Protein AF-D8UBV7-F1 (afdb_monomer_lite)

pLDDT: mean 71.1, std 18.13, range [22.48, 95.56]

Foldseek 3Di:
DVVVVLVVLLVVLVVCVVVVVDDPVVSVVVNVVVVVLVVVLVVLVVVLVVLVVVLVVLVVVLVVPVVPPPDDDDDDDDDDDDPVQPVLPVVLVVLVVVLVVLVVVLVVLVVVLVVLVVVLVVLVVVLVVLVVVVCVVVPPVCCVLCVVLVVLVVVLVVLVVVLVVLVVVLVVLVVVLVVLVVLLVVLVVLLVVLVVVLVVLVCVLVVLVVVLVVLVVVLVVLVVVVVPPPPDDDDDDDDDDDDDDDDDDDDYYDDDDDDDDDYYDYDDDDDDDDPDDDPPPPVVVVVVVVVVVVVVVVVVVVVVVVVVVVVVVVVVVVVVVVVVVVVVVVVVVVVVVVVVVVVVVVVVVVVVVVVSVVVSVVSVVVSVVSVVVSVVSVVVSVVSVVSSVVSVVSSVVSVVCNVVSVVVSVVSVVVSVVSVVVSVVSVVVSVVSVVVVVVVVVVVVVVCVPPVPVVVVVVVSVVVSVVSVVVSVVSVVVSVVSVVVSVVSVVVSVVSVPVSPPSPPPSPDRPDDPPDPPPPVPPVVVVSVVSVVVSVVSVCVSVVSVVSSVVSVVVVVVVVVVVVVVVVVVVVVVVVVVVVVVVVVVVVVVVVVVVVVLVVLVVVLVVLVVVLVVLVVVLVVLVVVLVVLVVVLVVLVVVLVVLVVVLVVLVVVLVVLVVVLVVLVVVLVVLVVVLVVLVVVLVVLVVVLVVVVVVVVVVVVVVVVVVVVVVVVVVVVVVVVVCVVCVVVVVVVVVVVVVVVVVVVVVVVVVVVVVPDDDDPPPDDDDDDDDDDPVVVPPPDDDDDDDDDDDDDDDDDDDDDDDDDDDDDDPPPVVVVVCVVVVVVVVVSVVSVVVSVVSVVVSVVSVVVSVVSVVVSVVSVVVSVVSVVVSVVSVVVSVVSVVVSVVSVVVSVVSVVVSVVSVVVSVVSVVVSVVSVVLSVQLVVCVVVVHHSDVVSVVVVVVVVVVVVVVVVVVVVVVVVVVVVVVPPDDDPDPDDDDDQFDDDPPDPDTDGDPPDDDDDDDDDDPDPDDDDDDDDDDDDD

Structure (mmCIF, N/CA/C/O backbone):
data_AF-D8UBV7-F1
#
_entry.id   AF-D8UBV7-F1
#
loop_
_atom_site.group_PDB
_atom_site.id
_atom_site.type_symbol
_atom_site.label_atom_id
_atom_site.label_alt_id
_atom_site.label_comp_id
_atom_site.label_asym_id
_atom_site.label_entity_id
_atom_site.label_seq_id
_atom_site.pdbx_PDB_ins_code
_atom_site.Cartn_x
_atom_site.Cartn_y
_atom_site.Cartn_z
_atom_site.occupancy
_atom_site.B_iso_or_equiv
_atom_site.auth_seq_id
_atom_site.auth_comp_id
_atom_site.auth_asym_id
_atom_site.auth_atom_id
_atom_site.pdbx_PDB_model_num
ATOM 1 N N . MET A 1 1 ? 50.799 -10.115 -99.811 1.00 42.50 1 MET A N 1
ATOM 2 C CA . MET A 1 1 ? 50.613 -10.549 -98.405 1.00 42.50 1 MET A CA 1
ATOM 3 C C . MET A 1 1 ? 49.718 -9.606 -97.598 1.00 42.50 1 MET A C 1
ATOM 5 O O . MET A 1 1 ? 48.843 -10.108 -96.912 1.00 42.50 1 MET A O 1
ATOM 9 N N . PHE A 1 2 ? 49.860 -8.280 -97.702 1.00 50.28 2 PHE A N 1
ATOM 10 C CA . PHE A 1 2 ? 49.161 -7.323 -96.822 1.00 50.28 2 PHE A CA 1
ATOM 11 C C . PHE A 1 2 ? 47.646 -7.123 -97.051 1.00 50.28 2 PHE A C 1
ATOM 13 O O . PHE A 1 2 ? 46.959 -6.645 -96.160 1.00 50.28 2 PHE A O 1
ATOM 20 N N . THR A 1 3 ? 47.079 -7.532 -98.188 1.00 53.09 3 THR A N 1
ATOM 21 C CA . THR A 1 3 ? 45.616 -7.505 -98.411 1.00 53.09 3 THR A CA 1
ATOM 22 C C . THR A 1 3 ? 44.874 -8.655 -97.717 1.00 53.09 3 THR A C 1
ATOM 24 O O . THR A 1 3 ? 43.683 -8.545 -97.444 1.00 53.09 3 THR A O 1
ATOM 27 N N . ARG A 1 4 ? 45.571 -9.747 -97.368 1.00 54.62 4 ARG A N 1
ATOM 28 C CA . ARG A 1 4 ? 44.987 -10.919 -96.686 1.00 54.62 4 ARG A CA 1
ATOM 29 C C . ARG A 1 4 ? 44.718 -10.667 -95.195 1.00 54.62 4 ARG A C 1
ATOM 31 O O . ARG A 1 4 ? 43.770 -11.220 -94.652 1.00 54.62 4 ARG A O 1
ATOM 38 N N . THR A 1 5 ? 45.510 -9.810 -94.548 1.00 59.91 5 THR A N 1
ATOM 39 C CA . THR A 1 5 ? 45.353 -9.446 -93.126 1.00 59.91 5 THR A CA 1
ATOM 40 C C . THR A 1 5 ? 44.158 -8.522 -92.880 1.00 59.91 5 THR A C 1
ATOM 42 O O . THR A 1 5 ? 43.546 -8.588 -91.820 1.00 59.91 5 THR A O 1
ATOM 45 N N . PHE A 1 6 ? 43.777 -7.711 -93.874 1.00 60.91 6 PHE A N 1
ATOM 46 C CA . PHE A 1 6 ? 42.603 -6.836 -93.795 1.00 60.91 6 PHE A CA 1
ATOM 47 C C . PHE A 1 6 ? 41.288 -7.626 -93.695 1.00 60.91 6 PHE A C 1
ATOM 49 O O . PHE A 1 6 ? 40.444 -7.326 -92.854 1.00 60.91 6 PHE A O 1
ATOM 56 N N . LEU A 1 7 ? 41.141 -8.677 -94.508 1.00 59.50 7 LEU A N 1
ATOM 57 C CA . LEU A 1 7 ? 39.956 -9.538 -94.489 1.00 59.50 7 LEU A CA 1
ATOM 58 C C . LEU A 1 7 ? 39.811 -10.270 -93.146 1.00 59.50 7 LEU A C 1
ATOM 60 O O . LEU A 1 7 ? 38.717 -10.304 -92.592 1.00 59.50 7 LEU A O 1
ATOM 64 N N . ALA A 1 8 ? 40.912 -10.769 -92.576 1.00 62.84 8 ALA A N 1
ATOM 65 C CA . ALA A 1 8 ? 40.895 -11.465 -91.288 1.00 62.84 8 ALA A CA 1
ATOM 66 C C . ALA A 1 8 ? 40.473 -10.556 -90.115 1.00 62.84 8 ALA A C 1
ATOM 68 O O . ALA A 1 8 ? 39.645 -10.953 -89.301 1.00 62.84 8 ALA A O 1
ATOM 69 N N . ALA A 1 9 ? 40.983 -9.321 -90.049 1.00 62.97 9 ALA A N 1
ATOM 70 C CA . ALA A 1 9 ? 40.607 -8.369 -88.998 1.00 62.97 9 ALA A CA 1
ATOM 71 C C . ALA A 1 9 ? 39.145 -7.894 -89.122 1.00 62.97 9 ALA A C 1
ATOM 73 O O . ALA A 1 9 ? 38.469 -7.693 -88.114 1.00 62.97 9 ALA A O 1
ATOM 74 N N . SER A 1 10 ? 38.640 -7.753 -90.353 1.00 64.19 10 SER A N 1
ATOM 75 C CA . SER A 1 10 ? 37.240 -7.390 -90.604 1.00 64.19 10 SER A CA 1
ATOM 76 C C . SER A 1 10 ? 36.269 -8.500 -90.178 1.00 64.19 10 SER A C 1
ATOM 78 O O . SER A 1 10 ? 35.221 -8.199 -89.611 1.00 64.19 10 SER A O 1
ATOM 80 N N . HIS A 1 11 ? 36.635 -9.774 -90.375 1.00 71.62 11 HIS A N 1
ATOM 81 C CA . HIS A 1 11 ? 35.844 -10.917 -89.905 1.00 71.62 11 HIS A CA 1
ATOM 82 C C . HIS A 1 11 ? 35.726 -10.960 -88.375 1.00 71.62 11 HIS A C 1
ATOM 84 O O . HIS A 1 11 ? 34.614 -11.041 -87.869 1.00 71.62 11 HIS A O 1
ATOM 90 N N . VAL A 1 12 ? 36.826 -10.778 -87.637 1.00 71.31 12 VAL A N 1
ATOM 91 C CA . VAL A 1 12 ? 36.803 -10.773 -86.158 1.00 71.31 12 VAL A CA 1
ATOM 92 C C . VAL A 1 12 ? 35.926 -9.647 -85.594 1.00 71.31 12 VAL A C 1
ATOM 94 O O . VAL A 1 12 ? 35.203 -9.847 -84.623 1.00 71.31 12 VAL A O 1
ATOM 97 N N . LEU A 1 13 ? 35.951 -8.461 -86.210 1.00 70.56 13 LEU A N 1
ATOM 98 C CA . LEU A 1 13 ? 35.089 -7.345 -85.800 1.00 70.56 13 LEU A CA 1
ATOM 99 C C . LEU A 1 13 ? 33.608 -7.585 -86.127 1.00 70.56 13 LEU A C 1
ATOM 101 O O . LEU A 1 13 ? 32.749 -7.061 -85.426 1.00 70.56 13 LEU A O 1
ATOM 105 N N . ASN A 1 14 ? 33.301 -8.362 -87.170 1.00 74.56 14 ASN A N 1
ATOM 106 C CA . ASN A 1 14 ? 31.928 -8.768 -87.477 1.00 74.56 14 ASN A CA 1
ATOM 107 C C . ASN A 1 14 ? 31.417 -9.826 -86.492 1.00 74.56 14 ASN A C 1
ATOM 109 O O . ASN A 1 14 ? 30.260 -9.754 -86.088 1.00 74.56 14 ASN A O 1
ATOM 113 N N . ASP A 1 15 ? 32.277 -10.749 -86.060 1.00 74.12 15 ASP A N 1
ATOM 114 C CA . ASP A 1 15 ? 31.917 -11.780 -85.081 1.00 74.12 15 ASP A CA 1
ATOM 115 C C . ASP A 1 15 ? 31.619 -11.167 -83.701 1.00 74.12 15 ASP A C 1
ATOM 117 O O . ASP A 1 15 ? 30.629 -11.523 -83.067 1.00 74.12 15 ASP A O 1
ATOM 121 N N . LEU A 1 16 ? 32.407 -10.173 -83.271 1.00 68.81 16 LEU A N 1
ATOM 122 C CA . LEU A 1 16 ? 32.178 -9.439 -82.015 1.00 68.81 16 LEU A CA 1
ATOM 123 C C . LEU A 1 16 ? 30.931 -8.530 -82.050 1.00 68.81 16 LEU A C 1
ATOM 125 O O . LEU A 1 16 ? 30.360 -8.194 -81.014 1.00 68.81 16 LEU A O 1
ATOM 129 N N . LEU A 1 17 ? 30.495 -8.123 -83.246 1.00 73.81 17 LEU A N 1
ATOM 130 C CA . LEU A 1 17 ? 29.244 -7.389 -83.448 1.00 73.81 17 LEU A CA 1
ATOM 131 C C . LEU A 1 17 ? 28.038 -8.340 -83.421 1.00 73.81 17 LEU A C 1
ATOM 133 O O . LEU A 1 17 ? 26.986 -7.981 -82.898 1.00 73.81 17 LEU A O 1
ATOM 137 N N . ALA A 1 18 ? 28.206 -9.567 -83.921 1.00 70.38 18 ALA A N 1
ATOM 138 C CA . ALA A 1 18 ? 27.195 -10.619 -83.845 1.00 70.38 18 ALA A CA 1
ATOM 139 C C . ALA A 1 18 ? 26.994 -11.153 -82.413 1.00 70.38 18 ALA A C 1
ATOM 141 O O . ALA A 1 18 ? 25.873 -11.523 -82.069 1.00 70.38 18 ALA A O 1
ATOM 142 N N . SER A 1 19 ? 28.035 -11.150 -81.568 1.00 71.50 19 SER A N 1
ATOM 143 C CA . SER A 1 19 ? 27.931 -11.515 -80.143 1.00 71.50 19 SER A CA 1
ATOM 144 C C . SER A 1 19 ? 27.382 -10.396 -79.244 1.00 71.50 19 SER A C 1
ATOM 146 O O . SER A 1 19 ? 27.141 -10.630 -78.062 1.00 71.50 19 SER A O 1
ATOM 148 N N . GLY A 1 20 ? 27.149 -9.192 -79.782 1.00 67.25 20 GLY A N 1
ATOM 149 C CA . GLY A 1 20 ? 26.586 -8.052 -79.046 1.00 67.25 20 GLY A CA 1
ATOM 150 C C . GLY A 1 20 ? 27.568 -7.334 -78.111 1.00 67.25 20 GLY A C 1
ATOM 151 O O . GLY A 1 20 ? 27.171 -6.403 -77.413 1.00 67.25 20 GLY A O 1
ATOM 152 N N . GLU A 1 21 ? 28.845 -7.718 -78.114 1.00 67.94 21 GLU A N 1
ATOM 153 C CA . GLU A 1 21 ? 29.879 -7.144 -77.242 1.00 67.94 21 GLU A CA 1
ATOM 154 C C . GLU A 1 21 ? 30.323 -5.736 -77.684 1.00 67.94 21 GLU A C 1
ATOM 156 O O . GLU A 1 21 ? 30.918 -4.997 -76.898 1.00 67.94 21 GLU A O 1
ATOM 161 N N . ILE A 1 22 ? 30.022 -5.332 -78.928 1.00 70.56 22 ILE A N 1
ATOM 162 C CA . ILE A 1 22 ? 30.390 -4.017 -79.475 1.00 70.56 22 ILE A CA 1
ATOM 163 C C . ILE A 1 22 ? 29.243 -3.412 -80.301 1.00 70.56 22 ILE A C 1
ATOM 165 O O . ILE A 1 22 ? 28.595 -4.099 -81.089 1.00 70.56 22 ILE A O 1
ATOM 169 N N . ARG A 1 23 ? 29.007 -2.097 -80.173 1.00 73.75 23 ARG A N 1
ATOM 170 C CA . ARG A 1 23 ? 27.995 -1.375 -80.973 1.00 73.75 23 ARG A CA 1
ATOM 171 C C . ARG A 1 23 ? 28.433 -1.239 -82.434 1.00 73.75 23 ARG A C 1
ATOM 173 O O . ARG A 1 23 ? 29.617 -1.039 -82.708 1.00 73.75 23 ARG A O 1
ATOM 180 N N . ALA A 1 24 ? 27.472 -1.244 -83.361 1.00 72.25 24 ALA A N 1
ATOM 181 C CA . ALA A 1 24 ? 27.743 -1.148 -84.801 1.00 72.25 24 ALA A CA 1
ATOM 182 C C . ALA A 1 24 ? 28.632 0.049 -85.178 1.00 72.25 24 ALA A C 1
ATOM 184 O O . ALA A 1 24 ? 29.627 -0.103 -85.883 1.00 72.25 24 ALA A O 1
ATOM 185 N N . GLU A 1 25 ? 28.368 1.208 -84.578 1.00 72.88 25 GLU A N 1
ATOM 186 C CA . GLU A 1 25 ? 29.151 2.431 -84.780 1.00 72.88 25 GLU A CA 1
ATOM 187 C C . GLU A 1 25 ? 30.622 2.294 -84.347 1.00 72.88 25 GLU A C 1
ATOM 189 O O . GLU A 1 25 ? 31.519 2.877 -84.957 1.00 72.88 25 GLU A O 1
ATOM 194 N N . GLN A 1 26 ? 30.898 1.509 -83.302 1.00 71.50 26 GLN A N 1
ATOM 195 C CA . GLN A 1 26 ? 32.254 1.297 -82.793 1.00 71.50 26 GLN A CA 1
ATOM 196 C C . GLN A 1 26 ? 33.040 0.328 -83.678 1.00 71.50 26 GLN A C 1
ATOM 198 O O . GLN A 1 26 ? 34.220 0.572 -83.940 1.00 71.50 26 GLN A O 1
ATOM 203 N N . ALA A 1 27 ? 32.393 -0.724 -84.186 1.00 73.38 27 ALA A N 1
ATOM 204 C CA . ALA A 1 27 ? 33.010 -1.639 -85.142 1.00 73.38 27 ALA A CA 1
ATOM 205 C C . ALA A 1 27 ? 33.331 -0.927 -86.465 1.00 73.38 27 ALA A C 1
ATOM 207 O O . ALA A 1 27 ? 34.433 -1.083 -86.997 1.00 73.38 27 ALA A O 1
ATOM 208 N N . ASP A 1 28 ? 32.421 -0.086 -86.956 1.00 74.50 28 ASP A N 1
ATOM 209 C CA . ASP A 1 28 ? 32.633 0.686 -88.181 1.00 74.50 28 ASP A CA 1
ATOM 210 C C . ASP A 1 28 ? 33.698 1.772 -87.995 1.00 74.50 28 ASP A C 1
ATOM 212 O O . ASP A 1 28 ? 34.569 1.940 -88.852 1.00 74.50 28 ASP A O 1
ATOM 216 N N . SER A 1 29 ? 33.732 2.434 -86.833 1.00 75.00 29 SER A N 1
ATOM 217 C CA . SER A 1 29 ? 34.812 3.362 -86.474 1.00 75.00 29 SER A CA 1
ATOM 218 C C . SER A 1 29 ? 36.176 2.666 -86.407 1.00 75.00 29 SER A C 1
ATOM 220 O O . SER A 1 29 ? 37.173 3.202 -86.896 1.00 75.00 29 SER A O 1
ATOM 222 N N . ALA A 1 30 ? 36.246 1.460 -85.836 1.00 70.19 30 ALA A N 1
ATOM 223 C CA . ALA A 1 30 ? 37.481 0.684 -85.749 1.00 70.19 30 ALA A CA 1
ATOM 224 C C . ALA A 1 30 ? 37.963 0.217 -87.133 1.00 70.19 30 ALA A C 1
ATOM 226 O O . ALA A 1 30 ? 39.146 0.369 -87.453 1.00 70.19 30 ALA A O 1
ATOM 227 N N . LYS A 1 31 ? 37.048 -0.264 -87.986 1.00 73.19 31 LYS A N 1
ATOM 228 C CA . LYS A 1 31 ? 37.344 -0.605 -89.387 1.00 73.19 31 LYS A CA 1
ATOM 229 C C . LYS A 1 31 ? 37.856 0.614 -90.154 1.00 73.19 31 LYS A C 1
ATOM 231 O O . LYS A 1 31 ? 38.902 0.516 -90.795 1.00 73.19 31 LYS A O 1
ATOM 236 N N . ALA A 1 32 ? 37.192 1.764 -90.015 1.00 75.19 32 ALA A N 1
ATOM 237 C CA . ALA A 1 32 ? 37.586 3.023 -90.645 1.00 75.19 32 ALA A CA 1
ATOM 238 C C . ALA A 1 32 ? 38.990 3.477 -90.204 1.00 75.19 32 ALA A C 1
ATOM 240 O O . ALA A 1 32 ? 39.837 3.802 -91.044 1.00 75.19 32 ALA A O 1
ATOM 241 N N . LYS A 1 33 ? 39.283 3.420 -88.899 1.00 72.50 33 LYS A N 1
ATOM 242 C CA . LYS A 1 33 ? 40.608 3.744 -88.344 1.00 72.50 33 LYS A CA 1
ATOM 243 C C . LYS A 1 33 ? 41.694 2.796 -88.852 1.00 72.50 33 LYS A C 1
ATOM 245 O O . LYS A 1 33 ? 42.780 3.257 -89.199 1.00 72.50 33 LYS A O 1
ATOM 250 N N . TYR A 1 34 ? 41.416 1.496 -88.959 1.00 72.06 34 TYR A N 1
ATOM 251 C CA . TYR A 1 34 ? 42.383 0.530 -89.488 1.00 72.06 34 TYR A CA 1
ATOM 252 C C . TYR A 1 34 ? 42.663 0.758 -90.980 1.00 72.06 34 TYR A C 1
ATOM 254 O O . TYR A 1 34 ? 43.825 0.779 -91.391 1.00 72.06 34 TYR A O 1
ATOM 262 N N . THR A 1 35 ? 41.631 1.025 -91.793 1.00 73.75 35 THR A N 1
ATOM 263 C CA . THR A 1 35 ? 41.825 1.424 -93.199 1.00 73.75 35 THR A CA 1
ATOM 264 C C . THR A 1 35 ? 42.627 2.716 -93.331 1.00 73.75 35 THR A C 1
ATOM 266 O O . THR A 1 35 ? 43.474 2.827 -94.218 1.00 73.75 35 THR A O 1
ATOM 269 N N . GLN A 1 36 ? 42.419 3.675 -92.428 1.00 74.06 36 GLN A N 1
ATOM 270 C CA . GLN A 1 36 ? 43.139 4.945 -92.418 1.00 74.06 36 GLN A CA 1
ATOM 271 C C . GLN A 1 36 ? 44.618 4.760 -92.045 1.00 74.06 36 GLN A C 1
ATOM 273 O O . GLN A 1 36 ? 45.487 5.310 -92.721 1.00 74.06 36 GLN A O 1
ATOM 278 N N . LEU A 1 37 ? 44.918 3.940 -91.032 1.00 70.75 37 LEU A N 1
ATOM 279 C CA . LEU A 1 37 ? 46.288 3.586 -90.641 1.00 70.75 37 LEU A CA 1
ATOM 280 C C . LEU A 1 37 ? 47.019 2.829 -91.754 1.00 70.75 37 LEU A C 1
ATOM 282 O O . LEU A 1 37 ? 48.172 3.136 -92.057 1.00 70.75 37 LEU A O 1
ATOM 286 N N . HIS A 1 38 ? 46.341 1.885 -92.409 1.00 73.00 38 HIS A N 1
ATOM 287 C CA . HIS A 1 38 ? 46.911 1.156 -93.538 1.00 73.00 38 HIS A CA 1
ATOM 288 C C . HIS A 1 38 ? 47.207 2.088 -94.724 1.00 73.00 38 HIS A C 1
ATOM 290 O O . HIS A 1 38 ? 48.309 2.063 -95.273 1.00 73.00 38 HIS A O 1
ATOM 296 N N . GLY A 1 39 ? 46.267 2.972 -95.072 1.00 75.12 39 GLY A N 1
ATOM 297 C CA . GLY A 1 39 ? 46.465 3.981 -96.114 1.00 75.12 39 GLY A CA 1
ATOM 298 C C . GLY A 1 39 ? 47.590 4.972 -95.791 1.00 75.12 39 GLY A C 1
ATOM 299 O O . GLY A 1 39 ? 48.346 5.359 -96.683 1.00 75.12 39 GLY A O 1
ATOM 300 N N . ALA A 1 40 ? 47.747 5.353 -94.521 1.00 72.12 40 ALA A N 1
ATOM 301 C CA . ALA A 1 40 ? 48.837 6.213 -94.064 1.00 72.12 40 ALA A CA 1
ATOM 302 C C . ALA A 1 40 ? 50.208 5.525 -94.173 1.00 72.12 40 ALA A C 1
ATOM 304 O O . ALA A 1 40 ? 51.166 6.151 -94.625 1.00 72.12 40 ALA A O 1
ATOM 305 N N . LEU A 1 41 ? 50.297 4.232 -93.837 1.00 73.94 41 LEU A N 1
ATOM 306 C CA . LEU A 1 41 ? 51.532 3.452 -93.963 1.00 73.94 41 LEU A CA 1
ATOM 307 C C . LEU A 1 41 ? 51.998 3.354 -95.423 1.00 73.94 41 LEU A C 1
ATOM 309 O O . LEU A 1 41 ? 53.184 3.516 -95.706 1.00 73.94 41 LEU A O 1
ATOM 313 N N . VAL A 1 42 ? 51.066 3.134 -96.355 1.00 74.81 42 VAL A N 1
ATOM 314 C CA . VAL A 1 42 ? 51.375 3.070 -97.793 1.00 74.81 42 VAL A CA 1
ATOM 315 C C . VAL A 1 42 ? 51.885 4.418 -98.314 1.00 74.81 42 VAL A C 1
ATOM 317 O O . VAL A 1 42 ? 52.893 4.455 -99.017 1.00 74.81 42 VAL A O 1
ATOM 320 N N . LYS A 1 43 ? 51.254 5.533 -97.920 1.00 73.00 43 LYS A N 1
ATOM 321 C CA . LYS A 1 43 ? 51.706 6.885 -98.295 1.00 73.00 43 LYS A CA 1
ATOM 322 C C . LYS A 1 43 ? 53.080 7.226 -97.710 1.00 73.00 43 LYS A C 1
ATOM 324 O O . LYS A 1 43 ? 53.903 7.807 -98.411 1.00 73.00 43 LYS A O 1
ATOM 329 N N . ALA A 1 44 ? 53.349 6.831 -96.465 1.00 70.50 44 ALA A N 1
ATOM 330 C CA . ALA A 1 44 ? 54.643 7.045 -95.815 1.00 70.50 44 ALA A CA 1
ATOM 331 C C . ALA A 1 44 ? 55.796 6.321 -96.539 1.00 70.50 44 ALA A C 1
ATOM 333 O O . ALA A 1 44 ? 56.887 6.867 -96.671 1.00 70.50 44 ALA A O 1
ATOM 334 N N . LEU A 1 45 ? 55.548 5.120 -97.072 1.00 72.56 45 LEU A N 1
ATOM 335 C CA . LEU A 1 45 ? 56.544 4.390 -97.868 1.00 72.56 45 LEU A CA 1
ATOM 336 C C . LEU A 1 45 ? 56.896 5.106 -99.184 1.00 72.56 45 LEU A C 1
ATOM 338 O O . LEU A 1 45 ? 58.031 5.018 -99.649 1.00 72.56 45 LEU A O 1
ATOM 342 N N . GLN A 1 46 ? 55.941 5.813 -99.793 1.00 73.88 46 GLN A N 1
ATOM 343 C CA . GLN A 1 46 ? 56.184 6.594 -101.010 1.00 73.88 46 GLN A CA 1
ATOM 344 C C . GLN A 1 46 ? 56.943 7.895 -100.715 1.00 73.88 46 GLN A C 1
ATOM 346 O O . GLN A 1 46 ? 57.896 8.204 -101.425 1.00 73.88 46 GLN A O 1
ATOM 351 N N . THR A 1 47 ? 56.611 8.610 -99.634 1.00 71.69 47 THR A N 1
ATOM 352 C CA . THR A 1 47 ? 57.303 9.857 -99.256 1.00 71.69 47 THR A CA 1
ATOM 353 C C . THR A 1 47 ? 58.744 9.639 -98.787 1.00 71.69 47 THR A C 1
ATOM 355 O O . THR A 1 47 ? 59.602 10.486 -99.041 1.00 71.69 47 THR A O 1
ATOM 358 N N . GLU A 1 48 ? 59.047 8.498 -98.156 1.00 71.25 48 GLU A N 1
ATOM 359 C CA . GLU A 1 48 ? 60.419 8.112 -97.783 1.00 71.25 48 GLU A CA 1
ATOM 360 C C . GLU A 1 48 ? 61.345 8.073 -99.010 1.00 71.25 48 GLU A C 1
ATOM 362 O O . GLU A 1 48 ? 62.489 8.536 -98.961 1.00 71.25 48 GLU A O 1
ATOM 367 N N . LYS A 1 49 ? 60.828 7.576 -100.139 1.00 72.50 49 LYS A N 1
ATOM 368 C CA . LYS A 1 49 ? 61.578 7.449 -101.390 1.00 72.50 49 LYS A CA 1
ATOM 369 C C . LYS A 1 49 ? 61.924 8.811 -102.005 1.00 72.50 49 LYS A C 1
ATOM 371 O O . LYS A 1 49 ? 63.045 8.987 -102.484 1.00 72.50 49 LYS A O 1
ATOM 376 N N . ASP A 1 50 ? 61.002 9.770 -101.957 1.00 72.25 50 ASP A N 1
ATOM 377 C CA . ASP A 1 50 ? 61.173 11.093 -102.574 1.00 72.25 50 ASP A CA 1
ATOM 378 C C . ASP A 1 50 ? 62.104 12.013 -101.759 1.00 72.25 50 ASP A C 1
ATOM 380 O O . ASP A 1 50 ? 62.943 12.722 -102.322 1.00 72.25 50 ASP A O 1
ATOM 384 N N . LEU A 1 51 ? 62.029 11.962 -100.423 1.00 70.19 51 LEU A N 1
ATOM 385 C CA . LEU A 1 51 ? 62.872 12.768 -99.523 1.00 70.19 51 LEU A CA 1
ATOM 386 C C . LEU A 1 51 ? 64.365 12.414 -99.618 1.00 70.19 51 LEU A C 1
ATOM 388 O O . LEU A 1 51 ? 65.225 13.296 -99.529 1.00 70.19 51 LEU A O 1
ATOM 392 N N . LEU A 1 52 ? 64.685 11.138 -99.854 1.00 73.75 52 LEU A N 1
ATOM 393 C CA . LEU A 1 52 ? 66.065 10.672 -100.016 1.00 73.75 52 LEU A CA 1
ATOM 394 C C . LEU A 1 52 ? 66.764 11.343 -101.214 1.00 73.75 52 LEU A C 1
ATOM 396 O O . LEU A 1 52 ? 67.972 11.598 -101.175 1.00 73.75 52 LEU A O 1
ATOM 400 N N . LEU A 1 53 ? 66.015 11.643 -102.279 1.00 70.56 53 LEU A N 1
ATOM 401 C CA . LEU A 1 53 ? 66.552 12.290 -103.476 1.00 70.56 53 LEU A CA 1
ATOM 402 C C . LEU A 1 53 ? 66.894 13.770 -103.225 1.00 70.56 53 LEU A C 1
ATOM 404 O O . LEU A 1 53 ? 67.922 14.240 -103.709 1.00 70.56 53 LEU A O 1
ATOM 408 N N . GLN A 1 54 ? 66.102 14.488 -102.421 1.00 67.06 54 GLN A N 1
ATOM 409 C CA . GLN A 1 54 ? 66.305 15.917 -102.130 1.00 67.06 54 GLN A CA 1
ATOM 410 C C . GLN A 1 54 ? 67.434 16.186 -101.120 1.00 67.06 54 GLN A C 1
ATOM 412 O O . GLN A 1 54 ? 68.209 17.130 -101.291 1.00 67.06 54 GLN A O 1
ATOM 417 N N . ALA A 1 55 ? 67.595 15.337 -100.098 1.00 63.91 55 ALA A N 1
ATOM 418 C CA . ALA A 1 55 ? 68.633 15.505 -99.073 1.00 63.91 55 ALA A CA 1
ATOM 419 C C . ALA A 1 55 ? 70.065 15.484 -99.650 1.00 63.91 55 ALA A C 1
ATOM 421 O O . ALA A 1 55 ? 70.953 16.189 -99.163 1.00 63.91 55 ALA A O 1
ATOM 422 N N . LYS A 1 56 ? 70.290 14.730 -100.736 1.00 70.62 56 LYS A N 1
ATOM 423 C CA . LYS A 1 56 ? 71.589 14.674 -101.429 1.00 70.62 56 LYS A CA 1
ATOM 424 C C . LYS A 1 56 ? 71.988 16.004 -102.081 1.00 70.62 56 LYS A C 1
ATOM 426 O O . LYS A 1 56 ? 73.180 16.272 -102.194 1.00 70.62 56 LYS A O 1
ATOM 431 N N . ALA A 1 57 ? 71.029 16.843 -102.479 1.00 66.06 57 ALA A N 1
ATOM 432 C CA . ALA A 1 57 ? 71.307 18.126 -103.127 1.00 66.06 57 ALA A CA 1
ATOM 433 C C . ALA A 1 57 ? 71.767 19.210 -102.131 1.00 66.06 57 ALA A C 1
ATOM 435 O O . ALA A 1 57 ? 72.707 19.944 -102.418 1.00 66.06 57 ALA A O 1
ATOM 436 N N . LEU A 1 58 ? 71.159 19.279 -100.939 1.00 64.38 58 LEU A N 1
ATOM 437 C CA . LEU A 1 58 ? 71.455 20.304 -99.924 1.00 64.38 58 LEU A CA 1
ATOM 438 C C . LEU A 1 58 ? 72.792 20.097 -99.208 1.00 64.38 58 LEU A C 1
ATOM 440 O O . LEU A 1 58 ? 73.418 21.066 -98.786 1.00 64.38 58 LEU A O 1
ATOM 444 N N . LYS A 1 59 ? 73.256 18.850 -99.075 1.00 67.44 59 LYS A N 1
ATOM 445 C CA . LYS A 1 59 ? 74.513 18.538 -98.376 1.00 67.44 59 LYS A CA 1
ATOM 446 C C . LYS A 1 59 ? 75.728 19.195 -99.045 1.00 67.44 59 LYS A C 1
ATOM 448 O O . LYS A 1 59 ? 76.598 19.691 -98.340 1.00 67.44 59 LYS A O 1
ATOM 453 N N . ARG A 1 60 ? 75.695 19.327 -100.378 1.00 67.00 60 ARG A N 1
ATOM 454 C CA . ARG A 1 60 ? 76.688 20.077 -101.165 1.00 67.00 60 ARG A CA 1
ATOM 455 C C . ARG A 1 60 ? 76.750 21.574 -100.829 1.00 67.00 60 ARG A C 1
ATOM 457 O O . ARG A 1 60 ? 77.788 22.170 -101.030 1.00 67.00 60 ARG A O 1
ATOM 464 N N . GLN A 1 61 ? 75.681 22.179 -100.305 1.00 62.47 61 GLN A N 1
ATOM 465 C CA . GLN A 1 61 ? 75.581 23.635 -100.105 1.00 62.47 61 GLN A CA 1
ATOM 466 C C . GLN A 1 61 ? 76.102 24.121 -98.734 1.00 62.47 61 GLN A C 1
ATOM 468 O O . GLN A 1 61 ? 76.374 25.304 -98.555 1.00 62.47 61 GLN A O 1
ATOM 473 N N . LYS A 1 62 ? 76.205 23.234 -97.732 1.00 63.50 62 LYS A N 1
ATOM 474 C CA . LYS A 1 62 ? 76.679 23.570 -96.371 1.00 63.50 62 LYS A CA 1
ATOM 475 C C . LYS A 1 62 ? 78.198 23.526 -96.240 1.00 63.50 62 LYS A C 1
ATOM 477 O O . LYS A 1 62 ? 78.746 24.291 -95.451 1.00 63.50 62 LYS A O 1
ATOM 482 N N . GLU A 1 63 ? 78.859 22.652 -96.993 1.00 66.25 63 GLU A N 1
ATOM 483 C CA . GLU A 1 63 ? 80.326 22.578 -97.016 1.00 66.25 63 GLU A CA 1
ATOM 484 C C . GLU A 1 63 ? 80.942 23.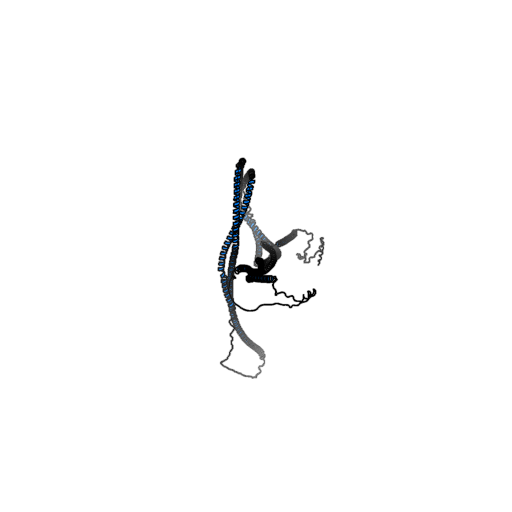933 -97.408 1.00 66.25 63 GLU A C 1
ATOM 486 O O . GLU A 1 63 ? 81.950 24.334 -96.833 1.00 66.25 63 GLU A O 1
ATOM 491 N N . ASP A 1 64 ? 80.247 24.707 -98.246 1.00 57.69 64 ASP A N 1
ATOM 492 C CA . ASP A 1 64 ? 80.661 26.047 -98.666 1.00 57.69 64 ASP A CA 1
ATOM 493 C C . ASP A 1 64 ? 80.582 27.131 -97.555 1.00 57.69 64 ASP A C 1
ATOM 495 O O . ASP A 1 64 ? 81.207 28.179 -97.697 1.00 57.69 64 ASP A O 1
ATOM 499 N N . GLN A 1 65 ? 79.840 26.930 -96.447 1.00 60.03 65 GLN A N 1
ATOM 500 C CA . GLN A 1 65 ? 79.602 27.958 -95.401 1.00 60.03 65 GLN A CA 1
ATOM 501 C C . GLN A 1 65 ? 80.412 27.790 -94.101 1.00 60.03 65 GLN A C 1
ATOM 503 O O . GLN A 1 65 ? 80.655 28.774 -93.396 1.00 60.03 65 GLN A O 1
ATOM 508 N N . ASP A 1 66 ? 80.817 26.570 -93.736 1.00 61.84 66 ASP A N 1
ATOM 509 C CA . ASP A 1 66 ? 81.502 26.300 -92.457 1.00 61.84 66 ASP A CA 1
ATOM 510 C C . ASP A 1 66 ? 82.936 26.877 -92.404 1.00 61.84 66 ASP A C 1
ATOM 512 O O . ASP A 1 66 ? 83.499 27.064 -91.324 1.00 61.84 66 ASP A O 1
ATOM 516 N N . THR A 1 67 ? 83.496 27.276 -93.545 1.00 59.34 67 THR A N 1
ATOM 517 C CA . THR A 1 67 ? 84.795 27.957 -93.659 1.00 59.34 67 THR A CA 1
ATOM 518 C C . THR A 1 67 ? 84.810 29.390 -93.091 1.00 59.34 67 THR A C 1
ATOM 520 O O . THR A 1 67 ? 85.888 29.919 -92.840 1.00 59.34 67 THR A O 1
ATOM 523 N N . ALA A 1 68 ? 83.658 30.018 -92.805 1.00 50.91 68 ALA A N 1
ATOM 524 C CA . ALA A 1 68 ? 83.577 31.443 -92.439 1.00 50.91 68 ALA A CA 1
ATOM 525 C C . ALA A 1 68 ? 83.515 31.790 -90.922 1.00 50.91 68 ALA A C 1
ATOM 527 O O . ALA A 1 68 ? 83.603 32.965 -90.575 1.00 50.91 68 ALA A O 1
ATOM 528 N N . LEU A 1 69 ? 83.344 30.835 -89.987 1.00 55.19 69 LEU A N 1
ATOM 529 C CA . LEU A 1 69 ? 82.854 31.115 -88.607 1.00 55.19 69 LEU A CA 1
ATOM 530 C C . LEU A 1 69 ? 83.799 30.807 -87.422 1.00 55.19 69 LEU A C 1
ATOM 532 O O . LEU A 1 69 ? 83.349 30.735 -86.276 1.00 55.19 69 LEU A O 1
ATOM 536 N N . ALA A 1 70 ? 85.098 30.637 -87.652 1.00 53.09 70 ALA A N 1
ATOM 537 C CA . ALA A 1 70 ? 86.066 30.245 -86.616 1.00 53.09 70 ALA A CA 1
ATOM 538 C C . ALA A 1 70 ? 86.704 31.412 -85.808 1.00 53.09 70 ALA A C 1
ATOM 540 O O . ALA A 1 70 ? 87.671 31.182 -85.092 1.00 53.09 70 ALA A O 1
ATOM 541 N N . GLY A 1 71 ? 86.198 32.653 -85.888 1.00 46.03 71 GLY A N 1
ATOM 542 C CA . GLY A 1 71 ? 86.981 33.849 -85.509 1.00 46.03 71 GLY A CA 1
ATOM 543 C C . GLY A 1 71 ? 86.796 34.575 -84.151 1.00 46.03 71 GLY A C 1
ATOM 544 O O . GLY A 1 71 ? 87.636 35.423 -83.882 1.00 46.03 71 GLY A O 1
ATOM 545 N N . VAL A 1 72 ? 85.766 34.375 -83.296 1.00 42.88 72 VAL A N 1
ATOM 546 C CA . VAL A 1 72 ? 85.468 35.361 -82.198 1.00 42.88 72 VAL A CA 1
ATOM 547 C C . VAL A 1 72 ? 84.892 34.776 -80.881 1.00 42.88 72 VAL A C 1
ATOM 549 O O . VAL A 1 72 ? 83.717 34.417 -80.836 1.00 42.88 72 VAL A O 1
ATOM 552 N N . GLY A 1 73 ? 85.642 34.783 -79.763 1.00 39.44 73 GLY A N 1
ATOM 553 C CA . GLY A 1 73 ? 85.090 34.583 -78.402 1.00 39.44 73 GLY A CA 1
ATOM 554 C C . GLY A 1 73 ? 86.098 34.684 -77.234 1.00 39.44 73 GLY A C 1
ATOM 555 O O . GLY A 1 73 ? 87.095 33.972 -77.243 1.00 39.44 73 GLY A O 1
ATOM 556 N N . GLY A 1 74 ? 85.796 35.499 -76.202 1.00 35.09 74 GLY A N 1
ATOM 557 C CA . GLY A 1 74 ? 86.393 35.418 -74.847 1.00 35.09 74 GLY A CA 1
ATOM 558 C C . GLY A 1 74 ? 86.355 36.711 -73.992 1.00 35.09 74 GLY A C 1
ATOM 559 O O . GLY A 1 74 ? 86.926 37.700 -74.434 1.00 35.09 74 GLY A O 1
ATOM 560 N N . LEU A 1 75 ? 85.714 36.693 -72.791 1.00 31.02 75 LEU A N 1
ATOM 561 C CA . LEU A 1 75 ? 86.188 37.214 -71.461 1.00 31.02 75 LEU A CA 1
ATOM 562 C C . LEU A 1 75 ? 85.077 37.274 -70.331 1.00 31.02 75 LEU A C 1
ATOM 564 O O . LEU A 1 75 ? 83.911 37.439 -70.687 1.00 31.02 75 LEU A O 1
ATOM 568 N N . PRO A 1 76 ? 85.397 37.149 -68.999 1.00 42.56 76 PRO A N 1
ATOM 569 C CA . PRO A 1 76 ? 84.467 36.826 -67.866 1.00 42.56 76 PRO A CA 1
ATOM 570 C C . PRO A 1 76 ? 84.465 37.762 -66.597 1.00 42.56 76 PRO A C 1
ATOM 572 O O . PRO A 1 76 ? 85.404 38.528 -66.407 1.00 42.56 76 PRO A O 1
ATOM 575 N N . GLY A 1 77 ? 83.472 37.645 -65.668 1.00 36.00 77 GLY A N 1
ATOM 576 C CA . GLY A 1 77 ? 83.547 38.145 -64.255 1.00 36.00 77 GLY A CA 1
ATOM 577 C C . GLY A 1 77 ? 82.229 38.311 -63.425 1.00 36.00 77 GLY A C 1
ATOM 578 O O . GLY A 1 77 ? 81.414 39.180 -63.745 1.00 36.00 77 GLY A O 1
ATOM 579 N N . LEU A 1 78 ? 82.054 37.532 -62.330 1.00 35.38 78 LEU A N 1
ATOM 580 C CA . LEU A 1 78 ? 81.003 37.599 -61.270 1.00 35.38 78 LEU A CA 1
ATOM 581 C C . LEU A 1 78 ? 81.529 36.968 -59.946 1.00 35.38 78 LEU A C 1
ATOM 583 O O . LEU A 1 78 ? 81.931 35.808 -59.976 1.00 35.38 78 LEU A O 1
ATOM 587 N N . GLY A 1 79 ? 81.481 37.676 -58.800 1.00 40.84 79 GLY A N 1
ATOM 588 C CA . GLY A 1 79 ? 81.682 37.082 -57.457 1.00 40.84 79 GLY A CA 1
ATOM 589 C C . GLY A 1 79 ? 82.004 38.060 -56.305 1.00 40.84 79 GLY A C 1
ATOM 590 O O . GLY A 1 79 ? 83.166 38.400 -56.138 1.00 40.84 79 GLY A O 1
ATOM 591 N N . VAL A 1 80 ? 81.001 38.457 -55.498 1.00 43.06 80 VAL A N 1
ATOM 592 C CA . VAL A 1 80 ? 81.107 38.999 -54.112 1.00 43.06 80 VAL A CA 1
ATOM 593 C C . VAL A 1 80 ? 79.771 38.711 -53.393 1.00 43.06 80 VAL A C 1
ATOM 595 O O . VAL A 1 80 ? 78.727 39.051 -53.948 1.00 43.06 80 VAL A O 1
ATOM 598 N N . GLY A 1 81 ? 79.769 38.076 -52.208 1.00 52.28 81 GLY A N 1
ATOM 599 C CA . GLY A 1 81 ? 78.537 37.843 -51.422 1.00 52.28 81 GLY A CA 1
ATOM 600 C C . GLY A 1 81 ? 78.584 36.799 -50.289 1.00 52.28 81 GLY A C 1
ATOM 601 O O . GLY A 1 81 ? 77.525 36.308 -49.912 1.00 52.28 81 GLY A O 1
ATOM 602 N N . ALA A 1 82 ? 79.759 36.409 -49.779 1.00 54.22 82 ALA A N 1
ATOM 603 C CA . ALA A 1 82 ? 79.872 35.369 -48.743 1.00 54.22 82 ALA A CA 1
ATOM 604 C C . ALA A 1 82 ? 80.091 35.911 -47.311 1.00 54.22 82 ALA A C 1
ATOM 606 O O . ALA A 1 82 ? 79.634 35.276 -46.367 1.00 54.22 82 ALA A O 1
ATOM 607 N N . ASP A 1 83 ? 80.707 37.087 -47.143 1.00 54.53 83 ASP A N 1
ATOM 608 C CA . ASP A 1 83 ? 81.239 37.519 -45.835 1.00 54.53 83 ASP A CA 1
ATOM 609 C C . ASP A 1 83 ? 80.206 38.177 -44.887 1.00 54.53 83 ASP A C 1
ATOM 611 O O . ASP A 1 83 ? 80.400 38.184 -43.674 1.00 54.53 83 ASP A O 1
ATOM 615 N N . ASP A 1 84 ? 79.058 38.657 -45.382 1.00 57.66 84 ASP A N 1
ATOM 616 C CA . ASP A 1 84 ? 78.036 39.340 -44.558 1.00 57.66 84 ASP A CA 1
ATOM 617 C C . ASP A 1 84 ? 77.149 38.382 -43.722 1.00 57.66 84 ASP A C 1
ATOM 619 O O . ASP A 1 84 ? 76.304 38.817 -42.937 1.00 57.66 84 ASP A O 1
ATOM 623 N N . ILE A 1 85 ? 77.302 37.063 -43.888 1.00 59.94 85 ILE A N 1
ATOM 624 C CA . ILE A 1 85 ? 76.438 36.046 -43.259 1.00 59.94 85 ILE A CA 1
ATOM 625 C C . ILE A 1 85 ? 76.953 35.602 -41.876 1.00 59.94 85 ILE A C 1
ATOM 627 O O . ILE A 1 85 ? 76.145 35.222 -41.023 1.00 59.94 85 ILE A O 1
ATOM 631 N N . ASP A 1 86 ? 78.259 35.689 -41.617 1.00 60.91 86 ASP A N 1
ATOM 632 C CA . ASP A 1 86 ? 78.874 35.101 -40.417 1.00 60.91 86 ASP A CA 1
ATOM 633 C C . ASP A 1 86 ? 78.819 36.016 -39.177 1.00 60.91 86 ASP A C 1
ATOM 635 O O . ASP A 1 86 ? 78.625 35.528 -38.064 1.00 60.91 86 ASP A O 1
ATOM 639 N N . GLN A 1 87 ? 78.839 37.343 -39.346 1.00 61.12 87 GLN A N 1
ATOM 640 C CA . GLN A 1 87 ? 78.781 38.310 -38.232 1.00 61.12 87 GLN A CA 1
ATOM 641 C C . GLN A 1 87 ? 77.445 38.312 -37.461 1.00 61.12 87 GLN A C 1
ATOM 643 O O . GLN A 1 87 ? 77.393 38.701 -36.300 1.00 61.12 87 GLN A O 1
ATOM 648 N N . LEU A 1 88 ? 76.345 37.843 -38.060 1.00 62.81 88 LEU A N 1
ATOM 649 C CA . LEU A 1 88 ? 75.025 37.810 -37.408 1.00 62.81 88 LEU A CA 1
ATOM 650 C C . LEU A 1 88 ? 74.834 36.623 -36.441 1.00 62.81 88 LEU A C 1
ATOM 652 O O . LEU A 1 88 ? 73.800 36.549 -35.774 1.00 62.81 88 LEU A O 1
ATOM 656 N N . ARG A 1 89 ? 75.790 35.686 -36.370 1.00 68.06 89 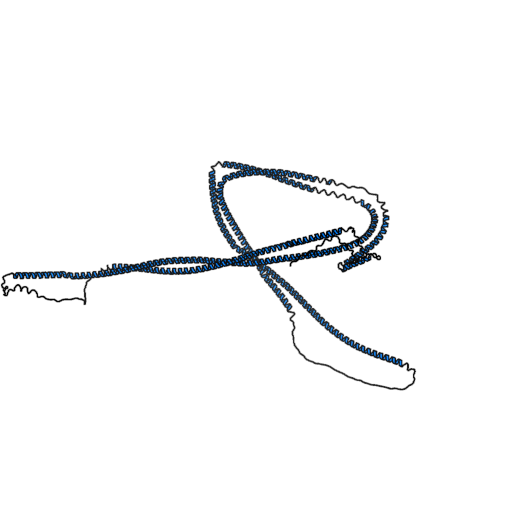ARG A N 1
ATOM 657 C CA . ARG A 1 89 ? 75.703 34.479 -35.527 1.00 68.06 89 ARG A CA 1
ATOM 658 C C . ARG A 1 89 ? 76.340 34.648 -34.142 1.00 68.06 89 ARG A C 1
ATOM 660 O O . ARG A 1 89 ? 75.787 34.125 -33.181 1.00 68.06 89 ARG A O 1
ATOM 667 N N . GLU A 1 90 ? 77.423 35.415 -34.025 1.00 70.12 90 GLU A N 1
ATOM 668 C CA . GLU A 1 90 ? 78.150 35.664 -32.761 1.00 70.12 90 GLU A CA 1
ATOM 669 C C . GLU A 1 90 ? 77.298 36.398 -31.705 1.00 70.12 90 GLU A C 1
ATOM 671 O O . GLU A 1 90 ? 77.329 36.081 -30.518 1.00 70.12 90 GLU A O 1
ATOM 676 N N . ASP A 1 91 ? 76.443 37.320 -32.144 1.00 63.09 91 ASP A N 1
ATOM 677 C CA . ASP A 1 91 ? 75.575 38.136 -31.286 1.00 63.09 91 ASP A CA 1
ATOM 678 C C . ASP A 1 91 ? 74.503 37.352 -30.495 1.00 63.09 91 ASP A C 1
ATOM 680 O O . ASP A 1 91 ? 73.886 37.896 -29.575 1.00 63.09 91 ASP A O 1
ATOM 684 N N . VAL A 1 92 ? 74.222 36.098 -30.862 1.00 70.62 92 VAL A N 1
ATOM 685 C CA . VAL A 1 92 ? 73.198 35.262 -30.210 1.00 70.62 92 VAL A CA 1
ATOM 686 C C . VAL A 1 92 ? 73.748 34.538 -28.976 1.00 70.62 92 VAL A C 1
ATOM 688 O O . VAL A 1 92 ? 73.008 34.322 -28.016 1.00 70.62 92 VAL A O 1
ATOM 691 N N . GLU A 1 93 ? 75.038 34.202 -28.955 1.00 70.88 93 GLU A N 1
ATOM 692 C CA . GLU A 1 93 ? 75.646 33.425 -27.865 1.00 70.88 93 GLU A CA 1
ATOM 693 C C . GLU A 1 93 ? 75.872 34.260 -26.593 1.00 70.88 93 GLU A C 1
ATOM 695 O O . GLU A 1 93 ? 75.707 33.754 -25.482 1.00 70.88 93 GLU A O 1
ATOM 700 N N . ALA A 1 94 ? 76.146 35.562 -26.725 1.00 69.88 94 ALA A N 1
ATOM 701 C CA . ALA A 1 94 ? 76.395 36.458 -25.592 1.00 69.88 94 ALA A CA 1
ATOM 702 C C . ALA A 1 94 ? 75.173 36.676 -24.670 1.00 69.88 94 ALA A C 1
ATOM 704 O O . ALA A 1 94 ? 75.340 36.915 -23.479 1.00 69.88 94 ALA A O 1
ATOM 705 N N . ALA A 1 95 ? 73.943 36.562 -25.182 1.00 68.44 95 ALA A N 1
ATOM 706 C CA . ALA A 1 95 ? 72.720 36.769 -24.394 1.00 68.44 95 ALA A CA 1
ATOM 707 C C . ALA A 1 95 ? 72.349 35.571 -23.491 1.00 68.44 95 ALA A C 1
ATOM 709 O O . ALA A 1 95 ? 71.515 35.703 -22.596 1.00 68.44 95 ALA A O 1
ATOM 710 N N . LEU A 1 96 ? 72.947 34.394 -23.714 1.00 69.62 96 LEU A N 1
ATOM 711 C CA . LEU A 1 96 ? 72.638 33.172 -22.962 1.00 69.62 96 LEU A CA 1
ATOM 712 C C . LEU A 1 96 ? 73.402 33.065 -21.630 1.00 69.62 96 LEU A C 1
ATOM 714 O O . LEU A 1 96 ? 72.908 32.437 -20.696 1.00 69.62 96 LEU A O 1
ATOM 718 N N . SER A 1 97 ? 74.575 33.689 -21.509 1.00 71.00 97 SER A N 1
ATOM 719 C CA . SER A 1 97 ? 75.413 33.629 -20.300 1.00 71.00 97 SER A CA 1
ATOM 720 C C . SER A 1 97 ? 74.895 34.513 -19.155 1.00 71.00 97 SER A C 1
ATOM 722 O O . SER A 1 97 ? 75.017 34.150 -17.986 1.00 71.00 97 SER A O 1
ATOM 724 N N . GLU A 1 98 ? 74.250 35.637 -19.470 1.00 71.38 98 GLU A N 1
ATOM 725 C CA . GLU A 1 98 ? 73.720 36.598 -18.491 1.00 71.38 98 GLU A CA 1
ATOM 726 C C . GLU A 1 98 ? 72.537 36.032 -17.673 1.00 71.38 98 GLU A C 1
ATOM 728 O O . GLU A 1 98 ? 72.364 36.361 -16.500 1.00 71.38 98 GLU A O 1
ATOM 733 N N . ALA A 1 99 ? 71.764 35.102 -18.245 1.00 70.75 99 ALA A N 1
ATOM 734 C CA . ALA A 1 99 ? 70.633 34.460 -17.571 1.00 70.75 99 ALA A CA 1
ATOM 735 C C . ALA A 1 99 ? 71.048 33.465 -16.464 1.00 70.75 99 ALA A C 1
ATOM 737 O O . ALA A 1 99 ? 70.283 33.246 -15.523 1.00 70.75 99 ALA A O 1
ATOM 738 N N . ALA A 1 100 ? 72.249 32.881 -16.540 1.00 73.06 100 ALA A N 1
ATOM 739 C CA . ALA A 1 100 ? 72.713 31.870 -15.586 1.00 73.06 100 ALA A CA 1
ATOM 740 C C . ALA A 1 100 ? 73.099 32.469 -14.217 1.00 73.06 100 ALA A C 1
ATOM 742 O O . ALA A 1 100 ? 72.779 31.902 -13.174 1.00 73.06 100 ALA A O 1
ATOM 743 N N . LEU A 1 101 ? 73.709 33.659 -14.203 1.00 74.88 101 LEU A N 1
ATOM 744 C CA . LEU A 1 101 ? 74.165 34.334 -12.977 1.00 74.88 101 LEU A CA 1
ATOM 745 C C . LEU A 1 101 ? 73.013 34.798 -12.066 1.00 74.88 101 LEU A C 1
ATOM 747 O O . LEU A 1 101 ? 73.170 34.886 -10.848 1.00 74.88 101 LEU A O 1
ATOM 751 N N . ALA A 1 102 ? 71.838 35.082 -12.634 1.00 70.31 102 ALA A N 1
ATOM 752 C CA . ALA A 1 102 ? 70.656 35.466 -11.861 1.00 70.31 102 ALA A CA 1
ATOM 753 C C . ALA A 1 102 ? 70.103 34.306 -11.006 1.00 70.31 102 ALA A C 1
ATOM 755 O O . ALA A 1 102 ? 69.499 34.542 -9.959 1.00 70.31 102 ALA A O 1
ATOM 756 N N . GLN A 1 103 ? 70.337 33.056 -11.419 1.00 74.38 103 GLN A N 1
ATOM 757 C CA . GLN A 1 103 ? 69.780 31.865 -10.777 1.00 74.38 103 GLN A CA 1
ATOM 758 C C . GLN A 1 103 ? 70.518 31.472 -9.486 1.00 74.38 103 GLN A C 1
ATOM 760 O O . GLN A 1 103 ? 69.882 31.062 -8.517 1.00 74.38 103 GLN A O 1
ATOM 765 N N . GLU A 1 104 ? 71.839 31.652 -9.423 1.00 73.94 104 GLU A N 1
ATOM 766 C CA . GLU A 1 104 ? 72.645 31.305 -8.239 1.00 73.94 104 GLU A CA 1
ATOM 767 C C . GLU A 1 104 ? 72.352 32.226 -7.040 1.00 73.94 104 GLU A C 1
ATOM 769 O O . GLU A 1 104 ? 72.284 31.781 -5.894 1.00 73.94 104 GLU A O 1
ATOM 774 N N . ARG A 1 105 ? 72.086 33.513 -7.296 1.00 71.56 105 ARG A N 1
ATOM 775 C CA . ARG A 1 105 ? 71.738 34.496 -6.253 1.00 71.56 105 ARG A CA 1
ATOM 776 C C . ARG A 1 105 ? 70.424 34.187 -5.538 1.00 71.56 105 ARG A C 1
ATOM 778 O O . ARG A 1 105 ? 70.291 34.483 -4.354 1.00 71.56 105 ARG A O 1
ATOM 785 N N . GLN A 1 106 ? 69.467 33.588 -6.241 1.00 75.62 106 GLN A N 1
ATOM 786 C CA . GLN A 1 106 ? 68.166 33.225 -5.683 1.00 75.62 106 GLN A CA 1
ATOM 787 C C . GLN A 1 106 ? 68.276 32.092 -4.646 1.00 75.62 106 GLN A C 1
ATOM 789 O O . GLN A 1 106 ? 67.523 32.069 -3.678 1.00 75.62 106 GLN A O 1
ATOM 794 N N . GLN A 1 107 ? 69.227 31.170 -4.810 1.00 75.31 107 GLN A N 1
ATOM 795 C CA . GLN A 1 107 ? 69.347 29.986 -3.951 1.00 75.31 107 GLN A CA 1
ATOM 796 C C . GLN A 1 107 ? 69.946 30.299 -2.569 1.00 75.31 107 GLN A C 1
ATOM 798 O O . GLN A 1 107 ? 69.540 29.699 -1.577 1.00 75.31 107 GLN A O 1
ATOM 803 N N . LEU A 1 108 ? 70.861 31.270 -2.471 1.00 77.94 108 LEU A N 1
ATOM 804 C CA . LEU A 1 108 ? 71.479 31.663 -1.195 1.00 77.94 108 LEU A CA 1
ATOM 805 C C . LEU A 1 108 ? 70.486 32.345 -0.239 1.00 77.94 108 LEU A C 1
ATOM 807 O O . LEU A 1 108 ? 70.450 32.027 0.946 1.00 77.94 108 LEU A O 1
ATOM 811 N N . LEU A 1 109 ? 69.631 33.229 -0.761 1.00 75.25 109 LEU A N 1
ATOM 812 C CA . LEU A 1 109 ? 68.618 33.941 0.031 1.00 75.25 109 LEU A CA 1
ATOM 813 C C . LEU A 1 109 ? 67.523 33.016 0.593 1.00 75.25 109 LEU A C 1
ATOM 815 O O . LEU A 1 109 ? 66.910 33.347 1.604 1.00 75.25 109 LEU A O 1
ATOM 819 N N . GLN A 1 110 ? 67.286 31.851 -0.019 1.00 76.62 110 GLN A N 1
ATOM 820 C CA . GLN A 1 110 ? 66.316 30.870 0.486 1.00 76.62 110 GLN A CA 1
ATOM 821 C C . GLN A 1 110 ? 66.772 30.175 1.776 1.00 76.62 110 GLN A C 1
ATOM 823 O O . GLN A 1 110 ? 65.931 29.865 2.614 1.00 76.62 110 GLN A O 1
ATOM 828 N N . LEU A 1 111 ? 68.077 29.958 1.968 1.00 78.50 111 LEU A N 1
ATOM 829 C CA . LEU A 1 111 ? 68.601 29.312 3.178 1.00 78.50 111 LEU A CA 1
ATOM 830 C C . LEU A 1 111 ? 68.462 30.218 4.415 1.00 78.50 111 LEU A C 1
ATOM 832 O O . LEU A 1 111 ? 68.042 29.753 5.472 1.00 78.50 111 LEU A O 1
ATOM 836 N N . GLU A 1 112 ? 68.697 31.525 4.271 1.00 77.75 112 GLU A N 1
ATOM 837 C CA . GLU A 1 112 ? 68.568 32.485 5.382 1.00 77.75 112 GLU A CA 1
ATOM 838 C C . GLU A 1 112 ? 67.133 32.580 5.937 1.00 77.75 112 GLU A C 1
ATOM 840 O O . GLU A 1 112 ? 66.944 32.758 7.140 1.00 77.75 112 GLU A O 1
ATOM 845 N N . VAL A 1 113 ? 66.108 32.425 5.087 1.00 77.50 113 VAL A N 1
ATOM 846 C CA . VAL A 1 113 ? 64.695 32.415 5.518 1.00 77.50 113 VAL A CA 1
ATOM 847 C C . VAL A 1 113 ? 64.394 31.193 6.395 1.00 77.50 113 VAL A C 1
ATOM 849 O O . VAL A 1 113 ? 63.673 31.303 7.388 1.00 77.50 113 VAL A O 1
ATOM 852 N N . THR A 1 114 ? 64.985 30.036 6.083 1.00 79.69 114 THR A N 1
ATOM 853 C CA . THR A 1 114 ? 64.730 28.797 6.837 1.00 79.69 114 THR A CA 1
ATOM 854 C C . THR A 1 114 ? 65.321 28.808 8.249 1.00 79.69 114 THR A C 1
ATOM 856 O O . THR A 1 114 ? 64.706 28.273 9.175 1.00 79.69 114 THR A O 1
ATOM 859 N N . ASP A 1 115 ? 66.459 29.474 8.459 1.00 78.81 115 ASP A N 1
ATOM 860 C CA . ASP A 1 115 ? 67.089 29.574 9.781 1.00 78.81 115 ASP A CA 1
ATOM 861 C C . ASP A 1 115 ? 66.301 30.490 10.738 1.00 78.81 115 ASP A C 1
ATOM 863 O O . ASP A 1 115 ? 66.117 30.156 11.914 1.00 78.81 115 ASP A O 1
ATOM 867 N N . LEU A 1 116 ? 65.749 31.601 10.232 1.00 75.50 116 LEU A N 1
ATOM 868 C CA . LEU A 1 116 ? 64.898 32.518 11.009 1.00 75.50 116 LEU A CA 1
ATOM 869 C C . LEU A 1 116 ? 63.587 31.855 11.463 1.00 75.50 116 LEU A C 1
ATOM 871 O O . LEU A 1 116 ? 63.131 32.058 12.593 1.00 75.50 116 LEU A O 1
ATOM 875 N N . GLN A 1 117 ? 63.011 30.994 10.620 1.00 76.56 117 GLN A N 1
ATOM 876 C CA . GLN A 1 117 ? 61.808 30.226 10.952 1.00 76.56 117 GLN A CA 1
ATOM 877 C C . GLN A 1 117 ? 62.028 29.261 12.125 1.00 76.56 117 GLN A C 1
ATOM 879 O O . GLN A 1 117 ? 61.116 29.055 12.930 1.00 76.56 117 GLN A O 1
ATOM 884 N N . ARG A 1 118 ? 63.231 28.689 12.262 1.00 79.31 118 ARG A N 1
ATOM 885 C CA . ARG A 1 118 ? 63.552 27.755 13.350 1.00 79.31 118 ARG A CA 1
ATOM 886 C C . ARG A 1 118 ? 63.602 28.454 14.711 1.00 79.31 118 ARG A C 1
ATOM 888 O O . ARG A 1 118 ? 62.985 27.977 15.661 1.00 79.31 118 ARG A O 1
ATOM 895 N N . GLN A 1 119 ? 64.261 29.610 14.786 1.00 75.75 119 GLN A N 1
ATOM 896 C CA . GLN A 1 119 ? 64.403 30.396 16.021 1.00 75.75 119 GLN A CA 1
ATOM 897 C C . GLN A 1 119 ? 63.054 30.913 16.545 1.00 75.75 119 GLN A C 1
ATOM 899 O O . GLN A 1 119 ? 62.786 30.866 17.745 1.00 75.75 119 GLN A O 1
ATOM 904 N N . ARG A 1 120 ? 62.159 31.327 15.639 1.00 78.06 120 ARG A N 1
ATOM 905 C CA . ARG A 1 120 ? 60.775 31.700 15.970 1.00 78.06 120 ARG A CA 1
ATOM 906 C C . ARG A 1 120 ? 60.019 30.553 16.650 1.00 78.06 120 ARG A C 1
ATOM 908 O O . ARG A 1 120 ? 59.283 30.774 17.606 1.00 78.06 120 ARG A O 1
ATOM 915 N N . ASN A 1 121 ? 60.183 29.329 16.158 1.00 75.12 121 ASN A N 1
ATOM 916 C CA . ASN A 1 121 ? 59.447 28.181 16.681 1.00 75.12 121 ASN A CA 1
ATOM 917 C C . ASN A 1 121 ? 59.971 27.740 18.067 1.00 75.12 121 ASN A C 1
ATOM 919 O O . ASN A 1 121 ? 59.171 27.362 18.918 1.00 75.12 121 ASN A O 1
ATOM 923 N N . GLU A 1 122 ? 61.280 27.851 18.328 1.00 77.69 122 GLU A N 1
ATOM 924 C CA . GLU A 1 122 ? 61.885 27.541 19.639 1.00 77.69 122 GLU A CA 1
ATOM 925 C C . GLU A 1 122 ? 61.427 28.518 20.748 1.00 77.69 122 GLU A C 1
ATOM 927 O O . GLU A 1 122 ? 61.121 28.088 21.861 1.00 77.69 122 GLU A O 1
ATOM 932 N N . LEU A 1 123 ? 61.308 29.822 20.451 1.00 69.94 123 LEU A N 1
ATOM 933 C CA . LEU A 1 123 ? 60.800 30.822 21.408 1.00 69.94 123 LEU A CA 1
ATOM 934 C C . LEU A 1 123 ? 59.287 30.703 21.653 1.00 69.94 123 LEU A C 1
ATOM 936 O O . LEU A 1 123 ? 58.828 30.929 22.773 1.00 69.94 123 LEU A O 1
ATOM 940 N N . GLY A 1 124 ? 58.520 30.298 20.635 1.00 67.69 124 GLY A N 1
ATOM 941 C CA . GLY A 1 124 ? 57.087 30.015 20.770 1.00 67.69 124 GLY A CA 1
ATOM 942 C C . GLY A 1 124 ? 56.788 28.876 21.749 1.00 67.69 124 GLY A C 1
ATOM 943 O O . GLY A 1 124 ? 55.899 29.009 22.583 1.00 67.69 124 GLY A O 1
ATOM 944 N N . ALA A 1 125 ? 57.578 27.799 21.724 1.00 71.81 125 ALA A N 1
ATOM 945 C CA . ALA A 1 125 ? 57.377 26.651 22.613 1.00 71.81 125 ALA A CA 1
ATOM 946 C C . ALA A 1 125 ? 57.607 26.985 24.105 1.00 71.81 125 ALA A C 1
ATOM 948 O O . ALA A 1 125 ? 56.908 26.476 24.977 1.00 71.81 125 ALA A O 1
ATOM 949 N N . ARG A 1 126 ? 58.550 27.886 24.411 1.00 70.56 126 ARG A N 1
ATOM 950 C CA . ARG A 1 126 ? 58.897 28.284 25.791 1.00 70.56 126 ARG A CA 1
ATOM 951 C C . ARG A 1 126 ? 57.835 29.176 26.451 1.00 70.56 126 ARG A C 1
ATOM 953 O O . ARG A 1 126 ? 57.631 29.112 27.660 1.00 70.56 126 ARG A O 1
ATOM 960 N N . MET A 1 127 ? 57.149 29.988 25.646 1.00 63.88 127 MET A N 1
ATOM 961 C CA . MET A 1 127 ? 55.981 30.784 26.050 1.00 63.88 127 MET A CA 1
ATOM 962 C C . MET A 1 127 ? 54.795 29.899 26.465 1.00 63.88 127 MET A C 1
ATOM 964 O O . MET A 1 127 ? 54.112 30.189 27.447 1.00 63.88 127 MET A O 1
ATOM 968 N N . GLU A 1 128 ? 54.556 28.814 25.728 1.00 64.75 128 GLU A N 1
ATOM 969 C CA . GLU A 1 128 ? 53.456 27.879 25.996 1.00 64.75 128 GLU A CA 1
ATOM 970 C C . GLU A 1 128 ? 53.681 27.065 27.280 1.00 64.75 128 GLU A C 1
ATOM 972 O O . GLU A 1 128 ? 52.736 26.820 28.031 1.00 64.75 128 GLU A O 1
ATOM 977 N N . GLU A 1 129 ? 54.933 26.712 27.582 1.00 68.06 129 GLU A N 1
ATOM 978 C CA . GLU A 1 129 ? 55.313 25.957 28.783 1.00 68.06 129 GLU A CA 1
ATOM 979 C C . GLU A 1 129 ? 55.050 26.758 30.078 1.00 68.06 129 GLU A C 1
ATOM 981 O O . GLU A 1 129 ? 54.415 26.254 31.007 1.00 68.06 129 GLU A O 1
ATOM 986 N N . LEU A 1 130 ? 55.406 28.050 30.103 1.00 59.59 130 LEU A N 1
ATOM 987 C CA . LEU A 1 130 ? 55.139 28.957 31.234 1.00 59.59 130 LEU A CA 1
ATOM 988 C C . LEU A 1 130 ? 53.637 29.230 31.443 1.00 59.59 130 LEU A C 1
ATOM 990 O O . LEU A 1 130 ? 53.172 29.368 32.577 1.00 59.59 130 LEU A O 1
ATOM 994 N N . ALA A 1 131 ? 52.847 29.277 30.367 1.00 57.69 131 ALA A N 1
ATOM 995 C CA . ALA A 1 131 ? 51.394 29.425 30.457 1.00 57.69 131 ALA A CA 1
ATOM 996 C C . ALA A 1 131 ? 50.707 28.164 31.029 1.00 57.69 131 ALA A C 1
ATOM 998 O O . ALA A 1 131 ? 49.708 28.274 31.748 1.00 57.69 131 ALA A O 1
ATOM 999 N N . ALA A 1 132 ? 51.254 26.973 30.757 1.00 59.09 132 ALA A N 1
ATOM 1000 C CA . ALA A 1 132 ? 50.719 25.696 31.231 1.00 59.09 132 ALA A CA 1
ATOM 1001 C C . ALA A 1 132 ? 50.903 25.489 32.749 1.00 59.09 132 ALA A C 1
ATOM 1003 O O . ALA A 1 132 ? 49.991 24.996 33.421 1.00 59.09 132 ALA A O 1
ATOM 1004 N N . GLU A 1 133 ? 52.032 25.920 33.318 1.00 60.69 133 GLU A N 1
ATOM 1005 C CA . GLU A 1 133 ? 52.308 25.817 34.761 1.00 60.69 133 GLU A CA 1
ATOM 1006 C C . GLU A 1 133 ? 51.370 26.699 35.607 1.00 60.69 133 GLU A C 1
ATOM 1008 O O . GLU A 1 133 ? 50.910 26.293 36.679 1.00 60.69 133 GLU A O 1
ATOM 1013 N N . HIS A 1 134 ? 51.011 27.883 35.104 1.00 56.47 134 HIS A N 1
ATOM 1014 C CA . HIS A 1 134 ? 50.069 28.790 35.765 1.00 56.47 134 HIS A CA 1
ATOM 1015 C C . HIS A 1 134 ? 48.615 28.298 35.716 1.00 56.47 134 HIS A C 1
ATOM 1017 O O . HIS A 1 134 ? 47.862 28.514 36.669 1.00 56.47 134 HIS A O 1
ATOM 1023 N N . ALA A 1 135 ? 48.227 27.595 34.649 1.00 55.88 135 ALA A N 1
ATOM 1024 C CA . ALA A 1 135 ? 46.910 26.974 34.539 1.00 55.88 135 ALA A CA 1
ATOM 1025 C C . ALA A 1 135 ? 46.743 25.792 35.517 1.00 55.88 135 ALA A C 1
ATOM 1027 O O . ALA A 1 135 ? 45.694 25.653 36.144 1.00 55.88 135 ALA A O 1
ATOM 1028 N N . ALA A 1 136 ? 47.790 24.983 35.725 1.00 57.72 136 ALA A N 1
ATOM 1029 C CA . ALA A 1 136 ? 47.735 23.781 36.563 1.00 57.72 136 ALA A CA 1
ATOM 1030 C C . ALA A 1 136 ? 47.452 24.052 38.060 1.00 57.72 136 ALA A C 1
ATOM 1032 O O . ALA A 1 136 ? 46.817 23.232 38.724 1.00 57.72 136 ALA A O 1
ATOM 1033 N N . ALA A 1 137 ? 47.873 25.203 38.598 1.00 57.97 137 ALA A N 1
ATOM 1034 C CA . ALA A 1 137 ? 47.750 25.528 40.026 1.00 57.97 137 ALA A CA 1
ATOM 1035 C C . ALA A 1 137 ? 46.330 25.945 40.473 1.00 57.97 137 ALA A C 1
ATOM 1037 O O . ALA A 1 137 ? 45.966 25.740 41.629 1.00 57.97 137 ALA A O 1
ATOM 1038 N N . LEU A 1 138 ? 45.517 26.507 39.571 1.00 56.28 138 LEU A N 1
ATOM 1039 C CA . LEU A 1 138 ? 44.132 26.939 39.841 1.00 56.28 138 LEU A CA 1
ATOM 1040 C C . LEU A 1 138 ? 43.091 25.871 39.466 1.00 56.28 138 LEU A C 1
ATOM 1042 O O . LEU A 1 138 ? 41.898 26.009 39.738 1.00 56.28 138 LEU A O 1
ATOM 1046 N N . GLN A 1 139 ? 43.550 24.792 38.841 1.00 59.22 139 GLN A N 1
ATOM 1047 C CA . GLN A 1 139 ? 42.723 23.834 38.132 1.00 59.22 139 GLN A CA 1
ATOM 1048 C C . GLN A 1 139 ? 41.750 23.015 39.011 1.00 59.22 139 GLN A C 1
ATOM 1050 O O . GLN A 1 139 ? 40.613 22.850 38.584 1.00 59.22 139 GLN A O 1
ATOM 1055 N N . PRO A 1 140 ? 42.077 22.512 40.222 1.00 60.66 140 PRO A N 1
ATOM 1056 C CA . PRO A 1 140 ? 41.209 21.534 40.894 1.00 60.66 140 PRO A CA 1
ATOM 1057 C C . PRO A 1 140 ? 39.920 22.121 41.502 1.00 60.66 140 PRO A C 1
ATOM 1059 O O . PRO A 1 140 ? 38.863 21.508 41.375 1.00 60.66 140 PRO A O 1
ATOM 1062 N N . LEU A 1 141 ? 39.966 23.317 42.100 1.00 56.47 141 LEU A N 1
ATOM 1063 C CA . LEU A 1 141 ? 38.779 23.975 42.679 1.00 56.47 141 LEU A CA 1
ATOM 1064 C C . LEU A 1 141 ? 37.874 24.574 41.596 1.00 56.47 141 LEU A C 1
ATOM 1066 O O . LEU A 1 141 ? 36.650 24.478 41.662 1.00 56.47 141 LEU A O 1
ATOM 1070 N N . ILE A 1 142 ? 38.493 25.110 40.543 1.00 60.03 142 ILE A N 1
ATOM 1071 C CA . ILE A 1 142 ? 37.798 25.533 39.334 1.00 60.03 142 ILE A CA 1
ATOM 1072 C C . ILE A 1 142 ? 37.139 24.331 38.646 1.00 60.03 142 ILE A C 1
ATOM 1074 O O . ILE A 1 142 ? 36.009 24.456 38.196 1.00 60.03 142 ILE A O 1
ATOM 1078 N N . ASN A 1 143 ? 37.789 23.166 38.581 1.00 66.88 143 ASN A N 1
ATOM 1079 C CA . ASN A 1 143 ? 37.237 21.977 37.928 1.00 66.88 143 ASN A CA 1
ATOM 1080 C C . ASN A 1 143 ? 36.010 21.407 38.644 1.00 66.88 143 ASN A C 1
ATOM 1082 O O . ASN A 1 143 ? 35.114 20.923 37.964 1.00 66.88 143 ASN A O 1
ATOM 1086 N N . GLN A 1 144 ? 35.945 21.453 39.978 1.00 65.75 144 GLN A N 1
ATOM 1087 C CA . GLN A 1 144 ? 34.783 20.941 40.712 1.00 65.75 144 GLN A CA 1
ATOM 1088 C C . GLN A 1 144 ? 33.552 21.834 40.498 1.00 65.75 144 GLN A C 1
ATOM 1090 O O . GLN A 1 144 ? 32.508 21.354 40.062 1.00 65.75 144 GLN A O 1
ATOM 1095 N N . ALA A 1 145 ? 33.702 23.147 40.693 1.00 60.78 145 ALA A N 1
ATOM 1096 C CA . ALA A 1 145 ? 32.628 24.111 40.462 1.00 60.78 145 ALA A CA 1
ATOM 1097 C C . ALA A 1 145 ? 32.246 24.239 38.976 1.00 60.78 145 ALA A C 1
ATOM 1099 O O . ALA A 1 145 ? 31.068 24.345 38.634 1.00 60.78 145 ALA A O 1
ATOM 1100 N N . ARG A 1 146 ? 33.230 24.179 38.064 1.00 68.75 146 ARG A N 1
ATOM 1101 C CA . ARG A 1 146 ? 32.963 24.069 36.624 1.00 68.75 146 ARG A CA 1
ATOM 1102 C C . ARG A 1 146 ? 32.340 22.731 36.272 1.00 68.75 146 ARG A C 1
ATOM 1104 O O . ARG A 1 146 ? 31.611 22.714 35.304 1.00 68.75 146 ARG A O 1
ATOM 1111 N N . GLY A 1 147 ? 32.592 21.651 37.006 1.00 74.12 147 GLY A N 1
ATOM 1112 C CA . GLY A 1 147 ? 32.001 20.338 36.753 1.00 74.12 147 GLY A CA 1
ATOM 1113 C C . GLY A 1 147 ? 30.495 20.332 36.997 1.00 74.12 147 GLY A C 1
ATOM 1114 O O . GLY A 1 147 ? 29.742 19.913 36.127 1.00 74.12 147 GLY A O 1
ATOM 1115 N N . GLU A 1 148 ? 30.046 20.874 38.130 1.00 69.00 148 GLU A N 1
ATOM 1116 C CA . GLU A 1 148 ? 28.614 20.993 38.450 1.00 69.00 148 GLU A CA 1
ATOM 1117 C C . GLU A 1 148 ? 27.917 22.035 37.560 1.00 69.00 148 GLU A C 1
ATOM 1119 O O . GLU A 1 148 ? 26.839 21.780 37.019 1.00 69.00 148 GLU A O 1
ATOM 1124 N N . ALA A 1 149 ? 28.566 23.181 37.314 1.00 68.38 149 ALA A N 1
ATOM 1125 C CA . ALA A 1 149 ? 28.054 24.178 36.380 1.00 68.38 149 ALA A CA 1
ATOM 1126 C C . ALA A 1 149 ? 28.045 23.670 34.928 1.00 68.38 149 ALA A C 1
ATOM 1128 O O . ALA A 1 149 ? 27.125 24.011 34.191 1.00 68.38 149 ALA A O 1
ATOM 1129 N N . ALA A 1 150 ? 29.031 22.872 34.508 1.00 76.88 150 ALA A N 1
ATOM 1130 C CA . ALA A 1 150 ? 29.091 22.269 33.178 1.00 76.88 150 ALA A CA 1
ATOM 1131 C C . ALA A 1 150 ? 28.038 21.180 33.032 1.00 76.88 150 ALA A C 1
ATOM 1133 O O . ALA A 1 150 ? 27.314 21.240 32.058 1.00 76.88 150 ALA A O 1
ATOM 1134 N N . ALA A 1 151 ? 27.857 20.284 34.008 1.00 78.44 151 ALA A N 1
ATOM 1135 C CA . ALA A 1 151 ? 26.815 19.258 33.951 1.00 78.44 151 ALA A CA 1
ATOM 1136 C C . ALA A 1 151 ? 25.415 19.875 33.784 1.00 78.44 151 ALA A C 1
ATOM 1138 O O . ALA A 1 151 ? 24.667 19.487 32.892 1.00 78.44 151 ALA A O 1
ATOM 1139 N N . LEU A 1 152 ? 25.087 20.912 34.562 1.00 75.00 152 LEU A N 1
ATOM 1140 C CA . LEU A 1 152 ? 23.809 21.619 34.425 1.00 75.00 152 LEU A CA 1
ATOM 1141 C C . LEU A 1 152 ? 23.730 22.489 33.162 1.00 75.00 152 LEU A C 1
ATOM 1143 O O . LEU A 1 152 ? 22.641 22.708 32.634 1.00 75.00 152 LEU A O 1
ATOM 1147 N N . THR A 1 153 ? 24.861 23.001 32.664 1.00 78.38 153 THR A N 1
ATOM 1148 C CA . THR A 1 153 ? 24.910 23.719 31.377 1.00 78.38 153 THR A CA 1
ATOM 1149 C C . THR A 1 153 ? 24.727 22.753 30.211 1.00 78.38 153 THR A C 1
ATOM 1151 O O . THR A 1 153 ? 23.994 23.087 29.290 1.00 78.38 153 THR A O 1
ATOM 1154 N N . ASP A 1 154 ? 25.304 21.557 30.281 1.00 81.81 154 ASP A N 1
ATOM 1155 C CA . ASP A 1 154 ? 25.175 20.488 29.297 1.00 81.81 154 ASP A CA 1
ATOM 1156 C C . ASP A 1 154 ? 23.736 19.964 29.273 1.00 81.81 154 ASP A C 1
ATOM 1158 O O . ASP A 1 154 ? 23.157 19.846 28.198 1.00 81.81 154 ASP A O 1
ATOM 1162 N N . GLU A 1 155 ? 23.109 19.755 30.437 1.00 78.38 155 GLU A N 1
ATOM 1163 C CA . GLU A 1 155 ? 21.682 19.423 30.534 1.00 78.38 155 GLU A CA 1
ATOM 1164 C C . GLU A 1 155 ? 20.792 20.547 29.973 1.00 78.38 155 GLU A C 1
ATOM 1166 O O . GLU A 1 155 ? 19.845 20.281 29.230 1.00 78.38 155 GLU A O 1
ATOM 1171 N N . LEU A 1 156 ? 21.104 21.819 30.263 1.00 80.94 156 LEU A N 1
ATOM 1172 C CA . LEU A 1 156 ? 20.372 22.962 29.710 1.00 80.94 156 LEU A CA 1
ATOM 1173 C C . LEU A 1 156 ? 20.568 23.088 28.193 1.00 80.94 156 LEU A C 1
ATOM 1175 O O . LEU A 1 156 ? 19.627 23.448 27.486 1.00 80.94 156 LEU A O 1
ATOM 1179 N N . ASP A 1 157 ? 21.770 22.832 27.688 1.00 81.94 157 ASP A N 1
ATOM 1180 C CA . ASP A 1 157 ? 22.094 22.884 26.266 1.00 81.94 157 ASP A CA 1
ATOM 1181 C C . ASP A 1 157 ? 21.503 21.685 25.519 1.00 81.94 157 ASP A C 1
ATOM 1183 O O . ASP A 1 157 ? 21.042 21.843 24.389 1.00 81.94 157 ASP A O 1
ATOM 1187 N N . GLU A 1 158 ? 21.403 20.516 26.148 1.00 83.25 158 GLU A N 1
ATOM 1188 C CA . GLU A 1 158 ? 20.669 19.374 25.611 1.00 83.25 158 GLU A CA 1
ATOM 1189 C C . GLU A 1 158 ? 19.164 19.663 25.547 1.00 83.25 158 GLU A C 1
ATOM 1191 O O . GLU A 1 158 ? 18.538 19.440 24.512 1.00 83.25 158 GLU A O 1
ATOM 1196 N N . GLU A 1 159 ? 18.579 20.261 26.585 1.00 80.00 159 GLU A N 1
ATOM 1197 C CA . GLU A 1 159 ? 17.173 20.685 26.579 1.00 80.00 159 GLU A CA 1
ATOM 1198 C C . GLU A 1 159 ? 16.918 21.858 25.620 1.00 80.00 159 GLU A C 1
ATOM 1200 O O . GLU A 1 159 ? 15.875 21.916 24.966 1.00 80.00 159 GLU A O 1
ATOM 1205 N N . ARG A 1 160 ? 17.883 22.767 25.433 1.00 85.19 160 ARG A N 1
ATOM 1206 C CA . ARG A 1 160 ? 17.839 23.790 24.373 1.00 85.19 160 ARG A CA 1
ATOM 1207 C C . ARG A 1 160 ? 17.870 23.156 22.995 1.00 85.19 160 ARG A C 1
ATOM 1209 O O . ARG A 1 160 ? 17.027 23.520 22.184 1.00 85.19 160 ARG A O 1
ATOM 1216 N N . ARG A 1 161 ? 18.763 22.196 22.747 1.00 86.25 161 ARG A N 1
ATOM 1217 C CA . ARG A 1 161 ? 18.817 21.446 21.484 1.00 86.25 161 ARG A CA 1
ATOM 1218 C C . ARG A 1 161 ? 17.521 20.680 21.242 1.00 86.25 161 ARG A C 1
ATOM 1220 O O . ARG A 1 161 ? 17.032 20.699 20.122 1.00 86.25 161 ARG A O 1
ATOM 1227 N N . ARG A 1 162 ? 16.915 20.077 22.272 1.00 83.94 162 ARG A N 1
ATOM 1228 C CA . ARG A 1 162 ? 15.597 19.419 22.181 1.00 83.94 162 ARG A CA 1
ATOM 1229 C C . ARG A 1 162 ? 14.486 20.413 21.838 1.00 83.94 162 ARG A C 1
ATOM 1231 O O . ARG A 1 162 ? 13.674 20.133 20.964 1.00 83.94 162 ARG A O 1
ATOM 1238 N N . VAL A 1 163 ? 14.466 21.588 22.472 1.00 85.56 163 VAL A N 1
ATOM 1239 C CA . VAL A 1 163 ? 13.513 22.668 22.153 1.00 85.56 163 VAL A CA 1
ATOM 1240 C C . VAL A 1 163 ? 13.737 23.215 20.742 1.00 85.56 163 VAL A C 1
ATOM 1242 O O . VAL A 1 163 ? 12.770 23.456 20.030 1.00 85.56 163 VAL A O 1
ATOM 1245 N N . GLU A 1 164 ? 14.984 23.435 20.330 1.00 86.00 164 GLU A N 1
ATOM 1246 C CA . GLU A 1 164 ? 15.335 23.929 18.996 1.00 86.00 164 GLU A CA 1
ATOM 1247 C C . GLU A 1 164 ? 14.996 22.909 17.913 1.00 86.00 164 GLU A C 1
ATOM 1249 O O . GLU A 1 164 ? 14.386 23.291 16.922 1.00 86.00 164 GLU A O 1
ATOM 1254 N N . ALA A 1 165 ? 15.283 21.626 18.136 1.00 86.94 165 ALA A N 1
ATOM 1255 C CA . ALA A 1 165 ? 14.880 20.539 17.250 1.00 86.94 165 ALA A CA 1
ATOM 1256 C C . ALA A 1 165 ? 13.350 20.453 17.139 1.00 86.94 165 ALA A C 1
ATOM 1258 O O . ALA A 1 165 ? 12.819 20.493 16.036 1.00 86.94 165 ALA A O 1
ATOM 1259 N N . ALA A 1 166 ? 12.622 20.455 18.261 1.00 84.56 166 ALA A N 1
ATOM 1260 C CA . ALA A 1 166 ? 11.157 20.433 18.249 1.00 84.56 166 ALA A CA 1
ATOM 1261 C C . ALA A 1 166 ? 10.547 21.691 17.595 1.00 84.56 166 ALA A C 1
ATOM 1263 O O . ALA A 1 166 ? 9.506 21.619 16.941 1.00 84.56 166 ALA A O 1
ATOM 1264 N N . ARG A 1 167 ? 11.187 22.861 17.742 1.00 89.19 167 ARG A N 1
ATOM 1265 C CA . ARG A 1 167 ? 10.792 24.103 17.054 1.00 89.19 167 ARG A CA 1
ATOM 1266 C C . ARG A 1 167 ? 11.056 24.029 15.555 1.00 89.19 167 ARG A C 1
ATOM 1268 O O . ARG A 1 167 ? 10.188 24.431 14.792 1.00 89.19 167 ARG A O 1
ATOM 1275 N N . GLN A 1 168 ? 12.209 23.505 15.144 1.00 89.75 168 GLN A N 1
ATOM 1276 C CA . GLN A 1 168 ? 12.527 23.270 13.736 1.00 89.75 168 GLN A CA 1
ATOM 1277 C C . GLN A 1 168 ? 11.534 22.284 13.118 1.00 89.75 168 GLN A C 1
ATOM 1279 O O . GLN A 1 168 ? 10.969 22.584 12.076 1.00 89.75 168 GLN A O 1
ATOM 1284 N N . GLU A 1 169 ? 11.214 21.182 13.797 1.00 88.25 169 GLU A N 1
ATOM 1285 C CA . GLU A 1 169 ? 10.186 20.232 13.355 1.00 88.25 169 GLU A CA 1
ATOM 1286 C C . GLU A 1 169 ? 8.797 20.881 13.246 1.00 88.25 169 GLU A C 1
ATOM 1288 O O . GLU A 1 169 ? 8.063 20.630 12.288 1.00 88.25 169 GLU A O 1
ATOM 1293 N N . LEU A 1 170 ? 8.431 21.749 14.196 1.00 89.25 170 LEU A N 1
ATOM 1294 C CA . LEU A 1 170 ? 7.184 22.514 14.146 1.00 89.25 170 LEU A CA 1
ATOM 1295 C C . LEU A 1 170 ? 7.162 23.507 12.975 1.00 89.25 170 LEU A C 1
ATOM 1297 O O . LEU A 1 170 ? 6.136 23.631 12.303 1.00 89.25 170 LEU A O 1
ATOM 1301 N N . ASP A 1 171 ? 8.255 24.226 12.730 1.00 89.44 171 ASP A N 1
ATOM 1302 C CA . ASP A 1 171 ? 8.359 25.192 11.637 1.00 89.44 171 ASP A CA 1
ATOM 1303 C C . ASP A 1 171 ? 8.417 24.487 10.270 1.00 89.44 171 ASP A C 1
ATOM 1305 O O . ASP A 1 171 ? 7.750 24.918 9.328 1.00 89.44 171 ASP A O 1
ATOM 1309 N N . ASP A 1 172 ? 9.075 23.334 10.171 1.00 90.94 172 ASP A N 1
ATOM 1310 C CA . ASP A 1 172 ? 9.036 22.447 9.006 1.00 90.94 172 ASP A CA 1
ATOM 1311 C C . ASP A 1 172 ? 7.617 21.919 8.754 1.00 90.94 172 ASP A C 1
ATOM 1313 O O . ASP A 1 172 ? 7.122 21.925 7.626 1.00 90.94 172 ASP A O 1
ATOM 1317 N N . ALA A 1 173 ? 6.903 21.499 9.801 1.00 87.94 173 ALA A N 1
ATOM 1318 C CA . ALA A 1 173 ? 5.512 21.074 9.678 1.00 87.94 173 ALA A CA 1
ATOM 1319 C C . ALA A 1 173 ? 4.592 22.238 9.260 1.00 87.94 173 ALA A C 1
ATOM 1321 O O . ALA A 1 173 ? 3.684 22.049 8.448 1.00 87.94 173 ALA A O 1
ATOM 1322 N N . ARG A 1 174 ? 4.840 23.458 9.755 1.00 90.94 174 ARG A N 1
ATOM 1323 C CA . ARG A 1 174 ? 4.107 24.676 9.365 1.00 90.94 174 ARG A CA 1
ATOM 1324 C C . ARG A 1 174 ? 4.386 25.092 7.927 1.00 90.94 174 ARG A C 1
ATOM 1326 O O . ARG A 1 174 ? 3.446 25.453 7.225 1.00 90.94 174 ARG A O 1
ATOM 1333 N N . THR A 1 175 ? 5.637 25.034 7.478 1.00 91.00 175 THR A N 1
ATOM 1334 C CA . THR A 1 175 ? 6.005 25.349 6.090 1.00 91.00 175 THR A CA 1
ATOM 1335 C C . THR A 1 175 ? 5.414 24.326 5.125 1.00 91.00 175 THR A C 1
ATOM 1337 O O . THR A 1 175 ? 4.830 24.730 4.122 1.00 91.00 175 THR A O 1
ATOM 1340 N N . ARG A 1 176 ? 5.432 23.028 5.465 1.00 90.00 176 ARG A N 1
ATOM 1341 C CA . ARG A 1 176 ? 4.723 21.975 4.710 1.00 90.00 176 ARG A CA 1
ATOM 1342 C C . ARG A 1 176 ? 3.210 22.192 4.690 1.00 90.00 176 ARG A C 1
ATOM 1344 O O . ARG A 1 176 ? 2.571 22.030 3.656 1.00 90.00 176 ARG A O 1
ATOM 1351 N N . LEU A 1 177 ? 2.610 22.585 5.815 1.00 90.31 177 LEU A N 1
ATOM 1352 C CA . LEU A 1 177 ? 1.183 22.907 5.865 1.00 90.31 177 LEU A CA 1
ATOM 1353 C C . LEU A 1 177 ? 0.852 24.116 4.974 1.00 90.31 177 LEU A C 1
ATOM 1355 O O . LEU A 1 177 ? -0.154 24.090 4.266 1.00 90.31 177 LEU A O 1
ATOM 1359 N N . ALA A 1 178 ? 1.689 25.155 4.992 1.00 89.50 178 ALA A N 1
ATOM 1360 C CA . ALA A 1 178 ? 1.527 26.340 4.157 1.00 89.50 178 ALA A CA 1
ATOM 1361 C C . ALA A 1 178 ? 1.715 26.026 2.664 1.00 89.50 178 ALA A C 1
ATOM 1363 O O . ALA A 1 178 ? 0.936 26.513 1.846 1.00 89.50 178 ALA A O 1
ATOM 1364 N N . SER A 1 179 ? 2.686 25.177 2.305 1.00 91.56 179 SER A N 1
ATOM 1365 C CA . SER A 1 179 ? 2.897 24.754 0.917 1.00 91.56 179 SER A CA 1
ATOM 1366 C C . SER A 1 179 ? 1.704 23.955 0.400 1.00 91.56 179 SER A C 1
ATOM 1368 O O . SER A 1 179 ? 1.145 24.311 -0.628 1.00 91.56 179 SER A O 1
ATOM 1370 N N . VAL A 1 180 ? 1.215 22.967 1.162 1.00 89.50 180 VAL A N 1
ATOM 1371 C CA . VAL A 1 180 ? 0.032 22.176 0.782 1.00 89.50 180 VAL A CA 1
ATOM 1372 C C . VAL A 1 180 ? -1.219 23.057 0.675 1.00 89.50 180 VAL A C 1
ATOM 1374 O O . VAL A 1 180 ? -2.051 22.849 -0.203 1.00 89.50 180 VAL A O 1
ATOM 1377 N N . GLN A 1 181 ? -1.365 24.080 1.522 1.00 89.81 181 GLN A N 1
ATOM 1378 C CA . GLN A 1 181 ? -2.455 25.055 1.395 1.00 89.81 181 GLN A CA 1
ATOM 1379 C C . GLN A 1 181 ? -2.349 25.901 0.118 1.00 89.81 181 GLN A C 1
ATOM 1381 O O . GLN A 1 181 ? -3.369 26.129 -0.538 1.00 89.81 181 GLN A O 1
ATOM 1386 N N . ALA A 1 182 ? -1.142 26.335 -0.253 1.00 89.88 182 ALA A N 1
ATOM 1387 C CA . ALA A 1 182 ? -0.896 27.043 -1.507 1.00 89.88 182 ALA A CA 1
ATOM 1388 C C . ALA A 1 182 ? -1.135 26.139 -2.731 1.00 89.88 182 ALA A C 1
ATOM 1390 O O . ALA A 1 182 ? -1.762 26.576 -3.697 1.00 89.88 182 ALA A O 1
ATOM 1391 N N . ASP A 1 183 ? -0.733 24.869 -2.659 1.00 90.12 183 ASP A N 1
ATOM 1392 C CA . ASP A 1 183 ? -0.967 23.866 -3.702 1.00 90.12 183 ASP A CA 1
ATOM 1393 C C . ASP A 1 183 ? -2.461 23.578 -3.879 1.00 90.12 183 ASP A C 1
ATOM 1395 O O . ASP A 1 183 ? -2.956 23.496 -4.998 1.00 90.12 183 ASP A O 1
ATOM 1399 N N . ILE A 1 184 ? -3.233 23.493 -2.790 1.00 89.81 184 ILE A N 1
ATOM 1400 C CA . ILE A 1 184 ? -4.695 23.361 -2.870 1.00 89.81 184 ILE A CA 1
ATOM 1401 C C . ILE A 1 184 ? -5.313 24.576 -3.571 1.00 89.81 184 ILE A C 1
ATOM 1403 O O . ILE A 1 184 ? -6.241 24.407 -4.365 1.00 89.81 184 ILE A O 1
ATOM 1407 N N . ALA A 1 185 ? -4.831 25.789 -3.286 1.00 89.62 185 ALA A N 1
ATOM 1408 C CA . ALA A 1 185 ? -5.323 26.999 -3.936 1.00 89.62 185 ALA A CA 1
ATOM 1409 C C . ALA A 1 185 ? -5.012 26.981 -5.442 1.00 89.62 185 ALA A C 1
ATOM 1411 O O . ALA A 1 185 ? -5.937 27.090 -6.252 1.00 89.62 185 ALA A O 1
ATOM 1412 N N . SER A 1 186 ? -3.759 26.725 -5.823 1.00 90.69 186 SER A N 1
ATOM 1413 C CA . SER A 1 186 ? -3.333 26.681 -7.227 1.00 90.69 186 SER A CA 1
ATOM 1414 C C . SER A 1 186 ? -4.005 25.546 -8.012 1.00 90.69 186 SER A C 1
ATOM 1416 O O . SER A 1 186 ? -4.508 25.771 -9.113 1.00 90.69 186 SER A O 1
ATOM 1418 N N . LEU A 1 187 ? -4.125 24.346 -7.433 1.00 90.81 187 LEU A N 1
ATOM 1419 C CA . LEU A 1 187 ? -4.834 23.214 -8.039 1.00 90.81 187 LEU A CA 1
ATOM 1420 C C . LEU A 1 187 ? -6.339 23.474 -8.152 1.00 90.81 187 LEU A C 1
ATOM 1422 O O . LEU A 1 187 ? -6.979 22.993 -9.087 1.00 90.81 187 LEU A O 1
ATOM 1426 N N . SER A 1 188 ? -6.930 24.243 -7.232 1.00 89.31 188 SER A N 1
ATOM 1427 C CA . SER A 1 188 ? -8.340 24.629 -7.331 1.00 89.31 188 SER A CA 1
ATOM 1428 C C . SER A 1 188 ? -8.597 25.611 -8.476 1.00 89.31 188 SER A C 1
ATOM 1430 O O . SER A 1 188 ? -9.598 25.465 -9.184 1.00 89.31 188 SER A O 1
ATOM 1432 N N . GLU A 1 189 ? -7.671 26.543 -8.714 1.00 89.94 189 GLU A N 1
ATOM 1433 C CA . GLU A 1 189 ? -7.699 27.451 -9.863 1.00 89.94 189 GLU A CA 1
ATOM 1434 C C . GLU A 1 189 ? -7.453 26.694 -11.171 1.00 89.94 189 GLU A C 1
ATOM 1436 O O . GLU A 1 189 ? -8.238 26.823 -12.111 1.00 89.94 189 GLU A O 1
ATOM 1441 N N . ALA A 1 190 ? -6.442 25.821 -11.212 1.00 89.69 190 ALA A N 1
ATOM 1442 C CA . ALA A 1 190 ? -6.160 24.966 -12.364 1.00 89.69 190 ALA A CA 1
ATOM 1443 C C . ALA A 1 190 ? -7.365 24.077 -12.714 1.00 89.69 190 ALA A C 1
ATOM 1445 O O . ALA A 1 190 ? -7.793 24.033 -13.866 1.00 89.69 190 ALA A O 1
ATOM 1446 N N . LYS A 1 191 ? -8.006 23.453 -11.714 1.00 89.94 191 LYS A N 1
ATOM 1447 C CA . LYS A 1 191 ? -9.243 22.681 -11.906 1.00 89.94 191 LYS A CA 1
ATOM 1448 C C . LYS A 1 191 ? -10.370 23.540 -12.488 1.00 89.94 191 LYS A C 1
ATOM 1450 O O . LYS A 1 191 ? -11.152 23.048 -13.304 1.00 89.94 191 LYS A O 1
ATOM 1455 N N . ALA A 1 192 ? -10.496 24.803 -12.075 1.00 87.38 192 ALA A N 1
ATOM 1456 C CA . ALA A 1 192 ? -11.502 25.715 -12.617 1.00 87.38 192 ALA A CA 1
ATOM 1457 C C . ALA A 1 192 ? -11.221 26.074 -14.087 1.00 87.38 192 ALA A C 1
ATOM 1459 O O . ALA A 1 192 ? -12.152 26.077 -14.898 1.00 87.38 192 ALA A O 1
ATOM 1460 N N . VAL A 1 193 ? -9.953 26.302 -14.441 1.00 89.25 193 VAL A N 1
ATOM 1461 C CA . VAL A 1 193 ? -9.509 26.545 -15.823 1.00 89.25 193 VAL A CA 1
ATOM 1462 C C . VAL A 1 193 ? -9.767 25.320 -16.702 1.00 89.25 193 VAL A C 1
ATOM 1464 O O . VAL A 1 193 ? -10.413 25.447 -17.744 1.00 89.25 193 VAL A O 1
ATOM 1467 N N . GLU A 1 194 ? -9.375 24.124 -16.257 1.00 88.56 194 GLU A N 1
ATOM 1468 C CA . GLU A 1 194 ? -9.602 22.891 -17.020 1.00 88.56 194 GLU A CA 1
ATOM 1469 C C . GLU A 1 194 ? -11.088 22.557 -17.163 1.00 88.56 194 GLU A C 1
ATOM 1471 O O . GLU A 1 194 ? -11.540 22.137 -18.229 1.00 88.56 194 GLU A O 1
ATOM 1476 N N . ARG A 1 195 ? -11.901 22.838 -16.136 1.00 88.19 195 ARG A N 1
ATOM 1477 C CA . ARG A 1 195 ? -13.362 22.732 -16.241 1.00 88.19 195 ARG A CA 1
ATOM 1478 C C . ARG A 1 195 ? -13.916 23.674 -17.308 1.00 88.19 195 ARG A C 1
ATOM 1480 O O . ARG A 1 195 ? -14.783 23.272 -18.081 1.00 88.19 195 ARG A O 1
ATOM 1487 N N . ALA A 1 196 ? -13.441 24.918 -17.356 1.00 87.19 196 ALA A N 1
ATOM 1488 C CA . ALA A 1 196 ? -13.879 25.893 -18.349 1.00 87.19 196 ALA A CA 1
ATOM 1489 C C . ALA A 1 196 ? -13.459 25.491 -19.775 1.00 87.19 196 ALA A C 1
ATOM 1491 O O . ALA A 1 196 ? -14.240 25.662 -20.713 1.00 87.19 196 ALA A O 1
ATOM 1492 N N . ASN A 1 197 ? -12.264 24.918 -19.943 1.00 87.62 197 ASN A N 1
ATOM 1493 C CA . ASN A 1 197 ? -11.793 24.373 -21.219 1.00 87.62 197 ASN A CA 1
ATOM 1494 C C . ASN A 1 197 ? -12.630 23.167 -21.663 1.00 87.62 197 ASN A C 1
ATOM 1496 O O . ASN A 1 197 ? -13.065 23.109 -22.816 1.00 87.62 197 ASN A O 1
ATOM 1500 N N . LEU A 1 198 ? -12.937 22.255 -20.737 1.00 86.25 198 LEU A N 1
ATOM 1501 C CA . LEU A 1 198 ? -13.785 21.098 -21.001 1.00 86.25 198 LEU A CA 1
ATOM 1502 C C . LEU A 1 198 ? -15.190 21.524 -21.445 1.00 86.25 198 LEU A C 1
ATOM 1504 O O . LEU A 1 198 ? -15.668 21.034 -22.461 1.00 86.25 198 LEU A O 1
ATOM 1508 N N . VAL A 1 199 ? -15.815 22.493 -20.766 1.00 86.44 199 VAL A N 1
ATOM 1509 C CA . VAL A 1 199 ? -17.146 23.022 -21.136 1.00 86.44 199 VAL A CA 1
ATOM 1510 C C . VAL A 1 199 ? -17.167 23.612 -22.553 1.00 86.44 199 VAL A C 1
ATOM 1512 O O . VAL A 1 199 ? -18.165 23.476 -23.260 1.00 86.44 199 VAL A O 1
ATOM 1515 N N . LYS A 1 200 ? -16.073 24.239 -23.007 1.00 85.88 200 LYS A N 1
ATOM 1516 C CA . LYS A 1 200 ? -15.970 24.776 -24.377 1.00 85.88 200 LYS A CA 1
ATOM 1517 C C . LYS A 1 200 ? -15.882 23.675 -25.440 1.00 85.88 200 LYS A C 1
ATOM 1519 O O . LYS A 1 200 ? -16.394 23.862 -26.543 1.00 85.88 200 LYS A O 1
ATOM 1524 N N . ILE A 1 201 ? -15.234 22.553 -25.126 1.00 84.81 201 ILE A N 1
ATOM 1525 C CA . ILE A 1 201 ? -14.961 21.461 -26.075 1.00 84.81 201 ILE A CA 1
ATOM 1526 C C . ILE A 1 201 ? -16.065 20.394 -26.066 1.00 84.81 201 ILE A C 1
ATOM 1528 O O . ILE A 1 201 ? -16.337 19.793 -27.104 1.00 84.81 201 ILE A O 1
ATOM 1532 N N . ASP A 1 202 ? -16.757 20.209 -24.940 1.00 79.38 202 ASP A N 1
ATOM 1533 C CA . ASP A 1 202 ? -17.790 19.188 -24.730 1.00 79.38 202 ASP A CA 1
ATOM 1534 C C . ASP A 1 202 ? -18.867 19.098 -25.839 1.00 79.38 202 ASP A C 1
ATOM 1536 O O . ASP A 1 202 ? -19.149 17.973 -26.267 1.00 79.38 202 ASP A O 1
ATOM 1540 N N . PRO A 1 203 ? -19.412 20.210 -26.391 1.00 84.31 203 PRO A N 1
ATOM 1541 C CA . PRO A 1 203 ? -20.439 20.149 -27.436 1.00 84.31 203 PRO A CA 1
ATOM 1542 C C . PRO A 1 203 ? -19.892 19.991 -28.869 1.00 84.31 203 PRO A C 1
ATOM 1544 O O . PRO A 1 203 ? -20.679 19.858 -29.809 1.00 84.31 203 PRO A O 1
ATOM 1547 N N . LEU A 1 204 ? -18.573 20.067 -29.091 1.00 83.88 204 LEU A N 1
ATOM 1548 C CA . LEU A 1 204 ? -17.978 20.060 -30.438 1.00 83.88 204 LEU A CA 1
ATOM 1549 C C . LEU A 1 204 ? -18.044 18.691 -31.146 1.00 83.88 204 LEU A C 1
ATOM 1551 O O . LEU A 1 204 ? -18.365 18.679 -32.337 1.00 83.88 204 LEU A O 1
ATOM 1555 N N . PRO A 1 205 ? -17.812 17.542 -30.475 1.00 83.75 205 PRO A N 1
ATOM 1556 C CA . PRO A 1 205 ? -17.953 16.227 -31.101 1.00 83.75 205 PRO A CA 1
ATOM 1557 C C . PRO A 1 205 ? -19.379 15.936 -31.571 1.00 83.75 205 PRO A C 1
ATOM 1559 O O . PRO A 1 205 ? -19.563 15.387 -32.650 1.00 83.75 205 PRO A O 1
ATOM 1562 N N . ASP A 1 206 ? -20.398 16.356 -30.819 1.00 79.75 206 ASP A N 1
ATOM 1563 C CA . ASP A 1 206 ? -21.794 16.131 -31.212 1.00 79.75 206 ASP A CA 1
ATOM 1564 C C . ASP A 1 206 ? -22.188 16.959 -32.441 1.00 79.75 206 ASP A C 1
ATOM 1566 O O . ASP A 1 206 ? -22.958 16.497 -33.285 1.00 79.75 206 ASP A O 1
ATOM 1570 N N . LYS A 1 207 ? -21.628 18.167 -32.589 1.00 81.81 207 LYS A N 1
ATOM 1571 C CA . LYS A 1 207 ? -21.798 18.983 -33.801 1.00 81.81 207 LYS A CA 1
ATOM 1572 C C . LYS A 1 207 ? -21.119 18.340 -35.014 1.00 81.81 207 LYS A C 1
ATOM 1574 O O . LYS A 1 207 ? -21.763 18.220 -36.053 1.00 81.81 207 LYS A O 1
ATOM 1579 N N . ALA A 1 208 ? -19.878 17.876 -34.861 1.00 78.62 208 ALA A N 1
ATOM 1580 C CA . ALA A 1 208 ? -19.141 17.184 -35.922 1.00 78.62 208 ALA A CA 1
ATOM 1581 C C . ALA A 1 208 ? -19.815 15.858 -36.322 1.00 78.62 208 ALA A C 1
ATOM 1583 O O . ALA A 1 208 ? -19.896 15.527 -37.500 1.00 78.62 208 ALA A O 1
ATOM 1584 N N . ARG A 1 209 ? -20.392 15.129 -35.358 1.00 81.69 209 ARG A N 1
ATOM 1585 C CA . ARG A 1 209 ? -21.137 13.891 -35.617 1.00 81.69 209 ARG A CA 1
ATOM 1586 C C . ARG A 1 209 ? -22.376 14.145 -36.468 1.00 81.69 209 ARG A C 1
ATOM 1588 O O . ARG A 1 209 ? -22.585 13.449 -37.451 1.00 81.69 209 ARG A O 1
ATOM 1595 N N . ARG A 1 210 ? -23.154 15.183 -36.146 1.00 83.06 210 ARG A N 1
ATOM 1596 C CA . ARG A 1 210 ? -24.327 15.574 -36.949 1.00 83.06 210 ARG A CA 1
ATOM 1597 C C . ARG A 1 210 ? -23.952 15.974 -38.380 1.00 83.06 210 ARG A C 1
ATOM 1599 O O . ARG A 1 210 ? -24.733 15.723 -39.290 1.00 83.06 210 ARG A O 1
ATOM 1606 N N . GLN A 1 211 ? -22.781 16.581 -38.580 1.00 81.31 211 GLN A N 1
ATOM 1607 C CA . GLN A 1 211 ? -22.265 16.922 -39.911 1.00 81.31 211 GLN A CA 1
ATOM 1608 C C . GLN A 1 211 ? -21.838 15.670 -40.691 1.00 81.31 211 GLN A C 1
ATOM 1610 O O . GLN A 1 211 ? -22.264 15.501 -41.832 1.00 81.31 211 GLN A O 1
ATOM 1615 N N . ALA A 1 212 ? -21.107 14.747 -40.060 1.00 80.31 212 ALA A N 1
ATOM 1616 C CA . ALA A 1 212 ? -20.740 13.465 -40.663 1.00 80.31 212 ALA A CA 1
ATOM 1617 C C . ALA A 1 212 ? -21.975 12.611 -41.021 1.00 80.31 212 ALA A C 1
ATOM 1619 O O . ALA A 1 212 ? -22.057 12.071 -42.123 1.00 80.31 212 ALA A O 1
ATOM 1620 N N . ASP A 1 213 ? -22.975 12.551 -40.136 1.00 80.75 213 ASP A N 1
ATOM 1621 C CA . ASP A 1 213 ? -24.228 11.821 -40.370 1.00 80.75 213 ASP A CA 1
ATOM 1622 C C . ASP A 1 213 ? -25.046 12.439 -41.524 1.00 80.75 213 ASP A C 1
ATOM 1624 O O . ASP A 1 213 ? -25.667 11.714 -42.306 1.00 80.75 213 ASP A O 1
ATOM 1628 N N . ALA A 1 214 ? -25.018 13.768 -41.685 1.00 81.31 214 ALA A N 1
ATOM 1629 C CA . ALA A 1 214 ? -25.670 14.454 -42.801 1.00 81.31 214 ALA A CA 1
ATOM 1630 C C . ALA A 1 214 ? -25.010 14.117 -44.151 1.00 81.31 214 ALA A C 1
ATOM 1632 O O . ALA A 1 214 ? -25.717 13.777 -45.101 1.00 81.31 214 ALA A O 1
ATOM 1633 N N . VAL A 1 215 ? -23.672 14.131 -44.228 1.00 82.00 215 VAL A N 1
ATOM 1634 C CA . VAL A 1 215 ? -22.929 13.720 -45.437 1.00 82.00 215 VAL A CA 1
ATOM 1635 C C . VAL A 1 215 ? -23.140 12.231 -45.727 1.00 82.00 215 VAL A C 1
ATOM 1637 O O . VAL A 1 215 ? -23.379 11.851 -46.873 1.00 82.00 215 VAL A O 1
ATOM 1640 N N . GLY A 1 216 ? -23.155 11.385 -44.693 1.00 78.94 216 GLY A N 1
ATOM 1641 C CA . GLY A 1 216 ? -23.436 9.954 -44.824 1.00 78.94 216 GLY A CA 1
ATOM 1642 C C . GLY A 1 216 ? -24.847 9.664 -45.347 1.00 78.94 216 GLY A C 1
ATOM 1643 O O . GLY A 1 216 ? -25.031 8.774 -46.178 1.00 78.94 216 GLY A O 1
ATOM 1644 N N . SER A 1 217 ? -25.842 10.445 -44.922 1.00 80.00 217 SER A N 1
ATOM 1645 C CA . SER A 1 217 ? -27.216 10.362 -45.433 1.00 80.00 217 SER A CA 1
ATOM 1646 C C . SER A 1 217 ? -27.308 10.743 -46.917 1.00 80.00 217 SER A C 1
ATOM 1648 O O . SER A 1 217 ? -27.961 10.044 -47.695 1.00 80.00 217 SER A O 1
ATOM 1650 N N . ILE A 1 218 ? -26.592 11.794 -47.335 1.00 78.88 218 ILE A N 1
ATOM 1651 C CA . ILE A 1 218 ? -26.507 12.227 -48.741 1.00 78.88 218 ILE A CA 1
ATOM 1652 C C . ILE A 1 218 ? -25.792 11.173 -49.602 1.00 78.88 218 ILE A C 1
ATOM 1654 O O . ILE A 1 218 ? -26.251 10.851 -50.696 1.00 78.88 218 ILE A O 1
ATOM 1658 N N . LEU A 1 219 ? -24.704 10.576 -49.110 1.00 80.00 219 LEU A N 1
ATOM 1659 C CA . LEU A 1 219 ? -24.016 9.487 -49.809 1.00 80.00 219 LEU A CA 1
ATOM 1660 C C . LEU A 1 219 ? -24.947 8.282 -50.014 1.00 80.00 219 LEU A C 1
ATOM 1662 O O . LEU A 1 219 ? -24.992 7.702 -51.100 1.00 80.00 219 LEU A O 1
ATOM 1666 N N . LYS A 1 220 ? -25.727 7.930 -48.988 1.00 76.25 220 LYS A N 1
ATOM 1667 C CA . LYS A 1 220 ? -26.652 6.795 -49.034 1.00 76.25 220 LYS A CA 1
ATOM 1668 C C . LYS A 1 220 ? -27.811 7.029 -50.005 1.00 76.25 220 LYS A C 1
ATOM 1670 O O . LYS A 1 220 ? -28.206 6.095 -50.694 1.00 76.25 220 LYS A O 1
ATOM 1675 N N . SER A 1 221 ? -28.336 8.251 -50.108 1.00 73.19 221 SER A N 1
ATOM 1676 C CA . SER A 1 221 ? -29.391 8.562 -51.082 1.00 73.19 221 SER A CA 1
ATOM 1677 C C . SER A 1 221 ? -28.885 8.506 -52.530 1.00 73.19 221 SER A C 1
ATOM 1679 O O . SER A 1 221 ? -29.586 7.972 -53.388 1.00 73.19 221 SER A O 1
ATOM 1681 N N . VAL A 1 222 ? -27.650 8.950 -52.794 1.00 71.25 222 VAL A N 1
ATOM 1682 C CA . VAL A 1 222 ? -27.008 8.846 -54.120 1.00 71.25 222 VAL A CA 1
ATOM 1683 C C . VAL A 1 222 ? -26.698 7.387 -54.486 1.00 71.25 222 VAL A C 1
ATOM 1685 O O . VAL A 1 222 ? -26.960 6.973 -55.614 1.00 71.25 222 VAL A O 1
ATOM 1688 N N . GLN A 1 223 ? -26.226 6.574 -53.534 1.00 60.47 223 GLN A N 1
ATOM 1689 C CA . GLN A 1 223 ? -25.985 5.139 -53.752 1.00 60.47 223 GLN A CA 1
ATOM 1690 C C . GLN A 1 223 ? -27.274 4.347 -54.016 1.00 60.47 223 GLN A C 1
ATOM 1692 O O . GLN A 1 223 ? -27.293 3.468 -54.874 1.00 60.47 223 GLN A O 1
ATOM 1697 N N . VAL A 1 224 ? -28.368 4.654 -53.312 1.00 55.53 224 VAL A N 1
ATOM 1698 C CA . VAL A 1 224 ? -29.657 3.963 -53.504 1.00 55.53 224 VAL A CA 1
ATOM 1699 C C . VAL A 1 224 ? -30.348 4.407 -54.803 1.00 55.53 224 VAL A C 1
ATOM 1701 O O . VAL A 1 224 ? -30.950 3.576 -55.480 1.00 55.53 224 VAL A O 1
ATOM 1704 N N . GLY A 1 225 ? -30.205 5.674 -55.212 1.00 52.59 225 GLY A N 1
ATOM 1705 C CA . GLY A 1 225 ? -30.713 6.171 -56.499 1.00 52.59 225 GLY A CA 1
ATOM 1706 C C . GLY A 1 225 ? -29.999 5.584 -57.727 1.00 52.59 225 GLY A C 1
ATOM 1707 O O . GLY A 1 225 ? -30.635 5.368 -58.758 1.00 52.59 225 GLY A O 1
ATOM 1708 N N . GLY A 1 226 ? -28.706 5.249 -57.611 1.00 48.81 226 GLY A N 1
ATOM 1709 C CA . GLY A 1 226 ? -27.922 4.638 -58.696 1.00 48.81 226 GLY A CA 1
ATOM 1710 C C . GLY A 1 226 ? -28.316 3.194 -59.036 1.00 48.81 226 GLY A C 1
ATOM 1711 O O . GLY A 1 226 ? -28.188 2.775 -60.181 1.00 48.81 226 GLY A O 1
ATOM 1712 N N . HIS A 1 227 ? -28.861 2.439 -58.076 1.00 42.62 227 HIS A N 1
ATOM 1713 C CA . HIS A 1 227 ? -29.315 1.059 -58.303 1.00 42.62 227 HIS A CA 1
ATOM 1714 C C . HIS A 1 227 ? -30.802 0.948 -58.689 1.00 42.62 227 HIS A C 1
ATOM 1716 O O . HIS A 1 227 ? -31.222 -0.081 -59.213 1.00 42.62 227 HIS A O 1
ATOM 1722 N N . GLY A 1 228 ? -31.602 1.992 -58.449 1.00 39.06 228 GLY A N 1
ATOM 1723 C CA . GLY A 1 228 ? -33.061 1.962 -58.602 1.00 39.06 228 GLY A CA 1
ATOM 1724 C C . GLY A 1 228 ? -33.618 2.393 -59.963 1.00 39.06 228 GLY A C 1
ATOM 1725 O O . GLY A 1 228 ? -34.822 2.275 -60.160 1.00 39.06 228 GLY A O 1
ATOM 1726 N N . THR A 1 229 ? -32.789 2.864 -60.902 1.00 40.25 229 THR A N 1
ATOM 1727 C CA . THR A 1 229 ? -33.282 3.561 -62.116 1.00 40.25 229 THR A CA 1
ATOM 1728 C C . THR A 1 229 ? -32.885 2.900 -63.444 1.00 40.25 229 THR A C 1
ATOM 1730 O O . THR A 1 229 ? -32.915 3.542 -64.485 1.00 40.25 229 THR A O 1
ATOM 1733 N N . ILE A 1 230 ? -32.529 1.608 -63.433 1.00 39.38 230 ILE A N 1
ATOM 1734 C CA . ILE A 1 230 ? -32.294 0.814 -64.664 1.00 39.38 230 ILE A CA 1
ATOM 1735 C C . ILE A 1 230 ? -33.250 -0.399 -64.754 1.00 39.38 230 ILE A C 1
ATOM 1737 O O . ILE A 1 230 ? -33.245 -1.133 -65.735 1.00 39.38 230 ILE A O 1
ATOM 1741 N N . ALA A 1 231 ? -34.137 -0.611 -63.771 1.00 33.91 231 ALA A N 1
ATOM 1742 C CA . ALA A 1 231 ? -34.918 -1.853 -63.679 1.00 33.91 231 ALA A CA 1
ATOM 1743 C C . ALA A 1 231 ? -36.453 -1.706 -63.610 1.00 33.91 231 ALA A C 1
ATOM 1745 O O . ALA A 1 231 ? -37.121 -2.710 -63.366 1.00 33.91 231 ALA A O 1
ATOM 1746 N N . SER A 1 232 ? -37.056 -0.525 -63.822 1.00 35.53 232 SER A N 1
ATOM 1747 C CA . SER A 1 232 ? -38.514 -0.384 -63.623 1.00 35.53 232 SER A CA 1
ATOM 1748 C C . SER A 1 232 ? -39.287 0.545 -64.571 1.00 35.53 232 SER A C 1
ATOM 1750 O O . SER A 1 232 ? -40.204 1.213 -64.111 1.00 35.53 232 SER A O 1
ATOM 1752 N N . GLU A 1 233 ? -39.005 0.534 -65.876 1.00 30.02 233 GLU A N 1
ATOM 1753 C CA . GLU A 1 233 ? -39.943 0.946 -66.945 1.00 30.02 233 GLU A CA 1
ATOM 1754 C C . GLU A 1 233 ? -39.554 0.176 -68.229 1.00 30.02 233 GLU A C 1
ATOM 1756 O O . GLU A 1 233 ? -38.416 0.266 -68.660 1.00 30.02 233 GLU A O 1
ATOM 1761 N N . ALA A 1 234 ? -40.348 -0.634 -68.928 1.00 29.77 234 ALA A N 1
ATOM 1762 C CA . ALA A 1 234 ? -41.689 -1.153 -68.742 1.00 29.77 234 ALA A CA 1
ATOM 1763 C C . ALA A 1 234 ? -41.833 -2.395 -69.657 1.00 29.77 234 ALA A C 1
ATOM 1765 O O . ALA A 1 234 ? -41.725 -2.297 -70.878 1.00 29.77 234 ALA A O 1
ATOM 1766 N N . LEU A 1 235 ? -42.119 -3.563 -69.078 1.00 30.22 235 LEU A N 1
ATOM 1767 C CA . LEU A 1 235 ? -42.813 -4.654 -69.763 1.00 30.22 235 LEU A CA 1
ATOM 1768 C C . LEU A 1 235 ? -44.238 -4.674 -69.213 1.00 30.22 235 LEU A C 1
ATOM 1770 O O . LEU A 1 235 ? -44.437 -4.974 -68.038 1.00 30.22 235 LEU A O 1
ATOM 1774 N N . GLY A 1 236 ? -45.218 -4.385 -70.072 1.00 28.12 236 GLY A N 1
ATOM 1775 C CA . GLY A 1 236 ? -46.607 -4.774 -69.841 1.00 28.12 236 GLY A CA 1
ATOM 1776 C C . GLY A 1 236 ? -47.653 -3.772 -70.312 1.00 28.12 236 GLY A C 1
ATOM 1777 O O . GLY A 1 236 ? -48.030 -2.913 -69.532 1.00 28.12 236 GLY A O 1
ATOM 1778 N N . ILE A 1 237 ? -48.199 -3.985 -71.520 1.00 28.12 237 ILE A N 1
ATOM 1779 C CA . ILE A 1 237 ? -49.654 -4.085 -71.758 1.00 28.12 237 ILE A CA 1
ATOM 1780 C C . ILE A 1 237 ? -49.897 -5.139 -72.861 1.00 28.12 237 ILE A C 1
ATOM 1782 O O . ILE A 1 237 ? -49.533 -4.952 -74.019 1.00 28.12 237 ILE A O 1
ATOM 1786 N N . GLN A 1 238 ? -50.523 -6.258 -72.481 1.00 30.91 238 GLN A N 1
ATOM 1787 C CA . GLN A 1 238 ? -51.290 -7.155 -73.358 1.00 30.91 238 GLN A CA 1
ATOM 1788 C C . GLN A 1 238 ? -52.597 -6.465 -73.791 1.00 30.91 238 GLN A C 1
ATOM 1790 O O . GLN A 1 238 ? -53.186 -5.782 -72.960 1.00 30.91 238 GLN A O 1
ATOM 1795 N N . ASN A 1 239 ? -53.114 -6.718 -75.006 1.00 30.12 239 ASN A N 1
ATOM 1796 C CA . ASN A 1 239 ? -54.546 -7.004 -75.229 1.00 30.12 239 ASN A CA 1
ATOM 1797 C C . ASN A 1 239 ? -54.854 -7.512 -76.653 1.00 30.12 239 ASN A C 1
ATOM 1799 O O . ASN A 1 239 ? -54.190 -7.166 -77.625 1.00 30.12 239 ASN A O 1
ATOM 1803 N N . GLY A 1 240 ? -55.853 -8.397 -76.725 1.00 26.22 240 GLY A N 1
ATOM 1804 C CA . GLY A 1 240 ? -56.216 -9.257 -77.851 1.00 26.22 240 GLY A CA 1
ATOM 1805 C C . GLY A 1 240 ? -56.945 -8.619 -79.048 1.00 26.22 240 GLY A C 1
ATOM 1806 O O . GLY A 1 240 ? -57.696 -7.665 -78.905 1.00 26.22 240 GLY A O 1
ATOM 1807 N N . ILE A 1 241 ? -56.737 -9.259 -80.209 1.00 34.53 241 ILE A N 1
ATOM 1808 C CA . ILE A 1 241 ? -57.722 -9.805 -81.178 1.00 34.53 241 ILE A CA 1
ATOM 1809 C C . ILE A 1 241 ? -58.852 -8.883 -81.693 1.00 34.53 241 ILE A C 1
ATOM 1811 O O . ILE A 1 241 ? -59.735 -8.509 -80.933 1.00 34.53 241 ILE A O 1
ATOM 1815 N N . THR A 1 242 ? -58.940 -8.696 -83.028 1.00 25.55 242 THR A N 1
ATOM 1816 C CA . THR A 1 242 ? -60.139 -8.984 -83.876 1.00 25.55 242 THR A CA 1
ATOM 1817 C C . THR A 1 242 ? -59.928 -8.670 -85.382 1.00 25.55 242 THR A C 1
ATOM 1819 O O . THR A 1 242 ? -59.451 -7.608 -85.761 1.00 25.55 242 THR A O 1
ATOM 1822 N N . LEU A 1 243 ? -60.307 -9.626 -86.248 1.00 34.97 243 LEU A N 1
ATOM 1823 C CA . LEU A 1 243 ? -60.689 -9.483 -87.682 1.00 34.97 243 LEU A CA 1
ATOM 1824 C C . LEU A 1 243 ? -62.000 -8.641 -87.797 1.00 34.97 243 LEU A C 1
ATOM 1826 O O . LEU A 1 243 ? -62.666 -8.585 -86.762 1.00 34.97 243 LEU A O 1
ATOM 1830 N N . PRO A 1 244 ? -62.491 -8.088 -88.956 1.00 37.81 244 PRO A N 1
ATOM 1831 C CA . PRO A 1 244 ? -62.577 -8.758 -90.275 1.00 37.81 244 PRO A CA 1
ATOM 1832 C C . PRO A 1 244 ? -62.672 -7.903 -91.593 1.00 37.81 244 PRO A C 1
ATOM 1834 O O . PRO A 1 244 ? -62.905 -6.705 -91.615 1.00 37.81 244 PRO A O 1
ATOM 1837 N N . HIS A 1 245 ? -62.542 -8.615 -92.726 1.00 25.50 245 HIS A N 1
ATOM 1838 C CA . HIS A 1 245 ? -63.209 -8.492 -94.050 1.00 25.50 245 HIS A CA 1
ATOM 1839 C C . HIS A 1 245 ? -63.513 -7.155 -94.807 1.00 25.50 245 HIS A C 1
ATOM 1841 O O . HIS A 1 245 ? -64.486 -6.472 -94.522 1.00 25.50 245 HIS A O 1
ATOM 1847 N N . ARG A 1 246 ? -62.897 -7.062 -96.012 1.00 27.97 246 ARG A N 1
ATOM 1848 C CA . ARG A 1 246 ? -63.473 -7.251 -97.390 1.00 27.97 246 ARG A CA 1
ATOM 1849 C C . ARG A 1 246 ? -64.094 -6.066 -98.185 1.00 27.97 246 ARG A C 1
ATOM 1851 O O . ARG A 1 246 ? -64.991 -5.385 -97.712 1.00 27.97 246 ARG A O 1
ATOM 1858 N N . LYS A 1 247 ? -63.773 -6.108 -99.505 1.00 31.11 247 LYS A N 1
ATOM 1859 C CA . LYS A 1 247 ? -64.402 -5.540 -100.746 1.00 31.11 247 LYS A CA 1
ATOM 1860 C C . LYS A 1 247 ? -63.800 -4.205 -101.238 1.00 31.11 247 LYS A C 1
ATOM 1862 O O . LYS A 1 247 ? -63.529 -3.351 -100.419 1.00 31.11 247 LYS A O 1
ATOM 1867 N N . ASN A 1 248 ? -63.601 -3.901 -102.532 1.00 26.36 248 ASN A N 1
ATOM 1868 C CA . ASN A 1 248 ? -63.883 -4.528 -103.845 1.00 26.36 248 ASN A CA 1
ATOM 1869 C C . ASN A 1 248 ? -63.132 -3.705 -104.945 1.00 26.36 248 ASN A C 1
ATOM 1871 O O . ASN A 1 248 ? -63.041 -2.496 -104.796 1.00 26.36 248 ASN A O 1
ATOM 1875 N N . SER A 1 249 ? -62.515 -4.317 -105.976 1.00 28.92 249 SER A N 1
ATOM 1876 C CA . SER A 1 249 ? -63.023 -4.516 -107.371 1.00 28.92 249 SER A CA 1
ATOM 1877 C C . SER A 1 249 ? -62.786 -3.317 -108.328 1.00 28.92 249 SER A C 1
ATOM 1879 O O . SER A 1 249 ? -63.214 -2.217 -108.009 1.00 28.92 249 SER A O 1
ATOM 1881 N N . LYS A 1 250 ? -62.086 -3.446 -109.479 1.00 31.95 250 LYS A N 1
ATOM 1882 C CA . LYS A 1 250 ? -62.574 -3.731 -110.873 1.00 31.95 250 LYS A CA 1
ATOM 1883 C C . LYS A 1 250 ? -61.418 -3.386 -111.873 1.00 31.95 250 LYS A C 1
ATOM 1885 O O . LYS A 1 250 ? -60.610 -2.554 -111.492 1.00 31.95 250 LYS A O 1
ATOM 1890 N N . MET A 1 251 ? -61.226 -3.879 -113.116 1.00 24.17 251 MET A N 1
ATOM 1891 C CA . MET A 1 251 ? -62.095 -4.478 -114.158 1.00 24.17 251 MET A CA 1
ATOM 1892 C C . MET A 1 251 ? -61.276 -5.030 -115.388 1.00 24.17 251 MET A C 1
ATOM 1894 O O . MET A 1 251 ? -60.315 -4.385 -115.785 1.00 24.17 251 MET A O 1
ATOM 1898 N N . TYR A 1 252 ? -61.771 -6.134 -116.003 1.00 27.20 252 TYR A N 1
ATOM 1899 C CA . TYR A 1 252 ? -61.836 -6.591 -117.439 1.00 27.20 252 TYR A CA 1
ATOM 1900 C C . TYR A 1 252 ? -60.601 -7.005 -118.307 1.00 27.20 252 TYR A C 1
ATOM 1902 O O . TYR A 1 252 ? -59.636 -6.263 -118.387 1.00 27.20 252 TYR A O 1
ATOM 1910 N N . HIS A 1 253 ? -60.520 -8.266 -118.827 1.00 27.12 253 HIS A N 1
ATOM 1911 C CA . HIS A 1 253 ? -61.044 -8.914 -120.097 1.00 27.12 253 HIS A CA 1
ATOM 1912 C C . HIS A 1 253 ? -60.240 -8.543 -121.374 1.00 27.12 253 HIS A C 1
ATOM 1914 O O . HIS A 1 253 ? -59.815 -7.406 -121.460 1.00 27.12 253 HIS A O 1
ATOM 1920 N N . ASN A 1 254 ? -60.029 -9.309 -122.465 1.00 30.41 254 ASN A N 1
ATOM 1921 C CA . ASN A 1 254 ? -60.276 -10.671 -123.010 1.00 30.41 254 ASN A CA 1
ATOM 1922 C C . ASN A 1 254 ? -59.484 -10.741 -124.362 1.00 30.41 254 ASN A C 1
ATOM 1924 O O . ASN A 1 254 ? -59.267 -9.690 -124.952 1.00 30.41 254 ASN A O 1
ATOM 1928 N N . LEU A 1 255 ? -58.965 -11.881 -124.858 1.00 22.48 255 LEU A N 1
ATOM 1929 C CA . LEU A 1 255 ? -59.376 -12.696 -126.049 1.00 22.48 255 LEU A CA 1
ATOM 1930 C C . LEU A 1 255 ? -58.054 -13.269 -126.644 1.00 22.48 255 LEU A C 1
ATOM 1932 O O . LEU A 1 255 ? -57.092 -12.517 -126.711 1.00 22.48 255 LEU A O 1
ATOM 1936 N N . ARG A 1 256 ? -57.787 -14.549 -126.956 1.00 24.62 256 ARG A N 1
ATOM 1937 C CA . ARG A 1 256 ? -58.457 -15.698 -127.614 1.00 24.62 256 ARG A CA 1
ATOM 1938 C C . ARG A 1 256 ? -58.272 -15.760 -129.156 1.00 24.62 256 ARG A C 1
ATOM 1940 O O . ARG A 1 256 ? -58.820 -14.919 -129.853 1.00 24.62 256 ARG A O 1
ATOM 1947 N N . ASN A 1 257 ? -57.670 -16.882 -129.610 1.00 28.95 257 ASN A N 1
ATOM 1948 C CA . ASN A 1 257 ? -57.795 -17.601 -130.909 1.00 28.95 257 ASN A CA 1
ATOM 1949 C C . ASN A 1 257 ? -57.092 -17.040 -132.170 1.00 28.95 257 ASN A C 1
ATOM 1951 O O . ASN A 1 257 ? -56.949 -15.837 -132.289 1.00 28.95 257 ASN A O 1
ATOM 1955 N N . ALA A 1 258 ? -56.750 -17.802 -133.225 1.00 28.12 258 ALA A N 1
ATOM 1956 C CA . ALA A 1 258 ? -56.540 -19.237 -133.528 1.00 28.12 258 ALA A CA 1
ATOM 1957 C C . ALA A 1 258 ? -56.281 -19.380 -135.061 1.00 28.12 258 ALA A C 1
ATOM 1959 O O . ALA A 1 258 ? -56.758 -18.531 -135.805 1.00 28.12 258 ALA A O 1
ATOM 1960 N N . CYS A 1 259 ? -55.688 -20.515 -135.494 1.00 23.50 259 CYS A N 1
ATOM 1961 C CA . CYS A 1 259 ? -55.737 -21.155 -136.843 1.00 23.50 259 CYS A CA 1
ATOM 1962 C C . CYS A 1 259 ? -55.139 -20.400 -138.058 1.00 23.50 259 CYS A C 1
ATOM 1964 O O . CYS A 1 259 ? -55.289 -19.198 -138.174 1.00 23.50 259 CYS A O 1
ATOM 1966 N N . GLY A 1 260 ? -54.506 -21.018 -139.066 1.00 26.91 260 GLY A N 1
ATOM 1967 C CA . GLY A 1 260 ? -54.243 -22.421 -139.419 1.00 26.91 260 GLY A CA 1
ATOM 1968 C C . GLY A 1 260 ? -54.021 -22.566 -140.948 1.00 26.91 260 GLY A C 1
ATOM 1969 O O . GLY A 1 260 ? -54.534 -21.738 -141.689 1.00 26.91 260 GLY A O 1
ATOM 1970 N N . GLN A 1 261 ? -53.356 -23.663 -141.377 1.00 30.14 261 GLN A N 1
ATOM 1971 C CA . GLN A 1 261 ? -53.593 -24.427 -142.640 1.00 30.14 261 GLN A CA 1
ATOM 1972 C C . GLN A 1 261 ? -53.173 -23.797 -144.016 1.00 30.14 261 GLN A C 1
ATOM 1974 O O . GLN A 1 261 ? -53.245 -22.591 -144.161 1.00 30.14 261 GLN A O 1
ATOM 1979 N N . VAL A 1 262 ? -52.759 -24.473 -145.121 1.00 26.64 262 VAL A N 1
ATOM 1980 C CA . VAL A 1 262 ? -52.501 -25.889 -145.538 1.00 26.64 262 VAL A CA 1
ATOM 1981 C C . VAL A 1 262 ? -52.085 -25.954 -147.050 1.00 26.64 262 VAL A C 1
ATOM 1983 O O . VAL A 1 262 ? -52.572 -25.140 -147.821 1.00 26.64 262 VAL A O 1
ATOM 1986 N N . CYS A 1 263 ? -51.264 -26.963 -147.439 1.00 24.17 263 CYS A N 1
ATOM 1987 C CA . CYS A 1 263 ? -51.183 -27.769 -148.712 1.00 24.17 263 CYS A CA 1
ATOM 1988 C C . CYS A 1 263 ? -50.760 -27.163 -150.095 1.00 24.17 263 CYS A C 1
ATOM 1990 O O . CYS A 1 263 ? -51.344 -26.183 -150.526 1.00 24.17 263 CYS A O 1
ATOM 1992 N N . GLN A 1 264 ? -49.696 -27.649 -150.793 1.00 26.50 264 GLN A N 1
ATOM 1993 C CA . GLN A 1 264 ? -49.486 -28.850 -151.695 1.00 26.50 264 GLN A CA 1
ATOM 1994 C C . GLN A 1 264 ? -49.656 -28.509 -153.221 1.00 26.50 264 GLN A C 1
ATOM 1996 O O . GLN A 1 264 ? -50.203 -27.451 -153.499 1.00 26.50 264 GLN A O 1
ATOM 2001 N N . PRO A 1 265 ? -49.365 -29.373 -154.237 1.00 52.34 265 PRO A N 1
ATOM 2002 C CA . PRO A 1 265 ? -48.137 -30.128 -154.601 1.00 52.34 265 PRO A CA 1
ATOM 2003 C C . PRO A 1 265 ? -47.845 -30.227 -156.148 1.00 52.34 265 PRO A C 1
ATOM 2005 O O . PRO A 1 265 ? -48.708 -29.954 -156.971 1.00 52.34 265 PRO A O 1
ATOM 2008 N N . GLY A 1 266 ? -46.674 -30.770 -156.537 1.00 28.70 266 GLY A N 1
ATOM 2009 C CA . GLY A 1 266 ? -46.534 -31.823 -157.579 1.00 28.70 266 GLY A CA 1
ATOM 2010 C C . GLY A 1 266 ? -46.308 -31.513 -159.085 1.00 28.70 266 GLY A C 1
ATOM 2011 O O . GLY A 1 266 ? -47.117 -30.851 -159.718 1.00 28.70 266 GLY A O 1
ATOM 2012 N N . ASN A 1 267 ? -45.322 -32.246 -159.657 1.00 31.50 267 ASN A N 1
ATOM 2013 C CA . ASN A 1 267 ? -45.303 -32.914 -160.988 1.00 31.50 267 ASN A CA 1
ATOM 2014 C C . ASN A 1 267 ? -45.118 -32.049 -162.272 1.00 31.50 267 ASN A C 1
ATOM 2016 O O . ASN A 1 267 ? -45.490 -30.893 -162.299 1.00 31.50 267 ASN A O 1
ATOM 2020 N N . PHE A 1 268 ? -44.543 -32.493 -163.404 1.00 23.48 268 PHE A N 1
ATOM 2021 C CA . PHE A 1 268 ? -44.345 -33.830 -163.976 1.00 23.48 268 PHE A CA 1
ATOM 2022 C C . PHE A 1 268 ? -43.235 -33.828 -165.058 1.00 23.48 268 PHE A C 1
ATOM 2024 O O . PHE A 1 268 ? -42.813 -32.795 -165.568 1.00 23.48 268 PHE A O 1
ATOM 2031 N N . TRP A 1 269 ? -42.811 -35.040 -165.399 1.00 23.72 269 TRP A N 1
ATOM 2032 C CA . TRP A 1 269 ? -41.785 -35.471 -166.343 1.00 23.72 269 TRP A CA 1
ATOM 2033 C C . TRP A 1 269 ? -42.041 -35.191 -167.841 1.00 23.72 269 TRP A C 1
ATOM 2035 O O . TRP A 1 269 ? -43.175 -35.228 -168.310 1.00 23.72 269 TRP A O 1
ATOM 2045 N N . SER A 1 270 ? -40.935 -35.207 -168.597 1.00 25.55 270 SER A N 1
ATOM 2046 C CA . SER A 1 270 ? -40.642 -36.135 -169.719 1.00 25.55 270 SER A CA 1
ATOM 2047 C C . SER A 1 270 ? -40.297 -35.487 -171.061 1.00 25.55 270 SER A C 1
ATOM 2049 O O . SER A 1 270 ? -40.904 -34.507 -171.470 1.00 25.55 270 SER A O 1
ATOM 2051 N N . LEU A 1 271 ? -39.379 -36.176 -171.763 1.00 26.86 271 LEU A N 1
ATOM 2052 C CA . LEU A 1 271 ? -38.925 -35.978 -173.148 1.00 26.86 271 LEU A CA 1
ATOM 2053 C C . LEU A 1 271 ? -37.926 -34.811 -173.269 1.00 26.86 271 LEU A C 1
ATOM 2055 O O . LEU A 1 271 ? -38.171 -33.714 -172.813 1.00 26.86 271 LEU A O 1
ATOM 2059 N N . PHE A 1 272 ? -36.747 -34.929 -173.862 1.00 25.89 272 PHE A N 1
ATOM 2060 C CA . PHE A 1 272 ? -36.267 -35.861 -174.864 1.00 25.89 272 PHE A CA 1
ATOM 2061 C C . PHE A 1 272 ? -34.743 -35.662 -174.887 1.00 25.89 272 PHE A C 1
ATOM 2063 O O . PHE A 1 272 ? -34.246 -34.561 -175.077 1.00 25.89 272 PHE A O 1
ATOM 2070 N N . ARG A 1 273 ? -33.977 -36.651 -174.437 1.00 35.56 273 ARG A N 1
ATOM 2071 C CA . ARG A 1 273 ? -33.156 -37.470 -175.333 1.00 35.56 273 ARG A CA 1
ATOM 2072 C C . ARG A 1 273 ? -32.268 -36.663 -176.301 1.00 35.56 273 ARG A C 1
ATOM 2074 O O . ARG A 1 273 ? -32.730 -36.100 -177.282 1.00 35.56 273 ARG A O 1
ATOM 2081 N N . MET A 1 274 ? -30.968 -36.905 -176.126 1.00 33.31 274 MET A N 1
ATOM 2082 C CA . MET A 1 274 ? -30.058 -37.273 -177.222 1.00 33.31 274 MET A CA 1
ATOM 2083 C C . MET A 1 274 ? -29.131 -36.196 -177.820 1.00 33.31 274 MET A C 1
ATOM 2085 O O . MET A 1 274 ? -28.886 -36.190 -179.018 1.00 33.31 274 MET A O 1
ATOM 2089 N N . ALA A 1 275 ? -28.477 -35.408 -176.966 1.00 35.69 275 ALA A N 1
ATOM 2090 C CA . ALA A 1 275 ? -27.121 -34.895 -177.224 1.00 35.69 275 ALA A CA 1
ATOM 2091 C C . ALA A 1 275 ? -26.231 -35.161 -175.988 1.00 35.69 275 ALA A C 1
ATOM 2093 O O . ALA A 1 275 ? -25.857 -34.268 -175.242 1.00 35.69 275 ALA A O 1
ATOM 2094 N N . LEU A 1 276 ? -26.144 -36.409 -175.520 1.00 39.47 276 LEU A N 1
ATOM 2095 C CA . LEU A 1 276 ? -25.047 -37.329 -175.852 1.00 39.47 276 LEU A CA 1
ATOM 2096 C C . LEU A 1 276 ? -23.638 -36.735 -175.635 1.00 39.47 276 LEU A C 1
ATOM 2098 O O . LEU A 1 276 ? -22.943 -36.308 -176.547 1.00 39.47 276 LEU A O 1
ATOM 2102 N N . ARG A 1 277 ? -23.199 -36.929 -174.387 1.00 47.31 277 ARG A N 1
ATOM 2103 C CA . ARG A 1 277 ? -22.105 -37.857 -174.030 1.00 47.31 277 ARG A CA 1
ATOM 2104 C C . ARG A 1 277 ? -20.671 -37.359 -173.892 1.00 47.31 277 ARG A C 1
ATOM 2106 O O . ARG A 1 277 ? -19.827 -38.197 -173.601 1.00 47.31 277 ARG A O 1
ATOM 2113 N N . VAL A 1 278 ? -20.388 -36.060 -173.941 1.00 48.78 278 VAL A N 1
ATOM 2114 C CA . VAL A 1 278 ? -19.040 -35.572 -173.557 1.00 48.78 278 VAL A CA 1
ATOM 2115 C C . VAL A 1 278 ? -19.050 -34.474 -172.479 1.00 48.78 278 VAL A C 1
ATOM 2117 O O . VAL A 1 278 ? -18.066 -34.322 -171.768 1.00 48.78 278 VAL A O 1
ATOM 2120 N N . ALA A 1 279 ? -20.178 -33.805 -172.212 1.00 51.38 279 ALA A N 1
ATOM 2121 C CA . ALA A 1 279 ? -20.254 -32.753 -171.181 1.00 51.38 279 ALA A CA 1
ATOM 2122 C C . ALA A 1 279 ? -20.691 -33.226 -169.769 1.00 51.38 279 ALA A C 1
ATOM 2124 O O . ALA A 1 279 ? -20.658 -32.443 -168.825 1.00 51.38 279 ALA A O 1
ATOM 2125 N N . ALA A 1 280 ? -21.079 -34.497 -169.591 1.00 48.62 280 ALA A N 1
ATOM 2126 C CA . ALA A 1 280 ? -21.631 -35.005 -168.322 1.00 48.62 280 ALA A CA 1
ATOM 2127 C C . ALA A 1 280 ? -20.573 -35.293 -167.233 1.00 48.62 280 ALA A C 1
ATOM 2129 O O . ALA A 1 280 ? -20.897 -35.320 -166.055 1.00 48.62 280 ALA A O 1
ATOM 2130 N N . GLY A 1 281 ? -19.297 -35.467 -167.593 1.00 58.62 281 GLY A N 1
ATOM 2131 C CA . GLY A 1 281 ? -18.258 -35.867 -166.633 1.00 58.62 281 GLY A CA 1
ATOM 2132 C C . GLY A 1 281 ? -17.705 -34.745 -165.743 1.00 58.62 281 GLY A C 1
ATOM 2133 O O . GLY A 1 281 ? -17.125 -35.036 -164.702 1.00 58.62 281 GLY A O 1
ATOM 2134 N N . GLN A 1 282 ? -17.862 -33.469 -166.118 1.00 56.12 282 GLN A N 1
ATOM 2135 C CA . GLN A 1 282 ? -17.295 -32.344 -165.354 1.00 56.12 282 GLN A CA 1
ATOM 2136 C C . GLN A 1 282 ? -18.293 -31.691 -164.379 1.00 56.12 282 GLN A C 1
ATOM 2138 O O . GLN A 1 282 ? -17.865 -31.148 -163.361 1.00 56.12 282 GLN A O 1
ATOM 2143 N N . LEU A 1 283 ? -19.606 -31.800 -164.621 1.00 55.78 283 LEU A N 1
ATOM 2144 C CA . LEU A 1 283 ? -20.637 -31.145 -163.800 1.00 55.78 283 LEU A CA 1
ATOM 2145 C C . LEU A 1 283 ? -20.904 -31.871 -162.464 1.00 55.78 283 LEU A C 1
ATOM 2147 O O . LEU A 1 283 ? -21.066 -31.224 -161.429 1.00 55.78 283 LEU A O 1
ATOM 2151 N N . ASP A 1 284 ? -20.875 -33.206 -162.452 1.00 59.94 284 ASP A N 1
ATOM 2152 C CA . ASP A 1 284 ? -21.208 -33.995 -161.253 1.00 59.94 284 ASP A CA 1
ATOM 2153 C C . ASP A 1 284 ? -20.167 -33.850 -160.130 1.00 59.94 284 ASP A C 1
ATOM 2155 O O . ASP A 1 284 ? -20.510 -33.870 -158.947 1.00 59.94 284 ASP A O 1
ATOM 2159 N N . SER A 1 285 ? -18.897 -33.601 -160.475 1.00 60.53 285 SER A N 1
ATOM 2160 C CA . SER A 1 285 ? -17.840 -33.392 -159.473 1.00 60.53 285 SER A CA 1
ATOM 2161 C C . SER A 1 285 ? -17.955 -32.054 -158.729 1.00 60.53 285 SER A C 1
ATOM 2163 O O . SER A 1 285 ? -17.532 -31.955 -157.576 1.00 60.53 285 SER A O 1
ATOM 2165 N N . MET A 1 286 ? -18.537 -31.024 -159.359 1.00 60.81 286 MET A N 1
ATOM 2166 C CA . MET A 1 286 ? -18.725 -29.714 -158.726 1.00 60.81 286 MET A CA 1
ATOM 2167 C C . MET A 1 286 ? -19.969 -29.691 -157.833 1.00 60.81 286 MET A C 1
ATOM 2169 O O . MET A 1 286 ? -19.928 -29.104 -156.753 1.00 60.81 286 MET A O 1
ATOM 2173 N N . ASN A 1 287 ? -21.036 -30.393 -158.222 1.00 64.88 287 ASN A N 1
ATOM 2174 C CA . ASN A 1 287 ? -22.269 -30.461 -157.432 1.00 64.88 287 ASN A CA 1
ATOM 2175 C C . ASN A 1 287 ? -22.083 -31.207 -156.100 1.00 64.88 287 ASN A C 1
ATOM 2177 O O . ASN A 1 287 ? -22.663 -30.807 -155.091 1.00 64.88 287 ASN A O 1
ATOM 2181 N N . ALA A 1 288 ? -21.224 -32.231 -156.054 1.00 63.78 288 ALA A N 1
ATOM 2182 C CA . ALA A 1 288 ? -20.906 -32.929 -154.806 1.00 63.78 288 ALA A CA 1
ATOM 2183 C C . ALA A 1 288 ? -20.218 -32.012 -153.772 1.00 63.78 288 ALA A C 1
ATOM 2185 O O . ALA A 1 288 ? -20.550 -32.064 -152.589 1.00 63.78 288 ALA A O 1
ATOM 2186 N N . ARG A 1 289 ? -19.318 -31.119 -154.216 1.00 64.06 289 ARG A N 1
ATOM 2187 C CA . ARG A 1 289 ? -18.618 -30.169 -153.327 1.00 64.06 289 ARG A CA 1
ATOM 2188 C C . ARG A 1 289 ? -19.548 -29.085 -152.772 1.00 64.06 289 ARG A C 1
ATOM 2190 O O . ARG A 1 289 ? -19.367 -28.641 -151.643 1.00 64.06 289 ARG A O 1
ATOM 2197 N N . LEU A 1 290 ? -20.554 -28.666 -153.540 1.00 67.06 290 LEU A N 1
ATOM 2198 C CA . LEU A 1 290 ? -21.535 -27.661 -153.110 1.00 67.06 290 LEU A CA 1
ATOM 2199 C C . LEU A 1 290 ? -22.442 -28.189 -151.985 1.00 67.06 290 LEU A C 1
ATOM 2201 O O . LEU A 1 290 ? -22.653 -27.497 -150.990 1.00 67.06 290 LEU A O 1
ATOM 2205 N N . ALA A 1 291 ? -22.897 -29.441 -152.091 1.00 67.62 291 ALA A N 1
ATOM 2206 C CA . ALA A 1 291 ? -23.735 -30.071 -151.069 1.00 67.62 291 ALA A CA 1
ATOM 2207 C C . ALA A 1 291 ? -23.009 -30.245 -149.718 1.00 67.62 291 ALA A C 1
ATOM 2209 O O . ALA A 1 291 ? -23.617 -30.085 -148.657 1.00 67.62 291 ALA A O 1
ATOM 2210 N N . GLU A 1 292 ? -21.703 -30.529 -149.744 1.00 66.50 292 GLU A N 1
ATOM 2211 C CA . GLU A 1 292 ? -20.880 -30.642 -148.533 1.00 66.50 292 GLU A CA 1
ATOM 2212 C C . GLU A 1 292 ? -20.767 -29.303 -147.785 1.00 66.50 292 GLU A C 1
ATOM 2214 O O . GLU A 1 292 ? -20.946 -29.250 -146.565 1.00 66.50 292 GLU A O 1
ATOM 2219 N N . HIS A 1 293 ? -20.547 -28.201 -148.510 1.00 70.69 293 HIS A N 1
ATOM 2220 C CA . HIS A 1 293 ? -20.474 -26.868 -147.909 1.00 70.69 293 HIS A CA 1
ATOM 2221 C C . HIS A 1 293 ? -21.827 -26.382 -147.360 1.00 70.69 293 HIS A C 1
ATOM 2223 O O . HIS A 1 293 ? -21.869 -25.758 -146.297 1.00 70.69 293 HIS A O 1
ATOM 2229 N N . GLU A 1 294 ? -22.947 -26.709 -148.012 1.00 70.31 294 GLU A N 1
ATOM 2230 C CA . GLU A 1 294 ? -24.283 -26.361 -147.503 1.00 70.31 294 GLU A CA 1
ATOM 2231 C C . GLU A 1 294 ? -24.623 -27.076 -146.182 1.00 70.31 294 GLU A C 1
ATOM 2233 O O . GLU A 1 294 ? -25.229 -26.479 -145.284 1.00 70.31 294 GLU A O 1
ATOM 2238 N N . ALA A 1 295 ? -24.202 -28.334 -146.015 1.00 67.50 295 ALA A N 1
ATOM 2239 C CA . ALA A 1 295 ? -24.392 -29.076 -144.768 1.00 67.50 295 ALA A CA 1
ATOM 2240 C C . ALA A 1 295 ? -23.566 -28.482 -143.610 1.00 67.50 295 ALA A C 1
ATOM 2242 O O . ALA A 1 295 ? -24.060 -28.350 -142.483 1.00 67.50 295 ALA A O 1
ATOM 2243 N N . GLN A 1 296 ? -22.333 -28.049 -143.894 1.00 69.75 296 GLN A N 1
ATOM 2244 C CA . GLN A 1 296 ? -21.479 -27.370 -142.915 1.00 69.75 296 GLN A CA 1
ATOM 2245 C C . GLN A 1 296 ? -22.091 -26.036 -142.455 1.00 69.75 296 GLN A C 1
ATOM 2247 O O . GLN A 1 296 ? -22.117 -25.758 -141.257 1.00 69.75 296 GLN A O 1
ATOM 2252 N N . TYR A 1 297 ? -22.681 -25.249 -143.360 1.00 72.50 297 TYR A N 1
ATOM 2253 C CA . TYR A 1 297 ? -23.304 -23.973 -142.989 1.00 72.50 297 TYR A CA 1
ATOM 2254 C C . TYR A 1 297 ? -24.527 -24.145 -142.069 1.00 72.50 297 TYR A C 1
ATOM 2256 O O . TYR A 1 297 ? -24.697 -23.404 -141.100 1.00 72.50 297 TYR A O 1
ATOM 2264 N N . ARG A 1 298 ? -25.365 -25.166 -142.307 1.00 69.12 298 ARG A N 1
ATOM 2265 C CA . ARG A 1 298 ? -26.548 -25.431 -141.462 1.00 69.12 298 ARG A CA 1
ATOM 2266 C C . ARG A 1 298 ? -26.186 -25.832 -140.033 1.00 69.12 298 ARG A C 1
ATOM 2268 O O . ARG A 1 298 ? -26.860 -25.413 -139.096 1.00 69.12 298 ARG A O 1
ATOM 2275 N N . THR A 1 299 ? -25.126 -26.621 -139.861 1.00 73.69 299 THR A N 1
ATOM 2276 C CA . THR A 1 299 ? -24.655 -27.022 -138.524 1.00 73.69 299 THR A CA 1
ATOM 2277 C C . THR A 1 299 ? -24.033 -25.853 -137.757 1.00 73.69 299 THR A C 1
ATOM 2279 O O . THR A 1 299 ? -24.255 -25.733 -136.552 1.00 73.69 299 THR A O 1
ATOM 2282 N N . ALA A 1 300 ? -23.335 -24.945 -138.447 1.00 71.19 300 ALA A N 1
ATOM 2283 C CA . ALA A 1 300 ? -22.824 -23.712 -137.850 1.00 71.19 300 ALA A CA 1
ATOM 2284 C C . ALA A 1 300 ? -23.959 -22.782 -137.378 1.00 71.19 300 ALA A C 1
ATOM 2286 O O . ALA A 1 300 ? -23.940 -22.328 -136.235 1.00 71.19 300 ALA A O 1
ATOM 2287 N N . ALA A 1 301 ? -24.993 -22.578 -138.203 1.00 73.56 301 ALA A N 1
ATOM 2288 C CA . ALA A 1 301 ? -26.129 -21.718 -137.858 1.00 73.56 301 ALA A CA 1
ATOM 2289 C C . ALA A 1 301 ? -26.957 -22.239 -136.663 1.00 73.56 301 ALA A C 1
ATOM 2291 O O . ALA A 1 301 ? -27.531 -21.451 -135.913 1.00 73.56 301 ALA A O 1
ATOM 2292 N N . ALA A 1 302 ? -27.028 -23.560 -136.463 1.00 72.31 302 ALA A N 1
ATOM 2293 C CA . ALA A 1 302 ? -27.700 -24.146 -135.302 1.00 72.31 302 ALA A CA 1
ATOM 2294 C C . ALA A 1 302 ? -26.932 -23.878 -133.994 1.00 72.31 302 ALA A C 1
ATOM 2296 O O . ALA A 1 302 ? -27.541 -23.470 -133.005 1.00 72.31 302 ALA A O 1
ATOM 2297 N N . ARG A 1 303 ? -25.597 -24.017 -134.011 1.00 75.25 303 ARG A N 1
ATOM 2298 C CA . ARG A 1 303 ? -24.737 -23.716 -132.850 1.00 75.25 303 ARG A CA 1
ATOM 2299 C C . ARG A 1 303 ? -24.810 -22.252 -132.426 1.00 75.25 303 ARG A C 1
ATOM 2301 O O . ARG A 1 303 ? -24.775 -21.957 -131.237 1.00 75.25 303 ARG A O 1
ATOM 2308 N N . GLU A 1 304 ? -24.924 -21.336 -133.384 1.00 73.44 304 GLU A N 1
ATOM 2309 C CA . GLU A 1 304 ? -25.024 -19.905 -133.086 1.00 73.44 304 GLU A CA 1
ATOM 2310 C C . GLU A 1 304 ? -26.319 -19.558 -132.329 1.00 73.44 304 GLU A C 1
ATOM 2312 O O . GLU A 1 304 ? -26.295 -18.739 -131.411 1.00 73.44 304 GLU A O 1
ATOM 2317 N N . ARG A 1 305 ? -27.436 -20.234 -132.636 1.00 72.94 305 ARG A N 1
ATOM 2318 C CA . ARG A 1 305 ? -28.708 -20.035 -131.918 1.00 72.94 305 ARG A CA 1
ATOM 2319 C C . ARG A 1 305 ? -28.681 -20.583 -130.494 1.00 72.94 305 ARG A C 1
ATOM 2321 O O . ARG A 1 305 ? -29.161 -19.901 -129.593 1.00 72.94 305 ARG A O 1
ATOM 2328 N N . GLU A 1 306 ? -28.102 -21.764 -130.276 1.00 75.62 306 GLU A N 1
ATOM 2329 C CA . GLU A 1 306 ? -27.957 -22.323 -128.920 1.00 75.62 306 GLU A CA 1
ATOM 2330 C C . GLU A 1 306 ? -27.119 -21.399 -128.023 1.00 75.62 306 GLU A C 1
ATOM 2332 O O . GLU A 1 306 ? -27.524 -21.080 -126.905 1.00 75.62 306 GLU A O 1
ATOM 2337 N N . LEU A 1 307 ? -26.009 -20.865 -128.546 1.00 76.25 307 LEU A N 1
ATOM 2338 C CA . LEU A 1 307 ? -25.171 -19.905 -127.819 1.00 76.25 307 LEU A CA 1
ATOM 2339 C C . LEU A 1 307 ? -25.920 -18.611 -127.461 1.00 76.25 307 LEU A C 1
ATOM 2341 O O . LEU A 1 307 ? -25.719 -18.063 -126.375 1.00 76.25 307 LEU A O 1
ATOM 2345 N N . GLN A 1 308 ? -26.797 -18.120 -128.342 1.00 75.56 308 GLN A N 1
ATOM 2346 C CA . GLN A 1 308 ? -27.615 -16.936 -128.059 1.00 75.56 308 GLN A CA 1
ATOM 2347 C C . GLN A 1 308 ? -28.652 -17.192 -126.956 1.00 75.56 308 GLN A C 1
ATOM 2349 O O . GLN A 1 308 ? -28.846 -16.337 -126.085 1.00 75.56 308 GLN A O 1
ATOM 2354 N N . GLU A 1 309 ? -29.290 -18.364 -126.943 1.00 77.88 309 GLU A N 1
ATOM 2355 C CA . GLU A 1 309 ? -30.228 -18.727 -125.878 1.00 77.88 309 GLU A CA 1
ATOM 2356 C C . GLU A 1 309 ? -29.529 -18.856 -124.522 1.00 77.88 309 GLU A C 1
ATOM 2358 O O . GLU A 1 309 ? -30.026 -18.327 -123.522 1.00 77.88 309 GLU A O 1
ATOM 2363 N N . ASP A 1 310 ? -28.356 -19.484 -124.476 1.00 78.75 310 ASP A N 1
ATOM 2364 C CA . ASP A 1 310 ? -27.602 -19.644 -123.232 1.00 78.75 310 ASP A CA 1
ATOM 2365 C C . ASP A 1 310 ? -27.087 -18.305 -122.688 1.00 78.75 310 ASP A C 1
ATOM 2367 O O . ASP A 1 310 ? -27.172 -18.049 -121.481 1.00 78.75 310 ASP A O 1
ATOM 2371 N N . HIS A 1 311 ? -26.668 -17.390 -123.568 1.00 75.75 311 HIS A N 1
ATOM 2372 C CA . HIS A 1 311 ? -26.301 -16.030 -123.172 1.00 75.75 311 HIS A CA 1
ATOM 2373 C C . HIS A 1 311 ? -27.486 -15.272 -122.544 1.00 75.75 311 HIS A C 1
ATOM 2375 O O . HIS A 1 311 ? -27.330 -14.597 -121.523 1.00 75.75 311 HIS A O 1
ATOM 2381 N N . SER A 1 312 ? -28.698 -15.423 -123.093 1.00 79.50 312 SER A N 1
ATOM 2382 C CA . SER A 1 312 ? -29.899 -14.777 -122.541 1.00 79.50 312 SER A CA 1
ATOM 2383 C C . SER A 1 312 ? -30.276 -15.306 -121.147 1.00 79.50 312 SER A C 1
ATOM 2385 O O . SER A 1 312 ? -30.618 -14.525 -120.256 1.00 79.50 312 SER A O 1
ATOM 2387 N N . LYS A 1 313 ? -30.138 -16.620 -120.913 1.00 80.88 313 LYS A N 1
ATOM 2388 C CA . LYS A 1 313 ? -30.387 -17.242 -119.600 1.00 80.88 313 LYS A CA 1
ATOM 2389 C C . LYS A 1 313 ? -29.375 -16.766 -118.556 1.00 80.88 313 LYS A C 1
ATOM 2391 O O . LYS A 1 313 ? -29.762 -16.472 -117.422 1.00 80.88 313 LYS A O 1
ATOM 2396 N N . MET A 1 314 ? -28.105 -16.636 -118.944 1.00 78.69 314 MET A N 1
ATOM 2397 C CA . MET A 1 314 ? -27.050 -16.112 -118.073 1.00 78.69 314 MET A CA 1
ATOM 2398 C C . MET A 1 314 ? -27.328 -14.666 -117.644 1.00 78.69 314 MET A C 1
ATOM 2400 O O . MET A 1 314 ? -27.234 -14.373 -116.452 1.00 78.69 314 MET A O 1
ATOM 2404 N N . LEU A 1 315 ? -27.766 -13.787 -118.552 1.00 80.31 315 LEU A N 1
ATOM 2405 C CA . LEU A 1 315 ? -28.105 -12.397 -118.207 1.00 80.31 315 LEU A CA 1
ATOM 2406 C C . LEU A 1 315 ? -29.228 -12.300 -117.163 1.00 80.31 315 LEU A C 1
ATOM 2408 O O . LEU A 1 315 ? -29.083 -11.596 -116.166 1.00 80.31 315 LEU A O 1
ATOM 2412 N N . VAL A 1 316 ? -30.305 -13.075 -117.320 1.00 83.00 316 VAL A N 1
ATOM 2413 C CA . VAL A 1 316 ? -31.412 -13.089 -116.344 1.00 83.00 316 VAL A CA 1
ATOM 2414 C C . VAL A 1 316 ? -30.955 -13.612 -114.977 1.00 83.00 316 VAL A C 1
ATOM 2416 O O . VAL A 1 316 ? -31.414 -13.134 -113.936 1.00 83.00 316 VAL A O 1
ATOM 2419 N N . SER A 1 317 ? -30.045 -14.591 -114.953 1.00 77.44 317 SER A N 1
ATOM 2420 C CA . SER A 1 317 ? -29.469 -15.089 -113.699 1.00 77.44 317 SER A CA 1
ATOM 2421 C C . SER A 1 317 ? -28.582 -14.044 -113.009 1.00 77.44 317 SER A C 1
ATOM 2423 O O . SER A 1 317 ? -28.640 -13.910 -111.785 1.00 77.44 317 SER A O 1
ATOM 2425 N N . LEU A 1 318 ? -27.845 -13.244 -113.789 1.00 78.88 318 LEU A N 1
ATOM 2426 C CA . LEU A 1 318 ? -26.994 -12.167 -113.290 1.00 78.88 318 LEU A CA 1
ATOM 2427 C C . LEU A 1 318 ? -27.829 -11.037 -112.666 1.00 78.88 318 LEU A C 1
ATOM 2429 O O . LEU A 1 318 ? -27.533 -10.600 -111.554 1.00 78.88 318 LEU A O 1
ATOM 2433 N N . ASP A 1 319 ? -28.915 -10.623 -113.326 1.00 79.38 319 ASP A N 1
ATOM 2434 C CA . ASP A 1 319 ? -29.813 -9.577 -112.817 1.00 79.38 319 ASP A CA 1
ATOM 2435 C C . ASP A 1 319 ? -30.527 -10.004 -111.527 1.00 79.38 319 ASP A C 1
ATOM 2437 O O . ASP A 1 319 ? -30.635 -9.224 -110.578 1.00 79.38 319 ASP A O 1
ATOM 2441 N N . ARG A 1 320 ? -30.949 -11.274 -111.428 1.00 81.38 320 ARG A N 1
ATOM 2442 C CA . ARG A 1 320 ? -31.500 -11.820 -110.174 1.00 81.38 320 ARG A CA 1
ATOM 2443 C C . ARG A 1 320 ? -30.472 -11.821 -109.046 1.00 81.38 320 ARG A C 1
ATOM 2445 O O . ARG A 1 320 ? -30.819 -11.472 -107.917 1.00 81.38 320 ARG A O 1
ATOM 2452 N N . GLY A 1 321 ? -29.223 -12.185 -109.341 1.00 78.00 321 GLY A N 1
ATOM 2453 C CA . GLY A 1 321 ? -28.125 -12.116 -108.377 1.00 78.00 321 GLY A CA 1
ATOM 2454 C C . GLY A 1 321 ? -27.878 -10.685 -107.897 1.00 78.00 321 GLY A C 1
ATOM 2455 O O . GLY A 1 321 ? -27.766 -10.445 -106.696 1.00 78.00 321 GLY A O 1
ATOM 2456 N N . ARG A 1 322 ? -27.888 -9.716 -108.816 1.00 84.75 322 ARG A N 1
ATOM 2457 C CA . ARG A 1 322 ? -27.668 -8.300 -108.507 1.00 84.75 322 ARG A CA 1
ATOM 2458 C C . ARG A 1 322 ? -28.732 -7.726 -107.568 1.00 84.75 322 ARG A C 1
ATOM 2460 O O . ARG A 1 322 ? -28.379 -7.112 -106.565 1.00 84.75 322 ARG A O 1
ATOM 2467 N N . VAL A 1 323 ? -30.014 -7.990 -107.824 1.00 83.56 323 VAL A N 1
ATOM 2468 C CA . VAL A 1 323 ? -31.111 -7.526 -106.951 1.00 83.56 323 VAL A CA 1
ATOM 2469 C C . VAL A 1 323 ? -31.012 -8.136 -105.546 1.00 83.56 323 VAL A C 1
ATOM 2471 O O . VAL A 1 323 ? -31.265 -7.453 -104.554 1.00 83.56 323 VAL A O 1
ATOM 2474 N N . GLN A 1 324 ? -30.596 -9.402 -105.429 1.00 78.62 324 GLN A N 1
ATOM 2475 C CA . GLN A 1 324 ? -30.384 -10.029 -104.119 1.00 78.62 324 GLN A CA 1
ATOM 2476 C C . GLN A 1 324 ? -29.201 -9.423 -103.356 1.00 78.62 324 GLN A C 1
ATOM 2478 O O . GLN A 1 324 ? -29.278 -9.280 -102.135 1.00 78.62 324 GLN A O 1
ATOM 2483 N N . VAL A 1 325 ? -28.125 -9.050 -104.053 1.00 81.00 325 VAL A N 1
ATOM 2484 C CA . VAL A 1 325 ? -26.981 -8.362 -103.440 1.00 81.00 325 VAL A CA 1
ATOM 2485 C C . VAL A 1 325 ? -27.385 -6.968 -102.961 1.00 81.00 325 VAL A C 1
ATOM 2487 O O . VAL A 1 325 ? -27.082 -6.619 -101.824 1.00 81.00 325 VAL A O 1
ATOM 2490 N N . GLU A 1 326 ? -28.134 -6.204 -103.760 1.00 80.69 326 GLU A N 1
ATOM 2491 C CA . GLU A 1 326 ? -28.618 -4.872 -103.367 1.00 80.69 326 GLU A CA 1
ATOM 2492 C C . GLU A 1 326 ? -29.577 -4.930 -102.163 1.00 80.69 326 GLU A C 1
ATOM 2494 O O . GLU A 1 326 ? -29.478 -4.107 -101.253 1.00 80.69 326 GLU A O 1
ATOM 2499 N N . ALA A 1 327 ? -30.463 -5.930 -102.098 1.00 81.81 327 ALA A N 1
ATOM 2500 C CA . ALA A 1 327 ? -31.348 -6.127 -100.948 1.00 81.81 327 ALA A CA 1
ATOM 2501 C C . ALA A 1 327 ? -30.575 -6.492 -99.667 1.00 81.81 327 ALA A C 1
ATOM 2503 O O . ALA A 1 327 ? -30.860 -5.955 -98.596 1.00 81.81 327 ALA A O 1
ATOM 2504 N N . LYS A 1 328 ? -29.566 -7.369 -99.770 1.00 81.44 328 LYS A N 1
ATOM 2505 C CA . LYS A 1 328 ? -28.708 -7.731 -98.631 1.00 81.44 328 LYS A CA 1
ATOM 2506 C C . LYS A 1 328 ? -27.804 -6.580 -98.188 1.00 81.44 328 LYS A C 1
ATOM 2508 O O . LYS A 1 328 ? -27.566 -6.448 -96.993 1.00 81.44 328 LYS A O 1
ATOM 2513 N N . ALA A 1 329 ? -27.343 -5.740 -99.116 1.00 79.00 329 ALA A N 1
ATOM 2514 C CA . ALA A 1 329 ? -26.550 -4.555 -98.799 1.00 79.00 329 ALA A CA 1
ATOM 2515 C C . ALA A 1 329 ? -27.350 -3.551 -97.955 1.00 79.00 329 ALA A C 1
ATOM 2517 O O . ALA A 1 329 ? -26.869 -3.124 -96.913 1.00 79.00 329 ALA A O 1
ATOM 2518 N N . ARG A 1 330 ? -28.608 -3.269 -98.326 1.00 81.25 330 ARG A N 1
ATOM 2519 C CA . ARG A 1 330 ? -29.485 -2.385 -97.533 1.00 81.25 330 ARG A CA 1
ATOM 2520 C C . ARG A 1 330 ? -29.742 -2.923 -96.128 1.00 81.25 330 ARG A C 1
ATOM 2522 O O . ARG A 1 330 ? -29.644 -2.179 -95.165 1.00 81.25 330 ARG A O 1
ATOM 2529 N N . HIS A 1 331 ? -30.002 -4.224 -96.003 1.00 79.12 331 HIS A N 1
ATOM 2530 C CA . HIS A 1 331 ? -30.212 -4.832 -94.689 1.00 79.12 331 HIS A CA 1
ATOM 2531 C C . HIS A 1 331 ? -28.947 -4.791 -93.815 1.00 79.12 331 HIS A C 1
ATOM 2533 O O . HIS A 1 331 ? -29.039 -4.582 -92.610 1.00 79.12 331 HIS A O 1
ATOM 2539 N N . ALA A 1 332 ? -27.763 -4.944 -94.415 1.00 77.19 332 ALA A N 1
ATOM 2540 C CA . ALA A 1 332 ? -26.501 -4.779 -93.702 1.00 77.19 332 ALA A CA 1
ATOM 2541 C C . ALA A 1 332 ? -26.274 -3.327 -93.245 1.00 77.19 332 ALA A C 1
ATOM 2543 O O . ALA A 1 332 ? -25.737 -3.125 -92.160 1.00 77.19 332 ALA A O 1
ATOM 2544 N N . ASP A 1 333 ? -26.688 -2.333 -94.035 1.00 80.44 333 ASP A N 1
ATOM 2545 C CA . ASP A 1 333 ? -26.584 -0.917 -93.665 1.00 80.44 333 ASP A CA 1
ATOM 2546 C C . ASP A 1 333 ? -27.554 -0.529 -92.540 1.00 80.44 333 ASP A C 1
ATOM 2548 O O . ASP A 1 333 ? -27.181 0.240 -91.656 1.00 80.44 333 ASP A O 1
ATOM 2552 N N . ASP A 1 334 ? -28.768 -1.082 -92.524 1.00 83.25 334 ASP A N 1
ATOM 2553 C CA . ASP A 1 334 ? -29.723 -0.847 -91.434 1.00 83.25 334 ASP A CA 1
ATOM 2554 C C . ASP A 1 334 ? -29.221 -1.463 -90.118 1.00 83.25 334 ASP A C 1
ATOM 2556 O O . ASP A 1 334 ? -29.179 -0.781 -89.097 1.00 83.25 334 ASP A O 1
ATOM 2560 N N . ILE A 1 335 ? -28.699 -2.696 -90.159 1.00 79.31 335 ILE A N 1
ATOM 2561 C CA . ILE A 1 335 ? -28.074 -3.326 -88.983 1.00 79.31 335 ILE A CA 1
ATOM 2562 C C . ILE A 1 335 ? -26.866 -2.512 -88.495 1.00 79.31 335 ILE A C 1
ATOM 2564 O O . ILE A 1 335 ? -26.658 -2.389 -87.291 1.00 79.31 335 ILE A O 1
ATOM 2568 N N . ARG A 1 336 ? -26.065 -1.929 -89.399 1.00 77.38 336 ARG A N 1
ATOM 2569 C CA . ARG A 1 336 ? -24.942 -1.059 -89.001 1.00 77.38 336 ARG A CA 1
ATOM 2570 C C . ARG A 1 336 ? -25.418 0.177 -88.249 1.00 77.38 336 ARG A C 1
ATOM 2572 O O . ARG A 1 336 ? -24.832 0.493 -87.222 1.00 77.38 336 ARG A O 1
ATOM 2579 N N . LYS A 1 337 ? -26.482 0.836 -88.716 1.00 85.12 337 LYS A N 1
ATOM 2580 C CA . LYS A 1 337 ? -27.049 2.004 -88.025 1.00 85.12 337 LYS A CA 1
ATOM 2581 C C . LYS A 1 337 ? -27.586 1.643 -86.645 1.00 85.12 337 LYS A C 1
ATOM 2583 O O . LYS A 1 337 ? -27.336 2.382 -85.700 1.00 85.12 337 LYS A O 1
ATOM 2588 N N . ASP A 1 338 ? -28.261 0.505 -86.513 1.00 80.31 338 ASP A N 1
ATOM 2589 C CA . ASP A 1 338 ? -28.769 0.046 -85.216 1.00 80.31 338 ASP A CA 1
ATOM 2590 C C . ASP A 1 338 ? -27.620 -0.265 -84.239 1.00 80.31 338 ASP A C 1
ATOM 2592 O O . ASP A 1 338 ? -27.699 0.072 -83.059 1.00 80.31 338 ASP A O 1
ATOM 2596 N N . VAL A 1 339 ? -26.512 -0.835 -84.730 1.00 75.06 339 VAL A N 1
ATOM 2597 C CA . VAL A 1 339 ? -25.297 -1.064 -83.928 1.00 75.06 339 VAL A CA 1
ATOM 2598 C C . VAL A 1 339 ? -24.616 0.253 -83.540 1.00 75.06 339 VAL A C 1
ATOM 2600 O O . VAL A 1 339 ? -24.172 0.391 -82.403 1.00 75.06 339 VAL A O 1
ATOM 2603 N N . GLU A 1 340 ? -24.549 1.234 -84.442 1.00 78.38 340 GLU A N 1
ATOM 2604 C CA . GLU A 1 340 ? -23.996 2.563 -84.144 1.00 78.38 340 GLU A CA 1
ATOM 2605 C C . GLU A 1 340 ? -24.840 3.308 -83.100 1.00 78.38 340 GLU A C 1
ATOM 2607 O O . GLU A 1 340 ? -24.289 3.884 -82.162 1.00 78.38 340 GLU A O 1
ATOM 2612 N N . LEU A 1 341 ? -26.170 3.251 -83.204 1.00 79.50 341 LEU A N 1
ATOM 2613 C CA . LEU A 1 341 ? -27.076 3.846 -82.219 1.00 79.50 341 LEU A CA 1
ATOM 2614 C C . LEU A 1 341 ? -26.952 3.168 -80.850 1.00 79.50 341 LEU A C 1
ATOM 2616 O O . LEU A 1 341 ? -26.809 3.862 -79.844 1.00 79.50 341 LEU A O 1
ATOM 2620 N N . ALA A 1 342 ? -26.910 1.833 -80.814 1.00 75.06 342 ALA A N 1
ATOM 2621 C CA . ALA A 1 342 ? -26.682 1.085 -79.580 1.00 75.06 342 ALA A CA 1
ATOM 2622 C C . ALA A 1 342 ? -25.301 1.382 -78.963 1.00 75.06 342 ALA A C 1
ATOM 2624 O O . ALA A 1 342 ? -25.175 1.445 -77.741 1.00 75.06 342 ALA A O 1
ATOM 2625 N N . SER A 1 343 ? -24.270 1.617 -79.786 1.00 76.81 343 SER A N 1
ATOM 2626 C CA . SER A 1 343 ? -22.943 2.037 -79.315 1.00 76.81 343 SER A CA 1
ATOM 2627 C C . SER A 1 343 ? -22.985 3.424 -78.671 1.00 76.81 343 SER A C 1
ATOM 2629 O O . SER A 1 343 ? -22.429 3.607 -77.594 1.00 76.81 343 SER A O 1
ATOM 2631 N N . ILE A 1 344 ? -23.682 4.389 -79.281 1.00 78.56 344 ILE A N 1
ATOM 2632 C CA . ILE A 1 344 ? -23.820 5.748 -78.732 1.00 78.56 344 ILE A CA 1
ATOM 2633 C C . ILE A 1 344 ? -24.609 5.736 -77.413 1.00 78.56 344 ILE A C 1
ATOM 2635 O O . ILE A 1 344 ? -24.300 6.498 -76.497 1.00 78.56 344 ILE A O 1
ATOM 2639 N N . GLU A 1 345 ? -25.638 4.897 -77.297 1.00 76.69 345 GLU A N 1
ATOM 2640 C CA . GLU A 1 345 ? -26.390 4.731 -76.048 1.00 76.69 345 GLU A CA 1
ATOM 2641 C C . GLU A 1 345 ? -25.548 4.065 -74.953 1.00 76.69 345 GLU A C 1
ATOM 2643 O O . GLU A 1 345 ? -25.574 4.522 -73.810 1.00 76.69 345 GLU A O 1
ATOM 2648 N N . ALA A 1 346 ? -24.739 3.060 -75.297 1.00 71.06 346 ALA A N 1
ATOM 2649 C CA . ALA A 1 346 ? -23.790 2.456 -74.364 1.00 71.06 346 ALA A CA 1
ATOM 2650 C C . ALA A 1 346 ? -22.739 3.469 -73.877 1.00 71.06 346 ALA A C 1
ATOM 2652 O O . ALA A 1 346 ? -22.457 3.524 -72.680 1.00 71.06 346 ALA A O 1
ATOM 2653 N N . ASP A 1 347 ? -22.222 4.315 -74.773 1.00 75.44 347 ASP A N 1
ATOM 2654 C CA . ASP A 1 347 ? -21.257 5.364 -74.428 1.00 75.44 347 ASP A CA 1
ATOM 2655 C C . ASP A 1 347 ? -21.862 6.413 -73.481 1.00 75.44 347 ASP A C 1
ATOM 2657 O O . ASP A 1 347 ? -21.205 6.823 -72.526 1.00 75.44 347 ASP A O 1
ATOM 2661 N N . LYS A 1 348 ? -23.131 6.800 -73.678 1.00 75.69 348 LYS A N 1
ATOM 2662 C CA . LYS A 1 348 ? -23.845 7.715 -72.766 1.00 75.69 348 LYS A CA 1
ATOM 2663 C C . LYS A 1 348 ? -24.053 7.114 -71.376 1.00 75.69 348 LYS A C 1
ATOM 2665 O O . LYS A 1 348 ? -23.824 7.781 -70.371 1.00 75.69 348 LYS A O 1
ATOM 2670 N N . ILE A 1 349 ? -24.443 5.842 -71.308 1.00 75.00 349 ILE A N 1
ATOM 2671 C CA . ILE A 1 349 ? -24.598 5.138 -70.027 1.00 75.00 349 ILE A CA 1
ATOM 2672 C C . ILE A 1 349 ? -23.246 5.044 -69.309 1.00 75.00 349 ILE A C 1
ATOM 2674 O O . ILE A 1 349 ? -23.185 5.226 -68.095 1.00 75.00 349 ILE A O 1
ATOM 2678 N N . LEU A 1 350 ? -22.155 4.812 -70.044 1.00 75.69 350 LEU A N 1
ATOM 2679 C CA . LEU A 1 350 ? -20.804 4.800 -69.484 1.00 75.69 350 LEU A CA 1
ATOM 2680 C C . LEU A 1 350 ? -20.381 6.180 -68.968 1.00 75.69 350 LEU A C 1
ATOM 2682 O O . LEU A 1 350 ? -19.804 6.258 -67.884 1.00 75.69 350 LEU A O 1
ATOM 2686 N N . THR A 1 351 ? -20.679 7.269 -69.683 1.00 75.88 351 THR A N 1
ATOM 2687 C CA . THR A 1 351 ? -20.381 8.622 -69.185 1.00 75.88 351 THR A CA 1
ATOM 2688 C C . THR A 1 351 ? -21.165 8.946 -67.917 1.00 75.88 351 THR A C 1
ATOM 2690 O O . THR A 1 351 ? -20.571 9.423 -66.951 1.00 75.88 351 THR A O 1
ATOM 2693 N N . ASP A 1 352 ? -22.451 8.596 -67.864 1.00 78.50 352 ASP A N 1
ATOM 2694 C CA . ASP A 1 352 ? -23.295 8.830 -66.688 1.00 78.50 352 ASP A CA 1
ATOM 2695 C C . ASP A 1 352 ? -22.844 7.970 -65.491 1.00 78.50 352 ASP A C 1
ATOM 2697 O O . ASP A 1 352 ? -22.822 8.439 -64.349 1.00 78.50 352 ASP A O 1
ATOM 2701 N N . GLN A 1 353 ? -22.405 6.729 -65.738 1.00 74.25 353 GLN A N 1
ATOM 2702 C CA . GLN A 1 353 ? -21.790 5.873 -64.717 1.00 74.25 353 GLN A CA 1
ATOM 2703 C C . GLN A 1 353 ? -20.498 6.483 -64.170 1.00 74.25 353 GLN A C 1
ATOM 2705 O O . GLN A 1 353 ? -20.315 6.530 -62.954 1.00 74.25 353 GLN A O 1
ATOM 2710 N N . VAL A 1 354 ? -19.626 7.005 -65.037 1.00 77.88 354 VAL A N 1
ATOM 2711 C CA . VAL A 1 354 ? -18.381 7.661 -64.613 1.00 77.88 354 VAL A CA 1
ATOM 2712 C C . VAL A 1 354 ? -18.671 8.928 -63.800 1.00 77.88 354 VAL A C 1
ATOM 2714 O O . VAL A 1 354 ? -18.010 9.158 -62.785 1.00 77.88 354 VAL A O 1
ATOM 2717 N N . GLU A 1 355 ? -19.665 9.734 -64.182 1.00 78.44 355 GLU A N 1
ATOM 2718 C CA . GLU A 1 355 ? -20.066 10.925 -63.421 1.00 78.44 355 GLU A CA 1
ATOM 2719 C C . GLU A 1 355 ? -20.623 10.576 -62.032 1.00 78.44 355 GLU A C 1
ATOM 2721 O O . GLU A 1 355 ? -20.240 11.198 -61.032 1.00 78.44 355 GLU A O 1
ATOM 2726 N N . LEU A 1 356 ? -21.483 9.557 -61.939 1.00 80.31 356 LEU A N 1
ATOM 2727 C CA . LEU A 1 356 ? -22.014 9.073 -60.663 1.00 80.31 356 LEU A CA 1
ATOM 2728 C C . LEU A 1 356 ? -20.914 8.464 -59.786 1.00 80.31 356 LEU A C 1
ATOM 2730 O O . LEU A 1 356 ? -20.863 8.760 -58.590 1.00 80.31 356 LEU A O 1
ATOM 2734 N N . ASP A 1 357 ? -19.987 7.702 -60.365 1.00 77.19 357 ASP A N 1
ATOM 2735 C CA . ASP A 1 357 ? -18.840 7.135 -59.653 1.00 77.19 357 ASP A CA 1
ATOM 2736 C C . ASP A 1 357 ? -17.900 8.220 -59.122 1.00 77.19 357 ASP A C 1
ATOM 2738 O O . ASP A 1 357 ? -17.417 8.127 -57.990 1.00 77.19 357 ASP A O 1
ATOM 2742 N N . LEU A 1 358 ? -17.643 9.274 -59.903 1.00 81.38 358 LEU A N 1
ATOM 2743 C CA . LEU A 1 358 ? -16.867 10.431 -59.451 1.00 81.38 358 LEU A CA 1
ATOM 2744 C C . LEU A 1 358 ? -17.577 11.161 -58.308 1.00 81.38 358 LEU A C 1
ATOM 2746 O O . LEU A 1 358 ? -16.937 11.547 -57.328 1.00 81.38 358 LEU A O 1
ATOM 2750 N N . ARG A 1 359 ? -18.903 11.298 -58.379 1.00 82.38 359 ARG A N 1
ATOM 2751 C CA . ARG A 1 359 ? -19.696 11.942 -57.326 1.00 82.38 359 ARG A CA 1
ATOM 2752 C C . ARG A 1 359 ? -19.741 11.119 -56.040 1.00 82.38 359 ARG A C 1
ATOM 2754 O O . ARG A 1 359 ? -19.595 11.687 -54.959 1.00 82.38 359 ARG A O 1
ATOM 2761 N N . ILE A 1 360 ? -19.866 9.795 -56.143 1.00 80.75 360 ILE A N 1
ATOM 2762 C CA . ILE A 1 360 ? -19.762 8.870 -55.006 1.00 80.75 360 ILE A CA 1
ATOM 2763 C C . ILE A 1 360 ? -18.359 8.944 -54.400 1.00 80.75 360 ILE A C 1
ATOM 2765 O O . ILE A 1 360 ? -18.237 9.078 -53.186 1.00 80.75 360 ILE A O 1
ATOM 2769 N N . LYS A 1 361 ? -17.298 8.927 -55.216 1.00 82.75 361 LYS A N 1
ATOM 2770 C CA . LYS A 1 361 ? -15.914 9.065 -54.730 1.00 82.75 361 LYS A CA 1
ATOM 2771 C C . LYS A 1 361 ? -15.703 10.379 -53.978 1.00 82.75 361 LYS A C 1
ATOM 2773 O O . LYS A 1 361 ? -15.134 10.351 -52.890 1.00 82.75 361 LYS A O 1
ATOM 2778 N N . ASN A 1 362 ? -16.205 11.499 -54.497 1.00 83.00 362 ASN A N 1
ATOM 2779 C CA . ASN A 1 362 ? -16.097 12.798 -53.829 1.00 83.00 362 ASN A CA 1
ATOM 2780 C C . ASN A 1 362 ? -16.850 12.819 -52.490 1.00 83.00 362 ASN A C 1
ATOM 2782 O O . ASN A 1 362 ? -16.267 13.189 -51.475 1.00 83.00 362 ASN A O 1
ATOM 2786 N N . LEU A 1 363 ? -18.092 12.324 -52.448 1.00 84.38 363 LEU A N 1
ATOM 2787 C CA . LEU A 1 363 ? -18.871 12.230 -51.206 1.00 84.38 363 LEU A CA 1
ATOM 2788 C C . LEU A 1 363 ? -18.250 11.261 -50.184 1.00 84.38 363 LEU A C 1
ATOM 2790 O O . LEU A 1 363 ? -18.335 11.497 -48.982 1.00 84.38 363 LEU A O 1
ATOM 2794 N N . VAL A 1 364 ? -17.590 10.187 -50.633 1.00 80.44 364 VAL A N 1
ATOM 2795 C CA . VAL A 1 364 ? -16.829 9.276 -49.758 1.00 80.44 364 VAL A CA 1
ATOM 2796 C C . VAL A 1 364 ? -15.606 9.977 -49.164 1.00 80.44 364 VAL A C 1
ATOM 2798 O O . VAL A 1 364 ? -15.310 9.790 -47.984 1.00 80.44 364 VAL A O 1
ATOM 2801 N N . VAL A 1 365 ? -14.902 10.796 -49.950 1.00 85.38 365 VAL A N 1
ATOM 2802 C CA . VAL A 1 365 ? -13.771 11.600 -49.463 1.00 85.38 365 VAL A CA 1
ATOM 2803 C C . VAL A 1 365 ? -14.243 12.656 -48.460 1.00 85.38 365 VAL A C 1
ATOM 2805 O O . VAL A 1 365 ? -13.628 12.792 -47.403 1.00 85.38 365 VAL A O 1
ATOM 2808 N N . GLU A 1 366 ? -15.353 13.343 -48.732 1.00 81.88 366 GLU A N 1
ATOM 2809 C CA . GLU A 1 366 ? -15.967 14.308 -47.809 1.00 81.88 366 GLU A CA 1
ATOM 2810 C C . GLU A 1 366 ? -16.435 13.640 -46.508 1.00 81.88 366 GLU A C 1
ATOM 2812 O O . GLU A 1 366 ? -16.127 14.124 -45.420 1.00 81.88 366 GLU A O 1
ATOM 2817 N N . LEU A 1 367 ? -17.091 12.477 -46.591 1.00 84.50 367 LEU A N 1
ATOM 2818 C CA . LEU A 1 367 ? -17.500 11.704 -45.415 1.00 84.50 367 LEU A CA 1
ATOM 2819 C C . LEU A 1 367 ? -16.292 11.271 -44.578 1.00 84.50 367 LEU A C 1
ATOM 2821 O O . LEU A 1 367 ? -16.337 11.313 -43.349 1.00 84.50 367 LEU A O 1
ATOM 2825 N N . LYS A 1 368 ? -15.200 10.869 -45.235 1.00 84.31 368 LYS A N 1
ATOM 2826 C CA . LYS A 1 368 ? -13.954 10.509 -44.556 1.00 84.31 368 LYS A CA 1
ATOM 2827 C C . LYS A 1 368 ? -13.325 11.720 -43.865 1.00 84.31 368 LYS A C 1
ATOM 2829 O O . LYS A 1 368 ? -12.919 11.597 -42.714 1.00 84.31 368 LYS A O 1
ATOM 2834 N N . ALA A 1 369 ? -13.309 12.885 -44.512 1.00 83.38 369 ALA A N 1
ATOM 2835 C CA . ALA A 1 369 ? -12.813 14.124 -43.919 1.00 83.38 369 ALA A CA 1
ATOM 2836 C C . ALA A 1 369 ? -13.632 14.546 -42.683 1.00 83.38 369 ALA A C 1
ATOM 2838 O O . ALA A 1 369 ? -13.053 14.857 -41.642 1.00 83.38 369 ALA A O 1
ATOM 2839 N N . GLU A 1 370 ? -14.966 14.478 -42.753 1.00 81.44 370 GLU A N 1
ATOM 2840 C CA . GLU A 1 370 ? -15.846 14.784 -41.616 1.00 81.44 370 GLU A CA 1
ATOM 2841 C C . GLU A 1 370 ? -15.748 13.739 -40.492 1.00 81.44 370 GLU A C 1
ATOM 2843 O O . GLU A 1 370 ? -15.734 14.084 -39.308 1.00 81.44 370 GLU A O 1
ATOM 2848 N N . SER A 1 371 ? -15.584 12.457 -40.833 1.00 82.12 371 SER A N 1
ATOM 2849 C CA . SER A 1 371 ? -15.300 11.405 -39.851 1.00 82.12 371 SER A CA 1
ATOM 2850 C C . SER A 1 371 ? -13.952 11.625 -39.154 1.00 82.12 371 SER A C 1
ATOM 2852 O O . SER A 1 371 ? -13.841 11.422 -37.944 1.00 82.12 371 SER A O 1
ATOM 2854 N N . ASP A 1 372 ? -12.922 12.056 -39.882 1.00 82.31 372 ASP A N 1
ATOM 2855 C CA . ASP A 1 372 ? -11.616 12.382 -39.309 1.00 82.31 372 ASP A CA 1
ATOM 2856 C C . ASP A 1 372 ? -11.690 13.633 -38.418 1.00 82.31 372 ASP A C 1
ATOM 2858 O O . ASP A 1 372 ? -11.060 13.673 -37.357 1.00 82.31 372 ASP A O 1
ATOM 2862 N N . HIS A 1 373 ? -12.500 14.632 -38.783 1.00 84.06 373 HIS A N 1
ATOM 2863 C CA . HIS A 1 373 ? -12.793 15.791 -37.936 1.00 84.06 373 HIS A CA 1
ATOM 2864 C C . HIS A 1 373 ? -13.498 15.394 -36.636 1.00 84.06 373 HIS A C 1
ATOM 2866 O O . HIS A 1 373 ? -13.082 15.836 -35.561 1.00 84.06 373 HIS A O 1
ATOM 2872 N N . LEU A 1 374 ? -14.503 14.517 -36.705 1.00 84.06 374 LEU A N 1
ATOM 2873 C CA . LEU A 1 374 ? -15.163 13.961 -35.525 1.00 84.06 374 LEU A CA 1
ATOM 2874 C C . LEU A 1 374 ? -14.159 13.247 -34.610 1.00 84.06 374 LEU A C 1
ATOM 2876 O O . LEU A 1 374 ? -14.111 13.534 -33.413 1.00 84.06 374 LEU A O 1
ATOM 2880 N N . ASN A 1 375 ? -13.312 12.382 -35.172 1.00 83.00 375 ASN A N 1
ATOM 2881 C CA . ASN A 1 375 ? -12.295 11.647 -34.420 1.00 83.00 375 ASN A CA 1
ATOM 2882 C C . ASN A 1 375 ? -11.279 12.586 -33.747 1.00 83.00 375 ASN A C 1
ATOM 2884 O O . ASN A 1 375 ? -10.900 12.367 -32.596 1.00 83.00 375 ASN A O 1
ATOM 2888 N N . ARG A 1 376 ? -10.855 13.664 -34.424 1.00 86.31 376 ARG A N 1
ATOM 2889 C CA . ARG A 1 376 ? -9.982 14.694 -33.828 1.00 86.31 376 ARG A CA 1
ATOM 2890 C C . ARG A 1 376 ? -10.665 15.397 -32.654 1.00 86.31 376 ARG A C 1
ATOM 2892 O O . ARG A 1 376 ? -10.072 15.482 -31.583 1.00 86.31 376 ARG A O 1
ATOM 2899 N N . ARG A 1 377 ? -11.926 15.820 -32.806 1.00 86.25 377 ARG A N 1
ATOM 2900 C CA . ARG A 1 377 ? -12.694 16.471 -31.726 1.00 86.25 377 ARG A CA 1
ATOM 2901 C C . ARG A 1 377 ? -12.963 15.540 -30.543 1.00 86.25 377 ARG A C 1
ATOM 2903 O O . ARG A 1 377 ? -12.929 15.991 -29.401 1.00 86.25 377 ARG A O 1
ATOM 2910 N N . GLN A 1 378 ? -13.190 14.250 -30.791 1.00 84.31 378 GLN A N 1
ATOM 2911 C CA . GLN A 1 378 ? -13.311 13.245 -29.731 1.00 84.31 378 GLN A CA 1
ATOM 2912 C C . GLN A 1 378 ? -11.998 13.083 -28.955 1.00 84.31 378 GLN A C 1
ATOM 2914 O O . GLN A 1 378 ? -12.015 13.124 -27.727 1.00 84.31 378 GLN A O 1
ATOM 2919 N N . ARG A 1 379 ? -10.854 13.001 -29.647 1.00 86.81 379 ARG A N 1
ATOM 2920 C CA . ARG A 1 379 ? -9.530 12.931 -29.003 1.00 86.81 379 ARG A CA 1
ATOM 2921 C C . ARG A 1 379 ? -9.210 14.184 -28.183 1.00 86.81 379 ARG A C 1
ATOM 2923 O O . ARG A 1 379 ? -8.715 14.059 -27.068 1.00 86.81 379 ARG A O 1
ATOM 2930 N N . GLU A 1 380 ? -9.524 15.375 -28.695 1.00 85.31 380 GLU A N 1
ATOM 2931 C CA . GLU A 1 380 ? -9.370 16.644 -27.961 1.00 85.31 380 GLU A CA 1
ATOM 2932 C C . GLU A 1 380 ? -10.216 16.665 -26.677 1.00 85.31 380 GLU A C 1
ATOM 2934 O O . GLU A 1 380 ? -9.716 17.021 -25.609 1.00 85.31 380 GLU A O 1
ATOM 2939 N N . LYS A 1 381 ? -11.479 16.221 -26.753 1.00 86.94 381 LYS A N 1
ATOM 2940 C CA . LYS A 1 381 ? -12.368 16.098 -25.588 1.00 86.94 381 LYS A CA 1
ATOM 2941 C C . LYS A 1 381 ? -11.826 15.107 -24.558 1.00 86.94 381 LYS A C 1
ATOM 2943 O O . LYS A 1 381 ? -11.820 15.410 -23.367 1.00 86.94 381 LYS A O 1
ATOM 2948 N N . GLU A 1 382 ? -11.377 13.934 -24.995 1.00 86.69 382 GLU A N 1
ATOM 2949 C CA . GLU A 1 382 ? -10.810 12.920 -24.103 1.00 86.69 382 GLU A CA 1
ATOM 2950 C C . GLU A 1 382 ? -9.527 13.400 -23.417 1.00 86.69 382 GLU A C 1
ATOM 2952 O O . GLU A 1 382 ? -9.341 13.136 -22.230 1.00 86.69 382 GLU A O 1
ATOM 2957 N N . LEU A 1 383 ? -8.664 14.125 -24.133 1.00 88.81 383 LEU A N 1
ATOM 2958 C CA . LEU A 1 383 ? -7.429 14.683 -23.586 1.00 88.81 383 LEU A CA 1
ATOM 2959 C C . LEU A 1 383 ? -7.718 15.723 -22.494 1.00 88.81 383 LEU A C 1
ATOM 2961 O O . LEU A 1 383 ? -7.183 15.608 -21.391 1.00 88.81 383 LEU A O 1
ATOM 2965 N N . MET A 1 384 ? -8.638 16.656 -22.753 1.00 85.75 384 MET A N 1
ATOM 2966 C CA . MET A 1 384 ? -9.064 17.654 -21.763 1.00 85.75 384 MET A CA 1
ATOM 2967 C C . MET A 1 384 ? -9.779 17.021 -20.565 1.00 85.75 384 MET A C 1
ATOM 2969 O O . MET A 1 384 ? -9.572 17.424 -19.423 1.00 85.75 384 MET A O 1
ATOM 2973 N N . LEU A 1 385 ? -10.585 15.978 -20.788 1.00 88.19 385 LEU A N 1
ATOM 2974 C CA . LEU A 1 385 ? -11.239 15.244 -19.704 1.00 88.19 385 LEU A CA 1
ATOM 2975 C C . LEU A 1 385 ? -10.222 14.514 -18.813 1.00 88.19 385 LEU A C 1
ATOM 2977 O O . LEU A 1 385 ? -10.394 14.473 -17.595 1.00 88.19 385 LEU A O 1
ATOM 2981 N N . ARG A 1 386 ? -9.159 13.946 -19.398 1.00 88.94 386 ARG A N 1
ATOM 2982 C CA . ARG A 1 386 ? -8.058 13.328 -18.641 1.00 88.94 386 ARG A CA 1
ATOM 2983 C C . ARG A 1 386 ? -7.294 14.367 -17.820 1.00 88.94 386 ARG A C 1
ATOM 2985 O O . ARG A 1 386 ? -7.050 14.116 -16.645 1.00 88.94 386 ARG A O 1
ATOM 2992 N N . GLN A 1 387 ? -6.978 15.527 -18.397 1.00 87.56 387 GLN A N 1
ATOM 2993 C CA . GLN A 1 387 ? -6.315 16.634 -17.689 1.00 87.56 387 GLN A CA 1
ATOM 2994 C C . GLN A 1 387 ? -7.171 17.176 -16.533 1.00 87.56 387 GLN A C 1
ATOM 2996 O O . GLN A 1 387 ? -6.678 17.344 -15.416 1.00 87.56 387 GLN A O 1
ATOM 3001 N N . TYR A 1 388 ? -8.476 17.349 -16.753 1.00 89.94 388 TYR A N 1
ATOM 3002 C CA . TYR A 1 388 ? -9.419 17.730 -15.702 1.00 89.94 388 TYR A CA 1
ATOM 3003 C C . TYR A 1 388 ? -9.479 16.702 -14.561 1.00 89.94 388 TYR A C 1
ATOM 3005 O O . TYR A 1 388 ? -9.407 17.067 -13.390 1.00 89.94 388 TYR A O 1
ATOM 3013 N N . ARG A 1 389 ? -9.571 15.404 -14.881 1.00 90.50 389 ARG A N 1
ATOM 3014 C CA . ARG A 1 389 ? -9.598 14.339 -13.862 1.00 90.50 389 ARG A CA 1
ATOM 3015 C C . ARG A 1 389 ? -8.288 14.245 -13.083 1.00 90.50 389 ARG A C 1
ATOM 3017 O O . ARG A 1 389 ? -8.330 14.027 -11.878 1.00 90.50 389 ARG A O 1
ATOM 3024 N N . LEU A 1 390 ? -7.149 14.432 -13.751 1.00 91.94 390 LEU A N 1
ATOM 3025 C CA . LEU A 1 390 ? -5.835 14.429 -13.109 1.00 91.94 390 LEU A CA 1
ATOM 3026 C C . LEU A 1 390 ? -5.710 15.575 -12.096 1.00 91.94 390 LEU A C 1
ATOM 3028 O O . LEU A 1 390 ? -5.361 15.331 -10.946 1.00 91.94 390 LEU A O 1
ATOM 3032 N N . THR A 1 391 ? -6.058 16.802 -12.494 1.00 88.75 391 THR A N 1
ATOM 3033 C CA . THR A 1 391 ? -6.028 17.972 -11.595 1.00 88.75 391 THR A CA 1
ATOM 3034 C C . THR A 1 391 ? -7.049 17.858 -10.460 1.00 88.75 391 THR A C 1
ATOM 3036 O O . THR A 1 391 ? -6.776 18.253 -9.328 1.00 88.75 391 THR A O 1
ATOM 3039 N N . GLU A 1 392 ? -8.217 17.263 -10.718 1.00 89.69 392 GLU A N 1
ATOM 3040 C CA . GLU A 1 392 ? -9.212 16.958 -9.688 1.00 89.69 392 GLU A CA 1
ATOM 3041 C C . GLU A 1 392 ? -8.715 15.927 -8.668 1.00 89.69 392 GLU A C 1
ATOM 3043 O O . GLU A 1 392 ? -8.939 16.114 -7.470 1.00 89.69 392 GLU A O 1
ATOM 3048 N N . GLN A 1 393 ? -8.039 14.874 -9.127 1.00 90.25 393 GLN A N 1
ATOM 3049 C CA . GLN A 1 393 ? -7.445 13.863 -8.259 1.00 90.25 393 GLN A CA 1
ATOM 3050 C C . GLN A 1 393 ? -6.308 14.460 -7.420 1.00 90.25 393 GLN A C 1
ATOM 3052 O O . GLN A 1 393 ? -6.346 14.344 -6.202 1.00 90.25 393 GLN A O 1
ATOM 3057 N N . GLN A 1 394 ? -5.388 15.207 -8.038 1.00 89.88 394 GLN A N 1
ATOM 3058 C CA . GLN A 1 394 ? -4.308 15.911 -7.334 1.00 89.88 394 GLN A CA 1
ATOM 3059 C C . GLN A 1 394 ? -4.843 16.870 -6.259 1.00 89.88 394 GLN A C 1
ATOM 3061 O O . GLN A 1 394 ? -4.322 16.916 -5.146 1.00 89.88 394 GLN A O 1
ATOM 3066 N N . LEU A 1 395 ? -5.920 17.607 -6.554 1.00 90.88 395 LEU A N 1
ATOM 3067 C CA . LEU A 1 395 ? -6.572 18.486 -5.581 1.00 90.88 395 LEU A CA 1
ATOM 3068 C C . LEU A 1 395 ? -7.194 17.703 -4.416 1.00 90.88 395 LEU A C 1
ATOM 3070 O O . LEU A 1 395 ? -7.192 18.186 -3.283 1.00 90.88 395 LEU A O 1
ATOM 3074 N N . LYS A 1 396 ? -7.773 16.530 -4.689 1.00 89.75 396 LYS A N 1
ATOM 3075 C CA . LYS A 1 396 ? -8.343 15.663 -3.655 1.00 89.75 396 LYS A CA 1
ATOM 3076 C C . LYS A 1 396 ? -7.242 15.118 -2.746 1.00 89.75 396 LYS A C 1
ATOM 3078 O O . LYS A 1 396 ? -7.347 15.289 -1.537 1.00 89.75 396 LYS A O 1
ATOM 3083 N N . ASP A 1 397 ? -6.171 14.587 -3.326 1.00 89.94 397 ASP A N 1
ATOM 3084 C CA . ASP A 1 397 ? -5.028 14.051 -2.583 1.00 89.94 397 ASP A CA 1
ATOM 3085 C C . ASP A 1 397 ? -4.398 15.142 -1.694 1.00 89.94 397 ASP A C 1
ATOM 3087 O O . ASP A 1 397 ? -4.167 14.928 -0.503 1.00 89.94 397 ASP A O 1
ATOM 3091 N N . ALA A 1 398 ? -4.224 16.362 -2.223 1.00 88.38 398 ALA A N 1
ATOM 3092 C CA . ALA A 1 398 ? -3.742 17.510 -1.453 1.00 88.38 398 ALA A CA 1
ATOM 3093 C C . ALA A 1 398 ? -4.672 17.889 -0.283 1.00 88.38 398 ALA A C 1
ATOM 3095 O O . ALA A 1 398 ? -4.205 18.192 0.817 1.00 88.38 398 ALA A O 1
ATOM 3096 N N . ARG A 1 399 ? -5.997 17.837 -0.485 1.00 89.62 399 ARG A N 1
ATOM 3097 C CA . ARG A 1 399 ? -6.992 18.106 0.569 1.00 89.62 399 ARG A CA 1
ATOM 3098 C C . ARG A 1 399 ? -7.017 17.031 1.646 1.00 89.62 399 ARG A C 1
ATOM 3100 O O . ARG A 1 399 ? -7.154 17.385 2.815 1.00 89.62 399 ARG A O 1
ATOM 3107 N N . ASP A 1 400 ? -6.867 15.765 1.274 1.00 88.94 400 ASP A N 1
ATOM 3108 C CA . ASP A 1 400 ? -6.888 14.637 2.209 1.00 88.94 400 ASP A CA 1
ATOM 3109 C C . ASP A 1 400 ? -5.649 14.642 3.133 1.00 88.94 400 ASP A C 1
ATOM 3111 O O . ASP A 1 400 ? -5.731 14.205 4.280 1.00 88.94 400 ASP A O 1
ATOM 3115 N N . MET A 1 401 ? -4.523 15.228 2.700 1.00 86.75 401 MET A N 1
ATOM 3116 C CA . MET A 1 401 ? -3.320 15.416 3.534 1.00 86.75 401 MET A CA 1
ATOM 3117 C C . MET A 1 401 ? -3.452 16.535 4.589 1.00 86.75 401 MET A C 1
ATOM 3119 O O . MET A 1 401 ? -2.767 16.515 5.617 1.00 86.75 401 MET A O 1
ATOM 3123 N N . LEU A 1 402 ? -4.341 17.511 4.375 1.00 88.94 402 LEU A N 1
ATOM 3124 C CA . LEU A 1 402 ? -4.449 18.723 5.196 1.00 88.94 402 LEU A CA 1
ATOM 3125 C C . LEU A 1 402 ? -4.838 18.468 6.674 1.00 88.94 402 LEU A C 1
ATOM 3127 O O . LEU A 1 402 ? -4.223 19.086 7.547 1.00 88.94 402 LEU A O 1
ATOM 3131 N N . PRO A 1 403 ? -5.820 17.604 7.012 1.00 89.00 403 PRO A N 1
ATOM 3132 C CA . PRO A 1 403 ? -6.201 17.353 8.404 1.00 89.00 403 PRO A CA 1
ATOM 3133 C C . PRO A 1 403 ? -5.061 16.744 9.224 1.00 89.00 403 PRO A C 1
ATOM 3135 O O . PRO A 1 403 ? -4.838 17.157 10.361 1.00 89.00 403 PRO A O 1
ATOM 3138 N N . ASN A 1 404 ? -4.302 15.822 8.625 1.00 86.06 404 ASN A N 1
ATOM 3139 C CA . ASN A 1 404 ? -3.181 15.156 9.287 1.00 86.06 404 ASN A CA 1
ATOM 3140 C C . ASN A 1 404 ? -2.047 16.142 9.590 1.00 86.06 404 ASN A C 1
ATOM 3142 O O . ASN A 1 404 ? -1.554 16.173 10.715 1.00 86.06 404 ASN A O 1
ATOM 3146 N N . LEU A 1 405 ? -1.681 16.998 8.629 1.00 87.12 405 LEU A N 1
ATOM 3147 C CA . LEU A 1 405 ? -0.660 18.032 8.839 1.00 87.12 405 LEU A CA 1
ATOM 3148 C C . LEU A 1 405 ? -1.094 19.072 9.882 1.00 87.12 405 LEU A C 1
ATOM 3150 O O . LEU A 1 405 ? -0.285 19.481 10.711 1.00 87.12 405 LEU A O 1
ATOM 3154 N N . LYS A 1 406 ? -2.373 19.473 9.899 1.00 89.06 406 LYS A N 1
ATOM 3155 C CA . LYS A 1 406 ? -2.908 20.372 10.938 1.00 89.06 406 LYS A CA 1
ATOM 3156 C C . LYS A 1 406 ? -2.814 19.754 12.330 1.00 89.06 406 LYS A C 1
ATOM 3158 O O . LYS A 1 406 ? -2.361 20.419 13.257 1.00 89.06 406 LYS A O 1
ATOM 3163 N N . PHE A 1 407 ? -3.200 18.486 12.461 1.00 89.12 407 PHE A N 1
ATOM 3164 C CA . PHE A 1 407 ? -3.095 17.759 13.722 1.00 89.12 407 PHE A CA 1
ATOM 3165 C C . PHE A 1 407 ? -1.636 17.641 14.191 1.00 89.12 407 PHE A C 1
ATOM 3167 O O . PHE A 1 407 ? -1.350 17.911 15.355 1.00 89.12 407 PHE A O 1
ATOM 3174 N N . GLN A 1 408 ? -0.706 17.326 13.281 1.00 88.69 408 GLN A N 1
ATOM 3175 C CA . GLN A 1 408 ? 0.730 17.274 13.580 1.00 88.69 408 GLN A CA 1
ATOM 3176 C C . GLN A 1 408 ? 1.274 18.628 14.053 1.00 88.69 408 GLN A C 1
ATOM 3178 O O . GLN A 1 408 ? 1.964 18.680 15.066 1.00 88.69 408 GLN A O 1
ATOM 3183 N N . VAL A 1 409 ? 0.924 19.733 13.384 1.00 90.88 409 VAL A N 1
ATOM 3184 C CA . VAL A 1 409 ? 1.330 21.087 13.805 1.00 90.88 409 VAL A CA 1
ATOM 3185 C C . VAL A 1 409 ? 0.781 21.427 15.192 1.00 90.88 409 VAL A C 1
ATOM 3187 O O . VAL A 1 409 ? 1.502 21.990 16.011 1.00 90.88 409 VAL A O 1
ATOM 3190 N N . GLU A 1 410 ? -0.474 21.084 15.492 1.00 90.19 410 GLU A N 1
ATOM 3191 C CA . GLU A 1 410 ? -1.041 21.305 16.827 1.00 90.19 410 GLU A CA 1
ATOM 3192 C C . GLU A 1 410 ? -0.354 20.468 17.909 1.00 90.19 410 GLU A C 1
ATOM 3194 O O . GLU A 1 410 ? -0.127 20.968 19.012 1.00 90.19 410 GLU A O 1
ATOM 3199 N N . GLN A 1 411 ? -0.034 19.208 17.616 1.00 90.62 411 GLN A N 1
ATOM 3200 C CA . GLN A 1 411 ? 0.671 18.325 18.539 1.00 90.62 411 GLN A CA 1
ATOM 3201 C C . GLN A 1 411 ? 2.087 18.843 18.818 1.00 90.62 411 GLN A C 1
ATOM 3203 O O . GLN A 1 411 ? 2.403 19.126 19.972 1.00 90.62 411 GLN A O 1
ATOM 3208 N N . LEU A 1 412 ? 2.877 19.096 17.771 1.00 89.19 412 LEU A N 1
ATOM 3209 C CA . LEU A 1 412 ? 4.229 19.650 17.887 1.00 89.19 412 LEU A CA 1
ATOM 3210 C C . LEU A 1 412 ? 4.229 21.015 18.590 1.00 89.19 412 LEU A C 1
ATOM 3212 O O . LEU A 1 412 ? 5.134 21.323 19.360 1.00 89.19 412 LEU A O 1
ATOM 3216 N N . HIS A 1 413 ? 3.190 21.834 18.397 1.00 91.38 413 HIS A N 1
ATOM 3217 C CA . HIS A 1 413 ? 3.060 23.102 19.112 1.00 91.38 413 HIS A CA 1
ATOM 3218 C C . HIS A 1 413 ? 2.859 22.910 20.622 1.00 91.38 413 HIS A C 1
ATOM 3220 O O . HIS A 1 413 ? 3.444 23.648 21.418 1.00 91.38 413 HIS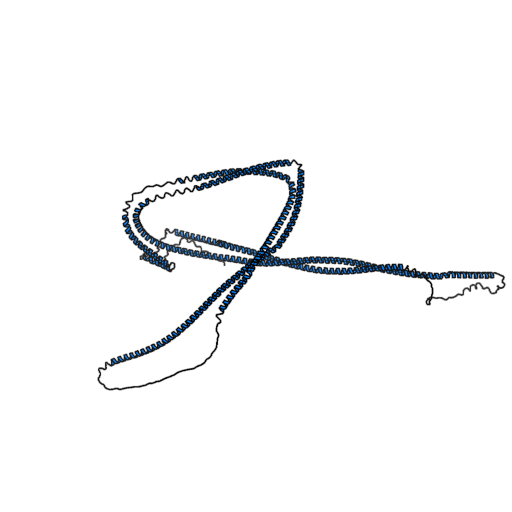 A O 1
ATOM 3226 N N . ARG A 1 414 ? 2.057 21.917 21.035 1.00 89.94 414 ARG A N 1
ATOM 3227 C CA . ARG A 1 414 ? 1.911 21.555 22.455 1.00 89.94 414 ARG A CA 1
ATOM 3228 C C . ARG A 1 414 ? 3.236 21.031 23.012 1.00 89.94 414 ARG A C 1
ATOM 3230 O O . ARG A 1 414 ? 3.645 21.489 24.076 1.00 89.94 414 ARG A O 1
ATOM 3237 N N . ASP A 1 415 ? 3.928 20.170 22.272 1.00 87.00 415 ASP A N 1
ATOM 3238 C CA . ASP A 1 415 ? 5.203 19.581 22.691 1.00 87.00 415 ASP A CA 1
ATOM 3239 C C . ASP A 1 415 ? 6.284 20.659 22.885 1.00 87.00 415 ASP A C 1
ATOM 3241 O O . ASP A 1 415 ? 6.878 20.741 23.964 1.00 87.00 415 ASP A O 1
ATOM 3245 N N . VAL A 1 416 ? 6.443 21.585 21.930 1.00 90.38 416 VAL A N 1
ATOM 3246 C CA . VAL A 1 416 ? 7.346 22.747 22.053 1.00 90.38 416 VAL A CA 1
ATOM 3247 C C . VAL A 1 416 ? 7.028 23.574 23.300 1.00 90.38 416 VAL A C 1
ATOM 3249 O O . VAL A 1 416 ? 7.935 23.902 24.063 1.00 90.38 416 VAL A O 1
ATOM 3252 N N . ASN A 1 417 ? 5.752 23.869 23.567 1.00 89.31 417 ASN A N 1
ATOM 3253 C CA . ASN A 1 417 ? 5.362 24.638 24.752 1.00 89.31 417 ASN A CA 1
ATOM 3254 C C . ASN A 1 417 ? 5.731 23.916 26.064 1.00 89.31 417 ASN A C 1
ATOM 3256 O O . ASN A 1 417 ? 6.145 24.564 27.029 1.00 89.31 417 ASN A O 1
ATOM 3260 N N . THR A 1 418 ? 5.613 22.583 26.114 1.00 88.31 418 THR A N 1
ATOM 3261 C CA . THR A 1 418 ? 6.004 21.802 27.301 1.00 88.31 418 THR A CA 1
ATOM 3262 C C . THR A 1 418 ? 7.517 21.771 27.513 1.00 88.31 418 THR A C 1
ATOM 3264 O O . THR A 1 418 ? 7.977 21.970 28.640 1.00 88.31 418 THR A O 1
ATOM 3267 N N . LEU A 1 419 ? 8.299 21.592 26.444 1.00 86.56 419 LEU A N 1
ATOM 3268 C CA . LEU A 1 419 ? 9.761 21.608 26.505 1.00 86.56 419 LEU A CA 1
ATOM 3269 C C . LEU A 1 419 ? 10.287 23.007 26.861 1.00 86.56 419 LEU A C 1
ATOM 3271 O O . LEU A 1 419 ? 11.185 23.150 27.687 1.00 86.56 419 LEU A O 1
ATOM 3275 N N . GLU A 1 420 ? 9.672 24.068 26.334 1.00 85.31 420 GLU A N 1
ATOM 3276 C CA . GLU A 1 420 ? 10.010 25.447 26.698 1.00 85.31 420 GLU A CA 1
ATOM 3277 C C . GLU A 1 420 ? 9.762 25.758 28.178 1.00 85.31 420 GLU A C 1
ATOM 3279 O O . GLU A 1 420 ? 10.519 26.529 28.778 1.00 85.31 420 GLU A O 1
ATOM 3284 N N . ALA A 1 421 ? 8.713 25.181 28.771 1.00 85.56 421 ALA A N 1
ATOM 3285 C CA . ALA A 1 421 ? 8.439 25.318 30.196 1.00 85.56 421 ALA A CA 1
ATOM 3286 C C . ALA A 1 421 ? 9.524 24.634 31.049 1.00 85.56 421 ALA A C 1
ATOM 3288 O O . ALA A 1 421 ? 10.009 25.254 31.997 1.00 85.56 421 ALA A O 1
ATOM 3289 N N . ARG A 1 422 ? 9.966 23.423 30.669 1.00 83.19 422 ARG A N 1
ATOM 3290 C CA . ARG A 1 422 ? 11.070 22.695 31.332 1.00 83.19 422 ARG A CA 1
ATOM 3291 C C . ARG A 1 422 ? 12.410 23.422 31.208 1.00 83.19 422 ARG A C 1
ATOM 3293 O O . ARG A 1 422 ? 13.079 23.667 32.206 1.00 83.19 422 ARG A O 1
ATOM 3300 N N . ARG A 1 423 ? 12.748 23.906 30.010 1.00 88.12 423 ARG A N 1
ATOM 3301 C CA . ARG A 1 423 ? 13.951 24.725 29.790 1.00 88.12 423 ARG A CA 1
ATOM 3302 C C . ARG A 1 423 ? 13.958 25.978 30.674 1.00 88.12 423 ARG A C 1
ATOM 3304 O O . ARG A 1 423 ? 15.003 26.404 31.161 1.00 88.12 423 ARG A O 1
ATOM 3311 N N . LYS A 1 424 ? 12.795 26.617 30.866 1.00 84.31 424 LYS A N 1
ATOM 3312 C CA . LYS A 1 424 ? 12.668 27.802 31.733 1.00 84.31 424 LYS A CA 1
ATOM 3313 C C . LYS A 1 424 ? 12.853 27.472 33.217 1.00 84.31 424 LYS A C 1
ATOM 3315 O O . LYS A 1 424 ? 13.374 28.336 33.915 1.00 84.31 424 LYS A O 1
ATOM 3320 N N . SER A 1 425 ? 12.446 26.295 33.703 1.00 81.94 425 SER A N 1
ATOM 3321 C CA . SER A 1 425 ? 12.688 25.898 35.099 1.00 81.94 425 SER A CA 1
ATOM 3322 C C . SER A 1 425 ? 14.166 25.592 35.346 1.00 81.94 425 SER A C 1
ATOM 3324 O O . SER A 1 425 ? 14.761 26.225 36.212 1.00 81.94 425 SER A O 1
ATOM 3326 N N . GLN A 1 426 ? 14.798 24.772 34.502 1.00 80.75 426 GLN A N 1
ATOM 3327 C CA . GLN A 1 426 ? 16.231 24.449 34.618 1.00 80.75 426 GLN A CA 1
ATOM 3328 C C . GLN A 1 426 ? 17.128 25.686 34.462 1.00 80.75 426 GLN A C 1
ATOM 3330 O O . GLN A 1 426 ? 18.124 25.850 35.160 1.00 80.75 426 GLN A O 1
ATOM 3335 N N . SER A 1 427 ? 16.755 26.630 33.589 1.00 83.38 427 SER A N 1
ATOM 3336 C CA . SER A 1 427 ? 17.494 27.892 33.460 1.00 83.38 427 SER A CA 1
ATOM 3337 C C . SER A 1 427 ? 17.426 28.762 34.721 1.00 83.38 427 SER A C 1
ATOM 3339 O O . SER A 1 427 ? 18.317 29.593 34.900 1.00 83.38 427 SER A O 1
ATOM 3341 N N . ARG A 1 428 ? 16.374 28.644 35.545 1.00 83.31 428 ARG A N 1
ATOM 3342 C CA . ARG A 1 428 ? 16.271 29.361 36.827 1.00 83.31 428 ARG A CA 1
ATOM 3343 C C . ARG A 1 428 ? 17.156 28.701 37.881 1.00 83.31 428 ARG A C 1
ATOM 3345 O O . ARG A 1 428 ? 17.924 29.412 38.515 1.00 83.31 428 ARG A O 1
ATOM 3352 N N . GLU A 1 429 ? 17.132 27.374 37.966 1.00 77.69 429 GLU A N 1
ATOM 3353 C CA . GLU A 1 429 ? 18.006 26.583 38.850 1.00 77.69 429 GLU A CA 1
ATOM 3354 C C . GLU A 1 429 ? 19.493 26.869 38.565 1.00 77.69 429 GLU A C 1
ATOM 3356 O O . GLU A 1 429 ? 20.274 27.150 39.471 1.00 77.69 429 GLU A O 1
ATOM 3361 N N . LEU A 1 430 ? 19.880 26.945 37.286 1.00 77.31 430 LEU A N 1
ATOM 3362 C CA . LEU A 1 430 ? 21.250 27.289 36.889 1.00 77.31 430 LEU A CA 1
ATOM 3363 C C . LEU A 1 430 ? 21.637 28.729 37.278 1.00 77.31 430 LEU A C 1
ATOM 3365 O O . LEU A 1 430 ? 22.785 28.994 37.634 1.00 77.31 430 LEU A O 1
ATOM 3369 N N . GLN A 1 431 ? 20.698 29.681 37.226 1.00 79.31 431 GLN A N 1
ATOM 3370 C CA . GLN A 1 431 ? 20.945 31.051 37.693 1.00 79.31 431 GLN A CA 1
ATOM 3371 C C . GLN A 1 431 ? 21.106 31.130 39.213 1.00 79.31 431 GLN A C 1
ATOM 3373 O O . GLN A 1 431 ? 21.876 31.963 39.685 1.00 79.31 431 GLN A O 1
ATOM 3378 N N . GLU A 1 432 ? 20.403 30.292 39.969 1.00 77.62 432 GLU A N 1
ATOM 3379 C CA . GLU A 1 432 ? 20.541 30.200 41.424 1.00 77.62 432 GLU A CA 1
ATOM 3380 C C . GLU A 1 432 ? 21.917 29.639 41.803 1.00 77.62 432 GLU A C 1
ATOM 3382 O O . GLU A 1 432 ? 22.638 30.287 42.558 1.00 77.62 432 GLU A O 1
ATOM 3387 N N . ILE A 1 433 ? 22.363 28.563 41.150 1.00 73.75 433 ILE A N 1
ATOM 3388 C CA . ILE A 1 433 ? 23.693 27.968 41.376 1.00 73.75 433 ILE A CA 1
ATOM 3389 C C . ILE A 1 433 ? 24.825 28.913 40.949 1.00 73.75 433 ILE A C 1
ATOM 3391 O O . ILE A 1 433 ? 25.837 29.027 41.635 1.00 73.75 433 ILE A O 1
ATOM 3395 N N . LYS A 1 434 ? 24.662 29.668 39.851 1.00 74.94 434 LYS A N 1
ATOM 3396 C CA . LYS A 1 434 ? 25.634 30.713 39.470 1.00 74.94 434 LYS A CA 1
ATOM 3397 C C . LYS A 1 434 ? 25.724 31.832 40.506 1.00 74.94 434 LYS A C 1
ATOM 3399 O O . LYS A 1 434 ? 26.822 32.290 40.793 1.00 74.94 434 LYS A O 1
ATOM 3404 N N . ARG A 1 435 ? 24.596 32.254 41.088 1.00 74.94 435 ARG A N 1
ATOM 3405 C CA . ARG A 1 435 ? 24.595 33.243 42.178 1.00 74.94 435 ARG A CA 1
ATOM 3406 C C . ARG A 1 435 ? 25.270 32.690 43.429 1.00 74.94 435 ARG A C 1
ATOM 3408 O O . ARG A 1 435 ? 26.008 33.423 44.074 1.00 74.94 435 ARG A O 1
ATOM 3415 N N . GLU A 1 436 ? 25.058 31.418 43.751 1.00 68.06 436 GLU A N 1
ATOM 3416 C CA . GLU A 1 436 ? 25.765 30.743 44.845 1.00 68.06 436 GLU A CA 1
ATOM 3417 C C . GLU A 1 436 ? 27.277 30.672 44.586 1.00 68.06 436 GLU A C 1
ATOM 3419 O O . GLU A 1 436 ? 28.057 30.979 45.486 1.00 68.06 436 GLU A O 1
ATOM 3424 N N . LEU A 1 437 ? 27.699 30.380 43.350 1.00 61.22 437 LEU A N 1
ATOM 3425 C CA . LEU A 1 437 ? 29.106 30.393 42.944 1.00 61.22 437 LEU A CA 1
ATOM 3426 C C . LEU A 1 437 ? 29.724 31.794 43.035 1.00 61.22 437 LEU A C 1
ATOM 3428 O O . LEU A 1 437 ? 30.831 31.931 43.542 1.00 61.22 437 LEU A O 1
ATOM 3432 N N . ASP A 1 438 ? 29.022 32.837 42.584 1.00 66.88 438 ASP A N 1
ATOM 3433 C CA . ASP A 1 438 ? 29.496 34.223 42.675 1.00 66.88 438 ASP A CA 1
ATOM 3434 C C . ASP A 1 438 ? 29.640 34.671 44.140 1.00 66.88 438 ASP A C 1
ATOM 3436 O O . ASP A 1 438 ? 30.602 35.356 44.489 1.00 66.88 438 ASP A O 1
ATOM 3440 N N . ILE A 1 439 ? 28.729 34.234 45.019 1.00 66.44 439 ILE A N 1
ATOM 3441 C CA . ILE A 1 439 ? 28.807 34.466 46.469 1.00 66.44 439 ILE A CA 1
ATOM 3442 C C . ILE A 1 439 ? 30.011 33.723 47.076 1.00 66.44 439 ILE A C 1
ATOM 3444 O O . ILE A 1 439 ? 30.738 34.304 47.882 1.00 66.44 439 ILE A O 1
ATOM 3448 N N . GLN A 1 440 ? 30.271 32.477 46.668 1.00 57.34 440 GLN A N 1
ATOM 3449 C CA . GLN A 1 440 ? 31.426 31.694 47.130 1.00 57.34 440 GLN A CA 1
ATOM 3450 C C . GLN A 1 440 ? 32.764 32.223 46.583 1.00 57.34 440 GLN A C 1
ATOM 3452 O O . GLN A 1 440 ? 33.752 32.287 47.311 1.00 57.34 440 GLN A O 1
ATOM 3457 N N . MET A 1 441 ? 32.802 32.669 45.326 1.00 57.84 441 MET A N 1
ATOM 3458 C CA . MET A 1 441 ? 33.978 33.268 44.689 1.00 57.84 441 MET A CA 1
ATOM 3459 C C . MET A 1 441 ? 34.311 34.630 45.310 1.00 57.84 441 MET A C 1
ATOM 3461 O O . MET A 1 441 ? 35.480 34.925 45.560 1.00 57.84 441 MET A O 1
ATOM 3465 N N . ALA A 1 442 ? 33.296 35.440 45.626 1.00 57.53 442 ALA A N 1
ATOM 3466 C CA . ALA A 1 442 ? 33.477 36.680 46.375 1.00 57.53 442 ALA A CA 1
ATOM 3467 C C . ALA A 1 442 ? 33.966 36.423 47.812 1.00 57.53 442 ALA A C 1
ATOM 3469 O O . ALA A 1 442 ? 34.805 37.178 48.300 1.00 57.53 442 ALA A O 1
ATOM 3470 N N . ALA A 1 443 ? 33.501 35.351 48.468 1.00 54.94 443 ALA A N 1
ATOM 3471 C CA . ALA A 1 443 ? 33.978 34.948 49.793 1.00 54.94 443 ALA A CA 1
ATOM 3472 C C . ALA A 1 443 ? 35.456 34.504 49.776 1.00 54.94 443 ALA A C 1
ATOM 3474 O O . ALA A 1 443 ? 36.233 34.954 50.616 1.00 54.94 443 ALA A O 1
ATOM 3475 N N . PHE A 1 444 ? 35.878 33.723 48.774 1.00 52.59 444 PHE A N 1
ATOM 3476 C CA . PHE A 1 444 ? 37.271 33.277 48.620 1.00 52.59 444 PHE A CA 1
ATOM 3477 C C . PHE A 1 444 ? 38.238 34.428 48.287 1.00 52.59 444 PHE A C 1
ATOM 3479 O O . PHE A 1 444 ? 39.321 34.525 48.862 1.00 52.59 444 PHE A O 1
ATOM 3486 N N . LEU A 1 445 ? 37.831 35.364 47.419 1.00 54.69 445 LEU A N 1
ATOM 3487 C CA . LEU A 1 445 ? 38.612 36.576 47.126 1.00 54.69 445 LEU A CA 1
ATOM 3488 C C . LEU A 1 445 ? 38.760 37.496 48.350 1.00 54.69 445 LEU A C 1
ATOM 3490 O O . LEU A 1 445 ? 39.716 38.269 48.423 1.00 54.69 445 LEU A O 1
ATOM 3494 N N . HIS A 1 446 ? 37.831 37.420 49.308 1.00 52.31 446 HIS A N 1
ATOM 3495 C CA . HIS A 1 446 ? 37.932 38.139 50.576 1.00 52.31 446 HIS A CA 1
ATOM 3496 C C . HIS A 1 446 ? 38.873 37.435 51.569 1.00 52.31 446 HIS A C 1
ATOM 3498 O O . HIS A 1 446 ? 39.609 38.122 52.271 1.00 52.31 446 HIS A O 1
ATOM 3504 N N . GLU A 1 447 ? 38.923 36.096 51.580 1.00 54.50 447 GLU A N 1
ATOM 3505 C CA . GLU A 1 447 ? 39.853 35.306 52.412 1.00 54.50 447 GLU A CA 1
ATOM 3506 C C . GLU A 1 447 ? 41.311 35.298 51.896 1.00 54.50 447 GLU A C 1
ATOM 3508 O O . GLU A 1 447 ? 42.238 35.182 52.697 1.00 54.50 447 GLU A O 1
ATOM 3513 N N . GLU A 1 448 ? 41.564 35.489 50.594 1.00 51.81 448 GLU A N 1
ATOM 3514 C CA . GLU A 1 448 ? 42.932 35.567 50.035 1.00 51.81 448 GLU A CA 1
ATOM 3515 C C . GLU A 1 448 ? 43.544 36.985 49.992 1.00 51.81 448 GLU A C 1
ATOM 3517 O O . GLU A 1 448 ? 44.745 37.131 49.733 1.00 51.81 448 GLU A O 1
ATOM 3522 N N . ALA A 1 449 ? 42.781 38.041 50.304 1.00 49.16 449 ALA A N 1
ATOM 3523 C CA . ALA A 1 449 ? 43.297 39.417 50.365 1.00 49.16 449 ALA A CA 1
ATOM 3524 C C . ALA A 1 449 ? 44.371 39.629 51.462 1.00 49.16 449 ALA A C 1
ATOM 3526 O O . ALA A 1 449 ? 45.165 40.573 51.380 1.00 49.16 449 ALA A O 1
ATOM 3527 N N . ASP A 1 450 ? 44.470 38.711 52.430 1.00 51.94 450 ASP A N 1
ATOM 3528 C CA . ASP A 1 450 ? 45.470 38.735 53.506 1.00 51.94 450 ASP A CA 1
ATOM 3529 C C . ASP A 1 450 ? 46.782 37.981 53.165 1.00 51.94 450 ASP A C 1
ATOM 3531 O O . ASP A 1 450 ? 47.763 38.040 53.912 1.00 51.94 450 ASP A O 1
ATOM 3535 N N . GLY A 1 451 ? 46.881 37.341 51.991 1.00 51.03 451 GLY A N 1
ATOM 3536 C CA . GLY A 1 451 ? 48.022 36.513 51.568 1.00 51.03 451 GLY A CA 1
ATOM 3537 C C . GLY A 1 451 ? 49.023 37.185 50.613 1.00 51.03 451 GLY A C 1
ATOM 3538 O O . GLY A 1 451 ? 49.278 36.676 49.522 1.00 51.03 451 GLY A O 1
ATOM 3539 N N . LYS A 1 452 ? 49.658 38.302 51.002 1.00 56.16 452 LYS A N 1
ATOM 3540 C CA . LYS A 1 452 ? 50.581 39.120 50.160 1.00 56.16 452 LYS A CA 1
ATOM 3541 C C . LYS A 1 452 ? 51.852 38.427 49.605 1.00 56.16 452 LYS A C 1
ATOM 3543 O O . LYS A 1 452 ? 52.659 39.082 48.951 1.00 56.16 452 LYS A O 1
ATOM 3548 N N . GLY A 1 453 ? 52.052 37.124 49.814 1.00 57.59 453 GLY A N 1
ATOM 3549 C CA . GLY A 1 453 ? 53.235 36.382 49.346 1.00 57.59 453 GLY A CA 1
ATOM 3550 C C . GLY A 1 453 ? 53.154 35.835 47.912 1.00 57.59 453 GLY A C 1
ATOM 3551 O O . GLY A 1 453 ? 54.184 35.708 47.257 1.00 57.59 453 GLY A O 1
ATOM 3552 N N . LYS A 1 454 ? 51.955 35.536 47.390 1.00 52.44 454 LYS A N 1
ATOM 3553 C CA . LYS A 1 454 ? 51.792 34.885 46.069 1.00 52.44 454 LYS A CA 1
ATOM 3554 C C . LYS A 1 454 ? 51.528 35.861 44.910 1.00 52.44 454 LYS A C 1
ATOM 3556 O O . LYS A 1 454 ? 51.828 35.542 43.764 1.00 52.44 454 LYS A O 1
ATOM 3561 N N . VAL A 1 455 ? 51.072 37.082 45.203 1.00 55.59 455 VAL A N 1
ATOM 3562 C CA . VAL A 1 455 ? 50.836 38.152 44.207 1.00 55.59 455 VAL A CA 1
ATOM 3563 C C . VAL A 1 455 ? 52.144 38.671 43.589 1.00 55.59 455 VAL A C 1
ATOM 3565 O O . VAL A 1 455 ? 52.184 39.014 42.410 1.00 55.59 455 VAL A O 1
ATOM 3568 N N . ALA A 1 456 ? 53.239 38.683 44.354 1.00 57.56 456 ALA A N 1
ATOM 3569 C CA . ALA A 1 456 ? 54.541 39.155 43.877 1.00 57.56 456 ALA A CA 1
ATOM 3570 C C . ALA A 1 456 ? 55.189 38.208 42.847 1.00 57.56 456 ALA A C 1
ATOM 3572 O O . ALA A 1 456 ? 55.874 38.672 41.938 1.00 57.56 456 ALA A O 1
ATOM 3573 N N . LEU A 1 457 ? 54.939 36.897 42.952 1.00 57.16 457 LEU A N 1
ATOM 3574 C CA . LEU A 1 457 ? 55.472 35.899 42.020 1.00 57.16 457 LEU A CA 1
ATOM 3575 C C . LEU A 1 457 ? 54.777 35.985 40.648 1.00 57.16 457 LEU A C 1
ATOM 3577 O O . LEU A 1 457 ? 55.440 35.925 39.619 1.00 57.16 457 LEU A O 1
ATOM 3581 N N . PHE A 1 458 ? 53.464 36.239 40.634 1.00 54.75 458 PHE A N 1
ATOM 3582 C CA . PHE A 1 458 ? 52.661 36.380 39.410 1.00 54.75 458 PHE A CA 1
ATOM 3583 C C . PHE A 1 458 ? 52.999 37.654 38.608 1.00 54.75 458 PHE A C 1
ATOM 3585 O O . PHE A 1 458 ? 52.926 37.679 37.384 1.00 54.75 458 PHE A O 1
ATOM 3592 N N . GLN A 1 459 ? 53.411 38.730 39.287 1.00 59.44 459 GLN A N 1
ATOM 3593 C CA . GLN A 1 459 ? 53.849 39.968 38.626 1.00 59.44 459 GLN A CA 1
ATOM 3594 C C . GLN A 1 459 ? 55.241 39.859 37.984 1.00 59.44 459 GLN A C 1
ATOM 3596 O O . GLN A 1 459 ? 55.556 40.633 37.079 1.00 59.44 459 GLN A O 1
ATOM 3601 N N . LEU A 1 460 ? 56.080 38.934 38.459 1.00 59.28 460 LEU A N 1
ATOM 3602 C CA . LEU A 1 460 ? 57.397 38.654 37.887 1.00 59.28 460 LEU A CA 1
ATOM 3603 C C . LEU A 1 460 ? 57.276 37.807 36.616 1.00 59.28 460 LEU A C 1
ATOM 3605 O O . LEU A 1 460 ? 57.849 38.183 35.597 1.00 59.28 460 LEU A O 1
ATOM 3609 N N . THR A 1 461 ? 56.449 36.759 36.632 1.00 60.03 461 THR A N 1
ATOM 3610 C CA . THR A 1 461 ? 56.243 35.895 35.457 1.00 60.03 461 THR A CA 1
ATOM 3611 C C . THR A 1 461 ? 55.504 36.610 34.321 1.00 60.03 461 THR A C 1
ATOM 3613 O O . THR A 1 461 ? 55.853 36.446 33.155 1.00 60.03 461 THR A O 1
ATOM 3616 N N . PHE A 1 462 ? 54.570 37.519 34.632 1.00 61.84 462 PHE A N 1
ATOM 3617 C CA . PHE A 1 462 ? 53.897 38.343 33.616 1.00 61.84 462 PHE A CA 1
ATOM 3618 C C . PHE A 1 462 ? 54.861 39.274 32.851 1.00 61.84 462 PHE A C 1
ATOM 3620 O O . PHE A 1 462 ? 54.639 39.587 31.681 1.00 61.84 462 PHE A O 1
ATOM 3627 N N . LYS A 1 463 ? 55.954 39.717 33.488 1.00 64.81 463 LYS A N 1
ATOM 3628 C CA . LYS A 1 463 ? 56.974 40.557 32.838 1.00 64.81 463 LYS A CA 1
ATOM 3629 C C . LYS A 1 463 ? 57.904 39.758 31.923 1.00 64.81 463 LYS A C 1
ATOM 3631 O O . LYS A 1 463 ? 58.343 40.304 30.916 1.00 64.81 463 LYS A O 1
ATOM 3636 N N . GLU A 1 464 ? 58.183 38.496 32.243 1.00 65.75 464 GLU A N 1
ATOM 3637 C CA . GLU A 1 464 ? 58.978 37.606 31.382 1.00 65.75 464 GLU A CA 1
ATOM 3638 C C . GLU A 1 464 ? 58.223 37.227 30.101 1.00 65.75 464 GLU A C 1
ATOM 3640 O O . GLU A 1 464 ? 58.796 37.285 29.015 1.00 65.75 464 GLU A O 1
ATOM 3645 N N . VAL A 1 465 ? 56.918 36.952 30.199 1.00 61.84 465 VAL A N 1
ATOM 3646 C CA . VAL A 1 465 ? 56.054 36.652 29.040 1.00 61.84 465 VAL A CA 1
ATOM 3647 C C . VAL A 1 465 ? 55.976 37.844 28.072 1.00 61.84 465 VAL A C 1
ATOM 3649 O O . VAL A 1 465 ? 56.149 37.679 26.867 1.00 61.84 465 VAL A O 1
ATOM 3652 N N . ALA A 1 466 ? 55.830 39.072 28.582 1.00 68.56 466 ALA A N 1
ATOM 3653 C CA . ALA A 1 466 ? 55.765 40.275 27.743 1.00 68.56 466 ALA A CA 1
ATOM 3654 C C . ALA A 1 466 ? 57.079 40.584 26.988 1.00 68.56 466 ALA A C 1
ATOM 3656 O O . ALA A 1 466 ? 57.054 41.155 25.895 1.00 68.56 466 ALA A O 1
ATOM 3657 N N . LEU A 1 467 ? 58.235 40.218 27.554 1.00 71.12 467 LEU A N 1
ATOM 3658 C CA . LEU A 1 467 ? 59.533 40.368 26.887 1.00 71.12 467 LEU A CA 1
ATOM 3659 C C . LEU A 1 467 ? 59.674 39.377 25.722 1.00 71.12 467 LEU A C 1
ATOM 3661 O O . LEU A 1 467 ? 60.028 39.790 24.615 1.00 71.12 467 LEU A O 1
ATOM 3665 N N . LEU A 1 468 ? 59.302 38.112 25.937 1.00 67.94 468 LEU A N 1
ATOM 3666 C CA . LEU A 1 468 ? 59.354 37.052 24.922 1.00 67.94 468 LEU A CA 1
ATOM 3667 C C . LEU A 1 468 ? 58.408 37.314 23.733 1.00 67.94 468 LEU A C 1
ATOM 3669 O O . LEU A 1 468 ? 58.751 37.020 22.585 1.00 67.94 468 LEU A O 1
ATOM 3673 N N . GLU A 1 469 ? 57.252 37.942 23.965 1.00 66.19 469 GLU A N 1
ATOM 3674 C CA . GLU A 1 469 ? 56.332 38.364 22.896 1.00 66.19 469 GLU A CA 1
ATOM 3675 C C . GLU A 1 469 ? 56.932 39.440 21.973 1.00 66.19 469 GLU A C 1
ATOM 3677 O O . GLU A 1 469 ? 56.694 39.438 20.759 1.00 66.19 469 GLU A O 1
ATOM 3682 N N . SER A 1 470 ? 57.739 40.351 22.526 1.00 73.06 470 SER A N 1
ATOM 3683 C CA . SER A 1 470 ? 58.370 41.428 21.755 1.00 73.06 470 SER A CA 1
ATOM 3684 C C . SER A 1 470 ? 59.476 40.917 20.818 1.00 73.06 470 SER A C 1
ATOM 3686 O O . SER A 1 470 ? 59.591 41.385 19.681 1.00 73.06 470 SER A O 1
ATOM 3688 N N . GLU A 1 471 ? 60.227 39.901 21.252 1.00 73.69 471 GLU A N 1
ATOM 3689 C CA . GLU A 1 471 ? 61.306 39.266 20.483 1.00 73.69 471 GLU A CA 1
ATOM 3690 C C . GLU A 1 471 ? 60.751 38.416 19.326 1.00 73.69 471 GLU A C 1
ATOM 3692 O O . GLU A 1 471 ? 61.230 38.502 18.191 1.00 73.69 471 GLU A O 1
ATOM 3697 N N . LEU A 1 472 ? 59.652 37.687 19.556 1.00 68.69 472 LEU A N 1
ATOM 3698 C CA . LEU A 1 472 ? 58.936 36.928 18.520 1.00 68.69 472 LEU A CA 1
ATOM 3699 C C . LEU A 1 472 ? 58.383 37.814 17.392 1.00 68.69 472 LEU A C 1
ATOM 3701 O O . LEU A 1 472 ? 58.357 37.410 16.224 1.00 68.69 472 LEU A O 1
ATOM 3705 N N . ALA A 1 473 ? 57.938 39.027 17.721 1.00 72.00 473 ALA A N 1
ATOM 3706 C CA . ALA A 1 473 ? 57.437 39.980 16.736 1.00 72.00 473 ALA A CA 1
ATOM 3707 C C . ALA A 1 473 ? 58.554 40.582 15.865 1.00 72.00 473 ALA A C 1
ATOM 3709 O O . ALA A 1 473 ? 58.295 40.946 14.718 1.00 72.00 473 ALA A O 1
ATOM 3710 N N . ALA A 1 474 ? 59.782 40.693 16.382 1.00 76.31 474 ALA A N 1
ATOM 3711 C CA . ALA A 1 474 ? 60.936 41.165 15.617 1.00 76.31 474 ALA A CA 1
ATOM 3712 C C . ALA A 1 474 ? 61.374 40.137 14.562 1.00 76.31 474 ALA A C 1
ATOM 3714 O O . ALA A 1 474 ? 61.465 40.484 13.384 1.00 76.31 474 ALA A O 1
ATOM 3715 N N . LEU A 1 475 ? 61.506 38.863 14.953 1.00 75.44 475 LEU A N 1
ATOM 3716 C CA . LEU A 1 475 ? 61.913 37.772 14.055 1.00 75.44 475 LEU A CA 1
ATOM 3717 C C . LEU A 1 475 ? 60.949 37.576 12.870 1.00 75.44 475 LEU A C 1
ATOM 3719 O O . LEU A 1 475 ? 61.380 37.314 11.750 1.00 75.44 475 LEU A O 1
ATOM 3723 N N . LYS A 1 476 ? 59.640 37.779 13.077 1.00 71.12 476 LYS A N 1
ATOM 3724 C CA . LYS A 1 476 ? 58.631 37.694 12.002 1.00 71.12 476 LYS A CA 1
ATOM 3725 C C . LYS A 1 476 ? 58.735 38.809 10.952 1.00 71.12 476 LYS A C 1
ATOM 3727 O O . LYS A 1 476 ? 58.303 38.604 9.821 1.00 71.12 476 LYS A O 1
ATOM 3732 N N . ARG A 1 477 ? 59.258 39.993 11.299 1.00 77.38 477 ARG A N 1
ATOM 3733 C CA . ARG A 1 477 ? 59.424 41.093 10.326 1.00 77.38 477 ARG A CA 1
ATOM 3734 C C . ARG A 1 477 ? 60.616 40.843 9.407 1.00 77.38 477 ARG A C 1
ATOM 3736 O O . ARG A 1 477 ? 60.489 41.031 8.202 1.00 77.38 477 ARG A O 1
ATOM 3743 N N . GLU A 1 478 ? 61.723 40.357 9.962 1.00 76.00 478 GLU A N 1
ATOM 3744 C CA . GLU A 1 478 ? 62.931 40.041 9.187 1.00 76.00 478 GLU A CA 1
ATOM 3745 C C . GLU A 1 478 ? 62.718 38.879 8.198 1.00 76.00 478 GLU A C 1
ATOM 3747 O O . GLU A 1 478 ? 63.281 38.893 7.102 1.00 76.00 478 GLU A O 1
ATOM 3752 N N . GLU A 1 479 ? 61.871 37.900 8.546 1.00 73.81 479 GLU A N 1
ATOM 3753 C CA . GLU A 1 479 ? 61.445 36.811 7.649 1.00 73.81 479 GLU A CA 1
ATOM 3754 C C . GLU A 1 479 ? 60.747 37.364 6.385 1.00 73.81 479 GLU A C 1
ATOM 3756 O O . GLU A 1 479 ? 61.121 37.031 5.258 1.00 73.81 479 GLU A O 1
ATOM 3761 N N . ALA A 1 480 ? 59.787 38.279 6.554 1.00 73.81 480 ALA A N 1
ATOM 3762 C CA . ALA A 1 480 ? 58.971 38.813 5.460 1.00 73.81 480 ALA A CA 1
ATOM 3763 C C . ALA A 1 480 ? 59.752 39.707 4.474 1.00 73.81 480 ALA A C 1
ATOM 3765 O O . ALA A 1 480 ? 59.460 39.725 3.274 1.00 73.81 480 ALA A O 1
ATOM 3766 N N . GLU A 1 481 ? 60.753 40.447 4.956 1.00 77.62 481 GLU A N 1
ATOM 3767 C CA . GLU A 1 481 ? 61.596 41.303 4.112 1.00 77.62 481 GLU A CA 1
ATOM 3768 C C . GLU A 1 481 ? 62.456 40.479 3.138 1.00 77.62 481 GLU A C 1
ATOM 3770 O O . GLU A 1 481 ? 62.561 40.823 1.954 1.00 77.62 481 GLU A O 1
ATOM 3775 N N . ARG A 1 482 ? 63.009 39.343 3.589 1.00 77.69 482 ARG A N 1
ATOM 3776 C CA . ARG A 1 482 ? 63.828 38.454 2.745 1.00 77.69 482 ARG A CA 1
ATOM 3777 C C . ARG A 1 482 ? 63.016 37.725 1.668 1.00 77.69 482 ARG A C 1
ATOM 3779 O O . ARG A 1 482 ? 63.505 37.536 0.553 1.00 77.69 482 ARG A O 1
ATOM 3786 N N . GLU A 1 483 ? 61.755 37.391 1.938 1.00 73.50 483 GLU A N 1
ATOM 3787 C CA . GLU A 1 483 ? 60.852 36.763 0.958 1.00 73.50 483 GLU A CA 1
ATOM 3788 C C . GLU A 1 483 ? 60.412 37.702 -0.181 1.00 73.50 483 GLU A C 1
ATOM 3790 O O . GLU A 1 483 ? 60.072 37.252 -1.281 1.00 73.50 483 GLU A O 1
ATOM 3795 N N . MET A 1 484 ? 60.405 39.019 0.044 1.00 75.75 484 MET A N 1
ATOM 3796 C CA . MET A 1 484 ? 60.071 39.995 -0.999 1.00 75.75 484 MET A CA 1
ATOM 3797 C C . MET A 1 484 ? 61.173 40.075 -2.066 1.00 75.75 484 MET A C 1
ATOM 3799 O O . MET A 1 484 ? 60.880 40.039 -3.260 1.00 75.75 484 MET A O 1
ATOM 3803 N N . ILE A 1 485 ? 62.438 40.085 -1.643 1.00 75.81 485 ILE A N 1
ATOM 3804 C CA . ILE A 1 485 ? 63.608 40.182 -2.533 1.00 75.81 485 ILE A CA 1
ATOM 3805 C C . ILE A 1 485 ? 63.719 38.952 -3.454 1.00 75.81 485 ILE A C 1
ATOM 3807 O O . ILE A 1 485 ? 64.090 39.074 -4.624 1.00 75.81 485 ILE A O 1
ATOM 3811 N N . LEU A 1 486 ? 63.326 37.768 -2.969 1.00 74.31 486 LEU A N 1
ATOM 3812 C CA . LEU A 1 486 ? 63.280 36.540 -3.773 1.00 74.31 486 LEU A CA 1
ATOM 3813 C C . LEU A 1 486 ? 62.315 36.623 -4.966 1.00 74.31 486 LEU A C 1
ATOM 3815 O O . LEU A 1 486 ? 62.573 36.007 -6.002 1.00 74.31 486 LEU A O 1
ATOM 3819 N N . ARG A 1 487 ? 61.219 37.384 -4.852 1.00 72.88 487 ARG A N 1
ATOM 3820 C CA . ARG A 1 487 ? 60.227 37.520 -5.931 1.00 72.88 487 ARG A CA 1
ATOM 3821 C C . ARG A 1 487 ? 60.721 38.403 -7.078 1.00 72.88 487 ARG A C 1
ATOM 3823 O O . ARG A 1 487 ? 60.487 38.068 -8.239 1.00 72.88 487 ARG A O 1
ATOM 3830 N N . ASP A 1 488 ? 61.452 39.473 -6.782 1.00 73.88 488 ASP A N 1
ATOM 3831 C CA . ASP A 1 488 ? 61.923 40.418 -7.802 1.00 73.88 488 ASP A CA 1
ATOM 3832 C C . ASP A 1 488 ? 63.007 39.824 -8.713 1.00 73.88 488 ASP A C 1
ATOM 3834 O O . ASP A 1 488 ? 62.963 40.022 -9.933 1.00 73.88 488 ASP A O 1
ATOM 3838 N N . LEU A 1 489 ? 63.928 39.027 -8.152 1.00 70.94 489 LEU A N 1
ATOM 3839 C CA . LEU A 1 489 ? 64.978 38.330 -8.909 1.00 70.94 489 LEU A CA 1
ATOM 3840 C C . LEU A 1 489 ? 64.403 37.343 -9.943 1.00 70.94 489 LEU A C 1
ATOM 3842 O O . LEU A 1 489 ? 64.955 37.206 -11.036 1.00 70.94 489 LEU A O 1
ATOM 3846 N N . GLY A 1 490 ? 63.246 36.731 -9.662 1.00 66.62 490 GLY A N 1
ATOM 3847 C CA . GLY A 1 490 ? 62.549 35.857 -10.612 1.00 66.62 490 GLY A CA 1
ATOM 3848 C C . GLY A 1 490 ? 62.049 36.583 -11.871 1.00 66.62 490 GLY A C 1
ATOM 3849 O O . GLY A 1 490 ? 62.081 36.020 -12.962 1.00 66.62 490 GLY A O 1
ATOM 3850 N N . SER A 1 491 ? 61.654 37.856 -11.757 1.00 72.69 491 SER A N 1
ATOM 3851 C CA . SER A 1 491 ? 61.067 38.636 -12.863 1.00 72.69 491 SER A CA 1
ATOM 3852 C C . SER A 1 491 ? 62.081 39.156 -13.896 1.00 72.69 491 SER A C 1
ATOM 3854 O O . SER A 1 491 ? 61.715 39.505 -15.023 1.00 72.69 491 SER A O 1
ATOM 3856 N N . GLN A 1 492 ? 63.361 39.242 -13.523 1.00 70.56 492 GLN A N 1
ATOM 3857 C CA . GLN A 1 492 ? 64.434 39.714 -14.405 1.00 70.56 492 GLN A CA 1
ATOM 3858 C C . GLN A 1 492 ? 64.850 38.639 -15.417 1.00 70.56 492 GLN A C 1
ATOM 3860 O O . GLN A 1 492 ? 65.111 38.956 -16.578 1.00 70.56 492 GLN A O 1
ATOM 3865 N N . ARG A 1 493 ? 64.818 37.366 -15.009 1.00 72.69 493 ARG A N 1
ATOM 3866 C CA . ARG A 1 493 ? 65.178 36.210 -15.842 1.00 72.69 493 ARG A CA 1
ATOM 3867 C C . ARG A 1 493 ? 64.328 36.103 -17.115 1.00 72.69 493 ARG A C 1
ATOM 3869 O O . ARG A 1 493 ? 64.850 35.823 -18.190 1.00 72.69 493 ARG A O 1
ATOM 3876 N N . ASP A 1 494 ? 63.030 36.376 -17.020 1.00 68.12 494 ASP A N 1
ATOM 3877 C CA . ASP A 1 494 ? 62.089 36.098 -18.112 1.00 68.12 494 ASP A CA 1
ATOM 3878 C C . ASP A 1 494 ? 62.152 37.130 -19.265 1.00 68.12 494 ASP A C 1
ATOM 3880 O O . ASP A 1 494 ? 61.747 36.834 -20.390 1.00 68.12 494 ASP A O 1
ATOM 3884 N N . ARG A 1 495 ? 62.720 38.327 -19.047 1.00 74.69 495 ARG A N 1
ATOM 3885 C CA . ARG A 1 495 ? 62.852 39.365 -20.096 1.00 74.69 495 ARG A CA 1
ATOM 3886 C C . ARG A 1 495 ? 63.986 39.081 -21.085 1.00 74.69 495 ARG A C 1
ATOM 3888 O O . ARG A 1 495 ? 63.884 39.458 -22.251 1.00 74.69 495 ARG A O 1
ATOM 3895 N N . ILE A 1 496 ? 65.047 38.411 -20.637 1.00 72.94 496 ILE A N 1
ATOM 3896 C CA . ILE A 1 496 ? 66.253 38.146 -21.440 1.00 72.94 496 ILE A CA 1
ATOM 3897 C C . ILE A 1 496 ? 65.965 37.119 -22.558 1.00 72.94 496 ILE A C 1
ATOM 3899 O O . ILE A 1 496 ? 66.506 37.226 -23.658 1.00 72.94 496 ILE A O 1
ATOM 3903 N N . ALA A 1 497 ? 65.016 36.199 -22.356 1.00 66.69 497 ALA A N 1
ATOM 3904 C CA . ALA A 1 497 ? 64.687 35.136 -23.313 1.00 66.69 497 ALA A CA 1
ATOM 3905 C C . ALA A 1 497 ? 64.055 35.617 -24.645 1.00 66.69 497 ALA A C 1
ATOM 3907 O O . ALA A 1 497 ? 64.188 34.953 -25.672 1.00 66.69 497 ALA A O 1
ATOM 3908 N N . LEU A 1 498 ? 63.381 36.773 -24.670 1.00 69.56 498 LEU A N 1
ATOM 3909 C CA . LEU A 1 498 ? 62.627 37.251 -25.846 1.00 69.56 498 LEU A CA 1
ATOM 3910 C C . LEU A 1 498 ? 63.494 37.942 -26.919 1.00 69.56 498 LEU A C 1
ATOM 3912 O O . LEU A 1 498 ? 63.140 37.930 -28.098 1.00 69.56 498 LEU A O 1
ATOM 3916 N N . SER A 1 499 ? 64.640 38.515 -26.542 1.00 69.69 499 SER A N 1
ATOM 3917 C CA . SER A 1 499 ? 65.541 39.260 -27.445 1.00 69.69 499 SER A CA 1
ATOM 3918 C C . SER A 1 499 ? 66.229 38.364 -28.493 1.00 69.69 499 SER A C 1
ATOM 3920 O O . SER A 1 499 ? 66.481 38.778 -29.628 1.00 69.69 499 SER A O 1
ATOM 3922 N N . ILE A 1 500 ? 66.465 37.096 -28.150 1.00 69.88 500 ILE A N 1
ATOM 3923 C CA . ILE A 1 500 ? 67.221 36.131 -28.963 1.00 69.88 500 ILE A CA 1
ATOM 3924 C C . ILE A 1 500 ? 66.501 35.772 -30.285 1.00 69.88 500 ILE A C 1
ATOM 3926 O O . ILE A 1 500 ? 67.142 35.524 -31.306 1.00 69.88 500 ILE A O 1
ATOM 3930 N N . ALA A 1 501 ? 65.166 35.812 -30.335 1.00 69.38 501 ALA A N 1
ATOM 3931 C CA . ALA A 1 501 ? 64.396 35.287 -31.470 1.00 69.38 501 ALA A CA 1
ATOM 3932 C C . ALA A 1 501 ? 64.386 36.178 -32.738 1.00 69.38 501 ALA A C 1
ATOM 3934 O O . ALA A 1 501 ? 64.144 35.687 -33.842 1.00 69.38 501 ALA A O 1
ATOM 3935 N N . GLN A 1 502 ? 64.629 37.489 -32.623 1.00 69.00 502 GLN A N 1
ATOM 3936 C CA . GLN A 1 502 ? 64.493 38.428 -33.752 1.00 69.00 502 GLN A CA 1
ATOM 3937 C C . GLN A 1 502 ? 65.684 38.430 -34.726 1.00 69.00 502 GLN A C 1
ATOM 3939 O O . GLN A 1 502 ? 65.504 38.741 -35.907 1.00 69.00 502 GLN A O 1
ATOM 3944 N N . ARG A 1 503 ? 66.894 38.079 -34.275 1.00 69.69 503 ARG A N 1
ATOM 3945 C CA . ARG A 1 503 ? 68.125 38.254 -35.072 1.00 69.69 503 ARG A CA 1
ATOM 3946 C C . ARG A 1 503 ? 68.283 37.239 -36.221 1.00 69.69 503 ARG A C 1
ATOM 3948 O O . ARG A 1 503 ? 68.913 37.551 -37.224 1.00 69.69 503 ARG A O 1
ATOM 3955 N N . LEU A 1 504 ? 67.604 36.090 -36.181 1.00 67.06 504 LEU A N 1
ATOM 3956 C CA . LEU A 1 504 ? 67.752 34.993 -37.159 1.00 67.06 504 LEU A CA 1
ATOM 3957 C C . LEU A 1 504 ? 67.113 35.210 -38.556 1.00 67.06 504 LEU A C 1
ATOM 3959 O O . LEU A 1 504 ? 67.346 34.408 -39.459 1.00 67.06 504 LEU A O 1
ATOM 3963 N N . ARG A 1 505 ? 66.305 36.258 -38.793 1.00 66.25 505 ARG A N 1
ATOM 3964 C CA . ARG A 1 505 ? 65.537 36.411 -40.059 1.00 66.25 505 ARG A CA 1
ATOM 3965 C C . ARG A 1 505 ? 66.259 37.118 -41.217 1.00 66.25 505 ARG A C 1
ATOM 3967 O O . ARG A 1 505 ? 65.871 36.904 -42.359 1.00 66.25 505 ARG A O 1
ATOM 3974 N N . LYS A 1 506 ? 67.283 37.939 -40.972 1.00 62.31 506 LYS A N 1
ATOM 3975 C CA . LYS A 1 506 ? 67.867 38.838 -41.998 1.00 62.31 506 LYS A CA 1
ATOM 3976 C C . LYS A 1 506 ? 68.828 38.176 -43.004 1.00 62.31 506 LYS A C 1
ATOM 3978 O O . LYS A 1 506 ? 69.183 38.794 -43.995 1.00 62.31 506 LYS A O 1
ATOM 3983 N N . VAL A 1 507 ? 69.210 36.916 -42.809 1.00 68.50 507 VAL A N 1
ATOM 3984 C CA . VAL A 1 507 ? 70.257 36.231 -43.601 1.00 68.50 507 VAL A CA 1
ATOM 3985 C C . VAL A 1 507 ? 69.807 35.776 -45.016 1.00 68.50 507 VAL A C 1
ATOM 3987 O O . VAL A 1 507 ? 70.640 35.393 -45.829 1.00 68.50 507 VAL A O 1
ATOM 3990 N N . LYS A 1 508 ? 68.513 35.815 -45.376 1.00 67.25 508 LYS A N 1
ATOM 3991 C CA . LYS A 1 508 ? 67.988 35.139 -46.592 1.00 67.25 508 LYS A CA 1
ATOM 3992 C C . LYS A 1 508 ? 67.953 35.937 -47.913 1.00 67.25 508 LYS A C 1
ATOM 3994 O O . LYS A 1 508 ? 67.862 35.306 -48.962 1.00 67.25 508 LYS A O 1
ATOM 3999 N N . ASP A 1 509 ? 68.038 37.266 -47.921 1.00 61.12 509 ASP A N 1
ATOM 4000 C CA . ASP A 1 509 ? 67.646 38.062 -49.106 1.00 61.12 509 ASP A CA 1
ATOM 4001 C C . ASP A 1 509 ? 68.755 38.313 -50.164 1.00 61.12 509 ASP A C 1
ATOM 4003 O O . ASP A 1 509 ? 68.462 38.721 -51.286 1.00 61.12 509 ASP A O 1
ATOM 4007 N N . VAL A 1 510 ? 70.031 38.028 -49.881 1.00 63.00 510 VAL A N 1
ATOM 4008 C CA . VAL A 1 510 ? 71.181 38.470 -50.714 1.00 63.00 510 VAL A CA 1
ATOM 4009 C C . VAL A 1 510 ? 71.470 37.595 -51.967 1.00 63.00 510 VAL A C 1
ATOM 4011 O O . VAL A 1 510 ? 72.233 37.987 -52.844 1.00 63.00 510 VAL A O 1
ATOM 4014 N N . GLN A 1 511 ? 70.826 36.439 -52.163 1.00 60.41 511 GLN A N 1
ATOM 4015 C CA . GLN A 1 511 ? 71.236 35.433 -53.175 1.00 60.41 511 GLN A CA 1
ATOM 4016 C C . GLN A 1 511 ? 70.783 35.629 -54.654 1.00 60.41 511 GLN A C 1
ATOM 4018 O O . GLN A 1 511 ? 71.196 34.851 -55.514 1.00 60.41 511 GLN A O 1
ATOM 4023 N N . MET A 1 512 ? 69.952 36.614 -55.024 1.00 59.12 512 MET A N 1
ATOM 4024 C CA . MET A 1 512 ? 69.169 36.552 -56.288 1.00 59.12 512 MET A CA 1
ATOM 4025 C C . MET A 1 512 ? 69.743 37.245 -57.555 1.00 59.12 512 MET A C 1
ATOM 4027 O O . MET A 1 512 ? 69.221 37.029 -58.648 1.00 59.12 512 MET A O 1
ATOM 4031 N N . THR A 1 513 ? 70.812 38.043 -57.494 1.00 54.84 513 THR A N 1
ATOM 4032 C CA . THR A 1 513 ? 71.194 38.987 -58.581 1.00 54.84 513 THR A CA 1
ATOM 4033 C C . THR A 1 513 ? 72.179 38.476 -59.661 1.00 54.84 513 THR A C 1
ATOM 4035 O O . THR A 1 513 ? 72.385 39.151 -60.666 1.00 54.84 513 THR A O 1
ATOM 4038 N N . SER A 1 514 ? 72.750 37.272 -59.553 1.00 55.09 514 SER A N 1
ATOM 4039 C CA . SER A 1 514 ? 73.834 36.760 -60.434 1.00 55.09 514 SER A CA 1
ATOM 4040 C C . SER A 1 514 ? 73.416 36.312 -61.866 1.00 55.09 514 SER A C 1
ATOM 4042 O O . SER A 1 514 ? 74.253 36.016 -62.712 1.00 55.09 514 SER A O 1
ATOM 4044 N N . ARG A 1 515 ? 72.119 36.276 -62.202 1.00 53.12 515 ARG A N 1
ATOM 4045 C CA . ARG A 1 515 ? 71.584 35.496 -63.349 1.00 53.12 515 ARG A CA 1
ATOM 4046 C C . ARG A 1 515 ? 71.531 36.151 -64.754 1.00 53.12 515 ARG A C 1
ATOM 4048 O O . ARG A 1 515 ? 71.193 35.458 -65.702 1.00 53.12 515 ARG A O 1
ATOM 4055 N N . ILE A 1 516 ? 71.810 37.444 -64.955 1.00 61.19 516 ILE A N 1
ATOM 4056 C CA . ILE A 1 516 ? 71.384 38.167 -66.190 1.00 61.19 516 ILE A CA 1
ATOM 4057 C C . ILE A 1 516 ? 72.395 38.152 -67.371 1.00 61.19 516 ILE A C 1
ATOM 4059 O O . ILE A 1 516 ? 71.986 38.261 -68.525 1.00 61.19 516 ILE A O 1
ATOM 4063 N N . LYS A 1 517 ? 73.708 37.983 -67.152 1.00 54.69 517 LYS A N 1
ATOM 4064 C CA . LYS A 1 517 ? 74.756 38.179 -68.192 1.00 54.69 517 LYS A CA 1
ATOM 4065 C C . LYS A 1 517 ? 74.927 37.037 -69.224 1.00 54.69 517 LYS A C 1
ATOM 4067 O O . LYS A 1 517 ? 75.829 37.087 -70.053 1.00 54.69 517 LYS A O 1
ATOM 4072 N N . GLU A 1 518 ? 74.067 36.024 -69.229 1.00 57.66 518 GLU A N 1
ATOM 4073 C CA . GLU A 1 518 ? 74.193 34.817 -70.071 1.00 57.66 518 GLU A CA 1
ATOM 4074 C C . GLU A 1 518 ? 73.564 34.929 -71.488 1.00 57.66 518 GLU A C 1
ATOM 4076 O O . GLU A 1 518 ? 73.639 33.983 -72.273 1.00 57.66 518 GLU A O 1
ATOM 4081 N N . VAL A 1 519 ? 72.957 36.064 -71.866 1.00 66.62 519 VAL A N 1
ATOM 4082 C CA . VAL A 1 519 ? 71.996 36.128 -72.997 1.00 66.62 519 VAL A CA 1
ATOM 4083 C C . VAL A 1 519 ? 72.599 36.451 -74.388 1.00 66.62 519 VAL A C 1
ATOM 4085 O O . VAL A 1 519 ? 72.146 35.891 -75.386 1.00 66.62 519 VAL A O 1
ATOM 4088 N N . GLU A 1 520 ? 73.631 37.292 -74.516 1.00 51.12 520 GLU A N 1
ATOM 4089 C CA . GLU A 1 520 ? 74.067 37.854 -75.822 1.00 51.12 520 GLU A CA 1
ATOM 4090 C C . GLU A 1 520 ? 74.920 36.916 -76.708 1.00 51.12 520 GLU A C 1
ATOM 4092 O O . GLU A 1 520 ? 74.847 36.966 -77.937 1.00 51.12 520 GLU A O 1
ATOM 4097 N N . LEU A 1 521 ? 75.661 35.960 -76.134 1.00 56.03 521 LEU A N 1
ATOM 4098 C CA . LEU A 1 521 ? 76.428 34.937 -76.882 1.00 56.03 521 LEU A CA 1
ATOM 4099 C C . LEU A 1 521 ? 75.546 33.961 -77.699 1.00 56.03 521 LEU A C 1
ATOM 4101 O O . LEU A 1 521 ? 76.045 33.040 -78.362 1.00 56.03 521 LEU A O 1
ATOM 4105 N N . ALA A 1 522 ? 74.227 34.139 -77.652 1.00 61.97 522 ALA A N 1
ATOM 4106 C CA . ALA A 1 522 ? 73.242 33.288 -78.292 1.00 61.97 522 ALA A CA 1
ATOM 4107 C C . ALA A 1 522 ? 73.015 33.587 -79.791 1.00 61.97 522 ALA A C 1
ATOM 4109 O O . ALA A 1 522 ? 72.707 32.657 -80.543 1.00 61.97 522 ALA A O 1
ATOM 4110 N N . GLU A 1 523 ? 73.177 34.828 -80.267 1.00 62.91 523 GLU A N 1
ATOM 4111 C CA . GLU A 1 523 ? 72.661 35.231 -81.591 1.00 62.91 523 GLU A CA 1
ATOM 4112 C C . GLU A 1 523 ? 73.542 34.838 -82.788 1.00 62.91 523 GLU A C 1
ATOM 4114 O O . GLU A 1 523 ? 73.038 34.292 -83.766 1.00 62.91 523 GLU A O 1
ATOM 4119 N N . LEU A 1 524 ? 74.866 34.988 -82.734 1.00 53.88 524 LEU A N 1
ATOM 4120 C CA . LEU A 1 524 ? 75.745 34.604 -83.859 1.00 53.88 524 LEU A CA 1
ATOM 4121 C C . LEU A 1 524 ? 75.900 33.075 -84.012 1.00 53.88 524 LEU A C 1
ATOM 4123 O O . LEU A 1 524 ? 76.188 32.556 -85.093 1.00 53.88 524 LEU A O 1
ATOM 4127 N N . LYS A 1 525 ? 75.589 32.302 -82.962 1.00 62.72 525 LYS A N 1
ATOM 4128 C CA . LYS A 1 525 ? 75.377 30.845 -83.060 1.00 62.72 525 LYS A CA 1
ATOM 4129 C C . LYS A 1 525 ? 74.110 30.483 -83.856 1.00 62.72 525 LYS A C 1
ATOM 4131 O O . LYS A 1 525 ? 73.971 29.320 -84.236 1.00 62.72 525 LYS A O 1
ATOM 4136 N N . LYS A 1 526 ? 73.194 31.424 -84.112 1.00 65.94 526 LYS A N 1
ATOM 4137 C CA . LYS A 1 526 ? 71.845 31.175 -84.653 1.00 65.94 526 LYS A CA 1
ATOM 4138 C C . LYS A 1 526 ? 71.827 30.943 -86.171 1.00 65.94 526 LYS A C 1
ATOM 4140 O O . LYS A 1 526 ? 71.204 29.980 -86.602 1.00 65.94 526 LYS A O 1
ATOM 4145 N N . ILE A 1 527 ? 72.583 31.709 -86.964 1.00 59.59 527 ILE A N 1
ATOM 4146 C CA . ILE A 1 527 ? 72.536 31.645 -88.445 1.00 59.59 527 ILE A CA 1
ATOM 4147 C C . ILE A 1 527 ? 73.250 30.399 -89.009 1.00 59.59 527 ILE A C 1
ATOM 4149 O O . ILE A 1 527 ? 72.698 29.682 -89.838 1.00 59.59 527 ILE A O 1
ATOM 4153 N N . ARG A 1 528 ? 74.422 30.017 -88.482 1.00 60.53 528 ARG A N 1
ATOM 4154 C CA . ARG A 1 528 ? 75.062 28.715 -88.802 1.00 60.53 528 ARG A CA 1
ATOM 4155 C C . ARG A 1 528 ? 74.247 27.527 -88.315 1.00 60.53 528 ARG A C 1
ATOM 4157 O O . ARG A 1 528 ? 74.208 26.468 -88.946 1.00 60.53 528 ARG A O 1
ATOM 4164 N N . LYS A 1 529 ? 73.550 27.696 -87.188 1.00 63.53 529 LYS A N 1
ATOM 4165 C CA . LYS A 1 529 ? 72.550 26.715 -86.777 1.00 63.53 529 LYS A CA 1
ATOM 4166 C C . LYS A 1 529 ? 71.447 26.572 -87.821 1.00 63.53 529 LYS A C 1
ATOM 4168 O O . LYS A 1 529 ? 70.900 25.483 -87.854 1.00 63.53 529 LYS A O 1
ATOM 4173 N N . GLU A 1 530 ? 71.145 27.568 -88.653 1.00 73.12 530 GLU A N 1
ATOM 4174 C CA . GLU A 1 530 ? 69.992 27.591 -89.563 1.00 73.12 530 GLU A CA 1
ATOM 4175 C C . GLU A 1 530 ? 70.199 26.801 -90.870 1.00 73.12 530 GLU A C 1
ATOM 4177 O O . GLU A 1 530 ? 69.364 25.968 -91.217 1.00 73.12 530 GLU A O 1
ATOM 4182 N N . VAL A 1 531 ? 71.344 26.933 -91.546 1.00 62.12 531 VAL A N 1
ATOM 4183 C CA . VAL A 1 531 ? 71.660 26.099 -92.732 1.00 62.12 531 VAL A CA 1
ATOM 4184 C C . VAL A 1 531 ? 72.044 24.673 -92.324 1.00 62.12 531 VAL A C 1
ATOM 4186 O O . VAL A 1 531 ? 71.572 23.697 -92.911 1.00 62.12 531 VAL A O 1
ATOM 4189 N N . GLY A 1 532 ? 72.775 24.523 -91.213 1.00 65.69 532 GLY A N 1
ATOM 4190 C CA . GLY A 1 532 ? 72.935 23.227 -90.558 1.00 65.69 532 GLY A CA 1
ATOM 4191 C C . GLY A 1 532 ? 71.612 22.653 -90.036 1.00 65.69 532 GLY A C 1
ATOM 4192 O O . GLY A 1 532 ? 71.482 21.437 -89.927 1.00 65.69 532 GLY A O 1
ATOM 4193 N N . ARG A 1 533 ? 70.621 23.490 -89.693 1.00 64.88 533 ARG A N 1
ATOM 4194 C CA . ARG A 1 533 ? 69.259 23.041 -89.362 1.00 64.88 533 ARG A CA 1
ATOM 4195 C C . ARG A 1 533 ? 68.622 22.466 -90.604 1.00 64.88 533 ARG A C 1
ATOM 4197 O O . ARG A 1 533 ? 68.310 21.300 -90.538 1.00 64.88 533 ARG A O 1
ATOM 4204 N N . ARG A 1 534 ? 68.561 23.169 -91.737 1.00 71.00 534 ARG A N 1
ATOM 4205 C CA . ARG A 1 534 ? 67.874 22.661 -92.941 1.00 71.00 534 ARG A CA 1
ATOM 4206 C C . ARG A 1 534 ? 68.336 21.269 -93.383 1.00 71.00 534 ARG A C 1
ATOM 4208 O O . ARG A 1 534 ? 67.498 20.417 -93.640 1.00 71.00 534 ARG A O 1
ATOM 4215 N N . ILE A 1 535 ? 69.639 20.989 -93.395 1.00 63.78 535 ILE A N 1
ATOM 4216 C CA . ILE A 1 535 ? 70.137 19.637 -93.729 1.00 63.78 535 ILE A CA 1
ATOM 4217 C C . ILE A 1 535 ? 69.769 18.617 -92.652 1.00 63.78 535 ILE A C 1
ATOM 4219 O O . ILE A 1 535 ? 69.277 17.538 -92.978 1.00 63.78 535 ILE A O 1
ATOM 4223 N N . ARG A 1 536 ? 69.934 18.975 -91.371 1.00 68.12 536 ARG A N 1
ATOM 4224 C CA . ARG A 1 536 ? 69.435 18.144 -90.270 1.00 68.12 536 ARG A CA 1
ATOM 4225 C C . ARG A 1 536 ? 67.924 17.978 -90.332 1.00 68.12 536 ARG A C 1
ATOM 4227 O O . ARG A 1 536 ? 67.441 16.961 -89.882 1.00 68.12 536 ARG A O 1
ATOM 4234 N N . ASP A 1 537 ? 67.173 18.937 -90.848 1.00 71.44 537 ASP A N 1
ATOM 4235 C CA . ASP A 1 537 ? 65.721 18.899 -90.903 1.00 71.44 537 ASP A CA 1
ATOM 4236 C C . ASP A 1 537 ? 65.264 17.960 -92.025 1.00 71.44 537 ASP A C 1
ATOM 4238 O O . ASP A 1 537 ? 64.320 17.214 -91.809 1.00 71.44 537 ASP A O 1
ATOM 4242 N N . PHE A 1 538 ? 65.987 17.860 -93.148 1.00 66.50 538 PHE A N 1
ATOM 4243 C CA . PHE A 1 538 ? 65.743 16.823 -94.163 1.00 66.50 538 PHE A CA 1
ATOM 4244 C C . PHE A 1 538 ? 66.210 15.420 -93.739 1.00 66.50 538 PHE A C 1
ATOM 4246 O O . PHE A 1 538 ? 65.479 14.458 -93.970 1.00 66.50 538 PHE A O 1
ATOM 4253 N N . GLU A 1 539 ? 67.364 15.281 -93.072 1.00 66.69 539 GLU A N 1
ATOM 4254 C CA . GLU A 1 539 ? 67.780 14.001 -92.463 1.00 66.69 539 GLU A CA 1
ATOM 4255 C C . GLU A 1 539 ? 66.785 13.571 -91.374 1.00 66.69 539 GLU A C 1
ATOM 4257 O O . GLU A 1 539 ? 66.326 12.432 -91.371 1.00 66.69 539 GLU A O 1
ATOM 4262 N N . LYS A 1 540 ? 66.339 14.506 -90.525 1.00 69.19 540 LYS A N 1
ATOM 4263 C CA . LYS A 1 540 ? 65.271 14.263 -89.551 1.00 69.19 540 LYS A CA 1
ATOM 4264 C C . LYS A 1 540 ? 63.949 13.938 -90.215 1.00 69.19 540 LYS A C 1
ATOM 4266 O O . LYS A 1 540 ? 63.234 13.132 -89.654 1.00 69.19 540 LYS A O 1
ATOM 4271 N N . LEU A 1 541 ? 63.574 14.552 -91.337 1.00 72.62 541 LEU A N 1
ATOM 4272 C CA . LEU A 1 541 ? 62.321 14.230 -92.030 1.00 72.62 541 LEU A CA 1
ATOM 4273 C C . LEU A 1 541 ? 62.369 12.814 -92.610 1.00 72.62 541 LEU A C 1
ATOM 4275 O O . LEU A 1 541 ? 61.408 12.068 -92.458 1.00 72.62 541 LEU A O 1
ATOM 4279 N N . TYR A 1 542 ? 63.495 12.414 -93.199 1.00 68.31 542 TYR A N 1
ATOM 4280 C CA . TYR A 1 542 ? 63.707 11.046 -93.666 1.00 68.31 542 TYR A CA 1
ATOM 4281 C C . TYR A 1 542 ? 63.691 10.036 -92.505 1.00 68.31 542 TYR A C 1
ATOM 4283 O O . TYR A 1 542 ? 62.926 9.071 -92.534 1.00 68.31 542 TYR A O 1
ATOM 4291 N N . ASP A 1 543 ? 64.445 10.299 -91.433 1.00 72.88 543 ASP A N 1
ATOM 4292 C CA . ASP A 1 543 ? 64.419 9.475 -90.222 1.00 72.88 543 ASP A CA 1
ATOM 4293 C C . ASP A 1 543 ? 63.047 9.502 -89.543 1.00 72.88 543 ASP A C 1
ATOM 4295 O O . ASP A 1 543 ? 62.624 8.496 -88.986 1.00 72.88 543 ASP A O 1
ATOM 4299 N N . LEU A 1 544 ? 62.308 10.611 -89.602 1.00 73.06 544 LEU A N 1
ATOM 4300 C CA . LEU A 1 544 ? 60.960 10.731 -89.057 1.00 73.06 544 LEU A CA 1
ATOM 4301 C C . LEU A 1 544 ? 59.997 9.843 -89.828 1.00 73.06 544 LEU A C 1
ATOM 4303 O O . LEU A 1 544 ? 59.241 9.129 -89.186 1.00 73.06 544 LEU A O 1
ATOM 4307 N N . VAL A 1 545 ? 60.027 9.845 -91.159 1.00 71.44 545 VAL A N 1
ATOM 4308 C CA . VAL A 1 545 ? 59.146 8.995 -91.973 1.00 71.44 545 VAL A CA 1
ATOM 4309 C C . VAL A 1 545 ? 59.512 7.516 -91.802 1.00 71.44 545 VAL A C 1
ATOM 4311 O O . VAL A 1 545 ? 58.632 6.681 -91.579 1.00 71.44 545 VAL A O 1
ATOM 4314 N N . LYS A 1 546 ? 60.807 7.186 -91.761 1.00 71.56 546 LYS A N 1
ATOM 4315 C CA . LYS A 1 546 ? 61.297 5.833 -91.455 1.00 71.56 546 LYS A CA 1
ATOM 4316 C C . LYS A 1 546 ? 60.892 5.376 -90.049 1.00 71.56 546 LYS A C 1
ATOM 4318 O O . LYS A 1 546 ? 60.425 4.251 -89.848 1.00 71.56 546 LYS A O 1
ATOM 4323 N N . ASN A 1 547 ? 61.006 6.264 -89.066 1.00 74.25 547 ASN A N 1
ATOM 4324 C CA . ASN A 1 547 ? 60.552 6.019 -87.703 1.00 74.25 547 ASN A CA 1
ATOM 4325 C C . ASN A 1 547 ? 59.027 5.966 -87.617 1.00 74.25 547 ASN A C 1
ATOM 4327 O O . ASN A 1 547 ? 58.520 5.187 -86.826 1.00 74.25 547 ASN A O 1
ATOM 4331 N N . GLN A 1 548 ? 58.279 6.730 -88.413 1.00 73.00 548 GLN A N 1
ATOM 4332 C CA . GLN A 1 548 ? 56.819 6.649 -88.489 1.00 73.00 548 GLN A CA 1
ATOM 4333 C C . GLN A 1 548 ? 56.394 5.282 -89.025 1.00 73.00 548 GLN A C 1
ATOM 4335 O O . GLN A 1 548 ? 55.557 4.635 -88.404 1.00 73.00 548 GLN A O 1
ATOM 4340 N N . ARG A 1 549 ? 57.032 4.775 -90.088 1.00 71.50 549 ARG A N 1
ATOM 4341 C CA . ARG A 1 549 ? 56.811 3.410 -90.592 1.00 71.50 549 ARG A CA 1
ATOM 4342 C C . ARG A 1 549 ? 57.059 2.358 -89.508 1.00 71.50 549 ARG A C 1
ATOM 4344 O O . ARG A 1 549 ? 56.207 1.507 -89.269 1.00 71.50 549 ARG A O 1
ATOM 4351 N N . ASN A 1 550 ? 58.207 2.427 -88.831 1.00 77.31 550 ASN A N 1
ATOM 4352 C CA . ASN A 1 550 ? 58.549 1.490 -87.757 1.00 77.31 550 ASN A CA 1
ATOM 4353 C C . ASN A 1 550 ? 57.635 1.644 -86.530 1.00 77.31 550 ASN A C 1
ATOM 4355 O O . ASN A 1 550 ? 57.258 0.645 -85.928 1.00 77.31 550 ASN A O 1
ATOM 4359 N N . LYS A 1 551 ? 57.205 2.866 -86.199 1.00 74.81 551 LYS A N 1
ATOM 4360 C CA . LYS A 1 551 ? 56.214 3.132 -85.148 1.00 74.81 551 LYS A CA 1
ATOM 4361 C C . LYS A 1 551 ? 54.867 2.520 -85.492 1.00 74.81 551 LYS A C 1
ATOM 4363 O O . LYS A 1 551 ? 54.288 1.884 -84.627 1.00 74.81 551 LYS A O 1
ATOM 4368 N N . PHE A 1 552 ? 54.374 2.660 -86.721 1.00 73.81 552 PHE A N 1
ATOM 4369 C CA . PHE A 1 552 ? 53.104 2.044 -87.107 1.00 73.81 552 PHE A CA 1
ATOM 4370 C C . PHE A 1 552 ? 53.169 0.516 -87.034 1.00 73.81 552 PHE A C 1
ATOM 4372 O O . PHE A 1 552 ? 52.237 -0.099 -86.529 1.00 73.81 552 PHE A O 1
ATOM 4379 N N . VAL A 1 553 ? 54.283 -0.099 -87.441 1.00 75.88 553 VAL A N 1
ATOM 4380 C CA . VAL A 1 553 ? 54.485 -1.552 -87.305 1.00 75.88 553 VAL A CA 1
ATOM 4381 C C . VAL A 1 553 ? 54.539 -1.980 -85.832 1.00 75.88 553 VAL A C 1
ATOM 4383 O O . VAL A 1 553 ? 53.824 -2.900 -85.440 1.00 75.88 553 VAL A O 1
ATOM 4386 N N . ASN A 1 554 ? 55.305 -1.274 -84.997 1.00 76.56 554 ASN A N 1
ATOM 4387 C CA . ASN A 1 554 ? 55.415 -1.582 -83.569 1.00 76.56 554 ASN A CA 1
ATOM 4388 C C . ASN A 1 554 ? 54.100 -1.343 -82.817 1.00 76.56 554 ASN A C 1
ATOM 4390 O O . ASN A 1 554 ? 53.755 -2.126 -81.942 1.00 76.56 554 ASN A O 1
ATOM 4394 N N . LEU A 1 555 ? 53.342 -0.299 -83.164 1.00 74.62 555 LEU A N 1
ATOM 4395 C CA . LEU A 1 555 ? 52.027 -0.025 -82.578 1.00 74.62 555 LEU A CA 1
ATOM 4396 C C . LEU A 1 555 ? 51.022 -1.127 -82.919 1.00 74.62 555 LEU A C 1
ATOM 4398 O O . LEU A 1 555 ? 50.243 -1.519 -82.058 1.00 74.62 555 LEU A O 1
ATOM 4402 N N . ILE A 1 556 ? 51.059 -1.659 -84.142 1.00 69.81 556 ILE A N 1
ATOM 4403 C CA . ILE A 1 556 ? 50.200 -2.783 -84.538 1.00 69.81 556 ILE A CA 1
ATOM 4404 C C . ILE A 1 556 ? 50.572 -4.046 -83.749 1.00 69.81 556 ILE A C 1
ATOM 4406 O O . ILE A 1 556 ? 49.686 -4.737 -83.246 1.00 69.81 556 ILE A O 1
ATOM 4410 N N . GLN A 1 557 ? 51.867 -4.330 -83.591 1.00 75.88 557 GLN A N 1
ATOM 4411 C CA . GLN A 1 557 ? 52.332 -5.489 -82.828 1.00 75.88 557 GLN A CA 1
ATOM 4412 C C . GLN A 1 557 ? 52.015 -5.359 -81.328 1.00 75.88 557 GLN A C 1
ATOM 4414 O O . GLN A 1 557 ? 51.481 -6.294 -80.735 1.00 75.88 557 GLN A O 1
ATOM 4419 N N . ALA A 1 558 ? 52.249 -4.186 -80.736 1.00 70.38 558 ALA A N 1
ATOM 4420 C CA . ALA A 1 558 ? 51.933 -3.899 -79.338 1.00 70.38 558 ALA A CA 1
ATOM 4421 C C . ALA A 1 558 ? 50.421 -3.951 -79.058 1.00 70.38 558 ALA A C 1
ATOM 4423 O O . ALA A 1 558 ? 50.004 -4.513 -78.049 1.00 70.38 558 ALA A O 1
ATOM 4424 N N . ALA A 1 559 ? 49.583 -3.435 -79.964 1.00 69.25 559 ALA A N 1
ATOM 4425 C CA . ALA A 1 559 ? 48.128 -3.533 -79.835 1.00 69.25 559 ALA A CA 1
ATOM 4426 C C . ALA A 1 559 ? 47.642 -4.993 -79.896 1.00 69.25 559 ALA A C 1
ATOM 4428 O O . ALA A 1 559 ? 46.762 -5.389 -79.129 1.00 69.25 559 ALA A O 1
ATOM 4429 N N . SER A 1 560 ? 48.244 -5.815 -80.763 1.00 72.94 560 SER A N 1
ATOM 4430 C CA . SER A 1 560 ? 47.931 -7.246 -80.847 1.00 72.94 560 SER A CA 1
ATOM 4431 C C . SER A 1 560 ? 48.304 -7.991 -79.562 1.00 72.94 560 SER A C 1
ATOM 4433 O O . SER A 1 560 ? 47.512 -8.799 -79.085 1.00 72.94 560 SER A O 1
ATOM 4435 N N . GLN A 1 561 ? 49.473 -7.699 -78.988 1.00 73.81 561 GLN A N 1
ATOM 4436 C CA . GLN A 1 561 ? 49.941 -8.320 -77.747 1.00 73.81 561 GLN A CA 1
ATOM 4437 C C . GLN A 1 561 ? 49.127 -7.863 -76.521 1.00 73.81 561 GLN A C 1
ATOM 4439 O O . GLN A 1 561 ? 48.723 -8.682 -75.697 1.00 73.81 561 GLN A O 1
ATOM 4444 N N . SER A 1 562 ? 48.781 -6.575 -76.445 1.00 67.06 562 SER A N 1
ATOM 4445 C CA . SER A 1 562 ? 47.922 -6.041 -75.382 1.00 67.06 562 SER A CA 1
ATOM 4446 C C . SER A 1 562 ? 46.527 -6.678 -75.395 1.00 67.06 562 SER A C 1
ATOM 4448 O O . SER A 1 562 ? 45.956 -6.950 -74.343 1.00 67.06 562 SER A O 1
ATOM 4450 N N . THR A 1 563 ? 45.994 -7.003 -76.576 1.00 69.88 563 THR A N 1
ATOM 4451 C CA . THR A 1 563 ? 44.687 -7.668 -76.693 1.00 69.88 563 THR A CA 1
ATOM 4452 C C . THR A 1 563 ? 44.703 -9.081 -76.097 1.00 69.88 563 THR A C 1
ATOM 4454 O O . THR A 1 563 ? 43.733 -9.486 -75.461 1.00 69.88 563 THR A O 1
ATOM 4457 N N . THR A 1 564 ? 45.788 -9.842 -76.274 1.00 75.06 564 THR A N 1
ATOM 4458 C CA . THR A 1 564 ? 45.928 -11.180 -75.673 1.00 75.06 564 THR A CA 1
ATOM 4459 C C . THR A 1 564 ? 46.107 -11.116 -74.159 1.00 75.06 564 THR A C 1
ATOM 4461 O O . THR A 1 564 ? 45.405 -11.821 -73.442 1.00 75.06 564 THR A O 1
ATOM 4464 N N . GLU A 1 565 ? 46.935 -10.196 -73.661 1.00 74.31 565 GLU A N 1
ATOM 4465 C CA . GLU A 1 565 ? 47.125 -9.999 -72.217 1.00 74.31 565 GLU A CA 1
ATOM 4466 C C . GLU A 1 565 ? 45.822 -9.579 -71.514 1.00 74.31 565 GLU A C 1
ATOM 4468 O O . GLU A 1 565 ? 45.536 -10.030 -70.406 1.00 74.31 565 GLU A O 1
ATOM 4473 N N . MET A 1 566 ? 44.989 -8.753 -72.158 1.00 75.88 566 MET A N 1
ATOM 4474 C CA . MET A 1 566 ? 43.681 -8.370 -71.610 1.00 75.88 566 MET A CA 1
ATOM 4475 C C . MET A 1 566 ? 42.685 -9.537 -71.572 1.00 75.88 566 MET A C 1
ATOM 4477 O O . MET A 1 566 ? 41.875 -9.612 -70.650 1.00 75.88 566 MET A O 1
ATOM 4481 N N . LYS A 1 567 ? 42.752 -10.477 -72.524 1.00 74.00 567 LYS A N 1
ATOM 4482 C CA . LYS A 1 567 ? 41.906 -11.683 -72.510 1.00 74.00 567 LYS A CA 1
ATOM 4483 C C . LYS A 1 567 ? 42.267 -12.634 -71.371 1.00 74.00 567 LYS A C 1
ATOM 4485 O O . LYS A 1 567 ? 41.366 -13.209 -70.766 1.00 74.00 567 LYS A O 1
ATOM 4490 N N . ASP A 1 568 ? 43.551 -12.783 -71.060 1.00 78.44 568 ASP A N 1
ATOM 4491 C CA . ASP A 1 568 ? 43.979 -13.622 -69.936 1.00 78.44 568 ASP A CA 1
ATOM 4492 C C . ASP A 1 568 ? 43.648 -12.966 -68.588 1.00 78.44 568 ASP A C 1
ATOM 4494 O O . ASP A 1 568 ? 43.159 -13.642 -67.684 1.00 78.44 568 ASP A O 1
ATOM 4498 N N . LYS A 1 569 ? 43.766 -11.634 -68.485 1.00 83.69 569 LYS A N 1
ATOM 4499 C CA . LYS A 1 569 ? 43.285 -10.874 -67.316 1.00 83.69 569 LYS A CA 1
ATOM 4500 C C . LYS A 1 569 ? 41.783 -11.034 -67.088 1.00 83.69 569 LYS A C 1
ATOM 4502 O O . LYS A 1 569 ? 41.371 -11.239 -65.953 1.00 83.69 569 LYS A O 1
ATOM 4507 N N . LEU A 1 570 ? 40.969 -11.000 -68.146 1.00 77.25 570 LEU A N 1
ATOM 4508 C CA . LEU A 1 570 ? 39.522 -11.216 -68.030 1.00 77.25 570 LEU A CA 1
ATOM 4509 C C . LEU A 1 570 ? 39.174 -12.594 -67.452 1.00 77.25 570 LEU A C 1
ATOM 4511 O O . LEU A 1 570 ? 38.237 -12.693 -66.670 1.00 77.25 570 LEU A O 1
ATOM 4515 N N . LYS A 1 571 ? 39.935 -13.647 -67.773 1.00 84.94 571 LYS A N 1
ATOM 4516 C CA . LYS A 1 571 ? 39.712 -14.985 -67.195 1.00 84.94 571 LYS A CA 1
ATOM 4517 C C . LYS A 1 571 ? 40.056 -15.051 -65.709 1.00 84.94 571 LYS A C 1
ATOM 4519 O O . LYS A 1 571 ? 39.344 -15.707 -64.958 1.00 84.94 571 LYS A O 1
ATOM 4524 N N . VAL A 1 572 ? 41.130 -14.383 -65.285 1.00 83.94 572 VAL A N 1
ATOM 4525 C CA . VAL A 1 572 ? 41.490 -14.298 -63.860 1.00 83.94 572 VAL A CA 1
ATOM 4526 C C . VAL A 1 572 ? 40.410 -13.540 -63.092 1.00 83.94 572 VAL A C 1
ATOM 4528 O O . VAL A 1 572 ? 39.910 -14.055 -62.099 1.00 83.94 572 VAL A O 1
ATOM 4531 N N . LEU A 1 573 ? 39.973 -12.390 -63.615 1.00 81.12 573 LEU A N 1
ATOM 4532 C CA . LEU A 1 573 ? 38.889 -11.603 -63.022 1.00 81.12 573 LEU A CA 1
ATOM 4533 C C . LEU A 1 573 ? 37.564 -12.378 -62.967 1.00 81.12 573 LEU A C 1
ATOM 4535 O O . LEU A 1 573 ? 36.817 -12.235 -62.006 1.00 81.12 573 LEU A O 1
ATOM 4539 N N . GLN A 1 574 ? 37.275 -13.222 -63.962 1.00 81.38 574 GLN A N 1
ATOM 4540 C CA . GLN A 1 574 ? 36.094 -14.088 -63.942 1.00 81.38 574 GLN A CA 1
ATOM 4541 C C . GLN A 1 574 ? 36.161 -15.114 -62.800 1.00 81.38 574 GLN A C 1
ATOM 4543 O O . GLN A 1 574 ? 35.188 -15.277 -62.072 1.00 81.38 574 GLN A O 1
ATOM 4548 N N . ASN A 1 575 ? 37.313 -15.761 -62.603 1.00 84.38 575 ASN A N 1
ATOM 4549 C CA . ASN A 1 575 ? 37.500 -16.707 -61.501 1.00 84.38 575 ASN A CA 1
ATOM 4550 C C . ASN A 1 575 ? 37.440 -16.011 -60.131 1.00 84.38 575 ASN A C 1
ATOM 4552 O O . ASN A 1 575 ? 36.870 -16.556 -59.191 1.00 84.38 575 ASN A O 1
ATOM 4556 N N . GLU A 1 576 ? 38.010 -14.808 -60.011 1.00 82.62 576 GLU A N 1
ATOM 4557 C CA . GLU A 1 576 ? 37.897 -13.991 -58.797 1.00 82.62 576 GLU A CA 1
ATOM 4558 C C . GLU A 1 576 ? 36.437 -13.632 -58.505 1.00 82.62 576 GLU A C 1
ATOM 4560 O O . GLU A 1 576 ? 35.998 -13.735 -57.363 1.00 82.62 576 GLU A O 1
ATOM 4565 N N . LEU A 1 577 ? 35.657 -13.282 -59.530 1.00 76.81 577 LEU A N 1
ATOM 4566 C CA . LEU A 1 577 ? 34.235 -12.981 -59.388 1.00 76.81 577 LEU A CA 1
ATOM 4567 C C . LEU A 1 577 ? 33.438 -14.198 -58.890 1.00 76.81 577 LEU A C 1
ATOM 4569 O O . LEU A 1 577 ? 32.610 -14.045 -57.994 1.00 76.81 577 LEU A O 1
ATOM 4573 N N . ASP A 1 578 ? 33.730 -15.400 -59.388 1.00 81.38 578 ASP A N 1
ATOM 4574 C CA . ASP A 1 578 ? 33.083 -16.639 -58.934 1.00 81.38 578 ASP A CA 1
ATOM 4575 C C . ASP A 1 578 ? 33.458 -16.994 -57.476 1.00 81.38 578 ASP A C 1
ATOM 4577 O O . ASP A 1 578 ? 32.614 -17.449 -56.699 1.00 81.38 578 ASP A O 1
ATOM 4581 N N . ILE A 1 579 ? 34.712 -16.761 -57.062 1.00 84.06 579 ILE A N 1
ATOM 4582 C CA . ILE A 1 579 ? 35.151 -16.943 -55.664 1.00 84.06 579 ILE A CA 1
ATOM 4583 C C . ILE A 1 579 ? 34.430 -15.946 -54.753 1.00 84.06 579 ILE A C 1
ATOM 4585 O O . ILE A 1 579 ? 33.833 -16.347 -53.753 1.00 84.06 579 ILE A O 1
ATOM 4589 N N . LEU A 1 580 ? 34.415 -14.667 -55.134 1.00 77.88 580 LEU A N 1
ATOM 4590 C CA . LEU A 1 580 ? 33.749 -13.613 -54.373 1.00 77.88 580 LEU A CA 1
ATOM 4591 C C . LEU A 1 580 ? 32.241 -13.866 -54.252 1.00 77.88 580 LEU A C 1
ATOM 4593 O O . LEU A 1 580 ? 31.673 -13.654 -53.184 1.00 77.88 580 LEU A O 1
ATOM 4597 N N . GLN A 1 581 ? 31.585 -14.381 -55.295 1.00 84.38 581 GLN A N 1
ATOM 4598 C CA . GLN A 1 581 ? 30.174 -14.774 -55.226 1.00 84.38 581 GLN A CA 1
ATOM 4599 C C . GLN A 1 581 ? 29.925 -15.904 -54.219 1.00 84.38 581 GLN A C 1
ATOM 4601 O O . GLN A 1 581 ? 28.956 -15.846 -53.459 1.00 84.38 581 GLN A O 1
ATOM 4606 N N . ASN A 1 582 ? 30.799 -16.912 -54.169 1.00 84.44 582 ASN A N 1
ATOM 4607 C CA . ASN A 1 582 ? 30.687 -17.994 -53.189 1.00 84.44 582 ASN A CA 1
ATOM 4608 C C . ASN A 1 582 ? 30.929 -17.500 -51.754 1.00 84.44 582 ASN A C 1
ATOM 4610 O O . ASN A 1 582 ? 30.205 -17.898 -50.840 1.00 84.44 582 ASN A O 1
ATOM 4614 N N . GLU A 1 583 ? 31.898 -16.604 -51.550 1.00 79.38 583 GLU A N 1
ATOM 4615 C CA . GLU A 1 583 ? 32.142 -15.976 -50.248 1.00 79.38 583 GLU A CA 1
ATOM 4616 C C . GLU A 1 583 ? 30.952 -15.137 -49.775 1.00 79.38 583 GLU A C 1
ATOM 4618 O O . GLU A 1 583 ? 30.550 -15.248 -48.615 1.00 79.38 583 GLU A O 1
ATOM 4623 N N . VAL A 1 584 ? 30.364 -14.330 -50.665 1.00 78.44 584 VAL A N 1
ATOM 4624 C CA . VAL A 1 584 ? 29.141 -13.564 -50.375 1.00 78.44 584 VAL A CA 1
ATOM 4625 C C . VAL A 1 584 ? 28.005 -14.518 -50.000 1.00 78.44 584 VAL A C 1
ATOM 4627 O O . VAL A 1 584 ? 27.374 -14.330 -48.965 1.00 78.44 584 VAL A O 1
ATOM 4630 N N . GLY A 1 585 ? 27.823 -15.615 -50.742 1.00 81.06 585 GLY A N 1
ATOM 4631 C CA . GLY A 1 585 ? 26.789 -16.610 -50.445 1.00 81.06 585 GLY A CA 1
ATOM 4632 C C . GLY A 1 585 ? 26.961 -17.342 -49.105 1.00 81.06 585 GLY A C 1
ATOM 4633 O O . GLY A 1 585 ? 25.968 -17.733 -48.488 1.00 81.06 585 GLY A O 1
ATOM 4634 N N . ILE A 1 586 ? 28.193 -17.543 -48.625 1.00 81.06 586 ILE A N 1
ATOM 4635 C CA . ILE A 1 586 ? 28.453 -18.100 -47.284 1.00 81.06 586 ILE A CA 1
ATOM 4636 C C . ILE A 1 586 ? 28.164 -17.050 -46.203 1.00 81.06 586 ILE A C 1
ATOM 4638 O O . ILE A 1 586 ? 27.500 -17.367 -45.213 1.00 81.06 586 ILE A O 1
ATOM 4642 N N . LYS A 1 587 ? 28.611 -15.804 -46.407 1.00 78.06 587 LYS A N 1
ATOM 4643 C CA . LYS A 1 587 ? 28.370 -14.687 -45.478 1.00 78.06 587 LYS A CA 1
ATOM 4644 C C . LYS A 1 587 ? 26.874 -14.398 -45.315 1.00 78.06 587 LYS A C 1
ATOM 4646 O O . LYS A 1 587 ? 26.423 -14.246 -44.184 1.00 78.06 587 LYS A O 1
ATOM 4651 N N . ASP A 1 588 ? 26.099 -14.437 -46.399 1.00 76.69 588 ASP A N 1
ATOM 4652 C CA . ASP A 1 588 ? 24.641 -14.256 -46.369 1.00 76.69 588 ASP A CA 1
ATOM 4653 C C . ASP A 1 588 ? 23.933 -15.342 -45.544 1.00 76.69 588 ASP A C 1
ATOM 4655 O O . ASP A 1 588 ? 23.037 -15.044 -44.754 1.00 76.69 588 ASP A O 1
ATOM 4659 N N . LYS A 1 589 ? 24.360 -16.609 -45.660 1.00 80.56 589 LYS A N 1
ATOM 4660 C CA . LYS A 1 589 ? 23.802 -17.713 -44.854 1.00 80.56 589 LYS A CA 1
ATOM 4661 C C . LYS A 1 589 ? 24.090 -17.542 -43.365 1.00 80.56 589 LYS A C 1
ATOM 4663 O O . LYS A 1 589 ? 23.207 -17.804 -42.549 1.00 80.56 589 LYS A O 1
ATOM 4668 N N . LEU A 1 590 ? 25.302 -17.112 -43.013 1.00 78.44 590 LEU A N 1
ATOM 4669 C CA . LEU A 1 590 ? 25.687 -16.883 -41.620 1.00 78.44 590 LEU A CA 1
ATOM 4670 C C . LEU A 1 590 ? 24.917 -15.696 -41.022 1.00 78.44 590 LEU A C 1
ATOM 4672 O O . LEU A 1 590 ? 24.358 -15.807 -39.933 1.00 78.44 590 LEU A O 1
ATOM 4676 N N . LEU A 1 591 ? 24.794 -14.601 -41.778 1.00 77.44 591 LEU A N 1
ATOM 4677 C CA . LEU A 1 591 ? 23.949 -13.454 -41.429 1.00 77.44 591 LEU A CA 1
ATOM 4678 C C . LEU A 1 591 ? 22.495 -13.870 -41.196 1.00 77.44 591 LEU A C 1
ATOM 4680 O O . LEU A 1 591 ? 21.882 -13.463 -40.211 1.00 77.44 591 LEU A O 1
ATOM 4684 N N . GLN A 1 592 ? 21.942 -14.721 -42.061 1.00 80.69 592 GLN A N 1
ATOM 4685 C CA . GLN A 1 592 ? 20.571 -15.202 -41.920 1.00 80.69 592 GLN A CA 1
ATOM 4686 C C . GLN A 1 592 ? 20.380 -16.058 -40.657 1.00 80.69 592 GLN A C 1
ATOM 4688 O O . GLN A 1 592 ? 19.381 -15.889 -39.957 1.00 80.69 592 GLN A O 1
ATOM 4693 N N . GLN A 1 593 ? 21.341 -16.924 -40.318 1.00 82.19 593 GLN A N 1
ATOM 4694 C CA . GLN A 1 593 ? 21.319 -17.688 -39.063 1.00 82.19 593 GLN A CA 1
ATOM 4695 C C . GLN A 1 593 ? 21.349 -16.763 -37.838 1.00 82.19 593 GLN A C 1
ATOM 4697 O O . GLN A 1 593 ? 20.517 -16.909 -36.940 1.00 82.19 593 GLN A O 1
ATOM 4702 N N . GLN A 1 594 ? 22.225 -15.757 -37.836 1.00 77.19 594 GLN A N 1
ATOM 4703 C CA . GLN A 1 594 ? 22.311 -14.773 -36.754 1.00 77.19 594 GLN A CA 1
ATOM 4704 C C . GLN A 1 594 ? 21.030 -13.940 -36.615 1.00 77.19 594 GLN A C 1
ATOM 4706 O O . GLN A 1 594 ? 20.536 -13.744 -35.505 1.00 77.19 594 GLN A O 1
ATOM 4711 N N . HIS A 1 595 ? 20.415 -13.533 -37.729 1.00 79.12 595 HIS A N 1
ATOM 4712 C CA . HIS A 1 595 ? 19.113 -12.865 -37.704 1.00 79.12 595 HIS A CA 1
ATOM 4713 C C . HIS A 1 595 ? 18.022 -13.738 -37.075 1.00 79.12 595 HIS A C 1
ATOM 4715 O O . HIS A 1 595 ? 17.250 -13.244 -36.254 1.00 79.12 595 HIS A O 1
ATOM 4721 N N . THR A 1 596 ? 17.972 -15.035 -37.399 1.00 83.56 596 THR A N 1
ATOM 4722 C CA . THR A 1 596 ? 16.986 -15.942 -36.788 1.00 83.56 596 THR A CA 1
ATOM 4723 C C . THR A 1 596 ? 17.212 -16.146 -35.290 1.00 83.56 596 THR A C 1
ATOM 4725 O O . THR A 1 596 ? 16.240 -16.162 -34.538 1.00 83.56 596 THR A O 1
ATOM 4728 N N . GLN A 1 597 ? 18.468 -16.235 -34.834 1.00 81.50 597 GLN A N 1
ATOM 4729 C CA . GLN A 1 597 ? 18.801 -16.337 -33.408 1.00 81.50 597 GLN A CA 1
ATOM 4730 C C . GLN A 1 597 ? 18.446 -15.054 -32.649 1.00 81.50 597 GLN A C 1
ATOM 4732 O O . GLN A 1 597 ? 17.791 -15.108 -31.611 1.00 81.50 597 GLN A O 1
ATOM 4737 N N . HIS A 1 598 ? 18.789 -13.885 -33.197 1.00 81.06 598 HIS A N 1
ATOM 4738 C CA . HIS A 1 598 ? 18.415 -12.600 -32.607 1.00 81.06 598 HIS A CA 1
ATOM 4739 C C . HIS A 1 598 ? 16.890 -12.442 -32.502 1.00 81.06 598 HIS A C 1
ATOM 4741 O O . HIS A 1 598 ? 16.371 -11.994 -31.479 1.00 81.06 598 HIS A O 1
ATOM 4747 N N . GLN A 1 599 ? 16.155 -12.869 -33.531 1.00 83.69 599 GLN A N 1
ATOM 4748 C CA . GLN A 1 599 ? 14.695 -12.832 -33.530 1.00 83.69 599 GLN A CA 1
ATOM 4749 C C . GLN A 1 599 ? 14.072 -13.828 -32.535 1.00 83.69 599 GLN A C 1
ATOM 4751 O O . GLN A 1 599 ? 13.049 -13.507 -31.929 1.00 83.69 599 GLN A O 1
ATOM 4756 N N . ALA A 1 600 ? 14.698 -14.988 -32.310 1.00 84.62 600 ALA A N 1
ATOM 4757 C CA . ALA A 1 600 ? 14.297 -15.931 -31.265 1.00 84.62 600 ALA A CA 1
ATOM 4758 C C . ALA A 1 600 ? 14.494 -15.342 -29.855 1.00 84.62 600 ALA A C 1
ATOM 4760 O O . ALA A 1 600 ? 13.557 -15.368 -29.058 1.00 84.62 600 ALA A O 1
ATOM 4761 N N . ASN A 1 601 ? 15.643 -14.712 -29.582 1.00 82.94 601 ASN A N 1
ATOM 4762 C CA . ASN A 1 601 ? 15.918 -14.057 -28.294 1.00 82.94 601 ASN A CA 1
ATOM 4763 C C . ASN A 1 601 ? 14.939 -12.900 -28.012 1.00 82.94 601 ASN A C 1
ATOM 4765 O O . ASN A 1 601 ? 14.502 -12.699 -26.879 1.00 82.94 601 ASN A O 1
ATOM 4769 N N . ILE A 1 602 ? 14.549 -12.145 -29.049 1.00 85.00 602 ILE A N 1
ATOM 4770 C CA . ILE A 1 602 ? 13.504 -11.113 -28.947 1.00 85.00 602 ILE A CA 1
ATOM 4771 C C . ILE A 1 602 ? 12.155 -11.731 -28.554 1.00 85.00 602 ILE A C 1
ATOM 4773 O O . ILE A 1 602 ? 11.474 -11.198 -27.675 1.00 85.00 602 ILE A O 1
ATOM 4777 N N . ALA A 1 603 ? 11.771 -12.842 -29.189 1.00 89.12 603 ALA A N 1
ATOM 4778 C CA . ALA A 1 603 ? 10.515 -13.525 -28.897 1.00 89.12 603 ALA A CA 1
ATOM 4779 C C . ALA A 1 603 ? 10.485 -14.087 -27.465 1.00 89.12 603 ALA A C 1
ATOM 4781 O O . ALA A 1 603 ? 9.478 -13.930 -26.779 1.00 89.12 603 ALA A O 1
ATOM 4782 N N . GLU A 1 604 ? 11.589 -14.670 -26.992 1.00 86.50 604 GLU A N 1
ATOM 4783 C CA . GLU A 1 604 ? 11.725 -15.180 -25.621 1.00 86.50 604 GLU A CA 1
ATOM 4784 C C . GLU A 1 604 ? 11.627 -14.055 -24.581 1.00 86.50 604 GLU A C 1
ATOM 4786 O O . GLU A 1 604 ? 10.838 -14.143 -23.639 1.00 86.50 604 GLU A O 1
ATOM 4791 N N . ARG A 1 605 ? 12.320 -12.930 -24.801 1.00 88.56 605 ARG A N 1
ATOM 4792 C CA . ARG A 1 605 ? 12.182 -11.726 -23.967 1.00 88.56 605 ARG A CA 1
ATOM 4793 C C . ARG A 1 605 ? 10.730 -11.247 -23.893 1.00 88.56 605 ARG A C 1
ATOM 4795 O O . ARG A 1 605 ? 10.239 -10.898 -22.817 1.00 88.56 605 ARG A O 1
ATOM 4802 N N . ASP A 1 606 ? 10.045 -11.171 -25.032 1.00 87.50 606 ASP A N 1
ATOM 4803 C CA . ASP A 1 606 ? 8.659 -10.700 -25.076 1.00 87.50 606 ASP A CA 1
ATOM 4804 C C . ASP A 1 606 ? 7.691 -11.700 -24.425 1.00 87.50 606 ASP A C 1
ATOM 4806 O O . ASP A 1 606 ? 6.754 -11.280 -23.743 1.00 87.50 606 ASP A O 1
ATOM 4810 N N . GLN A 1 607 ? 7.961 -13.004 -24.523 1.00 91.19 607 GLN A N 1
ATOM 4811 C CA . GLN A 1 607 ? 7.240 -14.026 -23.769 1.00 91.19 607 GLN A CA 1
ATOM 4812 C C . GLN A 1 607 ? 7.431 -13.847 -22.255 1.00 91.19 607 GLN A C 1
ATOM 4814 O O . GLN A 1 607 ? 6.440 -13.796 -21.524 1.00 91.19 607 GLN A O 1
ATOM 4819 N N . LEU A 1 608 ? 8.668 -13.652 -21.783 1.00 88.88 608 LEU A N 1
ATOM 4820 C CA . LEU A 1 608 ? 8.952 -13.388 -20.368 1.00 88.88 608 LEU A CA 1
ATOM 4821 C C . LEU A 1 608 ? 8.269 -12.104 -19.875 1.00 88.88 608 LEU A C 1
ATOM 4823 O O . LEU A 1 608 ? 7.729 -12.082 -18.771 1.00 88.88 608 LEU A O 1
ATOM 4827 N N . ARG A 1 609 ? 8.198 -11.047 -20.698 1.00 88.00 609 ARG A N 1
ATOM 4828 C CA . ARG A 1 609 ? 7.426 -9.827 -20.381 1.00 88.00 609 ARG A CA 1
ATOM 4829 C C . ARG A 1 609 ? 5.938 -10.122 -20.174 1.00 88.00 609 ARG A C 1
ATOM 4831 O O . ARG A 1 609 ? 5.342 -9.598 -19.232 1.00 88.00 609 ARG A O 1
ATOM 4838 N N . VAL A 1 610 ? 5.336 -10.948 -21.031 1.00 91.81 610 VAL A N 1
ATOM 4839 C CA . VAL A 1 610 ? 3.924 -11.351 -20.906 1.00 91.81 610 VAL A CA 1
ATOM 4840 C C . VAL A 1 610 ? 3.709 -12.201 -19.653 1.00 91.81 610 VAL A C 1
ATOM 4842 O O . VAL A 1 610 ? 2.762 -11.955 -18.903 1.00 91.81 610 VAL A O 1
ATOM 4845 N N . GLU A 1 611 ? 4.590 -13.164 -19.382 1.00 88.94 611 GLU A N 1
ATOM 4846 C CA . GLU A 1 611 ? 4.514 -14.015 -18.191 1.00 88.94 611 GLU A CA 1
ATOM 4847 C C . GLU A 1 611 ? 4.688 -13.219 -16.893 1.00 88.94 611 GLU A C 1
ATOM 4849 O O . GLU A 1 611 ? 3.941 -13.436 -15.936 1.00 88.94 611 GLU A O 1
ATOM 4854 N N . LEU A 1 612 ? 5.592 -12.238 -16.879 1.00 88.94 612 LEU A N 1
ATOM 4855 C CA . LEU A 1 612 ? 5.802 -11.329 -15.753 1.00 88.94 612 LEU A CA 1
ATOM 4856 C C . LEU A 1 612 ? 4.597 -10.402 -15.552 1.00 88.94 612 LEU A C 1
ATOM 4858 O O . LEU A 1 612 ? 4.156 -10.197 -14.422 1.00 88.94 612 LEU A O 1
ATOM 4862 N N . GLY A 1 613 ? 3.982 -9.927 -16.640 1.00 87.38 613 GLY A N 1
ATOM 4863 C CA . GLY A 1 613 ? 2.705 -9.214 -16.596 1.00 87.38 613 GLY A CA 1
ATOM 4864 C C . GLY A 1 613 ? 1.571 -10.067 -16.014 1.00 87.38 613 GLY A C 1
ATOM 4865 O O . GLY A 1 613 ? 0.824 -9.598 -15.151 1.00 87.38 613 GLY A O 1
ATOM 4866 N N . ARG A 1 614 ? 1.475 -11.342 -16.419 1.00 91.50 614 ARG A N 1
ATOM 4867 C CA . ARG A 1 614 ? 0.496 -12.308 -15.896 1.00 91.50 614 ARG A CA 1
ATOM 4868 C C . ARG A 1 614 ? 0.715 -12.579 -14.408 1.00 91.50 614 ARG A C 1
ATOM 4870 O O . ARG A 1 614 ? -0.242 -12.528 -13.638 1.00 91.50 614 ARG A O 1
ATOM 4877 N N . LEU A 1 615 ? 1.954 -12.841 -13.990 1.00 90.06 615 LEU A N 1
ATOM 4878 C CA . LEU A 1 615 ? 2.306 -13.021 -12.578 1.00 90.06 615 LEU A CA 1
ATOM 4879 C C . LEU A 1 615 ? 2.035 -11.755 -11.766 1.00 90.06 615 LEU A C 1
ATOM 4881 O O . LEU A 1 615 ? 1.514 -11.854 -10.661 1.00 90.06 615 LEU A O 1
ATOM 4885 N N . GLY A 1 616 ? 2.290 -10.574 -12.329 1.00 88.81 616 GLY A N 1
ATOM 4886 C CA . GLY A 1 616 ? 1.955 -9.293 -11.711 1.00 88.81 616 GLY A CA 1
ATOM 4887 C C . GLY A 1 616 ? 0.447 -9.042 -11.577 1.00 88.81 616 GLY A C 1
ATOM 4888 O O . GLY A 1 616 ? 0.027 -8.355 -10.647 1.00 88.81 616 GLY A O 1
ATOM 4889 N N . MET A 1 617 ? -0.392 -9.581 -12.469 1.00 90.19 617 MET A N 1
ATOM 4890 C CA . MET A 1 617 ? -1.852 -9.584 -12.280 1.00 90.19 617 MET A CA 1
ATOM 4891 C C . MET A 1 617 ? -2.260 -10.538 -11.157 1.00 90.19 617 MET A C 1
ATOM 4893 O O . MET A 1 617 ? -2.905 -10.101 -10.212 1.00 90.19 617 MET A O 1
ATOM 4897 N N . VAL A 1 618 ? -1.806 -11.796 -11.195 1.00 90.25 618 VAL A N 1
ATOM 4898 C CA . VAL A 1 618 ? -2.131 -12.799 -10.161 1.00 90.25 618 VAL A CA 1
ATOM 4899 C C . VAL A 1 618 ? -1.655 -12.357 -8.775 1.00 90.25 618 VAL A C 1
ATOM 4901 O O . VAL A 1 618 ? -2.373 -12.538 -7.795 1.00 90.25 618 VAL A O 1
ATOM 4904 N N . PHE A 1 619 ? -0.472 -11.746 -8.682 1.00 92.19 619 PHE A N 1
ATOM 4905 C CA . PHE A 1 619 ? 0.043 -11.173 -7.441 1.00 92.19 619 PHE A CA 1
ATOM 4906 C C . PHE A 1 619 ? -0.886 -10.075 -6.913 1.00 92.19 619 PHE A C 1
ATOM 4908 O O . PHE A 1 619 ? -1.243 -10.099 -5.742 1.00 92.19 619 PHE A O 1
ATOM 4915 N N . ARG A 1 620 ? -1.339 -9.148 -7.769 1.00 90.56 620 ARG A N 1
ATOM 4916 C CA . ARG A 1 620 ? -2.294 -8.101 -7.368 1.00 90.56 620 ARG A CA 1
ATOM 4917 C C . ARG A 1 620 ? -3.636 -8.682 -6.934 1.00 90.56 620 ARG A C 1
ATOM 4919 O O . ARG A 1 620 ? -4.135 -8.282 -5.890 1.00 90.56 620 ARG A O 1
ATOM 4926 N N . ASP A 1 621 ? -4.176 -9.657 -7.658 1.00 91.56 621 ASP A N 1
ATOM 4927 C CA . ASP A 1 621 ? -5.430 -10.320 -7.282 1.00 91.56 621 ASP A CA 1
ATOM 4928 C C . ASP A 1 621 ? -5.296 -10.994 -5.906 1.00 91.56 621 ASP A C 1
ATOM 4930 O O . ASP A 1 621 ? -6.122 -10.804 -5.015 1.00 91.56 621 ASP A O 1
ATOM 4934 N N . LYS A 1 622 ? -4.203 -11.727 -5.669 1.00 91.31 622 LYS A N 1
ATOM 4935 C CA . LYS A 1 622 ? -3.927 -12.349 -4.366 1.00 91.31 622 LYS A CA 1
ATOM 4936 C C . LYS A 1 622 ? -3.688 -11.317 -3.262 1.00 91.31 622 LYS A C 1
ATOM 4938 O O . LYS A 1 622 ? -4.120 -11.551 -2.136 1.00 91.31 622 LYS A O 1
ATOM 4943 N N . GLN A 1 623 ? -3.070 -10.181 -3.580 1.00 92.38 623 GLN A N 1
ATOM 4944 C CA . GLN A 1 623 ? -2.898 -9.068 -2.649 1.00 92.38 623 GLN A CA 1
ATOM 4945 C C . GLN A 1 623 ? -4.259 -8.496 -2.242 1.00 92.38 623 GLN A C 1
ATOM 4947 O O . GLN A 1 623 ? -4.512 -8.361 -1.052 1.00 92.38 623 GLN A O 1
ATOM 4952 N N . THR A 1 624 ? -5.176 -8.281 -3.194 1.00 93.88 624 THR A N 1
ATOM 4953 C CA . THR A 1 624 ? -6.539 -7.827 -2.868 1.00 93.88 624 THR A CA 1
ATOM 4954 C C . THR A 1 624 ? -7.280 -8.820 -1.975 1.00 93.88 624 THR A C 1
ATOM 4956 O O . THR A 1 624 ? -7.930 -8.408 -1.022 1.00 93.88 624 THR A O 1
ATOM 4959 N N . VAL A 1 625 ? -7.111 -10.130 -2.196 1.00 94.38 625 VAL A N 1
ATOM 4960 C CA . VAL A 1 625 ? -7.682 -11.165 -1.317 1.00 94.38 625 VAL A CA 1
ATOM 4961 C C . VAL A 1 625 ? -7.086 -11.101 0.093 1.00 94.38 625 VAL A C 1
ATOM 4963 O O . VAL A 1 625 ? -7.807 -11.301 1.069 1.00 94.38 625 VAL A O 1
ATOM 4966 N N . VAL A 1 626 ? -5.784 -10.830 0.228 1.00 94.38 626 VAL A N 1
ATOM 4967 C CA . VAL A 1 626 ? -5.155 -10.620 1.542 1.00 94.38 626 VAL A CA 1
ATOM 4968 C C . VAL A 1 626 ? -5.723 -9.377 2.218 1.00 94.38 626 VAL A C 1
ATOM 4970 O O . VAL A 1 626 ? -6.104 -9.460 3.383 1.00 94.38 626 VAL A O 1
ATOM 4973 N N . ASP A 1 627 ? -5.854 -8.267 1.499 1.00 92.19 627 ASP A N 1
ATOM 4974 C CA . ASP A 1 627 ? -6.397 -7.017 2.037 1.00 92.19 627 ASP A CA 1
ATOM 4975 C C . ASP A 1 627 ? -7.867 -7.183 2.478 1.00 92.19 627 ASP A C 1
ATOM 4977 O O . ASP A 1 627 ? -8.259 -6.727 3.555 1.00 92.19 627 ASP A O 1
ATOM 4981 N N . GLU A 1 628 ? -8.676 -7.917 1.707 1.00 93.25 628 GLU A N 1
ATOM 4982 C CA . GLU A 1 628 ? -10.044 -8.301 2.080 1.00 93.25 628 GLU A CA 1
ATOM 4983 C C . GLU A 1 628 ? -10.075 -9.148 3.360 1.00 93.25 628 GLU A C 1
ATOM 4985 O O . GLU A 1 628 ? -10.900 -8.915 4.248 1.00 93.25 628 GLU A O 1
ATOM 4990 N N . GLN A 1 629 ? -9.167 -10.120 3.488 1.00 93.81 629 GLN A N 1
ATOM 4991 C CA . GLN A 1 629 ? -9.063 -10.951 4.688 1.00 93.81 629 GLN A CA 1
ATOM 4992 C C . GLN A 1 629 ? -8.568 -10.157 5.906 1.00 93.81 629 GLN A C 1
ATOM 4994 O O . GLN A 1 629 ? -9.040 -10.414 7.012 1.00 93.81 629 GLN A O 1
ATOM 4999 N N . ILE A 1 630 ? -7.667 -9.185 5.725 1.00 94.31 630 ILE A N 1
ATOM 5000 C CA . ILE A 1 630 ? -7.236 -8.257 6.784 1.00 94.31 630 ILE A CA 1
ATOM 5001 C C . ILE A 1 630 ? -8.424 -7.405 7.244 1.00 94.31 630 ILE A C 1
ATOM 5003 O O . ILE A 1 630 ? -8.693 -7.332 8.441 1.00 94.31 630 ILE A O 1
ATOM 5007 N N . SER A 1 631 ? -9.210 -6.858 6.311 1.00 94.12 631 SER A N 1
ATOM 5008 C CA . SER A 1 631 ? -10.441 -6.132 6.648 1.00 94.12 631 SER A CA 1
ATOM 5009 C C . SER A 1 631 ? -11.424 -6.999 7.443 1.00 94.12 631 SER A C 1
ATOM 5011 O O . SER A 1 631 ? -12.053 -6.526 8.390 1.00 94.12 631 SER A O 1
ATOM 5013 N N . GLU A 1 632 ? -11.560 -8.280 7.093 1.00 94.69 632 GLU A N 1
ATOM 5014 C CA . GLU A 1 632 ? -12.405 -9.216 7.838 1.00 94.69 632 GLU A CA 1
ATOM 5015 C C . GLU A 1 632 ? -11.860 -9.504 9.246 1.00 94.69 632 GLU A C 1
ATOM 5017 O O . GLU A 1 632 ? -12.632 -9.566 10.204 1.00 94.69 632 GLU A O 1
ATOM 5022 N N . VAL A 1 633 ? -10.537 -9.621 9.399 1.00 95.38 633 VAL A N 1
ATOM 5023 C CA . VAL A 1 633 ? -9.873 -9.722 10.708 1.00 95.38 633 VAL A CA 1
ATOM 5024 C C . VAL A 1 633 ? -10.179 -8.497 11.568 1.00 95.38 633 VAL A C 1
ATOM 5026 O O . VAL A 1 633 ? -10.558 -8.660 12.728 1.00 95.38 633 VAL A O 1
ATOM 5029 N N . ASP A 1 634 ? -10.096 -7.291 11.011 1.00 94.62 634 ASP A N 1
ATOM 5030 C CA . ASP A 1 634 ? -10.391 -6.055 11.741 1.00 94.62 634 ASP A CA 1
ATOM 5031 C C . ASP A 1 634 ? -11.857 -5.983 12.178 1.00 94.62 634 ASP A C 1
ATOM 5033 O O . ASP A 1 634 ? -12.147 -5.630 13.325 1.00 94.62 634 ASP A O 1
ATOM 5037 N N . LYS A 1 635 ? -12.794 -6.394 11.312 1.00 95.25 635 LYS A N 1
ATOM 5038 C CA . LYS A 1 635 ? -14.220 -6.499 11.668 1.00 95.25 635 LYS A CA 1
ATOM 5039 C C . LYS A 1 635 ? -14.444 -7.504 12.793 1.00 95.25 635 LYS A C 1
ATOM 5041 O O . LYS A 1 635 ? -15.145 -7.191 13.755 1.00 95.25 635 LYS A O 1
ATOM 5046 N N . LEU A 1 636 ? -13.853 -8.697 12.700 1.00 95.31 636 LEU A N 1
ATOM 5047 C CA . LEU A 1 636 ? -13.964 -9.722 13.740 1.00 95.31 636 LEU A CA 1
ATOM 5048 C C . LEU A 1 636 ? -13.363 -9.236 15.062 1.00 95.31 636 LEU A C 1
ATOM 5050 O O . LEU A 1 636 ? -13.994 -9.410 16.100 1.00 95.31 636 LEU A O 1
ATOM 5054 N N . ASN A 1 637 ? -12.208 -8.569 15.032 1.00 94.94 637 ASN A N 1
ATOM 5055 C CA . ASN A 1 637 ? -11.589 -7.968 16.214 1.00 94.94 637 ASN A CA 1
ATOM 5056 C C . ASN A 1 637 ? -12.473 -6.874 16.828 1.00 94.94 637 ASN A C 1
ATOM 5058 O O . ASN A 1 637 ? -12.644 -6.836 18.044 1.00 94.94 637 ASN A O 1
ATOM 5062 N N . ALA A 1 638 ? -13.084 -6.011 16.012 1.00 95.19 638 ALA A N 1
ATOM 5063 C CA . ALA A 1 638 ? -14.017 -4.996 16.493 1.00 95.19 638 ALA A CA 1
ATOM 5064 C C . ALA A 1 638 ? -15.256 -5.621 17.158 1.00 95.19 638 ALA A C 1
ATOM 5066 O O . ALA A 1 638 ? -15.668 -5.171 18.229 1.00 95.19 638 ALA A O 1
ATOM 5067 N N . ILE A 1 639 ? -15.815 -6.684 16.566 1.00 95.06 639 ILE A N 1
ATOM 5068 C CA . ILE A 1 639 ? -16.945 -7.431 17.136 1.00 95.06 639 ILE A CA 1
ATOM 5069 C C . ILE A 1 639 ? -16.538 -8.117 18.444 1.00 95.06 639 ILE A C 1
ATOM 5071 O O . ILE A 1 639 ? -17.264 -7.999 19.427 1.00 95.06 639 ILE A O 1
ATOM 5075 N N . ILE A 1 640 ? -15.379 -8.784 18.489 1.00 94.38 640 ILE A N 1
ATOM 5076 C CA . ILE A 1 640 ? -14.853 -9.432 19.700 1.00 94.38 640 ILE A CA 1
ATOM 5077 C C . ILE A 1 640 ? -14.685 -8.399 20.813 1.00 94.38 640 ILE A C 1
ATOM 5079 O O . ILE A 1 640 ? -15.256 -8.579 21.882 1.00 94.38 640 ILE A O 1
ATOM 5083 N N . ASN A 1 641 ? -14.015 -7.278 20.540 1.00 94.81 641 ASN A N 1
ATOM 5084 C CA . ASN A 1 641 ? -13.836 -6.195 21.509 1.00 94.81 641 ASN A CA 1
ATOM 5085 C C . ASN A 1 641 ? -15.181 -5.622 21.991 1.00 94.81 641 ASN A C 1
ATOM 5087 O O . ASN A 1 641 ? -15.334 -5.284 23.165 1.00 94.81 641 ASN A O 1
ATOM 5091 N N . GLY A 1 642 ? -16.166 -5.501 21.096 1.00 93.62 642 GLY A N 1
ATOM 5092 C CA . GLY A 1 642 ? -17.527 -5.091 21.443 1.00 93.62 642 GLY A CA 1
ATOM 5093 C C . GLY A 1 642 ? -18.215 -6.090 22.376 1.00 93.62 642 GLY A C 1
ATOM 5094 O O . GLY A 1 642 ? -18.728 -5.704 23.425 1.00 93.62 642 GLY A O 1
ATOM 5095 N N . CYS A 1 643 ? -18.173 -7.380 22.041 1.00 91.31 643 CYS A N 1
ATOM 5096 C CA . CYS A 1 643 ? -18.723 -8.447 22.873 1.00 91.31 643 CYS A CA 1
ATOM 5097 C C . CYS A 1 643 ? -17.996 -8.572 24.221 1.00 91.31 643 CYS A C 1
ATOM 5099 O O . CYS A 1 643 ? -18.650 -8.791 25.233 1.00 91.31 643 CYS A O 1
ATOM 5101 N N . GLU A 1 644 ? -16.676 -8.396 24.271 1.00 90.50 644 GLU A N 1
ATOM 5102 C CA . GLU A 1 644 ? -15.896 -8.409 25.514 1.00 90.50 644 GLU A CA 1
ATOM 5103 C C . GLU A 1 644 ? -16.256 -7.229 26.425 1.00 90.50 644 GLU A C 1
ATOM 5105 O O . GLU A 1 644 ? -16.418 -7.409 27.633 1.00 90.50 644 GLU A O 1
ATOM 5110 N N . LYS A 1 645 ? -16.470 -6.032 25.861 1.00 93.19 645 LYS A N 1
ATOM 5111 C CA . LYS A 1 645 ? -16.983 -4.876 26.616 1.00 93.19 645 LYS A CA 1
ATOM 5112 C C . LYS A 1 645 ? -18.379 -5.135 27.175 1.00 93.19 645 LYS A C 1
ATOM 5114 O O . LYS A 1 645 ? -18.609 -4.880 28.357 1.00 93.19 645 LYS A O 1
ATOM 5119 N N . GLU A 1 646 ? -19.292 -5.668 26.364 1.00 91.56 646 GLU A N 1
ATOM 5120 C CA . GLU A 1 646 ? -20.628 -6.054 26.834 1.00 91.56 646 GLU A CA 1
ATOM 5121 C C . GLU A 1 646 ? -20.555 -7.149 27.904 1.00 91.56 646 GLU A C 1
ATOM 5123 O O . GLU A 1 646 ? -21.283 -7.090 28.890 1.00 91.56 646 GLU A O 1
ATOM 5128 N N . MET A 1 647 ? -19.623 -8.096 27.781 1.00 90.00 647 MET A N 1
ATOM 5129 C CA . MET A 1 647 ? -19.405 -9.154 28.768 1.00 90.00 647 MET A CA 1
ATOM 5130 C C . MET A 1 647 ? -18.939 -8.578 30.104 1.00 90.00 647 MET A C 1
ATOM 5132 O O . MET A 1 647 ? -19.462 -8.960 31.150 1.00 90.00 647 MET A O 1
ATOM 5136 N N . LEU A 1 648 ? -18.006 -7.624 30.089 1.00 89.75 648 LEU A N 1
ATOM 5137 C CA . LEU A 1 648 ? -17.583 -6.908 31.293 1.00 89.75 648 LEU A CA 1
ATOM 5138 C C . LEU A 1 648 ? -18.731 -6.090 31.901 1.00 89.75 648 LEU A C 1
ATOM 5140 O O . LEU A 1 648 ? -18.896 -6.081 33.122 1.00 89.75 648 LEU A O 1
ATOM 5144 N N . ARG A 1 649 ? -19.556 -5.443 31.065 1.00 92.25 649 ARG A N 1
ATOM 5145 C CA . ARG A 1 649 ? -20.737 -4.690 31.510 1.00 92.25 649 ARG A CA 1
ATOM 5146 C C . ARG A 1 649 ? -21.754 -5.602 32.200 1.00 92.25 649 ARG A C 1
ATOM 5148 O O . ARG A 1 649 ? -22.165 -5.301 33.319 1.00 92.25 649 ARG A O 1
ATOM 5155 N N . LEU A 1 650 ? -22.116 -6.717 31.567 1.00 89.94 650 LEU A N 1
ATOM 5156 C CA . LEU A 1 650 ? -23.028 -7.730 32.109 1.00 89.94 650 LEU A CA 1
ATOM 5157 C C . LEU A 1 650 ? -22.482 -8.355 33.394 1.00 89.94 650 LEU A C 1
ATOM 5159 O O . LEU A 1 650 ? -23.225 -8.495 34.360 1.00 89.94 650 LEU A O 1
ATOM 5163 N N . LYS A 1 651 ? -21.180 -8.664 33.446 1.00 90.38 651 LYS A N 1
ATOM 5164 C CA . LYS A 1 651 ? -20.530 -9.184 34.656 1.00 90.38 651 LYS A CA 1
ATOM 5165 C C . LYS A 1 651 ? -20.682 -8.216 35.831 1.00 90.38 651 LYS A C 1
ATOM 5167 O O . LYS A 1 651 ? -21.111 -8.635 36.900 1.00 90.38 651 LYS A O 1
ATOM 5172 N N . LYS A 1 652 ? -20.413 -6.925 35.614 1.00 91.50 652 LYS A N 1
ATOM 5173 C CA . LYS A 1 652 ? -20.566 -5.894 36.650 1.00 91.50 652 LYS A CA 1
ATOM 5174 C C . LYS A 1 652 ? -22.023 -5.729 37.096 1.00 91.50 652 LYS A C 1
ATOM 5176 O O . LYS A 1 652 ? -22.289 -5.567 38.280 1.00 91.50 652 LYS A O 1
ATOM 5181 N N . GLN A 1 653 ? -22.978 -5.788 36.166 1.00 89.44 653 GLN A N 1
ATOM 5182 C CA . GLN A 1 653 ? -24.408 -5.749 36.501 1.00 89.44 653 GLN A CA 1
ATOM 5183 C C . GLN A 1 653 ? -24.834 -6.968 37.325 1.00 89.44 653 GLN A C 1
ATOM 5185 O O . GLN A 1 653 ? -25.532 -6.821 38.323 1.00 89.44 653 GLN A O 1
ATOM 5190 N N . TYR A 1 654 ? -24.375 -8.158 36.945 1.00 90.06 654 TYR A N 1
ATOM 5191 C CA . TYR A 1 654 ? -24.637 -9.391 37.676 1.00 90.06 654 TYR A CA 1
ATOM 5192 C C . TYR A 1 654 ? -24.021 -9.372 39.085 1.00 90.06 654 TYR A C 1
ATOM 5194 O O . TYR A 1 654 ? -24.691 -9.766 40.037 1.00 90.06 654 TYR A O 1
ATOM 5202 N N . GLU A 1 655 ? -22.795 -8.860 39.247 1.00 89.75 655 GLU A N 1
ATOM 5203 C CA . GLU A 1 655 ? -22.161 -8.649 40.559 1.00 89.75 655 GLU A CA 1
ATOM 5204 C C . GLU A 1 655 ? -23.021 -7.752 41.463 1.00 89.75 655 GLU A C 1
ATOM 5206 O O . GLU A 1 655 ? -23.343 -8.155 42.579 1.00 89.75 655 GLU A O 1
ATOM 5211 N N . LEU A 1 656 ? -23.499 -6.609 40.956 1.00 91.62 656 LEU A N 1
ATOM 5212 C CA . LEU A 1 656 ? -24.381 -5.705 41.708 1.00 91.62 656 LEU A CA 1
ATOM 5213 C C . LEU A 1 656 ? -25.705 -6.369 42.117 1.00 91.62 656 LEU A C 1
ATOM 5215 O O . LEU A 1 656 ? -26.169 -6.186 43.241 1.00 91.62 656 LEU A O 1
ATOM 5219 N N . VAL A 1 657 ? -26.318 -7.157 41.228 1.00 92.00 657 VAL A N 1
ATOM 5220 C CA . VAL A 1 657 ? -27.557 -7.890 41.544 1.00 92.00 657 VAL A CA 1
ATOM 5221 C C . VAL A 1 657 ? -27.300 -8.962 42.605 1.00 92.00 657 VAL A C 1
ATOM 5223 O O . VAL A 1 657 ? -28.128 -9.145 43.497 1.00 92.00 657 VAL A O 1
ATOM 5226 N N . ILE A 1 658 ? -26.154 -9.651 42.564 1.00 90.94 658 ILE A N 1
ATOM 5227 C CA . ILE A 1 658 ? -25.771 -10.600 43.619 1.00 90.94 658 ILE A CA 1
ATOM 5228 C C . ILE A 1 658 ? -25.559 -9.882 44.949 1.00 90.94 658 ILE A C 1
ATOM 5230 O O . ILE A 1 658 ? -26.026 -10.383 45.970 1.00 90.94 658 ILE A O 1
ATOM 5234 N N . GLU A 1 659 ? -24.857 -8.751 44.958 1.00 93.56 659 GLU A N 1
ATOM 5235 C CA . GLU A 1 659 ? -24.624 -7.959 46.168 1.00 93.56 659 GLU A CA 1
ATOM 5236 C C . GLU A 1 659 ? -25.947 -7.494 46.779 1.00 93.56 659 GLU A C 1
ATOM 5238 O O . GLU A 1 659 ? -26.182 -7.731 47.964 1.00 93.56 659 GLU A O 1
ATOM 5243 N N . ALA A 1 660 ? -26.854 -6.948 45.962 1.00 91.75 660 ALA A N 1
ATOM 5244 C CA . ALA A 1 660 ? -28.198 -6.569 46.388 1.00 91.75 660 ALA A CA 1
ATOM 5245 C C . ALA A 1 660 ? -28.971 -7.773 46.947 1.00 91.75 660 ALA A C 1
ATOM 5247 O O . ALA A 1 660 ? -29.507 -7.705 48.049 1.00 91.75 660 ALA A O 1
ATOM 5248 N N . ARG A 1 661 ? -28.964 -8.913 46.241 1.00 93.12 661 ARG A N 1
ATOM 5249 C CA . ARG A 1 661 ? -29.604 -10.156 46.699 1.00 93.12 661 ARG A CA 1
ATOM 5250 C C . ARG A 1 661 ? -29.024 -10.642 48.027 1.00 93.12 661 ARG A C 1
ATOM 5252 O O . ARG A 1 661 ? -29.771 -11.097 48.884 1.00 93.12 661 ARG A O 1
ATOM 5259 N N . ASN A 1 662 ? -27.703 -10.600 48.189 1.00 91.88 662 ASN A N 1
ATOM 5260 C CA . ASN A 1 662 ? -27.030 -11.029 49.414 1.00 91.88 662 ASN A CA 1
ATOM 5261 C C . ASN A 1 662 ? -27.392 -10.108 50.579 1.00 91.88 662 ASN A C 1
ATOM 5263 O O . ASN A 1 662 ? -27.710 -10.602 51.655 1.00 91.88 662 ASN A O 1
ATOM 5267 N N . TYR A 1 663 ? -27.406 -8.795 50.349 1.00 93.25 663 TYR A N 1
ATOM 5268 C CA . TYR A 1 663 ? -27.823 -7.810 51.341 1.00 93.25 663 TYR A CA 1
ATOM 5269 C C . TYR A 1 663 ? -29.284 -8.015 51.768 1.00 93.25 663 TYR A C 1
ATOM 5271 O O . TYR A 1 663 ? -29.559 -8.151 52.957 1.00 93.25 663 TYR A O 1
ATOM 5279 N N . THR A 1 664 ? -30.213 -8.147 50.813 1.00 92.81 664 THR A N 1
ATOM 5280 C CA . THR A 1 664 ? -31.623 -8.469 51.100 1.00 92.81 664 THR A CA 1
ATOM 5281 C C . THR A 1 664 ? -31.763 -9.826 51.795 1.00 92.81 664 THR A C 1
ATOM 5283 O O . THR A 1 664 ? -32.591 -9.979 52.685 1.00 92.81 664 THR A O 1
ATOM 5286 N N . GLY A 1 665 ? -30.931 -10.807 51.437 1.00 92.06 665 GLY A N 1
ATOM 5287 C CA . GLY A 1 665 ? -30.875 -12.109 52.099 1.00 92.06 665 GLY A CA 1
ATOM 5288 C C . GLY A 1 665 ? -30.463 -12.021 53.569 1.00 92.06 665 GLY A C 1
ATOM 5289 O O . GLY A 1 665 ? -31.070 -12.693 54.394 1.00 92.06 665 GLY A O 1
ATOM 5290 N N . ILE A 1 666 ? -29.488 -11.172 53.904 1.00 92.38 666 ILE A N 1
ATOM 5291 C CA . ILE A 1 666 ? -29.100 -10.897 55.297 1.00 92.38 666 ILE A CA 1
ATOM 5292 C C . ILE A 1 666 ? -30.246 -10.191 56.030 1.00 92.38 666 ILE A C 1
ATOM 5294 O O . ILE A 1 666 ? -30.649 -10.648 57.092 1.00 92.38 666 ILE A O 1
ATOM 5298 N N . MET A 1 667 ? -30.851 -9.161 55.424 1.00 90.81 667 MET A N 1
ATOM 5299 C CA . MET A 1 667 ? -31.998 -8.464 56.022 1.00 90.81 667 MET A CA 1
ATOM 5300 C C . MET A 1 667 ? -33.179 -9.396 56.315 1.00 90.81 667 MET A C 1
ATOM 5302 O O . MET A 1 667 ? -33.865 -9.210 57.316 1.00 90.81 667 MET A O 1
ATOM 5306 N N . LEU A 1 668 ? -33.431 -10.387 55.453 1.00 91.50 668 LEU A N 1
ATOM 5307 C CA . LEU A 1 668 ? -34.457 -11.400 55.696 1.00 91.50 668 LEU A CA 1
ATOM 5308 C C . LEU A 1 668 ? -34.166 -12.241 56.927 1.00 91.50 668 LEU A C 1
ATOM 5310 O O . LEU A 1 668 ? -35.087 -12.518 57.686 1.00 91.50 668 LEU A O 1
ATOM 5314 N N . ILE A 1 669 ? -32.910 -12.648 57.106 1.00 92.00 669 ILE A N 1
ATOM 5315 C CA . ILE A 1 669 ? -32.488 -13.422 58.273 1.00 92.00 669 ILE A CA 1
ATOM 5316 C C . ILE A 1 669 ? -32.679 -12.568 59.530 1.00 92.00 669 ILE A C 1
ATOM 5318 O O . ILE A 1 669 ? -33.402 -12.987 60.427 1.00 92.00 669 ILE A O 1
ATOM 5322 N N . ASP A 1 670 ? -32.163 -11.335 59.536 1.00 92.19 670 ASP A N 1
ATOM 5323 C CA . ASP A 1 670 ? -32.272 -10.423 60.681 1.00 92.19 670 ASP A CA 1
ATOM 5324 C C . ASP A 1 670 ? -33.738 -10.138 61.057 1.00 92.19 670 ASP A C 1
ATOM 5326 O O . ASP A 1 670 ? -34.107 -10.138 62.231 1.00 92.19 670 ASP A O 1
ATOM 5330 N N . ARG A 1 671 ? -34.609 -9.913 60.062 1.00 90.06 671 ARG A N 1
ATOM 5331 C CA . ARG A 1 671 ? -36.041 -9.658 60.295 1.00 90.06 671 ARG A CA 1
ATOM 5332 C C . ARG A 1 671 ? -36.792 -10.894 60.767 1.00 90.06 671 ARG A C 1
ATOM 5334 O O . ARG A 1 671 ? -37.686 -10.768 61.600 1.00 90.06 671 ARG A O 1
ATOM 5341 N N . ASN A 1 672 ? -36.430 -12.069 60.262 1.00 92.12 672 ASN A N 1
ATOM 5342 C CA . ASN A 1 672 ? -36.995 -13.326 60.733 1.00 92.12 672 ASN A CA 1
ATOM 5343 C C . ASN A 1 672 ? -36.575 -13.611 62.186 1.00 92.12 672 ASN A C 1
ATOM 5345 O O . ASN A 1 672 ? -37.409 -14.023 62.989 1.00 92.12 672 ASN A O 1
ATOM 5349 N N . ASP A 1 673 ? -35.327 -13.307 62.552 1.00 92.94 673 ASP A N 1
ATOM 5350 C CA . ASP A 1 673 ? -34.837 -13.402 63.930 1.00 92.94 673 ASP A CA 1
ATOM 5351 C C . ASP A 1 673 ? -35.564 -12.402 64.853 1.00 92.94 673 ASP A C 1
ATOM 5353 O O . ASP A 1 673 ? -36.006 -12.779 65.941 1.00 92.94 673 ASP A O 1
ATOM 5357 N N . GLU A 1 674 ? -35.773 -11.150 64.409 1.00 89.69 674 GLU A N 1
ATOM 5358 C CA . GLU A 1 674 ? -36.599 -10.157 65.123 1.00 89.69 674 GLU A CA 1
ATOM 5359 C C . GLU A 1 674 ? -38.020 -10.692 65.383 1.00 89.69 674 GLU A C 1
ATOM 5361 O O . GLU A 1 674 ? -38.524 -10.586 66.505 1.00 89.69 674 GLU A O 1
ATOM 5366 N N . LEU A 1 675 ? -38.660 -11.284 64.367 1.00 89.12 675 LEU A N 1
ATOM 5367 C CA . LEU A 1 675 ? -39.996 -11.875 64.488 1.00 89.12 675 LEU A CA 1
ATOM 5368 C C . LEU A 1 675 ? -40.013 -13.060 65.452 1.00 89.12 675 LEU A C 1
ATOM 5370 O O . LEU A 1 675 ? -40.887 -13.120 66.314 1.00 89.12 675 LEU A O 1
ATOM 5374 N N . CYS A 1 676 ? -39.033 -13.963 65.369 1.00 91.56 676 CYS A N 1
ATOM 5375 C CA . CYS A 1 676 ? -38.916 -15.095 66.289 1.00 91.56 676 CYS A CA 1
ATOM 5376 C C . CYS A 1 676 ? -38.828 -14.621 67.749 1.00 91.56 676 CYS A C 1
ATOM 5378 O O . CYS A 1 676 ? -39.529 -15.142 68.614 1.00 91.56 676 CYS A O 1
ATOM 5380 N N . VAL A 1 677 ? -38.035 -13.579 68.024 1.00 90.25 677 VAL A N 1
ATOM 5381 C CA . VAL A 1 677 ? -37.939 -12.977 69.365 1.00 90.25 677 VAL A CA 1
ATOM 5382 C C . VAL A 1 677 ? -39.267 -12.349 69.806 1.00 90.25 677 VAL A C 1
ATOM 5384 O O . VAL A 1 677 ? -39.638 -12.454 70.979 1.00 90.25 677 VAL A O 1
ATOM 5387 N N . LEU A 1 678 ? -39.994 -11.687 68.899 1.00 87.19 678 LEU A N 1
ATOM 5388 C CA . LEU A 1 678 ? -41.298 -11.089 69.206 1.00 87.19 678 LEU A CA 1
ATOM 5389 C C . LEU A 1 678 ? -42.371 -12.142 69.498 1.00 87.19 678 LEU A C 1
ATOM 5391 O O . LEU A 1 678 ? -43.104 -11.970 70.473 1.00 87.19 678 LEU A O 1
ATOM 5395 N N . TYR A 1 679 ? -42.430 -13.229 68.726 1.00 90.19 679 TYR A N 1
ATOM 5396 C CA . TYR A 1 679 ? -43.336 -14.349 68.994 1.00 90.19 679 TYR A CA 1
ATOM 5397 C C . TYR A 1 679 ? -43.070 -14.972 70.359 1.00 90.19 679 TYR A C 1
ATOM 5399 O O . TYR A 1 679 ? -44.002 -15.140 71.143 1.00 90.19 679 TYR A O 1
ATOM 5407 N N . GLU A 1 680 ? -41.805 -15.243 70.688 1.00 90.56 680 GLU A N 1
ATOM 5408 C CA . GLU A 1 680 ? -41.453 -15.836 71.979 1.00 90.56 680 GLU A CA 1
ATOM 5409 C C . GLU A 1 680 ? -41.857 -14.912 73.137 1.00 90.56 680 GLU A C 1
ATOM 5411 O O . GLU A 1 680 ? -42.421 -15.344 74.143 1.00 90.56 680 GLU A O 1
ATOM 5416 N N . LYS A 1 681 ? -41.652 -13.599 72.970 1.00 87.75 681 LYS A N 1
ATOM 5417 C CA . LYS A 1 681 ? -42.058 -12.595 73.957 1.00 87.75 681 LYS A CA 1
ATOM 5418 C C . LYS A 1 681 ? -43.578 -12.499 74.109 1.00 87.75 681 LYS A C 1
ATOM 5420 O O . LYS A 1 681 ? -44.049 -12.381 75.240 1.00 87.75 681 LYS A O 1
ATOM 5425 N N . ALA A 1 682 ? -44.328 -12.535 73.008 1.00 86.69 682 ALA A N 1
ATOM 5426 C CA . ALA A 1 682 ? -45.788 -12.530 73.030 1.00 86.69 682 ALA A CA 1
ATOM 5427 C C . ALA A 1 682 ? -46.334 -13.800 73.700 1.00 86.69 682 ALA A C 1
ATOM 5429 O O . ALA A 1 682 ? -47.188 -13.697 74.578 1.00 86.69 682 ALA A O 1
ATOM 5430 N N . ASN A 1 683 ? -45.769 -14.969 73.381 1.00 90.56 683 ASN A N 1
ATOM 5431 C CA . ASN A 1 683 ? -46.122 -16.246 74.005 1.00 90.56 683 ASN A CA 1
ATOM 5432 C C . ASN A 1 683 ? -45.878 -16.231 75.521 1.00 90.56 683 ASN A C 1
ATOM 5434 O O . ASN A 1 683 ? -46.767 -16.594 76.291 1.00 90.56 683 ASN A O 1
ATOM 5438 N N . ILE A 1 684 ? -44.710 -15.753 75.972 1.00 87.62 684 ILE A N 1
ATOM 5439 C CA . ILE A 1 684 ? -44.407 -15.622 77.407 1.00 87.62 684 ILE A CA 1
ATOM 5440 C C . ILE A 1 684 ? -45.400 -14.665 78.083 1.00 87.62 684 ILE A C 1
ATOM 5442 O O . ILE A 1 684 ? -45.879 -14.944 79.181 1.00 87.62 684 ILE A O 1
ATOM 5446 N N . GLN A 1 685 ? -45.732 -13.535 77.450 1.00 85.38 685 GLN A N 1
ATOM 5447 C CA . GLN A 1 685 ? -46.701 -12.582 78.000 1.00 85.38 685 GLN A CA 1
ATOM 5448 C C . GLN A 1 685 ? -48.114 -13.168 78.087 1.00 85.38 685 GLN A C 1
ATOM 5450 O O . GLN A 1 685 ? -48.775 -12.974 79.108 1.00 85.38 685 GLN A O 1
ATOM 5455 N N . GLU A 1 686 ? -48.564 -13.915 77.078 1.00 86.56 686 GLU A N 1
ATOM 5456 C CA . GLU A 1 686 ? -49.836 -14.641 77.129 1.00 86.56 686 GLU A CA 1
ATOM 5457 C C . GLU A 1 686 ? -49.860 -15.664 78.262 1.00 86.56 686 GLU A C 1
ATOM 5459 O O . GLU A 1 686 ? -50.839 -15.738 79.008 1.00 86.56 686 GLU A O 1
ATOM 5464 N N . GLU A 1 687 ? -48.779 -16.423 78.444 1.00 89.00 687 GLU A N 1
ATOM 5465 C CA . GLU A 1 687 ? -48.690 -17.401 79.524 1.00 89.00 687 GLU A CA 1
ATOM 5466 C C . GLU A 1 687 ? -48.719 -16.735 80.909 1.00 89.00 687 GLU A C 1
ATOM 5468 O O . GLU A 1 687 ? -49.438 -17.203 81.798 1.00 89.00 687 GLU A O 1
ATOM 5473 N N . VAL A 1 688 ? -48.019 -15.608 81.080 1.00 86.12 688 VAL A N 1
ATOM 5474 C CA . VAL A 1 688 ? -48.040 -14.809 82.317 1.00 86.12 688 VAL A CA 1
ATOM 5475 C C . VAL A 1 688 ? -49.432 -14.238 82.589 1.00 86.12 688 VAL A C 1
ATOM 5477 O O . VAL A 1 688 ? -49.904 -14.332 83.722 1.00 86.12 688 VAL A O 1
ATOM 5480 N N . ILE A 1 689 ? -50.117 -13.690 81.579 1.00 84.12 689 ILE A N 1
ATOM 5481 C CA . ILE A 1 689 ? -51.490 -13.179 81.725 1.00 84.12 689 ILE A CA 1
ATOM 5482 C C . ILE A 1 689 ? -52.432 -14.319 82.114 1.00 84.12 689 ILE A C 1
ATOM 5484 O O . ILE A 1 689 ? -53.194 -14.183 83.071 1.00 84.12 689 ILE A O 1
ATOM 5488 N N . ARG A 1 690 ? -52.340 -15.473 81.443 1.00 87.75 690 ARG A N 1
ATOM 5489 C CA . ARG A 1 690 ? -53.148 -16.657 81.765 1.00 87.75 690 ARG A CA 1
ATOM 5490 C C . ARG A 1 690 ? -52.905 -17.130 83.200 1.00 87.75 690 ARG A C 1
ATOM 5492 O O . ARG A 1 690 ? -53.860 -17.429 83.914 1.00 87.75 690 ARG A O 1
ATOM 5499 N N . GLY A 1 691 ? -51.646 -17.178 83.636 1.00 87.19 691 GLY A N 1
ATOM 5500 C CA . GLY A 1 691 ? -51.277 -17.509 85.014 1.00 87.19 691 GLY A CA 1
ATOM 5501 C C . GLY A 1 691 ? -51.818 -16.496 86.028 1.00 87.19 691 GLY A C 1
ATOM 5502 O O . GLY A 1 691 ? -52.416 -16.886 87.029 1.00 87.19 691 GLY A O 1
ATOM 5503 N N . GLY A 1 692 ? -51.684 -15.200 85.740 1.00 83.12 692 GLY A N 1
ATOM 5504 C CA . GLY A 1 692 ? -52.206 -14.119 86.577 1.00 83.12 692 GLY A CA 1
ATOM 5505 C C . GLY A 1 692 ? -53.729 -14.153 86.713 1.00 83.12 692 GLY A C 1
ATOM 5506 O O . GLY A 1 692 ? -54.246 -14.028 87.820 1.00 83.12 692 GLY A O 1
ATOM 5507 N N . GLN A 1 693 ? -54.455 -14.404 85.619 1.00 81.94 693 GLN A N 1
ATOM 5508 C CA . GLN A 1 693 ? -55.912 -14.567 85.635 1.00 81.94 693 GLN A CA 1
ATOM 5509 C C . GLN A 1 693 ? -56.350 -15.769 86.483 1.00 81.94 693 GLN A C 1
ATOM 5511 O O . GLN A 1 693 ? -57.363 -15.689 87.179 1.00 81.94 693 GLN A O 1
ATOM 5516 N N . LEU A 1 694 ? -55.606 -16.879 86.444 1.00 85.19 694 LEU A N 1
ATOM 5517 C CA . LEU A 1 694 ? -55.886 -18.044 87.287 1.00 85.19 694 LEU A CA 1
ATOM 5518 C C . LEU A 1 694 ? -55.703 -17.721 88.775 1.00 85.19 694 LEU A C 1
ATOM 5520 O O . LEU A 1 694 ? -56.599 -18.033 89.559 1.00 85.19 694 LEU A O 1
ATOM 5524 N N . GLU A 1 695 ? -54.616 -17.049 89.163 1.00 82.81 695 GLU A N 1
ATOM 5525 C CA . GLU A 1 695 ? -54.412 -16.689 90.575 1.00 82.81 695 GLU A CA 1
ATOM 5526 C C . GLU A 1 695 ? -55.363 -15.607 91.064 1.00 82.81 695 GLU A C 1
ATOM 5528 O O . GLU A 1 695 ? -55.793 -15.668 92.216 1.00 82.81 695 GLU A O 1
ATOM 5533 N N . LEU A 1 696 ? -55.760 -14.670 90.200 1.00 81.06 696 LEU A N 1
ATOM 5534 C CA . LEU A 1 696 ? -56.804 -13.706 90.529 1.00 81.06 696 LEU A CA 1
ATOM 5535 C C . LEU A 1 696 ? -58.124 -14.427 90.833 1.00 81.06 696 LEU A C 1
ATOM 5537 O O . LEU A 1 696 ? -58.715 -14.191 91.881 1.00 81.06 696 LEU A O 1
ATOM 5541 N N . ARG A 1 697 ? -58.524 -15.394 89.991 1.00 82.88 697 ARG A N 1
ATOM 5542 C CA . ARG A 1 697 ? -59.716 -16.225 90.239 1.00 82.88 697 ARG A CA 1
ATOM 5543 C C . ARG A 1 697 ? -59.619 -16.994 91.556 1.00 82.88 697 ARG A C 1
ATOM 5545 O O . ARG A 1 697 ? -60.590 -17.019 92.304 1.00 82.88 697 ARG A O 1
ATOM 5552 N N . ARG A 1 698 ? -58.455 -17.577 91.874 1.00 84.25 698 ARG A N 1
ATOM 5553 C CA . ARG A 1 698 ? -58.247 -18.257 93.167 1.00 84.25 698 ARG A CA 1
ATOM 5554 C C . ARG A 1 698 ? -58.424 -17.304 94.350 1.00 84.25 698 ARG A C 1
ATOM 5556 O O . ARG A 1 698 ? -59.106 -17.654 95.307 1.00 84.25 698 ARG A O 1
ATOM 5563 N N . ARG A 1 699 ? -57.838 -16.103 94.285 1.00 82.38 699 ARG A N 1
ATOM 5564 C CA . ARG A 1 699 ? -57.972 -15.076 95.332 1.00 82.38 699 ARG A CA 1
ATOM 5565 C C . ARG A 1 699 ? -59.409 -14.567 95.459 1.00 82.38 699 ARG A C 1
ATOM 5567 O O . ARG A 1 699 ? -59.865 -14.352 96.578 1.00 82.38 699 ARG A O 1
ATOM 5574 N N . ASP A 1 700 ? -60.130 -14.413 94.351 1.00 82.75 700 ASP A N 1
ATOM 5575 C CA . ASP A 1 700 ? -61.547 -14.036 94.357 1.00 82.75 700 ASP A CA 1
ATOM 5576 C C . ASP A 1 700 ? -62.422 -15.114 95.015 1.00 82.75 700 ASP A C 1
ATOM 5578 O O . ASP A 1 700 ? -63.298 -14.787 95.822 1.00 82.75 700 ASP A O 1
ATOM 5582 N N . ASP A 1 701 ? -62.163 -16.394 94.730 1.00 85.94 701 ASP A N 1
ATOM 5583 C CA . ASP A 1 701 ? -62.839 -17.520 95.380 1.00 85.94 701 ASP A CA 1
ATOM 5584 C C . ASP A 1 701 ? -62.528 -17.574 96.887 1.00 85.94 701 ASP A C 1
ATOM 5586 O O . ASP A 1 701 ? -63.447 -17.710 97.699 1.00 85.94 701 ASP A O 1
ATOM 5590 N N . GLU A 1 702 ? -61.263 -17.393 97.287 1.00 87.44 702 GLU A N 1
ATOM 5591 C CA . GLU A 1 702 ? -60.853 -17.276 98.697 1.00 87.44 702 GLU A CA 1
ATOM 5592 C C . GLU A 1 702 ? -61.562 -16.097 99.390 1.00 87.44 702 GLU A C 1
ATOM 5594 O O . GLU A 1 702 ? -62.152 -16.257 100.461 1.00 87.44 702 GLU A O 1
ATOM 5599 N N . ALA A 1 703 ? -61.578 -14.916 98.766 1.00 80.94 703 ALA A N 1
ATOM 5600 C CA . ALA A 1 703 ? -62.263 -13.740 99.293 1.00 80.94 703 ALA A CA 1
ATOM 5601 C C . ALA A 1 703 ? -63.777 -13.969 99.411 1.00 80.94 703 ALA A C 1
ATOM 5603 O O . ALA A 1 703 ? -64.408 -13.510 100.366 1.00 80.94 703 ALA A O 1
ATOM 5604 N N . ARG A 1 704 ? -64.382 -14.693 98.464 1.00 87.25 704 ARG A N 1
ATOM 5605 C CA . ARG A 1 704 ? -65.796 -15.076 98.518 1.00 87.25 704 ARG A CA 1
ATOM 5606 C C . ARG A 1 704 ? -66.079 -16.021 99.684 1.00 87.25 704 ARG A C 1
ATOM 5608 O O . ARG A 1 704 ? -67.078 -15.817 100.372 1.00 87.25 704 ARG A O 1
ATOM 5615 N N . LEU A 1 705 ? -65.216 -17.009 99.922 1.00 85.25 705 LEU A N 1
ATOM 5616 C CA . LEU A 1 705 ? -65.325 -17.917 101.069 1.00 85.25 705 LEU A CA 1
ATOM 5617 C C . LEU A 1 705 ? -65.219 -17.151 102.392 1.00 85.25 705 LEU A C 1
ATOM 5619 O O . LEU A 1 705 ? -66.113 -17.264 103.227 1.00 85.25 705 LEU A O 1
ATOM 5623 N N . LEU A 1 706 ? -64.213 -16.288 102.541 1.00 85.56 706 LEU A N 1
ATOM 5624 C CA . LEU A 1 706 ? -64.045 -15.457 103.738 1.00 85.56 706 LEU A CA 1
ATOM 5625 C C . LEU A 1 706 ? -65.240 -14.522 103.971 1.00 85.56 706 LEU A C 1
ATOM 5627 O O . LEU A 1 706 ? -65.683 -14.351 105.103 1.00 85.56 706 LEU A O 1
ATOM 5631 N N . ARG A 1 707 ? -65.823 -13.942 102.913 1.00 87.69 707 ARG A N 1
ATOM 5632 C CA . ARG A 1 707 ? -67.054 -13.136 103.031 1.00 87.69 707 ARG A CA 1
ATOM 5633 C C . ARG A 1 707 ? -68.237 -13.959 103.548 1.00 87.69 707 ARG A C 1
ATOM 5635 O O . ARG A 1 707 ? -69.023 -13.444 104.341 1.00 87.69 707 ARG A O 1
ATOM 5642 N N . LEU A 1 708 ? -68.375 -15.217 103.120 1.00 86.69 708 LEU A N 1
ATOM 5643 C CA . LEU A 1 708 ? -69.403 -16.120 103.649 1.00 86.69 708 LEU A CA 1
ATOM 5644 C C . LEU A 1 708 ? -69.153 -16.450 105.126 1.00 86.69 708 LEU A C 1
ATOM 5646 O O . LEU A 1 708 ? -70.107 -16.436 105.902 1.00 86.69 708 LEU A O 1
ATOM 5650 N N . GLU A 1 709 ? -67.898 -16.682 105.523 1.00 89.50 709 GLU A N 1
ATOM 5651 C CA . GLU A 1 709 ? -67.521 -16.903 106.927 1.00 89.50 709 GLU A CA 1
ATOM 5652 C C . GLU A 1 709 ? -67.825 -15.683 107.803 1.00 89.50 709 GLU A C 1
ATOM 5654 O O . GLU A 1 709 ? -68.431 -15.827 108.865 1.00 89.50 709 GLU A O 1
ATOM 5659 N N . VAL A 1 710 ? -67.486 -14.473 107.344 1.00 82.31 710 VAL A N 1
ATOM 5660 C CA . VAL A 1 710 ? -67.838 -13.225 108.040 1.00 82.31 710 VAL A CA 1
ATOM 5661 C C . VAL A 1 710 ? -69.353 -13.113 108.203 1.00 82.31 710 VAL A C 1
ATOM 5663 O O . VAL A 1 710 ? -69.827 -12.883 109.314 1.00 82.31 710 VAL A O 1
ATOM 5666 N N . ALA A 1 711 ? -70.129 -13.360 107.144 1.00 86.44 711 ALA A N 1
ATOM 5667 C CA . ALA A 1 711 ? -71.589 -13.308 107.212 1.00 86.44 711 ALA A CA 1
ATOM 5668 C C . ALA A 1 711 ? -72.190 -14.368 108.163 1.00 86.44 711 ALA A C 1
ATOM 5670 O O . ALA A 1 711 ? -73.228 -14.129 108.785 1.00 86.44 711 ALA A O 1
ATOM 5671 N N . GLU A 1 712 ? -71.575 -15.548 108.277 1.00 89.75 712 GLU A N 1
ATOM 5672 C CA . GLU A 1 712 ? -71.964 -16.596 109.232 1.00 89.75 712 GLU A CA 1
ATOM 5673 C C . GLU A 1 712 ? -71.670 -16.163 110.678 1.00 89.75 712 GLU A C 1
ATOM 5675 O O . GLU A 1 712 ? -72.529 -16.284 111.556 1.00 89.75 712 GLU A O 1
ATOM 5680 N N . LEU A 1 713 ? -70.484 -15.595 110.922 1.00 85.56 713 LEU A N 1
ATOM 5681 C CA . LEU A 1 713 ? -70.087 -15.059 112.225 1.00 85.56 713 LEU A CA 1
ATOM 5682 C C . LEU A 1 713 ? -70.981 -13.892 112.652 1.00 85.56 713 LEU A C 1
ATOM 5684 O O . LEU A 1 713 ? -71.426 -13.851 113.797 1.00 85.56 713 LEU A O 1
ATOM 5688 N N . GLU A 1 714 ? -71.314 -12.980 111.742 1.00 88.12 714 GLU A N 1
ATOM 5689 C CA . GLU A 1 714 ? -72.255 -11.887 112.001 1.00 88.12 714 GLU A CA 1
ATOM 5690 C C . GLU A 1 714 ? -73.653 -12.408 112.346 1.00 88.12 714 GLU A C 1
ATOM 5692 O O . GLU A 1 714 ? -74.261 -11.948 113.319 1.00 88.12 714 GLU A O 1
ATOM 5697 N N . ARG A 1 715 ? -74.151 -13.417 111.613 1.00 88.44 715 ARG A N 1
ATOM 5698 C CA . ARG A 1 715 ? -75.411 -14.104 111.946 1.00 88.44 715 ARG A CA 1
ATOM 5699 C C . ARG A 1 715 ? -75.348 -14.744 113.336 1.00 88.44 715 ARG A C 1
ATOM 5701 O O . ARG A 1 715 ? -76.288 -14.578 114.115 1.00 88.44 715 ARG A O 1
ATOM 5708 N N . SER A 1 716 ? -74.246 -15.412 113.675 1.00 88.50 716 SER A N 1
ATOM 5709 C CA . SER A 1 716 ? -74.014 -16.007 114.999 1.00 88.50 716 SER A CA 1
ATOM 5710 C C . SER A 1 716 ? -74.016 -14.952 116.114 1.00 88.50 716 SER A C 1
ATOM 5712 O O . SER A 1 716 ? -74.734 -15.091 117.107 1.00 88.50 716 SER A O 1
ATOM 5714 N N . ILE A 1 717 ? -73.314 -13.831 115.917 1.00 83.75 717 ILE A N 1
ATOM 5715 C CA . ILE A 1 717 ? -73.306 -12.693 116.848 1.00 83.75 717 ILE A CA 1
ATOM 5716 C C . ILE A 1 717 ? -74.714 -12.111 117.007 1.00 83.75 717 ILE A C 1
ATOM 5718 O O . ILE A 1 717 ? -75.125 -11.801 118.125 1.00 83.75 717 ILE A O 1
ATOM 5722 N N . ALA A 1 718 ? -75.477 -11.972 115.921 1.00 85.25 718 ALA A N 1
ATOM 5723 C CA . ALA A 1 718 ? -76.845 -11.467 115.976 1.00 85.25 718 ALA A CA 1
ATOM 5724 C C . ALA A 1 718 ? -77.772 -12.391 116.788 1.00 85.25 718 ALA A C 1
ATOM 5726 O O . ALA A 1 718 ? -78.574 -11.902 117.586 1.00 85.25 718 ALA A O 1
ATOM 5727 N N . VAL A 1 719 ? -77.643 -13.716 116.637 1.00 88.12 719 VAL A N 1
ATOM 5728 C CA . VAL A 1 719 ? -78.374 -14.702 117.453 1.00 88.12 719 VAL A CA 1
ATOM 5729 C C . VAL A 1 719 ? -77.974 -14.593 118.924 1.00 88.12 719 VAL A C 1
ATOM 5731 O O . VAL A 1 719 ? -78.850 -14.482 119.781 1.00 88.12 719 VAL A O 1
ATOM 5734 N N . MET A 1 720 ? -76.673 -14.538 119.221 1.00 75.50 720 MET A N 1
ATOM 5735 C CA . MET A 1 720 ? -76.168 -14.361 120.586 1.00 75.50 720 MET A CA 1
ATOM 5736 C C . MET A 1 720 ? -76.715 -13.077 121.220 1.00 75.50 720 MET A C 1
ATOM 5738 O O . MET A 1 720 ? -77.265 -13.119 122.318 1.00 75.50 720 MET A O 1
ATOM 5742 N N . ARG A 1 721 ? -76.676 -11.946 120.504 1.00 82.31 721 ARG A N 1
ATOM 5743 C CA . ARG A 1 721 ? -77.233 -10.664 120.972 1.00 82.31 721 ARG A CA 1
ATOM 5744 C C . ARG A 1 721 ? -78.736 -10.728 121.270 1.00 82.31 721 ARG A C 1
ATOM 5746 O O . ARG A 1 721 ? -79.182 -10.031 122.173 1.00 82.31 721 ARG A O 1
ATOM 5753 N N . ARG A 1 722 ? -79.516 -11.559 120.562 1.00 82.38 722 ARG A N 1
ATOM 5754 C CA . ARG A 1 722 ? -80.951 -11.778 120.848 1.00 82.38 722 ARG A CA 1
ATOM 5755 C C . ARG A 1 722 ? -81.205 -12.638 122.088 1.00 82.38 722 ARG A C 1
ATOM 5757 O O . ARG A 1 722 ? -82.252 -12.486 122.704 1.00 82.38 722 ARG A O 1
ATOM 5764 N N . LEU A 1 723 ? -80.279 -13.528 122.446 1.00 79.94 723 LEU A N 1
ATOM 5765 C CA . LEU A 1 723 ? -80.387 -14.387 123.630 1.00 79.94 723 LEU A CA 1
ATOM 5766 C C . LEU A 1 723 ? -79.957 -13.667 124.918 1.00 79.94 723 LEU A C 1
ATOM 5768 O O . LEU A 1 723 ? -80.493 -13.969 125.982 1.00 79.94 723 LEU A O 1
ATOM 5772 N N . VAL A 1 724 ? -79.060 -12.678 124.833 1.00 80.88 724 VAL A N 1
ATOM 5773 C CA . VAL A 1 724 ? -78.551 -11.912 125.992 1.00 80.88 724 VAL A CA 1
ATOM 5774 C C . VAL A 1 724 ? -79.659 -11.344 126.909 1.00 80.88 724 VAL A C 1
ATOM 5776 O O . VAL A 1 724 ? -79.536 -11.508 128.120 1.00 80.88 724 VAL A O 1
ATOM 5779 N N . PRO A 1 725 ? -80.769 -10.752 126.416 1.00 77.75 725 PRO A N 1
ATOM 5780 C CA . PRO A 1 725 ? -81.831 -10.212 127.276 1.00 77.75 725 PRO A CA 1
ATOM 5781 C C . PRO A 1 725 ? -82.635 -11.255 128.068 1.00 77.75 725 PRO A C 1
ATOM 5783 O O . PRO A 1 725 ? -83.364 -10.880 128.980 1.00 77.75 725 PRO A O 1
ATOM 5786 N N . SER A 1 726 ? -82.535 -12.545 127.726 1.00 77.44 726 SER A N 1
ATOM 5787 C CA . SER A 1 726 ? -83.198 -13.633 128.466 1.00 77.44 726 SER A CA 1
ATOM 5788 C C . SER A 1 726 ? -82.423 -14.069 129.714 1.00 77.44 726 SER A C 1
ATOM 5790 O O . SER A 1 726 ? -83.002 -14.663 130.619 1.00 77.44 726 SER A O 1
ATOM 5792 N N . VAL A 1 727 ? -81.134 -13.722 129.800 1.00 76.75 727 VAL A N 1
ATOM 5793 C CA . VAL A 1 727 ? -80.262 -14.093 130.924 1.00 76.75 727 VAL A CA 1
ATOM 5794 C C . VAL A 1 727 ? -80.715 -13.447 132.246 1.00 76.75 727 VAL A C 1
ATOM 5796 O O . VAL A 1 727 ? -80.874 -14.183 133.214 1.00 76.75 727 VAL A O 1
ATOM 5799 N N . PRO A 1 728 ? -81.046 -12.139 132.315 1.00 74.56 728 PRO A N 1
ATOM 5800 C CA . PRO A 1 728 ? -81.543 -11.527 133.551 1.00 74.56 728 PRO A CA 1
ATOM 5801 C C . PRO A 1 728 ? -82.913 -12.058 133.995 1.00 74.56 728 PRO A C 1
ATOM 5803 O O . PRO A 1 728 ? -83.194 -12.090 135.187 1.00 74.56 728 PRO A O 1
ATOM 5806 N N . LEU A 1 729 ? -83.770 -12.469 133.049 1.00 77.81 729 LEU A N 1
ATOM 5807 C CA . LEU A 1 729 ? -85.071 -13.073 133.366 1.00 77.81 729 LEU A CA 1
ATOM 5808 C C . LEU A 1 729 ? -84.889 -14.450 134.015 1.00 77.81 729 LEU A C 1
ATOM 5810 O O . LEU A 1 729 ? -85.509 -14.746 135.034 1.00 77.81 729 LEU A O 1
ATOM 5814 N N . LEU A 1 730 ? -83.969 -15.255 133.480 1.00 78.44 730 LEU A N 1
ATOM 5815 C CA . LEU A 1 730 ? -83.578 -16.520 134.097 1.00 78.44 730 LEU A CA 1
ATOM 5816 C C . LEU A 1 730 ? -82.956 -16.299 135.486 1.00 78.44 730 LEU A C 1
ATOM 5818 O O . LEU A 1 730 ? -83.261 -17.056 136.402 1.00 78.44 730 LEU A O 1
ATOM 5822 N N . ASP A 1 731 ? -82.163 -15.240 135.682 1.00 78.50 731 ASP A N 1
ATOM 5823 C CA . ASP A 1 731 ? -81.645 -14.873 137.009 1.00 78.50 731 ASP A CA 1
ATOM 5824 C C . ASP A 1 731 ? -82.770 -14.503 137.993 1.00 78.50 731 ASP A C 1
ATOM 5826 O O . ASP A 1 731 ? -82.722 -14.899 139.162 1.00 78.50 731 ASP A O 1
ATOM 5830 N N . THR A 1 732 ? -83.815 -13.791 137.547 1.00 80.88 732 THR A N 1
ATOM 5831 C CA . THR A 1 732 ? -84.978 -13.493 138.402 1.00 80.88 732 THR A CA 1
ATOM 5832 C C . THR A 1 732 ? -85.787 -14.737 138.756 1.00 80.88 732 THR A C 1
ATOM 5834 O O . THR A 1 732 ? -86.207 -14.871 139.905 1.00 80.88 732 THR A O 1
ATOM 5837 N N . ASP A 1 733 ? -85.956 -15.671 137.818 1.00 82.06 733 ASP A N 1
ATOM 5838 C CA . ASP A 1 733 ? -86.652 -16.938 138.064 1.00 82.06 733 ASP A CA 1
ATOM 5839 C C . ASP A 1 733 ? -85.861 -17.824 139.038 1.00 82.06 733 ASP A C 1
ATOM 5841 O O . ASP A 1 733 ? -86.430 -18.417 139.955 1.00 82.06 733 ASP A O 1
ATOM 5845 N N . VAL A 1 734 ? -84.528 -17.856 138.908 1.00 80.06 734 VAL A N 1
ATOM 5846 C CA . VAL A 1 734 ? -83.641 -18.533 139.866 1.00 80.06 734 VAL A CA 1
ATOM 5847 C C . VAL A 1 734 ? -83.778 -17.916 141.259 1.00 80.06 734 VAL A C 1
ATOM 5849 O O . VAL A 1 734 ? -83.908 -18.651 142.239 1.00 80.06 734 VAL A O 1
ATOM 5852 N N . ALA A 1 735 ? -83.801 -16.586 141.368 1.00 79.31 735 ALA A N 1
ATOM 5853 C CA . ALA A 1 735 ? -83.987 -15.899 142.646 1.00 79.31 735 ALA A CA 1
ATOM 5854 C C . ALA A 1 735 ? -85.377 -16.161 143.265 1.00 79.31 735 ALA A C 1
ATOM 5856 O O . ALA A 1 735 ? -85.490 -16.334 144.482 1.00 79.31 735 ALA A O 1
ATOM 5857 N N . ALA A 1 736 ? -86.431 -16.237 142.447 1.00 82.44 736 ALA A N 1
ATOM 5858 C CA . ALA A 1 736 ? -87.784 -16.570 142.894 1.00 82.44 736 ALA A CA 1
ATOM 5859 C C . ALA A 1 736 ? -87.870 -18.010 143.430 1.00 82.44 736 ALA A C 1
ATOM 5861 O O . ALA A 1 736 ? -88.328 -18.221 144.553 1.00 82.44 736 ALA A O 1
ATOM 5862 N N . LEU A 1 737 ? -87.330 -18.983 142.690 1.00 81.94 737 LEU A N 1
ATOM 5863 C CA . LEU A 1 737 ? -87.268 -20.385 143.119 1.00 81.94 737 LEU A CA 1
ATOM 5864 C C . LEU A 1 737 ? -86.437 -20.563 144.400 1.00 81.94 737 LEU A C 1
ATOM 5866 O O . LEU A 1 737 ? -86.775 -21.380 145.257 1.00 81.94 737 LEU A O 1
ATOM 5870 N N . GLN A 1 738 ? -85.372 -19.775 144.580 1.00 79.44 738 GLN A N 1
ATOM 5871 C CA . GLN A 1 738 ? -84.602 -19.756 145.828 1.00 79.44 738 GLN A CA 1
ATOM 5872 C C . GLN A 1 738 ? -85.421 -19.235 147.020 1.00 79.44 738 GLN A C 1
ATOM 5874 O O . GLN A 1 738 ? -85.272 -19.750 148.131 1.00 79.44 738 GLN A O 1
ATOM 5879 N N . LYS A 1 739 ? -86.302 -18.249 146.806 1.00 81.56 739 LYS A N 1
ATOM 5880 C CA . LYS A 1 739 ? -87.196 -17.717 147.844 1.00 81.56 739 LYS A CA 1
ATOM 5881 C C . LYS A 1 739 ? -88.274 -18.728 148.245 1.00 81.56 739 LYS A C 1
ATOM 5883 O O . LYS A 1 739 ? -88.469 -18.951 149.438 1.00 81.56 739 LYS A O 1
ATOM 5888 N N . GLU A 1 740 ? -88.913 -19.382 147.277 1.00 82.88 740 GLU A N 1
ATOM 5889 C CA . GLU A 1 740 ? -89.899 -20.443 147.537 1.00 82.88 740 GLU A CA 1
ATOM 5890 C C . GLU A 1 740 ? -89.276 -21.616 148.309 1.00 82.88 740 GLU A C 1
ATOM 5892 O O . GLU A 1 740 ? -89.850 -22.119 149.276 1.00 82.88 740 GLU A O 1
ATOM 5897 N N . LEU A 1 741 ? -88.047 -22.004 147.948 1.00 80.88 741 LEU A N 1
ATOM 5898 C CA . LEU A 1 741 ? -87.290 -23.026 148.671 1.00 80.88 741 LEU A CA 1
ATOM 5899 C C . LEU A 1 741 ? -87.041 -22.631 150.138 1.00 80.88 741 LEU A C 1
ATOM 5901 O O . LEU A 1 741 ? -87.066 -23.484 151.029 1.00 80.88 741 LEU A O 1
ATOM 5905 N N . PHE A 1 742 ? -86.781 -21.349 150.400 1.00 81.75 742 PHE A N 1
ATOM 5906 C CA . PHE A 1 742 ? -86.554 -20.837 151.750 1.00 81.75 742 PHE A CA 1
ATOM 5907 C C . PHE A 1 742 ? -87.836 -20.853 152.597 1.00 81.75 742 PHE A C 1
ATOM 5909 O O . PHE A 1 742 ? -87.803 -21.281 153.752 1.00 81.75 742 PHE A O 1
ATOM 5916 N N . GLU A 1 743 ? -88.971 -20.447 152.025 1.00 81.44 743 GLU A N 1
ATOM 5917 C CA . GLU A 1 743 ? -90.278 -20.472 152.696 1.00 81.44 743 GLU A CA 1
ATOM 5918 C C . GLU A 1 743 ? -90.709 -21.907 153.044 1.00 81.44 743 GLU A C 1
ATOM 5920 O O . GLU A 1 743 ? -91.048 -22.180 154.198 1.00 81.44 743 GLU A O 1
ATOM 5925 N N . ALA A 1 744 ? -90.562 -22.852 152.109 1.00 76.62 744 ALA A N 1
ATOM 5926 C CA . ALA A 1 744 ? -90.866 -24.267 152.342 1.00 76.62 744 ALA A CA 1
ATOM 5927 C C . ALA A 1 744 ? -89.999 -24.896 153.452 1.00 76.62 744 ALA A C 1
ATOM 5929 O O . ALA A 1 744 ? -90.475 -25.712 154.245 1.00 76.62 744 ALA A O 1
ATOM 5930 N N . ARG A 1 745 ? -88.720 -24.502 153.555 1.00 78.69 745 ARG A N 1
ATOM 5931 C CA . ARG A 1 745 ? -87.833 -24.949 154.647 1.00 78.69 745 ARG A CA 1
ATOM 5932 C C . ARG A 1 745 ? -88.273 -24.412 156.007 1.00 78.69 745 ARG A C 1
ATOM 5934 O O . ARG A 1 745 ? -88.257 -25.154 156.985 1.00 78.69 745 ARG A O 1
ATOM 5941 N N . ARG A 1 746 ? -88.704 -23.151 156.064 1.00 78.00 746 ARG A N 1
ATOM 5942 C CA . ARG A 1 746 ? -89.183 -22.512 157.295 1.00 78.00 746 ARG A CA 1
ATOM 5943 C C . ARG A 1 746 ? -90.491 -23.137 157.800 1.00 78.00 746 ARG A C 1
ATOM 5945 O O . ARG A 1 746 ? -90.669 -23.295 159.007 1.00 78.00 746 ARG A O 1
ATOM 5952 N N . GLU A 1 747 ? -91.393 -23.525 156.898 1.00 78.06 747 GLU A N 1
ATOM 5953 C CA . GLU A 1 747 ? -92.610 -24.273 157.252 1.00 78.06 747 GLU A CA 1
ATOM 5954 C C . GLU A 1 747 ? -92.293 -25.672 157.796 1.00 78.06 747 GLU A C 1
ATOM 5956 O O . GLU A 1 747 ? -92.890 -26.101 158.787 1.00 78.06 747 GLU A O 1
ATOM 5961 N N . ALA A 1 748 ? -91.312 -26.362 157.207 1.00 75.31 748 ALA A N 1
ATOM 5962 C CA . ALA A 1 748 ? -90.852 -27.657 157.702 1.00 75.31 748 ALA A CA 1
ATOM 5963 C C . ALA A 1 748 ? -90.257 -27.563 159.123 1.00 75.31 748 ALA A C 1
ATOM 5965 O O . ALA A 1 748 ? -90.558 -28.409 159.966 1.00 75.31 748 ALA A O 1
ATOM 5966 N N . GLU A 1 749 ? -89.482 -26.515 159.427 1.00 76.06 749 GLU A N 1
ATOM 5967 C CA . GLU A 1 749 ? -88.967 -26.258 160.783 1.00 76.06 749 GLU A CA 1
ATOM 5968 C C . GLU A 1 749 ? -90.083 -25.956 161.794 1.00 76.06 749 GLU A C 1
ATOM 5970 O O . GLU A 1 749 ? -90.064 -26.482 162.907 1.00 76.06 749 GLU A O 1
ATOM 5975 N N . ALA A 1 750 ? -91.096 -25.171 161.412 1.00 72.62 750 ALA A N 1
ATOM 5976 C CA . ALA A 1 750 ? -92.238 -24.875 162.281 1.00 72.62 750 ALA A CA 1
ATOM 5977 C C . ALA A 1 750 ? -93.051 -26.137 162.627 1.00 72.62 750 ALA A C 1
ATOM 5979 O O . ALA A 1 750 ? -93.456 -26.328 163.777 1.00 72.62 750 ALA A O 1
ATOM 5980 N N . LEU A 1 751 ? -93.255 -27.026 161.648 1.00 69.00 751 LEU A N 1
ATOM 5981 C CA . LEU A 1 751 ? -93.909 -28.321 161.850 1.00 69.00 751 LEU A CA 1
ATOM 5982 C C . LEU A 1 751 ? -93.059 -29.271 162.708 1.00 69.00 751 LEU A C 1
ATOM 5984 O O . LEU A 1 751 ? -93.619 -30.010 163.518 1.00 69.00 751 LEU A O 1
ATOM 5988 N N . SER A 1 752 ? -91.728 -29.217 162.582 1.00 66.00 752 SER A N 1
ATOM 5989 C CA . SER A 1 752 ? -90.791 -29.968 163.430 1.00 66.00 752 SER A CA 1
ATOM 5990 C C . SER A 1 752 ? -90.861 -29.520 164.893 1.00 66.00 752 SER A C 1
ATOM 5992 O O . SER A 1 752 ? -90.971 -30.357 165.784 1.00 66.00 752 SER A O 1
ATOM 5994 N N . LEU A 1 753 ? -90.897 -28.210 165.159 1.00 65.50 753 LEU A N 1
ATOM 5995 C CA . LEU A 1 753 ? -90.999 -27.678 166.525 1.00 65.50 753 LEU A CA 1
ATOM 5996 C C . LEU A 1 753 ? -92.343 -28.028 167.194 1.00 65.50 753 LEU A C 1
ATOM 5998 O O . LEU A 1 753 ? -92.418 -28.244 168.403 1.00 65.50 753 LEU A O 1
ATOM 6002 N N . ALA A 1 754 ? -93.420 -28.109 166.406 1.00 60.44 754 ALA A N 1
ATOM 6003 C CA . ALA A 1 754 ? -94.740 -28.523 166.881 1.00 60.44 754 ALA A CA 1
ATOM 6004 C C . ALA A 1 754 ? -94.819 -30.026 167.225 1.00 60.44 754 ALA A C 1
ATOM 6006 O O . ALA A 1 754 ? -95.701 -30.429 167.988 1.00 60.44 754 ALA A O 1
ATOM 6007 N N . LEU A 1 755 ? -93.912 -30.851 166.685 1.00 60.94 755 LEU A N 1
ATOM 6008 C CA . LEU A 1 755 ? -93.820 -32.291 166.952 1.00 60.94 755 LEU A CA 1
ATOM 6009 C C . LEU A 1 755 ? -93.100 -32.624 168.274 1.00 60.94 755 LEU A C 1
ATOM 6011 O O . LEU A 1 755 ? -93.301 -33.719 168.793 1.00 60.94 755 LEU A O 1
ATOM 6015 N N . GLU A 1 756 ? -92.323 -31.701 168.848 1.00 57.97 756 GLU A N 1
ATOM 6016 C CA . GLU A 1 756 ? -91.466 -31.956 170.023 1.00 57.97 756 GLU A CA 1
ATOM 6017 C C . GLU A 1 756 ? -92.109 -31.613 171.393 1.00 57.97 756 GLU A C 1
ATOM 6019 O O . GLU A 1 756 ? -91.480 -31.809 172.432 1.00 57.97 756 GLU A O 1
ATOM 6024 N N . ASN A 1 757 ? -93.377 -31.168 171.449 1.00 50.62 757 ASN A N 1
ATOM 6025 C CA . ASN A 1 757 ? -94.078 -30.822 172.704 1.00 50.62 757 ASN A CA 1
ATOM 6026 C C . ASN A 1 757 ? -94.917 -31.996 173.294 1.00 50.62 757 ASN A C 1
ATOM 6028 O O . ASN A 1 757 ? -95.912 -32.390 172.678 1.00 50.62 757 ASN A O 1
ATOM 6032 N N . PRO A 1 758 ? -94.634 -32.519 174.512 1.00 53.66 758 PRO A N 1
ATOM 6033 C CA . PRO A 1 758 ? -95.251 -33.765 175.020 1.00 53.66 758 PRO A CA 1
ATOM 6034 C C . PRO A 1 758 ? -96.681 -33.714 175.617 1.00 53.66 758 PRO A C 1
ATOM 6036 O O . PRO A 1 758 ? -97.145 -34.731 176.126 1.00 53.66 758 PRO A O 1
ATOM 6039 N N . SER A 1 759 ? -97.420 -32.598 175.587 1.00 49.53 759 SER A N 1
ATOM 6040 C CA . SER A 1 759 ? -98.704 -32.460 176.326 1.00 49.53 759 SER A CA 1
ATOM 6041 C C . SER A 1 759 ? -99.990 -32.740 175.523 1.00 49.53 759 SER A C 1
ATOM 6043 O O . SER A 1 759 ? -101.078 -32.381 175.972 1.00 49.53 759 SER A O 1
ATOM 6045 N N . ASN A 1 760 ? -99.923 -33.362 174.340 1.00 51.69 760 ASN A N 1
ATOM 6046 C CA . ASN A 1 760 ? -101.099 -33.501 173.468 1.00 51.69 760 ASN A CA 1
ATOM 6047 C C . ASN A 1 760 ? -101.748 -34.903 173.532 1.00 51.69 760 ASN A C 1
ATOM 6049 O O . ASN A 1 760 ? -101.265 -35.868 172.940 1.00 51.69 760 ASN A O 1
ATOM 6053 N N . GLN A 1 761 ? -102.877 -35.009 174.245 1.00 48.94 761 GLN A N 1
ATOM 6054 C CA . GLN A 1 761 ? -103.572 -36.262 174.600 1.00 48.94 761 GLN A CA 1
ATOM 6055 C C . GLN A 1 761 ? -104.401 -36.921 173.470 1.00 48.94 761 GLN A C 1
ATOM 6057 O O . GLN A 1 761 ? -105.154 -37.853 173.733 1.00 48.94 761 GLN A O 1
ATOM 6062 N N . SER A 1 762 ? -104.263 -36.502 172.207 1.00 47.22 762 SER A N 1
ATOM 6063 C CA . SER A 1 762 ? -105.037 -37.054 171.073 1.00 47.22 762 SER A CA 1
ATOM 6064 C C . SER A 1 762 ? -104.188 -37.675 169.958 1.00 47.22 762 SER A C 1
ATOM 6066 O O . SER A 1 762 ? -104.656 -37.824 168.829 1.00 47.22 762 SER A O 1
ATOM 6068 N N . ARG A 1 763 ? -102.928 -38.043 170.237 1.00 47.75 763 ARG A N 1
ATOM 6069 C CA . ARG A 1 763 ? -102.029 -38.504 169.165 1.00 47.75 763 ARG A CA 1
ATOM 6070 C C . ARG A 1 763 ? -101.002 -39.568 169.554 1.00 47.75 763 ARG A C 1
ATOM 6072 O O . ARG A 1 763 ? -99.948 -39.654 168.937 1.00 47.75 763 ARG A O 1
ATOM 6079 N N . TRP A 1 764 ? -101.338 -40.432 170.508 1.00 48.03 764 TRP A N 1
ATOM 6080 C CA . TRP A 1 764 ? -100.753 -41.773 170.563 1.00 48.03 764 TRP A CA 1
ATOM 6081 C C . TRP A 1 764 ? -101.862 -42.813 170.730 1.00 48.03 764 TRP A C 1
ATOM 6083 O O . TRP A 1 764 ? -102.808 -42.627 171.491 1.00 48.03 764 TRP A O 1
ATOM 6093 N N . ARG A 1 765 ? -101.760 -43.903 169.969 1.00 45.09 765 ARG A N 1
ATOM 6094 C CA . ARG A 1 765 ? -102.601 -45.093 170.090 1.00 45.09 765 ARG A CA 1
ATOM 6095 C C . ARG A 1 765 ? -101.676 -46.298 170.025 1.00 45.09 765 ARG A C 1
ATOM 6097 O O . ARG A 1 765 ? -101.024 -46.516 169.009 1.00 45.09 765 ARG A O 1
ATOM 6104 N N . MET A 1 766 ? -101.628 -47.060 171.109 1.00 41.94 766 MET A N 1
ATOM 6105 C CA . MET A 1 766 ? -101.007 -48.379 171.140 1.00 41.94 766 MET A CA 1
ATOM 6106 C C . MET A 1 766 ? -101.959 -49.342 170.412 1.00 41.94 766 MET A C 1
ATOM 6108 O O . MET A 1 766 ? -103.128 -49.447 170.783 1.00 41.94 766 MET A O 1
ATOM 6112 N N . LEU A 1 767 ? -101.501 -49.958 169.322 1.00 44.28 767 LEU A N 1
ATOM 6113 C CA . LEU A 1 767 ? -102.253 -50.953 168.553 1.00 44.28 767 LEU A CA 1
ATOM 6114 C C . LEU A 1 767 ? -101.473 -52.270 168.549 1.00 44.28 767 LEU A C 1
ATOM 6116 O O . LEU A 1 767 ? -100.275 -52.288 168.279 1.00 44.28 767 LEU A O 1
AT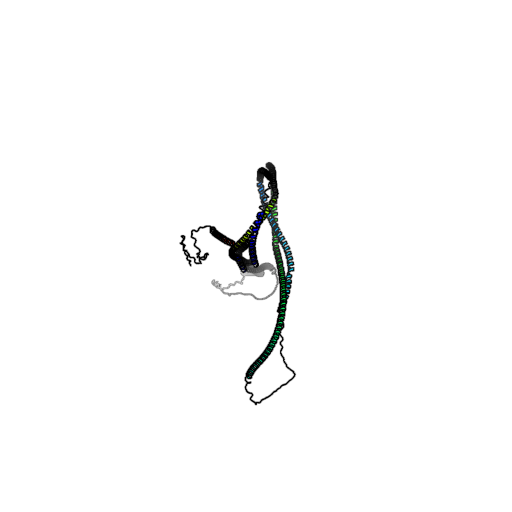OM 6120 N N . GLU A 1 768 ? -102.174 -53.345 168.897 1.00 37.59 768 GLU A N 1
ATOM 6121 C CA . GLU A 1 768 ? -101.658 -54.699 169.102 1.00 37.59 768 GLU A CA 1
ATOM 6122 C C . GLU A 1 768 ? -101.438 -55.459 167.779 1.00 37.59 768 GLU A C 1
ATOM 6124 O O . GLU A 1 768 ? -102.237 -55.351 166.848 1.00 37.59 768 GLU A O 1
ATOM 6129 N N . GLY A 1 769 ? -100.373 -56.270 167.717 1.00 42.19 769 GLY A N 1
ATOM 6130 C CA . GLY A 1 769 ? -100.054 -57.189 166.613 1.00 42.19 769 GLY A CA 1
ATOM 6131 C C . GLY A 1 769 ? -98.567 -57.581 166.589 1.00 42.19 769 GLY A C 1
ATOM 6132 O O . GLY A 1 769 ? -97.715 -56.743 166.859 1.00 42.19 769 GLY A O 1
ATOM 6133 N N . LYS A 1 770 ? -98.259 -58.864 166.327 1.00 40.78 770 LYS A N 1
ATOM 6134 C CA . LYS A 1 770 ? -96.933 -59.514 166.487 1.00 40.78 770 LYS A CA 1
ATOM 6135 C C . LYS A 1 770 ? -95.755 -58.770 165.835 1.00 40.78 770 LYS A C 1
ATOM 6137 O O . LYS A 1 770 ? -95.866 -58.305 164.708 1.00 40.78 770 LYS A O 1
ATOM 6142 N N . ILE A 1 771 ? -94.607 -58.805 166.523 1.00 38.84 771 ILE A N 1
ATOM 6143 C CA . ILE A 1 771 ? -93.274 -58.469 165.998 1.00 38.84 771 ILE A CA 1
ATOM 6144 C C . ILE A 1 771 ? -92.933 -59.466 164.877 1.00 38.84 771 ILE A C 1
ATOM 6146 O O . ILE A 1 771 ? -92.853 -60.664 165.164 1.00 38.84 771 ILE A O 1
ATOM 6150 N N . PRO A 1 772 ? -92.741 -59.015 163.628 1.00 40.47 772 PRO A N 1
ATOM 6151 C CA . PRO A 1 772 ? -92.145 -59.831 162.587 1.00 40.47 772 PRO A CA 1
ATOM 6152 C C . PRO A 1 772 ? -90.615 -59.824 162.711 1.00 40.47 772 PRO A C 1
ATOM 6154 O O . PRO A 1 772 ? -89.996 -58.806 163.027 1.00 40.47 772 PRO A O 1
ATOM 6157 N N . ASP A 1 773 ? -90.038 -61.005 162.509 1.00 45.38 773 ASP A N 1
ATOM 6158 C CA . ASP A 1 773 ? -88.643 -61.357 162.765 1.00 45.38 773 ASP A CA 1
ATOM 6159 C C . ASP A 1 773 ? -87.683 -60.843 161.674 1.00 45.38 773 ASP A C 1
ATOM 6161 O O . ASP A 1 773 ? -88.093 -60.438 160.582 1.00 45.38 773 ASP A O 1
ATOM 6165 N N . ARG A 1 774 ? -86.373 -60.903 161.953 1.00 49.38 774 ARG A N 1
ATOM 6166 C CA . ARG A 1 774 ? -85.263 -60.378 161.120 1.00 49.38 774 ARG A CA 1
ATOM 6167 C C . ARG A 1 774 ? -85.236 -60.886 159.659 1.00 49.38 774 ARG A C 1
ATOM 6169 O O . ARG A 1 774 ? -84.540 -60.294 158.835 1.00 49.38 774 ARG A O 1
ATOM 6176 N N . GLU A 1 775 ? -86.002 -61.922 159.321 1.00 51.22 775 GLU A N 1
ATOM 6177 C CA . GLU A 1 775 ? -86.124 -62.497 157.970 1.00 51.22 775 GLU A CA 1
ATOM 6178 C C . GLU A 1 775 ? -87.277 -61.914 157.127 1.00 51.22 775 GLU A C 1
ATOM 6180 O O . GLU A 1 775 ? -87.252 -62.020 155.903 1.00 51.22 775 GLU A O 1
ATOM 6185 N N . GLU A 1 776 ? -88.239 -61.200 157.721 1.00 48.06 776 GLU A N 1
ATOM 6186 C CA . GLU A 1 776 ? -89.273 -60.482 156.950 1.00 48.06 776 GLU A CA 1
ATOM 6187 C C . GLU A 1 776 ? -88.821 -59.066 156.537 1.00 48.06 776 GLU A C 1
ATOM 6189 O O . GLU A 1 776 ? -89.374 -58.472 155.607 1.00 48.06 776 GLU A O 1
ATOM 6194 N N . LEU A 1 777 ? -87.736 -58.564 157.145 1.00 45.50 777 LEU A N 1
ATOM 6195 C CA . LEU A 1 777 ? -87.092 -57.287 156.809 1.00 45.50 777 LEU A CA 1
ATOM 6196 C C . LEU A 1 777 ? -86.197 -57.343 155.552 1.00 45.50 777 LEU A C 1
ATOM 6198 O O . LEU A 1 777 ? -85.708 -56.305 155.110 1.00 45.50 777 LEU A O 1
ATOM 6202 N N . SER A 1 778 ? -85.990 -58.519 154.948 1.00 46.19 778 SER A N 1
ATOM 6203 C CA . SER A 1 778 ? -85.134 -58.693 153.760 1.00 46.19 778 SER A CA 1
ATOM 6204 C C . SER A 1 778 ? -85.876 -59.142 152.491 1.00 46.19 778 SER A C 1
ATOM 6206 O O . SER A 1 778 ? -85.290 -59.107 151.412 1.00 46.19 778 SER A O 1
ATOM 6208 N N . ALA A 1 779 ? -87.172 -59.476 152.565 1.00 43.91 779 ALA A N 1
ATOM 6209 C CA . ALA A 1 779 ? -87.924 -60.061 151.443 1.00 43.91 779 ALA A CA 1
ATOM 6210 C C . ALA A 1 779 ? -88.807 -59.082 150.630 1.00 43.91 779 ALA A C 1
ATOM 6212 O O . ALA A 1 779 ? -89.516 -59.515 149.721 1.00 43.91 779 ALA A O 1
ATOM 6213 N N . LYS A 1 780 ? -88.796 -57.766 150.912 1.00 36.66 780 LYS A N 1
ATOM 6214 C CA . LYS A 1 780 ? -89.591 -56.771 150.144 1.00 36.66 780 LYS A CA 1
ATOM 6215 C C . LYS A 1 780 ? -88.842 -55.529 149.662 1.00 36.66 780 LYS A C 1
ATOM 6217 O O . LYS A 1 780 ? -89.453 -54.555 149.225 1.00 36.66 780 LYS A O 1
ATOM 6222 N N . ILE A 1 781 ? -87.518 -55.621 149.624 1.00 43.50 781 ILE A N 1
ATOM 6223 C CA . ILE A 1 781 ? -86.727 -54.946 148.596 1.00 43.50 781 ILE A CA 1
ATOM 6224 C C . ILE A 1 781 ? -86.919 -55.751 147.295 1.00 43.50 781 ILE A C 1
ATOM 6226 O O . ILE A 1 781 ? -86.786 -56.967 147.310 1.00 43.50 781 ILE A O 1
ATOM 6230 N N . GLN A 1 782 ? -87.223 -55.057 146.191 1.00 35.56 782 GLN A N 1
ATOM 6231 C CA . GLN A 1 782 ? -87.375 -55.547 144.804 1.00 35.56 782 GLN A CA 1
ATOM 6232 C C . GLN A 1 782 ? -88.723 -56.166 144.379 1.00 35.56 782 GLN A C 1
ATOM 6234 O O . GLN A 1 782 ? -88.973 -57.364 144.474 1.00 35.56 782 GLN A O 1
ATOM 6239 N N . ARG A 1 783 ? -89.515 -55.342 143.676 1.00 31.19 783 ARG A N 1
ATOM 6240 C CA . ARG A 1 783 ? -90.253 -55.764 142.475 1.00 31.19 783 ARG A CA 1
ATOM 6241 C C . ARG A 1 783 ? -89.871 -54.814 141.329 1.00 31.19 783 ARG A C 1
ATOM 6243 O O . ARG A 1 783 ? -90.088 -53.611 141.416 1.00 31.19 783 ARG A O 1
ATOM 6250 N N . VAL A 1 784 ? -89.215 -55.381 140.320 1.00 35.75 784 VAL A N 1
ATOM 6251 C CA . VAL A 1 784 ? -88.563 -54.777 139.141 1.00 35.75 784 VAL A CA 1
ATOM 6252 C C . VAL A 1 784 ? -89.478 -54.879 137.906 1.00 35.75 784 VAL A C 1
ATOM 6254 O O . VAL A 1 784 ? -90.169 -55.887 137.780 1.00 35.75 784 VAL A O 1
ATOM 6257 N N . GLY A 1 785 ? -89.396 -53.923 136.956 1.00 34.09 785 GLY A N 1
ATOM 6258 C CA . GLY A 1 785 ? -89.362 -54.271 135.515 1.00 34.09 785 GLY A CA 1
ATOM 6259 C C . GLY A 1 785 ? -90.095 -53.409 134.452 1.00 34.09 785 GLY A C 1
ATOM 6260 O O . GLY A 1 785 ? -91.314 -53.458 134.374 1.00 34.09 785 GLY A O 1
ATOM 6261 N N . TYR A 1 786 ? -89.286 -52.809 133.547 1.00 28.83 786 TYR A N 1
ATOM 6262 C CA . TYR A 1 786 ? -89.367 -52.720 132.052 1.00 28.83 786 TYR A CA 1
ATOM 6263 C C . TYR A 1 786 ? -90.132 -51.617 131.228 1.00 28.83 786 TYR A C 1
ATOM 6265 O O . TYR A 1 786 ? -91.344 -51.654 131.062 1.00 28.83 786 TYR A O 1
ATOM 6273 N N . THR A 1 787 ? -89.330 -50.693 130.643 1.00 32.50 787 THR A N 1
ATOM 6274 C CA . THR A 1 787 ? -89.106 -50.157 129.243 1.00 32.50 787 THR A CA 1
ATOM 6275 C C . THR A 1 787 ? -90.085 -50.190 128.025 1.00 32.50 787 THR A C 1
ATOM 6277 O O . THR A 1 787 ? -90.662 -51.223 127.703 1.00 32.50 787 THR A O 1
ATOM 6280 N N . ARG A 1 788 ? -90.024 -49.106 127.192 1.00 27.62 788 ARG A N 1
ATOM 6281 C CA . ARG A 1 788 ? -89.944 -49.002 125.679 1.00 27.62 788 ARG A CA 1
ATOM 6282 C C . ARG A 1 788 ? -89.521 -47.550 125.263 1.00 27.62 788 ARG A C 1
ATOM 6284 O O . ARG A 1 788 ? -90.119 -46.630 125.802 1.00 27.62 788 ARG A O 1
ATOM 6291 N N . LEU A 1 789 ? -88.370 -47.244 124.610 1.00 29.98 789 LEU A N 1
ATOM 6292 C CA . LEU A 1 789 ? -87.912 -47.255 123.173 1.00 29.98 789 LEU A CA 1
ATOM 6293 C C . LEU A 1 789 ? -88.747 -46.422 122.159 1.00 29.98 789 LEU A C 1
ATOM 6295 O O . LEU A 1 789 ? -89.962 -46.523 122.229 1.00 29.98 789 LEU A O 1
ATOM 6299 N N . VAL A 1 790 ? -88.257 -45.793 121.065 1.00 36.81 790 VAL A N 1
ATOM 6300 C CA . VAL A 1 790 ? -87.081 -44.982 120.605 1.00 36.81 790 VAL A CA 1
ATOM 6301 C C . VAL A 1 790 ? -87.391 -44.559 119.131 1.00 36.81 790 VAL A C 1
ATOM 6303 O O . VAL A 1 790 ? -88.166 -45.256 118.481 1.00 36.81 790 VAL A O 1
ATOM 6306 N N . ALA A 1 791 ? -86.716 -43.505 118.620 1.00 27.22 791 ALA A N 1
ATOM 6307 C CA . ALA A 1 791 ? -86.503 -43.070 117.207 1.00 27.22 791 ALA A CA 1
ATOM 6308 C C . ALA A 1 791 ? -87.515 -42.080 116.580 1.00 27.22 791 ALA A C 1
ATOM 6310 O O . ALA A 1 791 ? -88.694 -42.134 116.892 1.00 27.22 791 ALA A O 1
ATOM 6311 N N . ALA A 1 792 ? -87.192 -41.197 115.623 1.00 27.17 792 ALA A N 1
ATOM 6312 C CA . ALA A 1 792 ? -85.987 -40.512 115.122 1.00 27.17 792 ALA A CA 1
ATOM 6313 C C . ALA A 1 792 ? -86.471 -39.491 114.053 1.00 27.17 792 ALA A C 1
ATOM 6315 O O . ALA A 1 792 ? -87.456 -39.755 113.377 1.00 27.17 792 ALA A O 1
ATOM 6316 N N . PHE A 1 793 ? -85.734 -38.386 113.885 1.00 24.28 793 PHE A N 1
ATOM 6317 C CA . PHE A 1 793 ? -85.493 -37.631 112.638 1.00 24.28 793 PHE A CA 1
ATOM 6318 C C . PHE A 1 793 ? -86.641 -37.033 111.770 1.00 24.28 793 PHE A C 1
ATOM 6320 O O . PHE A 1 793 ? -87.500 -37.717 111.233 1.00 24.28 793 PHE A O 1
ATOM 6327 N N . GLN A 1 794 ? -86.434 -35.741 111.463 1.00 23.25 794 GLN A N 1
ATOM 6328 C CA . GLN A 1 794 ? -86.423 -35.116 110.124 1.00 23.25 794 GLN A CA 1
ATOM 6329 C C . GLN A 1 794 ? -87.471 -34.032 109.795 1.00 23.25 794 GLN A C 1
ATOM 6331 O O . GLN A 1 794 ? -88.670 -34.256 109.722 1.00 23.25 794 GLN A O 1
ATOM 6336 N N . GLN A 1 795 ? -86.899 -32.859 109.497 1.00 23.55 795 GLN A N 1
ATOM 6337 C CA . GLN A 1 795 ? -87.303 -31.849 108.514 1.00 23.55 795 GLN A CA 1
ATOM 6338 C C . GLN A 1 795 ? -88.647 -31.120 108.657 1.00 23.55 795 GLN A C 1
ATOM 6340 O O . GLN A 1 795 ? -89.696 -31.461 108.127 1.00 23.55 795 GLN A O 1
ATOM 6345 N N . ARG A 1 796 ? -88.477 -29.959 109.286 1.00 27.53 796 ARG A N 1
ATOM 6346 C CA . ARG A 1 796 ? -89.062 -28.652 108.983 1.00 27.53 796 ARG A CA 1
ATOM 6347 C C . ARG A 1 796 ? -88.877 -28.279 107.500 1.00 27.53 796 ARG A C 1
ATOM 6349 O O . ARG A 1 796 ? -87.764 -28.429 107.013 1.00 27.53 796 ARG A O 1
ATOM 6356 N N . TRP A 1 797 ? -89.936 -27.770 106.859 1.00 26.72 797 TRP A N 1
ATOM 6357 C CA . TRP A 1 797 ? -90.027 -26.561 106.007 1.00 26.72 797 TRP A CA 1
ATOM 6358 C C . TRP A 1 797 ? -91.241 -26.672 105.067 1.00 26.72 797 TRP A C 1
ATOM 6360 O O . TRP A 1 797 ? -91.216 -27.513 104.183 1.00 26.72 797 TRP A O 1
ATOM 6370 N N . GLU A 1 798 ? -92.271 -25.825 105.253 1.00 24.98 798 GLU A N 1
ATOM 6371 C CA . GLU A 1 798 ? -92.803 -24.935 104.199 1.00 24.98 798 GLU A CA 1
ATOM 6372 C C . GLU A 1 798 ? -94.023 -24.075 104.622 1.00 24.98 798 GLU A C 1
ATOM 6374 O O . GLU A 1 798 ? -94.916 -24.525 105.330 1.00 24.98 798 GLU A O 1
ATOM 6379 N N . TYR A 1 799 ? -94.023 -22.835 104.102 1.00 27.80 799 TYR A N 1
ATOM 6380 C CA . TYR A 1 799 ? -95.094 -21.826 103.986 1.00 27.80 799 TYR A CA 1
ATOM 6381 C C . TYR A 1 799 ? -95.732 -21.212 105.254 1.00 27.80 799 TYR A C 1
ATOM 6383 O O . TYR A 1 799 ? -96.539 -21.836 105.931 1.00 27.80 799 TYR A O 1
ATOM 6391 N N . ARG A 1 800 ? -95.580 -19.885 105.445 1.00 27.02 800 ARG A N 1
ATOM 6392 C CA . ARG A 1 800 ? -96.456 -18.858 104.824 1.00 27.02 800 ARG A CA 1
ATOM 6393 C C . ARG A 1 800 ? -96.250 -17.442 105.431 1.00 27.02 800 ARG A C 1
ATOM 6395 O O . ARG A 1 800 ? -96.396 -17.238 106.626 1.00 27.02 800 ARG A O 1
ATOM 6402 N N . THR A 1 801 ? -95.962 -16.499 104.525 1.00 25.62 801 THR A N 1
ATOM 6403 C CA . THR A 1 801 ? -96.341 -15.064 104.440 1.00 25.62 801 THR A CA 1
ATOM 6404 C C . THR A 1 801 ? -96.023 -14.029 105.531 1.00 25.62 801 THR A C 1
ATOM 6406 O O . THR A 1 801 ? -96.599 -14.032 106.608 1.00 25.62 801 THR A O 1
ATOM 6409 N N . ALA A 1 802 ? -95.310 -13.004 105.043 1.00 26.78 802 ALA A N 1
ATOM 6410 C CA . ALA A 1 802 ? -95.702 -11.588 104.987 1.00 26.78 802 ALA A CA 1
ATOM 6411 C C . ALA A 1 802 ? -95.689 -10.724 106.260 1.00 26.78 802 ALA A C 1
ATOM 6413 O O . ALA A 1 802 ? -96.536 -10.852 107.133 1.00 26.78 802 ALA A O 1
ATOM 6414 N N . GLY A 1 803 ? -94.859 -9.674 106.181 1.00 28.12 803 GLY A N 1
ATOM 6415 C CA . GLY A 1 803 ? -95.351 -8.302 106.327 1.00 28.12 803 GLY A CA 1
ATOM 6416 C C . GLY A 1 803 ? -94.723 -7.468 107.442 1.00 28.12 803 GLY A C 1
ATOM 6417 O O . GLY A 1 803 ? -95.133 -7.631 108.577 1.00 28.12 803 GLY A O 1
ATOM 6418 N N . TYR A 1 804 ? -93.845 -6.528 107.038 1.00 31.08 804 TYR A N 1
ATOM 6419 C CA . TYR A 1 804 ? -93.557 -5.191 107.618 1.00 31.08 804 TYR A CA 1
ATOM 6420 C C . TYR A 1 804 ? -93.168 -5.109 109.121 1.00 31.08 804 TYR A C 1
ATOM 6422 O O . TYR A 1 804 ? -93.758 -5.745 109.971 1.00 31.08 804 TYR A O 1
ATOM 6430 N N . SER A 1 805 ? -92.191 -4.320 109.576 1.00 27.42 805 SER A N 1
ATOM 6431 C CA . SER A 1 805 ? -91.740 -2.998 109.138 1.00 27.42 805 SER A CA 1
ATOM 6432 C C . SER A 1 805 ? -90.353 -2.640 109.707 1.00 27.42 805 SER A C 1
ATOM 6434 O O . SER A 1 805 ? -89.956 -3.130 110.759 1.00 27.42 805 SER A O 1
ATOM 6436 N N . SER A 1 806 ? -89.717 -1.672 109.033 1.00 34.41 806 SER A N 1
ATOM 6437 C CA . SER A 1 806 ? -88.857 -0.595 109.568 1.00 34.41 806 SER A CA 1
ATOM 6438 C C . SER A 1 806 ? -87.580 -0.936 110.354 1.00 34.41 806 SER A C 1
ATOM 6440 O O . SER A 1 806 ? -87.660 -1.254 111.532 1.00 34.41 806 SER A O 1
ATOM 6442 N N . SER A 1 807 ? -86.413 -0.679 109.742 1.00 31.31 807 SER A N 1
ATOM 6443 C CA . SER A 1 807 ? -85.459 0.397 110.119 1.00 31.31 807 SER A CA 1
ATOM 6444 C C . SER A 1 807 ? -84.065 0.156 109.498 1.00 31.31 807 SER A C 1
ATOM 6446 O O . SER A 1 807 ? -83.504 -0.922 109.659 1.00 31.31 807 SER A O 1
ATOM 6448 N N . LEU A 1 808 ? -83.514 1.171 108.816 1.00 42.22 808 LEU A N 1
ATOM 6449 C CA . LEU A 1 808 ? -82.089 1.341 108.426 1.00 42.22 808 LEU A CA 1
ATOM 6450 C C . LEU A 1 808 ? -81.142 1.243 109.660 1.00 42.22 808 LEU A C 1
ATOM 6452 O O . LEU A 1 808 ? -81.689 1.339 110.762 1.00 42.22 808 LEU A O 1
ATOM 6456 N N . PRO A 1 809 ? -79.779 1.180 109.569 1.00 56.25 809 PRO A N 1
ATOM 6457 C CA . PRO A 1 809 ? -78.868 1.470 108.428 1.00 56.25 809 PRO A CA 1
ATOM 6458 C C . PRO A 1 809 ? -77.618 0.533 108.274 1.00 56.25 809 PRO A C 1
ATOM 6460 O O . PRO A 1 809 ? -77.369 -0.285 109.150 1.00 56.25 809 PRO A O 1
ATOM 6463 N N . ALA A 1 810 ? -76.806 0.726 107.204 1.00 34.44 810 ALA A N 1
ATOM 6464 C CA . ALA A 1 810 ? -75.320 0.553 107.126 1.00 34.44 810 ALA A CA 1
ATOM 6465 C C . ALA A 1 810 ? -74.693 -0.154 105.883 1.00 34.44 810 ALA A C 1
ATOM 6467 O O . ALA A 1 810 ? -73.543 -0.569 105.953 1.00 34.44 810 ALA A O 1
ATOM 6468 N N . ASP A 1 811 ? -75.345 -0.201 104.714 1.00 38.19 811 ASP A N 1
ATOM 6469 C CA . ASP A 1 811 ? -74.777 -0.848 103.500 1.00 38.19 811 ASP A CA 1
ATOM 6470 C C . ASP A 1 811 ? -73.975 0.071 102.541 1.00 38.19 811 ASP A C 1
ATOM 6472 O O . ASP A 1 811 ? -73.693 -0.299 101.403 1.00 38.19 811 ASP A O 1
ATOM 6476 N N . VAL A 1 812 ? -73.578 1.280 102.960 1.00 41.88 812 VAL A N 1
ATOM 6477 C CA . VAL A 1 812 ? -73.023 2.301 102.030 1.00 41.88 812 VAL A CA 1
ATOM 6478 C C . VAL A 1 812 ? -71.566 2.712 102.323 1.00 41.88 812 VAL A C 1
ATOM 6480 O O . VAL A 1 812 ? -71.007 3.546 101.622 1.00 41.88 812 VAL A O 1
ATOM 6483 N N . LEU A 1 813 ? -70.885 2.104 103.303 1.00 37.31 813 LEU A N 1
ATOM 6484 C CA . LEU A 1 813 ? -69.479 2.441 103.622 1.00 37.31 813 LEU A CA 1
ATOM 6485 C C . LEU A 1 813 ? -68.458 1.307 103.415 1.00 37.31 813 LEU A C 1
ATOM 6487 O O . LEU A 1 813 ? -67.261 1.568 103.496 1.00 37.31 813 LEU A O 1
ATOM 6491 N N . LEU A 1 814 ? -68.888 0.090 103.055 1.00 42.53 814 LEU A N 1
ATOM 6492 C CA . LEU A 1 814 ? -67.982 -1.023 102.701 1.00 42.53 814 LEU A CA 1
ATOM 6493 C C . LEU A 1 814 ? -67.881 -1.280 101.181 1.00 42.53 814 LEU A C 1
ATOM 6495 O O . LEU A 1 814 ? -66.977 -1.965 100.698 1.00 42.53 814 LEU A O 1
ATOM 6499 N N . THR A 1 815 ? -68.770 -0.670 100.399 1.00 42.34 815 THR A N 1
ATOM 6500 C CA . THR A 1 815 ? -68.746 -0.676 98.930 1.00 42.34 815 THR A CA 1
ATOM 6501 C C . THR A 1 815 ? -67.696 0.285 98.362 1.00 42.34 815 THR A C 1
ATOM 6503 O O . THR A 1 815 ? -67.127 0.007 97.315 1.00 42.34 815 THR A O 1
ATOM 6506 N N . CYS A 1 816 ? -67.321 1.357 99.070 1.00 38.69 816 CYS A N 1
ATOM 6507 C CA . CYS A 1 816 ? -66.326 2.318 98.565 1.00 38.69 816 CYS A CA 1
ATOM 6508 C C . CYS A 1 816 ? -64.856 1.883 98.750 1.00 38.69 816 CYS A C 1
ATOM 6510 O O . CYS A 1 816 ? -63.994 2.376 98.031 1.00 38.69 816 CYS A O 1
ATOM 6512 N N . LEU A 1 817 ? -64.558 0.932 99.646 1.00 38.88 817 LEU A N 1
ATOM 6513 C CA . LEU A 1 817 ? -63.204 0.370 99.821 1.00 38.88 817 LEU A CA 1
ATOM 6514 C C . LEU A 1 817 ? -62.970 -0.921 99.011 1.00 38.88 817 LEU A C 1
ATOM 6516 O O . LEU A 1 817 ? -61.829 -1.279 98.760 1.00 38.88 817 LEU A O 1
ATOM 6520 N N . SER A 1 818 ? -64.029 -1.584 98.528 1.00 44.69 818 SER A N 1
ATOM 6521 C CA . SER A 1 818 ? -63.929 -2.751 97.630 1.00 44.69 818 SER A CA 1
ATOM 6522 C C . SER A 1 818 ? -63.934 -2.384 96.141 1.00 44.69 818 SER A C 1
ATOM 6524 O O . SER A 1 818 ? -63.443 -3.161 95.322 1.00 44.69 818 SER A O 1
ATOM 6526 N N . ILE A 1 819 ? -64.427 -1.194 95.778 1.00 45.03 819 ILE A N 1
ATOM 6527 C CA . ILE A 1 819 ? -64.377 -0.670 94.403 1.00 45.03 819 ILE A CA 1
ATOM 6528 C C . ILE A 1 819 ? -62.970 -0.150 94.049 1.00 45.03 819 ILE A C 1
ATOM 6530 O O . ILE A 1 819 ? -62.554 -0.295 92.908 1.00 45.03 819 ILE A O 1
ATOM 6534 N N . SER A 1 820 ? -62.194 0.380 95.005 1.00 47.12 820 SER A N 1
ATOM 6535 C CA . SER A 1 820 ? -60.851 0.919 94.716 1.00 47.12 820 SER A CA 1
ATOM 6536 C C . SER A 1 820 ? -59.813 -0.172 94.420 1.00 47.12 820 SER A C 1
ATOM 6538 O O . SER A 1 820 ? -59.056 -0.041 93.460 1.00 47.12 820 SER A O 1
ATOM 6540 N N . ASP A 1 821 ? -59.806 -1.271 95.181 1.00 47.31 821 ASP A N 1
ATOM 6541 C CA . ASP A 1 821 ? -58.863 -2.374 94.948 1.00 47.31 821 ASP A CA 1
ATOM 6542 C C . ASP A 1 821 ? -59.266 -3.218 93.731 1.00 47.31 821 ASP A C 1
ATOM 6544 O O . ASP A 1 821 ? -58.412 -3.578 92.925 1.00 47.31 821 ASP A O 1
ATOM 6548 N N . SER A 1 822 ? -60.565 -3.465 93.517 1.00 51.44 822 SER A N 1
ATOM 6549 C CA . SER A 1 822 ? -61.041 -4.163 92.310 1.00 51.44 822 SER A CA 1
ATOM 6550 C C . SER A 1 822 ? -60.829 -3.348 91.030 1.00 51.44 822 SER A C 1
ATOM 6552 O O . SER A 1 822 ? -60.443 -3.924 90.015 1.00 51.44 822 SER A O 1
ATOM 6554 N N . LEU A 1 823 ? -60.987 -2.017 91.071 1.00 52.03 823 LEU A N 1
ATOM 6555 C CA . LEU A 1 823 ? -60.612 -1.144 89.954 1.00 52.03 823 LEU A CA 1
ATOM 6556 C C . LEU A 1 823 ? -59.101 -1.126 89.727 1.00 52.03 823 LEU A C 1
ATOM 6558 O O . LEU A 1 823 ? -58.690 -1.115 88.576 1.00 52.03 823 LEU A O 1
ATOM 6562 N N . HIS A 1 824 ? -58.266 -1.152 90.770 1.00 58.88 824 HIS A N 1
ATOM 6563 C CA . HIS A 1 824 ? -56.811 -1.178 90.598 1.00 58.88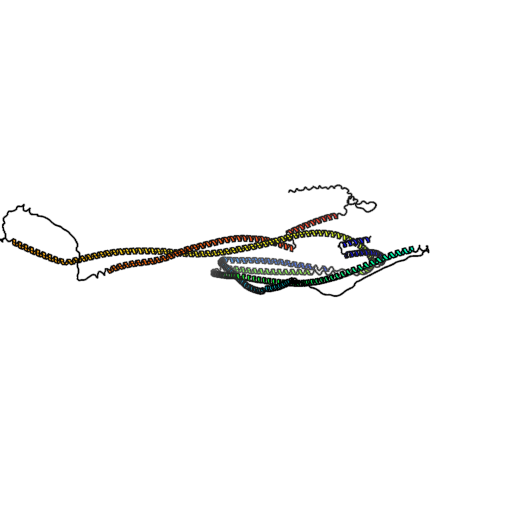 824 HIS A CA 1
ATOM 6564 C C . HIS A 1 824 ? -56.327 -2.482 89.944 1.00 58.88 824 HIS A C 1
ATOM 6566 O O . HIS A 1 824 ? -55.566 -2.432 88.978 1.00 58.88 824 HIS A O 1
ATOM 6572 N N . TRP A 1 825 ? -56.832 -3.640 90.387 1.00 58.47 825 TRP A N 1
ATOM 6573 C CA . TRP A 1 825 ? -56.532 -4.933 89.758 1.00 58.47 825 TRP A CA 1
ATOM 6574 C C . TRP A 1 825 ? -57.108 -5.045 88.340 1.00 58.47 825 TRP A C 1
ATOM 6576 O O . TRP A 1 825 ? -56.425 -5.553 87.450 1.00 58.47 825 TRP A O 1
ATOM 6586 N N . ALA A 1 826 ? -58.312 -4.518 88.091 1.00 58.00 826 ALA A N 1
ATOM 6587 C CA . ALA A 1 826 ? -58.896 -4.467 86.750 1.00 58.00 826 ALA A CA 1
ATOM 6588 C C . ALA A 1 826 ? -58.117 -3.528 85.811 1.00 58.00 826 ALA A C 1
ATOM 6590 O O . ALA A 1 826 ? -57.862 -3.887 84.666 1.00 58.00 826 ALA A O 1
ATOM 6591 N N . LEU A 1 827 ? -57.673 -2.364 86.297 1.00 61.44 827 LEU A N 1
ATOM 6592 C CA . LEU A 1 827 ? -56.829 -1.430 85.546 1.00 61.44 827 LEU A CA 1
ATOM 6593 C C . LEU A 1 827 ? -55.447 -2.028 85.254 1.00 61.44 827 LEU A C 1
ATOM 6595 O O . LEU A 1 827 ? -54.943 -1.867 84.147 1.00 61.44 827 LEU A O 1
ATOM 6599 N N . SER A 1 828 ? -54.843 -2.761 86.196 1.00 65.38 828 SER A N 1
ATOM 6600 C CA . SER A 1 828 ? -53.586 -3.481 85.950 1.00 65.38 828 SER A CA 1
ATOM 6601 C C . SER A 1 828 ? -53.744 -4.654 84.978 1.00 65.38 828 SER A C 1
ATOM 6603 O O . SER A 1 828 ? -52.842 -4.883 84.176 1.00 65.38 828 SER A O 1
ATOM 6605 N N . GLY A 1 829 ? -54.869 -5.377 85.010 1.00 69.12 829 GLY A N 1
ATOM 6606 C CA . GLY A 1 829 ? -55.185 -6.426 84.035 1.00 69.12 829 GLY A CA 1
ATOM 6607 C C . GLY A 1 829 ? -55.373 -5.868 82.623 1.00 69.12 829 GLY A C 1
ATOM 6608 O O . GLY A 1 829 ? -54.726 -6.338 81.691 1.00 69.12 829 GLY A O 1
ATOM 6609 N N . LEU A 1 830 ? -56.162 -4.797 82.490 1.00 71.44 830 LEU A N 1
ATOM 6610 C CA . LEU A 1 830 ? -56.353 -4.083 81.224 1.00 71.44 830 LEU A CA 1
ATOM 6611 C C . LEU A 1 830 ? -55.033 -3.520 80.683 1.00 71.44 830 LEU A C 1
ATOM 6613 O O . LEU A 1 830 ? -54.763 -3.655 79.497 1.00 71.44 830 LEU A O 1
ATOM 6617 N N . ALA A 1 831 ? -54.163 -2.981 81.543 1.00 74.88 831 ALA A N 1
ATOM 6618 C CA . ALA A 1 831 ? -52.846 -2.494 81.132 1.00 74.88 831 ALA A CA 1
ATOM 6619 C C . ALA A 1 831 ? -51.906 -3.613 80.636 1.00 74.88 831 ALA A C 1
ATOM 6621 O O . ALA A 1 831 ? -51.013 -3.363 79.825 1.00 74.88 831 ALA A O 1
ATOM 6622 N N . LEU A 1 832 ? -52.057 -4.850 81.125 1.00 75.19 832 LEU A N 1
ATOM 6623 C CA . LEU A 1 832 ? -51.303 -6.005 80.622 1.00 75.19 832 LEU A CA 1
ATOM 6624 C C . LEU A 1 832 ? -51.862 -6.517 79.289 1.00 75.19 832 LEU A C 1
ATOM 6626 O O . LEU A 1 832 ? -51.081 -6.879 78.412 1.00 75.19 832 LEU A O 1
ATOM 6630 N N . GLU A 1 833 ? -53.184 -6.514 79.124 1.00 79.38 833 GLU A N 1
ATOM 6631 C CA . GLU A 1 833 ? -53.849 -6.863 77.862 1.00 79.38 833 GLU A CA 1
ATOM 6632 C C . GLU A 1 833 ? -53.560 -5.835 76.760 1.00 79.38 833 GLU A C 1
ATOM 6634 O O . GLU A 1 833 ? -53.249 -6.216 75.634 1.00 79.38 833 GLU A O 1
ATOM 6639 N N . GLU A 1 834 ? -53.564 -4.544 77.092 1.00 81.44 834 GLU A N 1
ATOM 6640 C CA . GLU A 1 834 ? -53.164 -3.458 76.192 1.00 81.44 834 GLU A CA 1
ATOM 6641 C C . GLU A 1 834 ? -51.707 -3.633 75.743 1.00 81.44 834 GLU A C 1
ATOM 6643 O O . GLU A 1 834 ? -51.423 -3.662 74.550 1.00 81.44 834 GLU A O 1
ATOM 6648 N N . ARG A 1 835 ? -50.791 -3.924 76.678 1.00 80.81 835 ARG A N 1
ATOM 6649 C CA . ARG A 1 835 ? -49.388 -4.239 76.351 1.00 80.81 835 ARG A CA 1
ATOM 6650 C C . ARG A 1 835 ? -49.223 -5.468 75.457 1.00 80.81 835 ARG A C 1
ATOM 6652 O O . ARG A 1 835 ? -48.267 -5.512 74.683 1.00 80.81 835 ARG A O 1
ATOM 6659 N N . LEU A 1 836 ? -50.079 -6.481 75.592 1.00 83.50 836 LEU A N 1
ATOM 6660 C CA . LEU A 1 836 ? -50.064 -7.654 74.716 1.00 83.50 836 LEU A CA 1
ATOM 6661 C C . LEU A 1 836 ? -50.577 -7.293 73.315 1.00 83.50 836 LEU A C 1
ATOM 6663 O O . LEU A 1 836 ? -49.994 -7.736 72.326 1.00 83.50 836 LEU A O 1
ATOM 6667 N N . ASN A 1 837 ? -51.626 -6.476 73.221 1.00 85.19 837 ASN A N 1
ATOM 6668 C CA . ASN A 1 837 ? -52.151 -5.994 71.944 1.00 85.19 837 ASN A CA 1
ATOM 6669 C C . ASN A 1 837 ? -51.128 -5.122 71.207 1.00 85.19 837 ASN A C 1
ATOM 6671 O O . ASN A 1 837 ? -50.856 -5.401 70.042 1.00 85.19 837 ASN A O 1
ATOM 6675 N N . ASP A 1 838 ? -50.451 -4.200 71.897 1.00 85.12 838 ASP A N 1
ATOM 6676 C CA . ASP A 1 838 ? -49.344 -3.416 71.327 1.00 85.12 838 ASP A CA 1
ATOM 6677 C C . ASP A 1 838 ? -48.249 -4.322 70.740 1.00 85.12 838 ASP A C 1
ATOM 6679 O O . ASP A 1 838 ? -47.629 -4.020 69.718 1.00 85.12 838 ASP A O 1
ATOM 6683 N N . LYS A 1 839 ? -47.972 -5.457 71.398 1.00 82.62 839 LYS A N 1
ATOM 6684 C CA . LYS A 1 839 ? -46.975 -6.426 70.926 1.00 82.62 839 LYS A CA 1
ATOM 6685 C C . LYS A 1 839 ? -47.451 -7.205 69.711 1.00 82.62 839 LYS A C 1
ATOM 6687 O O . LYS A 1 839 ? -46.628 -7.466 68.840 1.00 82.62 839 LYS A O 1
ATOM 6692 N N . LYS A 1 840 ? -48.739 -7.539 69.633 1.00 84.69 840 LYS A N 1
ATOM 6693 C CA . LYS A 1 840 ? -49.354 -8.193 68.469 1.00 84.69 840 LYS A CA 1
ATOM 6694 C C . LYS A 1 840 ? -49.411 -7.266 67.256 1.00 84.69 840 LYS A C 1
ATOM 6696 O O . LYS A 1 840 ? -49.099 -7.710 66.157 1.00 84.69 840 LYS A O 1
ATOM 6701 N N . GLU A 1 841 ? -49.722 -5.987 67.450 1.00 86.25 841 GLU A N 1
ATOM 6702 C CA . GLU A 1 841 ? -49.677 -4.979 66.381 1.00 86.25 841 GLU A CA 1
ATOM 6703 C C . GLU A 1 841 ? -48.256 -4.804 65.833 1.00 86.25 841 GLU A C 1
ATOM 6705 O O . GLU A 1 841 ? -48.045 -4.893 64.625 1.00 86.25 841 GLU A O 1
ATOM 6710 N N . GLN A 1 842 ? -47.257 -4.682 66.716 1.00 85.06 842 GLN A N 1
ATOM 6711 C CA . GLN A 1 842 ? -45.844 -4.650 66.310 1.00 85.06 842 GLN A CA 1
ATOM 6712 C C . GLN A 1 842 ? -45.422 -5.906 65.538 1.00 85.06 842 GLN A C 1
ATOM 6714 O O . GLN A 1 842 ? -44.556 -5.830 64.669 1.00 85.06 842 GLN A O 1
ATOM 6719 N N . LEU A 1 843 ? -46.005 -7.062 65.858 1.00 88.12 843 LEU A N 1
ATOM 6720 C CA . LEU A 1 843 ? -45.731 -8.323 65.177 1.00 88.12 843 LEU A CA 1
ATOM 6721 C C . LEU A 1 843 ? -46.278 -8.303 63.743 1.00 88.12 843 LEU A C 1
ATOM 6723 O O . LEU A 1 843 ? -45.523 -8.561 62.810 1.00 88.12 843 LEU A O 1
ATOM 6727 N N . LEU A 1 844 ? -47.533 -7.883 63.564 1.00 87.88 844 LEU A N 1
ATOM 6728 C CA . LEU A 1 844 ? -48.178 -7.749 62.252 1.00 87.88 844 LEU A CA 1
ATOM 6729 C C . LEU A 1 844 ? -47.439 -6.767 61.332 1.00 87.88 844 LEU A C 1
ATOM 6731 O O . LEU A 1 844 ? -47.217 -7.061 60.159 1.00 87.88 844 LEU A O 1
ATOM 6735 N N . GLU A 1 845 ? -47.007 -5.615 61.854 1.00 89.19 845 GLU A N 1
ATOM 6736 C CA . GLU A 1 845 ? -46.213 -4.655 61.073 1.00 89.19 845 GLU A CA 1
ATOM 6737 C C . GLU A 1 845 ? -44.898 -5.275 60.577 1.00 89.19 845 GLU A C 1
ATOM 6739 O O . GLU A 1 845 ? -44.481 -5.070 59.435 1.00 89.19 845 GLU A O 1
ATOM 6744 N N . LYS A 1 846 ? -44.233 -6.051 61.437 1.00 88.19 846 LYS A N 1
ATOM 6745 C CA . LYS A 1 846 ? -42.958 -6.702 61.120 1.00 88.19 846 LYS A CA 1
ATOM 6746 C C . LYS A 1 846 ? -43.124 -7.880 60.160 1.00 88.19 846 LYS A C 1
ATOM 6748 O O . LYS A 1 846 ? -42.253 -8.064 59.310 1.00 88.19 846 LYS A O 1
ATOM 6753 N N . GLU A 1 847 ? -44.224 -8.626 60.250 1.00 89.00 847 GLU A N 1
ATOM 6754 C CA . GLU A 1 847 ? -44.600 -9.677 59.293 1.00 89.00 847 GLU A CA 1
ATOM 6755 C C . GLU A 1 847 ? -44.802 -9.097 57.890 1.00 89.00 847 GLU A C 1
ATOM 6757 O O . GLU A 1 847 ? -44.249 -9.615 56.922 1.00 89.00 847 GLU A O 1
ATOM 6762 N N . LEU A 1 848 ? -45.501 -7.966 57.785 1.00 90.81 848 LEU A N 1
ATOM 6763 C CA . LEU A 1 848 ? -45.761 -7.310 56.503 1.00 90.81 848 LEU A CA 1
ATOM 6764 C C . LEU A 1 848 ? -44.458 -6.826 55.841 1.00 90.81 848 LEU A C 1
ATOM 6766 O O . LEU A 1 848 ? -44.245 -7.012 54.644 1.00 90.81 848 LEU A O 1
ATOM 6770 N N . ILE A 1 849 ? -43.524 -6.293 56.638 1.00 88.69 849 ILE A N 1
ATOM 6771 C CA . ILE A 1 849 ? -42.177 -5.937 56.166 1.00 88.69 849 ILE A CA 1
ATOM 6772 C C . ILE A 1 849 ? -41.400 -7.185 55.706 1.00 88.69 849 ILE A C 1
ATOM 6774 O O . ILE A 1 849 ? -40.690 -7.131 54.701 1.00 88.69 849 ILE A O 1
ATOM 6778 N N . LEU A 1 850 ? -41.509 -8.315 56.412 1.00 90.19 850 LEU A N 1
ATOM 6779 C CA . LEU A 1 850 ? -40.863 -9.568 56.008 1.00 90.19 850 LEU A CA 1
ATOM 6780 C C . LEU A 1 850 ? -41.403 -10.063 54.652 1.00 90.19 850 LEU A C 1
ATOM 6782 O O . LEU A 1 850 ? -40.618 -10.474 53.795 1.00 90.19 850 LEU A O 1
ATOM 6786 N N . GLU A 1 851 ? -42.715 -9.986 54.423 1.00 91.62 851 GLU A N 1
ATOM 6787 C CA . GLU A 1 851 ? -43.343 -10.330 53.138 1.00 91.62 851 GLU A CA 1
ATOM 6788 C C . GLU A 1 851 ? -42.835 -9.448 51.983 1.00 91.62 851 GLU A C 1
ATOM 6790 O O . GLU A 1 851 ? -42.515 -9.936 50.893 1.00 91.62 851 GLU A O 1
ATOM 6795 N N . GLU A 1 852 ? -42.672 -8.146 52.216 1.00 91.88 852 GLU A N 1
ATOM 6796 C CA . GLU A 1 852 ? -42.107 -7.243 51.208 1.00 91.88 852 GLU A CA 1
ATOM 6797 C C . GLU A 1 852 ? -40.646 -7.583 50.878 1.00 91.88 852 GLU A C 1
ATOM 6799 O O . GLU A 1 852 ? -40.266 -7.669 49.702 1.00 91.88 852 GLU A O 1
ATOM 6804 N N . ILE A 1 853 ? -39.819 -7.825 51.900 1.00 90.00 853 ILE A N 1
ATOM 6805 C CA . ILE A 1 853 ? -38.403 -8.168 51.713 1.00 90.00 853 ILE A CA 1
ATOM 6806 C C . ILE A 1 853 ? -38.267 -9.557 51.053 1.00 90.00 853 ILE A C 1
ATOM 6808 O O . ILE A 1 853 ? -37.382 -9.752 50.213 1.00 90.00 853 ILE A O 1
ATOM 6812 N N . THR A 1 854 ? -39.148 -10.517 51.359 1.00 90.06 854 THR A N 1
ATOM 6813 C CA . THR A 1 854 ? -39.122 -11.858 50.734 1.00 90.06 854 THR A CA 1
ATOM 6814 C C . THR A 1 854 ? -39.465 -11.768 49.252 1.00 90.06 854 THR A C 1
ATOM 6816 O O . THR A 1 854 ? -38.717 -12.291 48.423 1.00 90.06 854 THR A O 1
ATOM 6819 N N . SER A 1 855 ? -40.493 -10.992 48.897 1.00 93.25 855 SER A N 1
ATOM 6820 C CA . SER A 1 855 ? -40.836 -10.683 47.503 1.00 93.25 855 SER A CA 1
ATOM 6821 C C . SER A 1 855 ? -39.676 -10.027 46.739 1.00 93.25 855 SER A C 1
ATOM 6823 O O . SER A 1 855 ? -39.382 -10.392 45.596 1.00 93.25 855 SER A O 1
ATOM 6825 N N . LEU A 1 856 ? -38.972 -9.074 47.362 1.00 91.31 856 LEU A N 1
ATOM 6826 C CA . LEU A 1 856 ? -37.772 -8.446 46.793 1.00 91.31 856 LEU A CA 1
ATOM 6827 C C . LEU A 1 856 ? -36.633 -9.454 46.575 1.00 91.31 856 LEU A C 1
ATOM 6829 O O . LEU A 1 856 ? -36.012 -9.457 45.510 1.00 91.31 856 LEU A O 1
ATOM 6833 N N . SER A 1 857 ? -36.379 -10.329 47.547 1.00 91.94 857 SER A N 1
ATOM 6834 C CA . SER A 1 857 ? -35.340 -11.361 47.461 1.00 91.94 857 SER A CA 1
ATOM 6835 C C . SER A 1 857 ? -35.597 -12.349 46.323 1.00 91.94 857 SER A C 1
ATOM 6837 O O . SER A 1 857 ? -34.681 -12.661 45.556 1.00 91.94 857 SER A O 1
ATOM 6839 N N . ASP A 1 858 ? -36.845 -12.789 46.144 1.00 91.25 858 ASP A N 1
ATOM 6840 C CA . ASP A 1 858 ? -37.209 -13.702 45.060 1.00 91.25 858 ASP A CA 1
ATOM 6841 C C . ASP A 1 858 ? -37.070 -13.045 43.681 1.00 91.25 858 ASP A C 1
ATOM 6843 O O . ASP A 1 858 ? -36.509 -13.653 42.765 1.00 91.25 858 ASP A O 1
ATOM 6847 N N . LYS A 1 859 ? -37.452 -11.768 43.539 1.00 92.50 859 LYS A N 1
ATOM 6848 C CA . LYS A 1 859 ? -37.205 -10.998 42.304 1.00 92.50 859 LYS A CA 1
ATOM 6849 C C . LYS A 1 859 ? -35.712 -10.907 41.979 1.00 92.50 859 LYS A C 1
ATOM 6851 O O . LYS A 1 859 ? -35.315 -11.168 40.844 1.00 92.50 859 LYS A O 1
ATOM 6856 N N . LEU A 1 860 ? -34.874 -10.593 42.969 1.00 90.75 860 LEU A N 1
ATOM 6857 C CA . LEU A 1 860 ? -33.419 -10.504 42.788 1.00 90.75 860 LEU A CA 1
ATOM 6858 C C . LEU A 1 860 ? -32.786 -11.869 42.469 1.00 90.75 860 LEU A C 1
ATOM 6860 O O . LEU A 1 860 ? -31.823 -11.943 41.704 1.00 90.75 860 LEU A O 1
ATOM 6864 N N . ARG A 1 861 ? -33.329 -12.970 43.005 1.00 90.06 861 ARG A N 1
ATOM 6865 C CA . ARG A 1 861 ? -32.901 -14.336 42.657 1.00 90.06 861 ARG A CA 1
ATOM 6866 C C . ARG A 1 861 ? -33.190 -14.677 41.199 1.00 90.06 861 ARG A C 1
ATOM 6868 O O . ARG A 1 861 ? -32.304 -15.224 40.542 1.00 90.06 861 ARG A O 1
ATOM 6875 N N . VAL A 1 862 ? -34.382 -14.349 40.699 1.00 91.25 862 VAL A N 1
ATOM 6876 C CA . VAL A 1 862 ? -34.750 -14.568 39.289 1.00 91.25 862 VAL A CA 1
ATOM 6877 C C . VAL A 1 862 ? -33.856 -13.735 38.370 1.00 91.25 862 VAL A C 1
ATOM 6879 O O . VAL A 1 862 ? -33.236 -14.292 37.467 1.00 91.25 862 VAL A O 1
ATOM 6882 N N . GLN A 1 863 ? -33.669 -12.446 38.669 1.00 89.38 863 GLN A N 1
ATOM 6883 C CA . GLN A 1 863 ? -32.778 -11.568 37.897 1.00 89.38 863 GLN A CA 1
ATOM 6884 C C . GLN A 1 863 ? -31.326 -12.074 37.867 1.00 89.38 863 GLN A C 1
ATOM 6886 O O . GLN A 1 863 ? -30.670 -12.046 36.825 1.00 89.38 863 GLN A O 1
ATOM 6891 N N . ALA A 1 864 ? -30.812 -12.588 38.989 1.00 88.56 864 ALA A N 1
ATOM 6892 C CA . ALA A 1 864 ? -29.483 -13.195 39.026 1.00 88.56 864 ALA A CA 1
ATOM 6893 C C . ALA A 1 864 ? -29.398 -14.475 38.169 1.00 88.56 864 ALA A C 1
ATOM 6895 O O . ALA A 1 864 ? -28.359 -14.747 37.568 1.00 88.56 864 ALA A O 1
ATOM 6896 N N . ALA A 1 865 ? -30.463 -15.279 38.105 1.00 87.38 865 ALA A N 1
ATOM 6897 C CA . ALA A 1 865 ? -30.495 -16.480 37.272 1.00 87.38 865 ALA A CA 1
ATOM 6898 C C . ALA A 1 865 ? -30.511 -16.139 35.772 1.00 87.38 865 ALA A C 1
ATOM 6900 O O . ALA A 1 865 ? -29.757 -16.744 35.009 1.00 87.38 865 ALA A O 1
ATOM 6901 N N . GLU A 1 866 ? -31.298 -15.142 35.368 1.00 87.44 866 GLU A N 1
ATOM 6902 C CA . GLU A 1 866 ? -31.359 -14.648 33.985 1.00 87.44 866 GLU A CA 1
ATOM 6903 C C . GLU A 1 866 ? -30.006 -14.074 33.534 1.00 87.44 866 GLU A C 1
ATOM 6905 O O . GLU A 1 866 ? -29.476 -14.479 32.498 1.00 87.44 866 GLU A O 1
ATOM 6910 N N . GLY A 1 867 ? -29.351 -13.259 34.371 1.00 86.19 867 GLY A N 1
ATOM 6911 C CA . GLY A 1 867 ? -28.028 -12.702 34.059 1.00 86.19 867 GLY A CA 1
ATOM 6912 C C . GLY A 1 867 ? -26.929 -13.755 33.815 1.00 86.19 867 GLY A C 1
ATOM 6913 O O . GLY A 1 867 ? -25.975 -13.503 33.071 1.00 86.19 867 GLY A O 1
ATOM 6914 N N . ARG A 1 868 ? -27.051 -14.968 34.379 1.00 85.75 868 ARG A N 1
ATOM 6915 C CA . ARG A 1 868 ? -26.138 -16.092 34.075 1.00 85.75 868 ARG A CA 1
ATOM 6916 C C . ARG A 1 868 ? -26.336 -16.660 32.671 1.00 85.75 868 ARG A C 1
ATOM 6918 O O . ARG A 1 868 ? -25.366 -17.107 32.061 1.00 85.75 868 ARG A O 1
ATOM 6925 N N . ALA A 1 869 ? -27.570 -16.691 32.178 1.00 87.06 869 ALA A N 1
ATOM 6926 C CA . ALA A 1 869 ? -27.861 -17.207 30.845 1.00 87.06 869 ALA A CA 1
ATOM 6927 C C . ALA A 1 869 ? -27.289 -16.270 29.769 1.00 87.06 869 ALA A C 1
ATOM 6929 O O . ALA A 1 869 ? -26.565 -16.726 28.882 1.00 87.06 869 ALA A O 1
ATOM 6930 N N . ASP A 1 870 ? -27.510 -14.964 29.925 1.00 86.75 870 ASP A N 1
ATOM 6931 C CA . ASP A 1 870 ? -27.039 -13.939 28.986 1.00 86.75 870 ASP A CA 1
ATOM 6932 C C . ASP A 1 870 ? -25.507 -13.879 28.917 1.00 86.75 870 ASP A C 1
ATOM 6934 O O . ASP A 1 870 ? -24.911 -13.823 27.837 1.00 86.75 870 ASP A O 1
ATOM 6938 N N . THR A 1 871 ? -24.842 -13.952 30.076 1.00 87.94 871 THR A N 1
ATOM 6939 C CA . THR A 1 871 ? -23.372 -13.987 30.142 1.00 87.94 871 THR A CA 1
ATOM 6940 C C . THR A 1 871 ? -22.792 -15.232 29.465 1.00 87.94 871 THR A C 1
ATOM 6942 O O . THR A 1 871 ? -21.779 -15.133 28.768 1.00 87.94 871 THR A O 1
ATOM 6945 N N . LEU A 1 872 ? -23.440 -16.395 29.602 1.00 88.56 872 LEU A N 1
ATOM 6946 C CA . LEU A 1 872 ? -23.027 -17.631 28.934 1.00 88.56 872 LEU A CA 1
ATOM 6947 C C . LEU A 1 872 ? -23.215 -17.562 27.412 1.00 88.56 872 LEU A C 1
ATOM 6949 O O . LEU A 1 872 ? -22.350 -18.027 26.666 1.00 88.56 872 LEU A O 1
ATOM 6953 N N . GLU A 1 873 ? -24.332 -17.011 26.939 1.00 89.06 873 GLU A N 1
ATOM 6954 C CA . GLU A 1 873 ? -24.582 -16.862 25.504 1.00 89.06 873 GLU A CA 1
ATOM 6955 C C . GLU A 1 873 ? -23.550 -15.934 24.855 1.00 89.06 873 GLU A C 1
ATOM 6957 O O . GLU A 1 873 ? -22.974 -16.263 23.814 1.00 89.06 873 GLU A O 1
ATOM 6962 N N . LEU A 1 874 ? -23.245 -14.811 25.506 1.00 90.56 874 LEU A N 1
ATOM 6963 C CA . LEU A 1 874 ? -22.241 -13.874 25.018 1.00 90.56 874 LEU A CA 1
ATOM 6964 C C . LEU A 1 874 ? -20.840 -14.505 24.977 1.00 90.56 874 LEU A C 1
ATOM 6966 O O . LEU A 1 874 ? -20.129 -14.346 23.985 1.00 90.56 874 LEU A O 1
ATOM 6970 N N . ALA A 1 875 ? -20.472 -15.298 25.989 1.00 90.12 875 ALA A N 1
ATOM 6971 C CA . ALA A 1 875 ? -19.206 -16.035 26.005 1.00 90.12 875 ALA A CA 1
ATOM 6972 C C . ALA A 1 875 ? -19.097 -17.056 24.855 1.00 90.12 875 ALA A C 1
ATOM 6974 O O . ALA A 1 875 ? -18.031 -17.199 24.249 1.00 90.12 875 ALA A O 1
ATOM 6975 N N . LYS A 1 876 ? -20.196 -17.741 24.498 1.00 92.75 876 LYS A N 1
ATOM 6976 C CA . LYS A 1 876 ? -20.230 -18.636 23.325 1.00 92.75 876 LYS A CA 1
ATOM 6977 C C . LYS A 1 876 ? -19.981 -17.866 22.027 1.00 92.75 876 LYS A C 1
ATOM 6979 O O . LYS A 1 876 ? -19.135 -18.284 21.239 1.00 92.75 876 LYS A O 1
ATOM 6984 N N . ARG A 1 877 ? -20.636 -16.714 21.843 1.00 92.81 877 ARG A N 1
ATOM 6985 C CA . ARG A 1 877 ? -20.440 -15.850 20.663 1.00 92.81 877 ARG A CA 1
ATOM 6986 C C . ARG A 1 877 ? -18.995 -15.354 20.548 1.00 92.81 877 ARG A C 1
ATOM 6988 O O . ARG A 1 877 ? -18.422 -15.414 19.464 1.00 92.81 877 ARG A O 1
ATOM 6995 N N . VAL A 1 878 ? -18.378 -14.922 21.654 1.00 93.25 878 VAL A N 1
ATOM 6996 C CA . VAL A 1 878 ? -16.957 -14.516 21.674 1.00 93.25 878 VAL A CA 1
ATOM 6997 C C . VAL A 1 878 ? -16.058 -15.664 21.207 1.00 93.25 878 VAL A C 1
ATOM 6999 O O . VAL A 1 878 ? -15.228 -15.467 20.320 1.00 93.25 878 VAL A O 1
ATOM 7002 N N . ASN A 1 879 ? -16.262 -16.877 21.727 1.00 92.81 879 ASN A N 1
ATOM 7003 C CA . ASN A 1 879 ? -15.486 -18.051 21.318 1.00 92.81 879 ASN A CA 1
ATOM 7004 C C . ASN A 1 879 ? -15.672 -18.402 19.831 1.00 92.81 879 ASN A C 1
ATOM 7006 O O . ASN A 1 879 ? -14.705 -18.757 19.151 1.00 92.81 879 ASN A O 1
ATOM 7010 N N . GLU A 1 880 ? -16.888 -18.277 19.296 1.00 94.44 880 GLU A N 1
ATOM 7011 C CA . GLU A 1 880 ? -17.155 -18.477 17.868 1.00 94.44 880 GLU A CA 1
ATOM 7012 C C . GLU A 1 880 ? -16.403 -17.465 16.997 1.00 94.44 880 GLU A C 1
ATOM 7014 O O . GLU A 1 880 ? -15.755 -17.856 16.019 1.00 94.44 880 GLU A O 1
ATOM 7019 N N . TYR A 1 881 ? -16.437 -16.177 17.354 1.00 94.38 881 TYR A N 1
ATOM 7020 C CA . TYR A 1 881 ? -15.705 -15.143 16.623 1.00 94.38 881 TYR A CA 1
ATOM 7021 C C . TYR A 1 881 ? -14.190 -15.323 16.734 1.00 94.38 881 TYR A C 1
ATOM 7023 O O . TYR A 1 881 ? -13.500 -15.208 15.724 1.00 94.38 881 TYR A O 1
ATOM 7031 N N . GLN A 1 882 ? -13.667 -15.703 17.902 1.00 93.62 882 GLN A N 1
ATOM 7032 C CA . GLN A 1 882 ? -12.248 -16.034 18.062 1.00 93.62 882 GLN A CA 1
ATOM 7033 C C . GLN A 1 882 ? -11.833 -17.243 17.205 1.00 93.62 882 GLN A C 1
ATOM 7035 O O . GLN A 1 882 ? -10.735 -17.264 16.646 1.00 93.62 882 GLN A O 1
ATOM 7040 N N . SER A 1 883 ? -12.699 -18.249 17.057 1.00 95.25 883 SER A N 1
ATOM 7041 C CA . SER A 1 883 ? -12.445 -19.393 16.171 1.00 95.25 883 SER A CA 1
ATOM 7042 C C . SER A 1 883 ? -12.418 -18.978 14.694 1.00 95.25 883 SER A C 1
ATOM 7044 O O . SER A 1 883 ? -11.488 -19.340 13.964 1.00 95.25 883 SER A O 1
ATOM 7046 N N . LYS A 1 884 ? -13.386 -18.153 14.261 1.00 95.56 884 LYS A N 1
ATOM 7047 C CA . LYS A 1 884 ? -13.421 -17.568 12.908 1.00 95.56 884 LYS A CA 1
ATOM 7048 C C . LYS A 1 884 ? -12.182 -16.721 12.631 1.00 95.56 884 LYS A C 1
ATOM 7050 O O . LYS A 1 884 ? -11.563 -16.904 11.586 1.00 95.56 884 LYS A O 1
ATOM 7055 N N . LEU A 1 885 ? -11.777 -15.880 13.583 1.00 95.25 885 LEU A N 1
ATOM 7056 C CA . LEU A 1 885 ? -10.569 -15.062 13.503 1.00 95.25 885 LEU A CA 1
ATOM 7057 C C . LEU A 1 885 ? -9.344 -15.939 13.229 1.00 95.25 885 LEU A C 1
ATOM 7059 O O . LEU A 1 885 ? -8.677 -15.758 12.216 1.00 95.25 885 LEU A O 1
ATOM 7063 N N . ARG A 1 886 ? -9.116 -16.978 14.046 1.00 95.06 886 ARG A N 1
ATOM 7064 C CA . ARG A 1 886 ? -8.007 -17.930 13.839 1.00 95.06 886 ARG A CA 1
ATOM 7065 C C . ARG A 1 886 ? -8.067 -18.611 12.469 1.00 95.06 886 ARG A C 1
ATOM 7067 O O . ARG A 1 886 ? -7.024 -18.890 11.880 1.00 95.06 886 ARG A O 1
ATOM 7074 N N . ALA A 1 887 ? -9.263 -18.916 11.962 1.00 94.75 887 ALA A N 1
ATOM 7075 C CA . ALA A 1 887 ? -9.428 -19.516 10.642 1.00 94.75 887 ALA A CA 1
ATOM 7076 C C . ALA A 1 887 ? -9.057 -18.547 9.508 1.00 94.75 887 ALA A C 1
ATOM 7078 O O . ALA A 1 887 ? -8.352 -18.958 8.587 1.00 94.75 887 ALA A O 1
ATOM 7079 N N . VAL A 1 888 ? -9.478 -17.280 9.585 1.00 94.69 888 VAL A N 1
ATOM 7080 C CA . VAL A 1 888 ? -9.105 -16.244 8.607 1.00 94.69 888 VAL A CA 1
ATOM 7081 C C . VAL A 1 888 ? -7.608 -15.952 8.681 1.00 94.69 888 VAL A C 1
ATOM 7083 O O . VAL A 1 888 ? -6.954 -15.950 7.647 1.00 94.69 888 VAL A O 1
ATOM 7086 N N . THR A 1 889 ? -7.019 -15.845 9.875 1.00 92.94 889 THR A N 1
ATOM 7087 C CA . THR A 1 889 ? -5.567 -15.651 10.028 1.00 92.94 889 THR A CA 1
ATOM 7088 C C . THR A 1 889 ? -4.758 -16.779 9.381 1.00 92.94 889 THR A C 1
ATOM 7090 O O . THR A 1 889 ? -3.762 -16.514 8.714 1.00 92.94 889 THR A O 1
ATOM 7093 N N . ARG A 1 890 ? -5.197 -18.042 9.503 1.00 94.12 890 ARG A N 1
ATOM 7094 C CA . ARG A 1 890 ? -4.556 -19.163 8.789 1.00 94.12 890 ARG A CA 1
ATOM 7095 C C . ARG A 1 890 ? -4.674 -19.036 7.269 1.00 94.12 890 ARG A C 1
ATOM 7097 O O . ARG A 1 890 ? -3.718 -19.365 6.573 1.00 94.12 890 ARG A O 1
ATOM 7104 N N . LYS A 1 891 ? -5.818 -18.565 6.755 1.00 94.38 891 LYS A N 1
ATOM 7105 C CA . LYS A 1 891 ? -5.986 -18.294 5.318 1.00 94.38 891 LYS A CA 1
ATOM 7106 C C . LYS A 1 891 ? -5.040 -17.189 4.850 1.00 94.38 891 LYS A C 1
ATOM 7108 O O . LYS A 1 891 ? -4.372 -17.410 3.848 1.00 94.38 891 LYS A O 1
ATOM 7113 N N . ILE A 1 892 ? -4.902 -16.106 5.623 1.00 94.44 892 ILE A N 1
ATOM 7114 C CA . ILE A 1 892 ? -3.951 -15.019 5.341 1.00 94.44 892 ILE A CA 1
ATOM 7115 C C . ILE A 1 892 ? -2.534 -15.577 5.254 1.00 94.44 892 ILE A C 1
ATOM 7117 O O . ILE A 1 892 ? -1.837 -15.315 4.283 1.00 94.44 892 ILE A O 1
ATOM 7121 N N . MET A 1 893 ? -2.104 -16.390 6.224 1.00 92.81 893 MET A N 1
ATOM 7122 C CA . MET A 1 893 ? -0.760 -16.984 6.201 1.00 92.81 893 MET A CA 1
ATOM 7123 C C . MET A 1 893 ? -0.520 -17.842 4.949 1.00 92.81 893 MET A C 1
ATOM 7125 O O . MET A 1 893 ? 0.558 -17.773 4.358 1.00 92.81 893 MET A O 1
ATOM 7129 N N . ALA A 1 894 ? -1.522 -18.611 4.511 1.00 93.56 894 ALA A N 1
ATOM 7130 C CA . ALA A 1 894 ? -1.432 -19.392 3.279 1.00 93.56 894 ALA A CA 1
ATOM 7131 C C . ALA A 1 894 ? -1.331 -18.490 2.036 1.00 93.56 894 ALA A C 1
ATOM 7133 O O . ALA A 1 894 ? -0.422 -18.666 1.228 1.00 93.56 894 ALA A O 1
ATOM 7134 N N . THR A 1 895 ? -2.195 -17.479 1.906 1.00 91.94 895 THR A N 1
ATOM 7135 C CA . THR A 1 895 ? -2.182 -16.556 0.757 1.00 91.94 895 THR A CA 1
ATOM 7136 C C . THR A 1 895 ? -0.950 -15.655 0.732 1.00 91.94 895 THR A C 1
ATOM 7138 O O . THR A 1 895 ? -0.441 -15.355 -0.341 1.00 91.94 895 THR A O 1
ATOM 7141 N N . VAL A 1 896 ? -0.424 -15.257 1.893 1.00 92.38 896 VAL A N 1
ATOM 7142 C CA . VAL A 1 896 ? 0.842 -14.517 2.004 1.00 92.38 896 VAL A CA 1
ATOM 7143 C C . VAL A 1 896 ? 2.012 -15.396 1.567 1.00 92.38 896 VAL A C 1
ATOM 7145 O O . VAL A 1 896 ? 2.879 -14.926 0.838 1.00 92.38 896 VAL A O 1
ATOM 7148 N N . SER A 1 897 ? 2.008 -16.685 1.920 1.00 90.75 897 SER A N 1
ATOM 7149 C CA . SER A 1 897 ? 3.021 -17.633 1.435 1.00 90.75 897 SER A CA 1
ATOM 7150 C C . SER A 1 897 ? 2.955 -17.797 -0.091 1.00 90.75 897 SER A C 1
ATOM 7152 O O . SER A 1 897 ? 3.989 -17.772 -0.758 1.00 90.75 897 SER A O 1
ATOM 7154 N N . GLU A 1 898 ? 1.748 -17.891 -0.664 1.00 90.81 898 GLU A N 1
ATOM 7155 C CA . GLU A 1 898 ? 1.546 -17.886 -2.122 1.00 90.81 898 GLU A CA 1
ATOM 7156 C C . GLU A 1 898 ? 2.059 -16.586 -2.767 1.00 90.81 898 GLU A C 1
ATOM 7158 O O . GLU A 1 898 ? 2.759 -16.637 -3.778 1.00 90.81 898 GLU A O 1
ATOM 7163 N N . LEU A 1 899 ? 1.770 -15.420 -2.175 1.00 91.81 899 LEU A N 1
ATOM 7164 C CA . LEU A 1 899 ? 2.275 -14.122 -2.638 1.00 91.81 899 LEU A CA 1
ATOM 7165 C C . LEU A 1 899 ? 3.801 -14.067 -2.629 1.00 91.81 899 LEU A C 1
ATOM 7167 O O . LEU A 1 899 ? 4.388 -13.627 -3.614 1.00 91.81 899 LEU A O 1
ATOM 7171 N N . SER A 1 900 ? 4.450 -14.554 -1.569 1.00 91.12 900 SER A N 1
ATOM 7172 C CA . SER A 1 900 ? 5.912 -14.629 -1.504 1.00 91.12 900 SER A CA 1
ATOM 7173 C C . SER A 1 900 ? 6.486 -15.523 -2.608 1.00 91.12 900 SER A C 1
ATOM 7175 O O . SER A 1 900 ? 7.497 -15.171 -3.215 1.00 91.12 900 SER A O 1
ATOM 7177 N N . MET A 1 901 ? 5.824 -16.639 -2.936 1.00 90.00 901 MET A N 1
ATOM 7178 C CA . MET A 1 901 ? 6.232 -17.488 -4.062 1.00 90.00 901 MET A CA 1
ATOM 7179 C C . MET A 1 901 ? 6.082 -16.779 -5.413 1.00 90.00 901 MET A C 1
ATOM 7181 O O . MET A 1 901 ? 6.992 -16.844 -6.245 1.00 90.00 901 MET A O 1
ATOM 7185 N N . TYR A 1 902 ? 4.960 -16.087 -5.636 1.00 90.62 902 TYR A N 1
ATOM 7186 C CA . TYR A 1 902 ? 4.740 -15.316 -6.861 1.00 90.62 902 TYR A CA 1
ATOM 7187 C C . TYR A 1 902 ? 5.717 -14.148 -6.988 1.00 90.62 902 TYR A C 1
ATOM 7189 O O . TYR A 1 902 ? 6.234 -13.918 -8.078 1.00 90.62 902 TYR A O 1
ATOM 7197 N N . GLN A 1 903 ? 6.028 -13.461 -5.888 1.00 90.19 903 GLN A N 1
ATOM 7198 C CA . GLN A 1 903 ? 7.027 -12.397 -5.848 1.00 90.19 903 GLN A CA 1
ATOM 7199 C C . GLN A 1 903 ? 8.421 -12.931 -6.193 1.00 90.19 903 GLN A C 1
ATOM 7201 O O . GLN A 1 903 ? 9.099 -12.357 -7.039 1.00 90.19 903 GLN A O 1
ATOM 7206 N N . ALA A 1 904 ? 8.831 -14.057 -5.603 1.00 89.94 904 ALA A N 1
ATOM 7207 C CA . ALA A 1 904 ? 10.116 -14.684 -5.909 1.00 89.94 904 ALA A CA 1
ATOM 7208 C C . ALA A 1 904 ? 10.204 -15.137 -7.378 1.00 89.94 904 ALA A C 1
ATOM 7210 O O . ALA A 1 904 ? 11.220 -14.923 -8.036 1.00 89.94 904 ALA A O 1
ATOM 7211 N N . SER A 1 905 ? 9.123 -15.709 -7.917 1.00 90.00 905 SER A N 1
ATOM 7212 C CA . SER A 1 905 ? 9.052 -16.122 -9.325 1.00 90.00 905 SER A CA 1
ATOM 7213 C C . SER A 1 905 ? 9.074 -14.924 -10.279 1.00 90.00 905 SER A C 1
ATOM 7215 O O . SER A 1 905 ? 9.761 -14.968 -11.294 1.00 90.00 905 SER A O 1
ATOM 7217 N N . ALA A 1 906 ? 8.381 -13.833 -9.939 1.00 89.56 906 ALA A N 1
ATOM 7218 C CA . ALA A 1 906 ? 8.407 -12.595 -10.712 1.00 89.56 906 ALA A CA 1
ATOM 7219 C C . ALA A 1 906 ? 9.794 -11.935 -10.697 1.00 89.56 906 ALA A C 1
ATOM 7221 O O . ALA A 1 906 ? 10.237 -11.455 -11.734 1.00 89.56 906 ALA A O 1
ATOM 7222 N N . LEU A 1 907 ? 10.500 -11.956 -9.560 1.00 89.62 907 LEU A N 1
ATOM 7223 C CA . LEU A 1 907 ? 11.882 -11.475 -9.466 1.00 89.62 907 LEU A CA 1
ATOM 7224 C C . LEU A 1 907 ? 12.833 -12.314 -10.323 1.00 89.62 907 LEU A C 1
ATOM 7226 O O . LEU A 1 907 ? 13.655 -11.750 -11.039 1.00 89.62 907 LEU A O 1
ATOM 7230 N N . LYS A 1 908 ? 12.697 -13.646 -10.296 1.00 91.12 908 LYS A N 1
ATOM 7231 C CA . LYS A 1 908 ? 13.527 -14.541 -11.111 1.00 91.12 908 LYS A CA 1
ATOM 7232 C C . LYS A 1 908 ? 13.316 -14.306 -12.610 1.00 91.12 908 LYS A C 1
ATOM 7234 O O . LYS A 1 908 ? 14.282 -14.075 -13.327 1.00 91.12 908 LYS A O 1
ATOM 7239 N N . LEU A 1 909 ? 12.061 -14.301 -13.063 1.00 87.75 909 LEU A N 1
ATOM 7240 C CA . LEU A 1 909 ? 11.730 -14.030 -14.467 1.00 87.75 909 LEU A CA 1
ATOM 7241 C C . LEU A 1 909 ? 12.082 -12.591 -14.866 1.00 87.75 909 LEU A C 1
ATOM 7243 O O . LEU A 1 909 ? 12.410 -12.336 -16.018 1.00 87.75 909 LEU A O 1
ATOM 7247 N N . GLY A 1 910 ? 12.031 -11.649 -13.920 1.00 87.12 910 GLY A N 1
ATOM 7248 C CA . GLY A 1 910 ? 12.471 -10.270 -14.116 1.00 87.12 910 GLY A CA 1
ATOM 7249 C C . GLY A 1 910 ? 13.962 -10.177 -14.396 1.00 87.12 910 GLY A C 1
ATOM 7250 O O . GLY A 1 910 ? 14.340 -9.523 -15.362 1.00 87.12 910 GLY A O 1
ATOM 7251 N N . ALA A 1 911 ? 14.779 -10.888 -13.618 1.00 90.00 911 ALA A N 1
ATOM 7252 C CA . ALA A 1 911 ? 16.218 -10.972 -13.837 1.00 90.00 911 ALA A CA 1
ATOM 7253 C C . ALA A 1 911 ? 16.555 -11.626 -15.189 1.00 90.00 911 ALA A C 1
ATOM 7255 O O . ALA A 1 911 ? 17.325 -11.055 -15.953 1.00 90.00 911 ALA A O 1
ATOM 7256 N N . GLU A 1 912 ? 15.923 -12.758 -15.531 1.00 88.75 912 GLU A N 1
ATOM 7257 C CA . GLU A 1 912 ? 16.111 -13.433 -16.832 1.00 88.7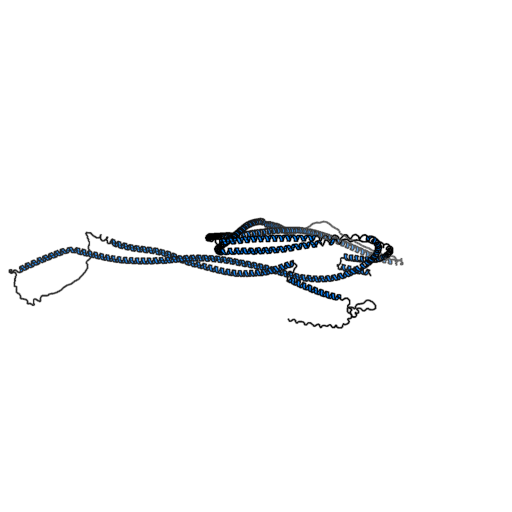5 912 GLU A CA 1
ATOM 7258 C C . GLU A 1 912 ? 15.715 -12.516 -18.010 1.00 88.75 912 GLU A C 1
ATOM 7260 O O . GLU A 1 912 ? 16.406 -12.427 -19.026 1.00 88.75 912 GLU A O 1
ATOM 7265 N N . LYS A 1 913 ? 14.622 -11.760 -17.858 1.00 91.44 913 LYS A N 1
ATOM 7266 C CA . LYS A 1 913 ? 14.156 -10.776 -18.843 1.00 91.44 913 LYS A CA 1
ATOM 7267 C C . LYS A 1 913 ? 15.099 -9.575 -18.967 1.00 91.44 913 LYS A C 1
ATOM 7269 O O . LYS A 1 913 ? 15.313 -9.111 -20.084 1.00 91.44 913 LYS A O 1
ATOM 7274 N N . GLU A 1 914 ? 15.643 -9.058 -17.866 1.00 89.69 914 GLU A N 1
ATOM 7275 C CA . GLU A 1 914 ? 16.641 -7.977 -17.881 1.00 89.69 914 GLU A CA 1
ATOM 7276 C C . GLU A 1 914 ? 17.963 -8.430 -18.506 1.00 89.69 914 GLU A C 1
ATOM 7278 O O . GLU A 1 914 ? 18.546 -7.689 -19.297 1.00 89.69 914 GLU A O 1
ATOM 7283 N N . GLU A 1 915 ? 18.402 -9.659 -18.232 1.00 89.50 915 GLU A N 1
ATOM 7284 C CA . GLU A 1 915 ? 19.584 -10.258 -18.853 1.00 89.50 915 GLU A CA 1
ATOM 7285 C C . GLU A 1 915 ? 19.411 -10.339 -20.378 1.00 89.50 915 GLU A C 1
ATOM 7287 O O . GLU A 1 915 ? 20.237 -9.802 -21.120 1.00 89.50 915 GLU A O 1
ATOM 7292 N N . LEU A 1 916 ? 18.282 -10.873 -20.858 1.00 86.44 916 LEU A N 1
ATOM 7293 C CA . LEU A 1 916 ? 17.962 -10.923 -22.290 1.00 86.44 916 LEU A CA 1
ATOM 7294 C C . LEU A 1 916 ? 17.761 -9.532 -22.912 1.00 86.44 916 LEU A C 1
ATOM 7296 O O . LEU A 1 916 ? 18.187 -9.296 -24.043 1.00 86.44 916 LEU A O 1
ATOM 7300 N N . GLU A 1 917 ? 17.148 -8.582 -22.201 1.00 87.19 917 GLU A N 1
ATOM 7301 C CA . GLU A 1 917 ? 17.039 -7.187 -22.651 1.00 87.19 917 GLU A CA 1
ATOM 7302 C C . GLU A 1 917 ? 18.405 -6.530 -22.817 1.00 87.19 917 GLU A C 1
ATOM 7304 O O . GLU A 1 917 ? 18.644 -5.872 -23.832 1.00 87.19 917 GLU A O 1
ATOM 7309 N N . SER A 1 918 ? 19.298 -6.729 -21.849 1.00 87.75 918 SER A N 1
ATOM 7310 C CA . SER A 1 918 ? 20.654 -6.195 -21.888 1.00 87.75 918 SER A CA 1
ATOM 7311 C C . SER A 1 918 ? 21.460 -6.820 -23.027 1.00 87.75 918 SER A C 1
ATOM 7313 O O . SER A 1 918 ? 22.097 -6.088 -23.782 1.00 87.75 918 SER A O 1
ATOM 7315 N N . ALA A 1 919 ? 21.344 -8.135 -23.239 1.00 84.50 919 ALA A N 1
ATOM 7316 C CA . ALA A 1 919 ? 21.998 -8.844 -24.332 1.00 84.50 919 ALA A CA 1
ATOM 7317 C C . ALA A 1 919 ? 21.498 -8.365 -25.704 1.00 84.50 919 ALA A C 1
ATOM 7319 O O . ALA A 1 919 ? 22.299 -8.099 -26.598 1.00 84.50 919 ALA A O 1
ATOM 7320 N N . VAL A 1 920 ? 20.182 -8.184 -25.870 1.00 85.38 920 VAL A N 1
ATOM 7321 C CA . VAL A 1 920 ? 19.588 -7.656 -27.111 1.00 85.38 920 VAL A CA 1
ATOM 7322 C C . VAL A 1 920 ? 19.993 -6.197 -27.345 1.00 85.38 920 VAL A C 1
ATOM 7324 O O . VAL A 1 920 ? 20.305 -5.830 -28.476 1.00 85.38 920 VAL A O 1
ATOM 7327 N N . SER A 1 921 ? 20.022 -5.370 -26.297 1.00 85.12 921 SER A N 1
ATOM 7328 C CA . SER A 1 921 ? 20.446 -3.968 -26.387 1.00 85.12 921 SER A CA 1
ATOM 7329 C C . SER A 1 921 ? 21.930 -3.837 -26.728 1.00 85.12 921 SER A C 1
ATOM 7331 O O . SER A 1 921 ? 22.288 -3.025 -27.577 1.00 85.12 921 SER A O 1
ATOM 7333 N N . LEU A 1 922 ? 22.794 -4.629 -26.092 1.00 84.19 922 LEU A N 1
ATOM 7334 C CA . LEU A 1 922 ? 24.229 -4.655 -26.370 1.00 84.19 922 LEU A CA 1
ATOM 7335 C C . LEU A 1 922 ? 24.492 -5.132 -27.801 1.00 84.19 922 LEU A C 1
ATOM 7337 O O . LEU A 1 922 ? 25.275 -4.514 -28.516 1.00 84.19 922 LEU A O 1
ATOM 7341 N N . ALA A 1 923 ? 23.791 -6.180 -28.242 1.00 80.69 923 ALA A N 1
ATOM 7342 C CA . ALA A 1 923 ? 23.874 -6.668 -29.613 1.00 80.69 923 ALA A CA 1
ATOM 7343 C C . ALA A 1 923 ? 23.444 -5.602 -30.633 1.00 80.69 923 ALA A C 1
ATOM 7345 O O . ALA A 1 923 ? 24.097 -5.449 -31.662 1.00 80.69 923 ALA A O 1
ATOM 7346 N N . ALA A 1 924 ? 22.390 -4.832 -30.340 1.00 82.44 924 ALA A N 1
ATOM 7347 C CA . ALA A 1 924 ? 21.951 -3.724 -31.187 1.00 82.44 924 ALA A CA 1
ATOM 7348 C C . ALA A 1 924 ? 22.976 -2.576 -31.230 1.00 82.44 924 ALA A C 1
ATOM 7350 O O . ALA A 1 924 ? 23.279 -2.077 -32.309 1.00 82.44 924 ALA A O 1
ATOM 7351 N N . GLN A 1 925 ? 23.558 -2.198 -30.086 1.00 83.06 925 GLN A N 1
ATOM 7352 C CA . GLN A 1 925 ? 24.597 -1.162 -30.014 1.00 83.06 925 GLN A CA 1
ATOM 7353 C C . GLN A 1 925 ? 25.876 -1.568 -30.754 1.00 83.06 925 GLN A C 1
ATOM 7355 O O . GLN A 1 925 ? 26.445 -0.762 -31.485 1.00 83.06 925 GLN A O 1
ATOM 7360 N N . ARG A 1 926 ? 26.313 -2.823 -30.607 1.00 80.44 926 ARG A N 1
ATOM 7361 C CA . ARG A 1 926 ? 27.457 -3.364 -31.355 1.00 80.44 926 ARG A CA 1
ATOM 7362 C C . ARG A 1 926 ? 27.186 -3.375 -32.855 1.00 80.44 926 ARG A C 1
ATOM 7364 O O . ARG A 1 926 ? 28.038 -2.946 -33.625 1.00 80.44 926 ARG A O 1
ATOM 7371 N N . LEU A 1 927 ? 25.974 -3.757 -33.263 1.00 76.06 927 LEU A N 1
ATOM 7372 C CA . LEU A 1 927 ? 25.556 -3.696 -34.663 1.00 76.06 927 LEU A CA 1
ATOM 7373 C C . LEU A 1 927 ? 25.587 -2.256 -35.212 1.00 76.06 927 LEU A C 1
ATOM 7375 O O . LEU A 1 927 ? 26.069 -2.043 -36.322 1.00 76.06 927 LEU A O 1
ATOM 7379 N N . GLU A 1 928 ? 25.121 -1.264 -34.442 1.00 80.94 928 GLU A N 1
ATOM 7380 C CA . GLU A 1 928 ? 25.209 0.163 -34.803 1.00 80.94 928 GLU A CA 1
ATOM 7381 C C . GLU A 1 928 ? 26.659 0.660 -34.897 1.00 80.94 928 GLU A C 1
ATOM 7383 O O . GLU A 1 928 ? 26.975 1.477 -35.763 1.00 80.94 928 GLU A O 1
ATOM 7388 N N . ALA A 1 929 ? 27.551 0.137 -34.052 1.00 81.81 929 ALA A N 1
ATOM 7389 C CA . ALA A 1 929 ? 28.987 0.409 -34.098 1.00 81.81 929 ALA A CA 1
ATOM 7390 C C . ALA A 1 929 ? 29.719 -0.329 -35.240 1.00 81.81 929 ALA A C 1
ATOM 7392 O O . ALA A 1 929 ? 30.898 -0.069 -35.479 1.00 81.81 929 ALA A O 1
ATOM 7393 N N . GLY A 1 930 ? 29.037 -1.223 -35.967 1.00 73.12 930 GLY A N 1
ATOM 7394 C CA . GLY A 1 930 ? 29.634 -2.057 -37.014 1.00 73.12 930 GLY A CA 1
ATOM 7395 C C . GLY A 1 930 ? 30.463 -3.233 -36.482 1.00 73.12 930 GLY A C 1
ATOM 7396 O O . GLY A 1 930 ? 31.220 -3.838 -37.240 1.00 73.12 930 GLY A O 1
ATOM 7397 N N . GLU A 1 931 ? 30.324 -3.560 -35.198 1.00 75.94 931 GLU A N 1
ATOM 7398 C CA . GLU A 1 931 ? 30.971 -4.685 -34.524 1.00 75.94 931 GLU A CA 1
ATOM 7399 C C . GLU A 1 931 ? 30.056 -5.930 -34.513 1.00 75.94 931 GLU A C 1
ATOM 7401 O O . GLU A 1 931 ? 28.829 -5.813 -34.625 1.00 75.94 931 GLU A O 1
ATOM 7406 N N . PRO A 1 932 ? 30.613 -7.149 -34.374 1.00 72.75 932 PRO A N 1
ATOM 7407 C CA . PRO A 1 932 ? 29.817 -8.369 -34.285 1.00 72.75 932 PRO A CA 1
ATOM 7408 C C . PRO A 1 932 ? 28.815 -8.326 -33.106 1.00 72.75 932 PRO A C 1
ATOM 7410 O O . PRO A 1 932 ? 29.201 -8.011 -31.977 1.00 72.75 932 PRO A O 1
ATOM 7413 N N . PRO A 1 933 ? 27.527 -8.660 -33.323 1.00 71.44 933 PRO A N 1
ATOM 7414 C CA . PRO A 1 933 ? 26.474 -8.481 -32.318 1.00 71.44 933 PRO A CA 1
ATOM 7415 C C . PRO A 1 933 ? 26.608 -9.386 -31.079 1.00 71.44 933 PRO A C 1
ATOM 7417 O O . PRO A 1 933 ? 26.060 -9.058 -30.031 1.00 71.44 933 PRO A O 1
ATOM 7420 N N . THR A 1 934 ? 27.342 -10.500 -31.147 1.00 71.94 934 THR A N 1
ATOM 7421 C CA . THR A 1 934 ? 27.629 -11.377 -29.989 1.00 71.94 934 THR A CA 1
ATOM 7422 C C . THR A 1 934 ? 29.080 -11.858 -29.973 1.00 71.94 934 THR A C 1
ATOM 7424 O O . THR A 1 934 ? 29.702 -12.021 -31.020 1.00 71.94 934 THR A O 1
ATOM 7427 N N . ASP A 1 935 ? 29.626 -12.155 -28.793 1.00 70.56 935 ASP A N 1
ATOM 7428 C CA . ASP A 1 935 ? 31.012 -12.644 -28.651 1.00 70.56 935 ASP A CA 1
ATOM 7429 C C . ASP A 1 935 ? 31.251 -13.967 -29.409 1.00 70.56 935 ASP A C 1
ATOM 7431 O O . ASP A 1 935 ? 32.343 -14.222 -29.914 1.00 70.56 935 ASP A O 1
ATOM 7435 N N . ASP A 1 936 ? 30.229 -14.815 -29.552 1.00 70.81 936 ASP A N 1
ATOM 7436 C CA . ASP A 1 936 ? 30.339 -16.037 -30.355 1.00 70.81 936 ASP A CA 1
ATOM 7437 C C . ASP A 1 936 ? 30.452 -15.736 -31.856 1.00 70.81 936 ASP A C 1
ATOM 7439 O O . ASP A 1 936 ? 31.226 -16.396 -32.552 1.00 70.81 936 ASP A O 1
ATOM 7443 N N . THR A 1 937 ? 29.792 -14.681 -32.350 1.00 68.00 937 THR A N 1
ATOM 7444 C CA . THR A 1 937 ? 29.995 -14.213 -33.733 1.00 68.00 937 THR A CA 1
ATOM 7445 C C . THR A 1 937 ? 31.388 -13.641 -33.952 1.00 68.00 937 THR A C 1
ATOM 7447 O O . THR A 1 937 ? 31.968 -13.843 -35.015 1.00 68.00 937 THR A O 1
ATOM 7450 N N . GLU A 1 938 ? 31.971 -13.000 -32.939 1.00 70.88 938 GLU A N 1
ATOM 7451 C CA . GLU A 1 938 ? 33.361 -12.544 -32.980 1.00 70.88 938 GLU A CA 1
ATOM 7452 C C . GLU A 1 938 ? 34.335 -13.732 -33.036 1.00 70.88 938 GLU A C 1
ATOM 7454 O O . GLU A 1 938 ? 35.287 -13.731 -33.818 1.00 70.88 938 GLU A O 1
ATOM 7459 N N . ARG A 1 939 ? 34.067 -14.804 -32.279 1.00 75.50 939 ARG A N 1
ATOM 7460 C CA . ARG A 1 939 ? 34.862 -16.044 -32.316 1.00 75.50 939 ARG A CA 1
ATOM 7461 C C . ARG A 1 939 ? 34.761 -16.767 -33.654 1.00 75.50 939 ARG A C 1
ATOM 7463 O O . ARG A 1 939 ? 35.781 -17.260 -34.144 1.00 75.50 939 ARG A O 1
ATOM 7470 N N . GLU A 1 940 ? 33.569 -16.845 -34.242 1.00 69.44 940 GLU A N 1
ATOM 7471 C CA . GLU A 1 940 ? 33.380 -17.419 -35.577 1.00 69.44 940 GLU A CA 1
ATOM 7472 C C . GLU A 1 940 ? 34.043 -16.567 -36.657 1.00 69.44 940 GLU A C 1
ATOM 7474 O O . GLU A 1 940 ? 34.733 -17.111 -37.519 1.00 69.44 940 GLU A O 1
ATOM 7479 N N . TRP A 1 941 ? 33.940 -15.241 -36.567 1.00 69.19 941 TRP A N 1
ATOM 7480 C CA . TRP A 1 941 ? 34.645 -14.330 -37.463 1.00 69.19 941 TRP A CA 1
ATOM 7481 C C . TRP A 1 941 ? 36.164 -14.497 -37.346 1.00 69.19 941 TRP A C 1
ATOM 7483 O O . TRP A 1 941 ? 36.842 -14.692 -38.350 1.00 69.19 941 TRP A O 1
ATOM 7493 N N . ALA A 1 942 ? 36.701 -14.563 -36.125 1.00 76.44 942 ALA A N 1
ATOM 7494 C CA . ALA A 1 942 ? 38.117 -14.826 -35.880 1.00 76.44 942 ALA A CA 1
ATOM 7495 C C . ALA A 1 942 ? 38.555 -16.227 -36.341 1.00 76.44 942 ALA A C 1
ATOM 7497 O O . ALA A 1 942 ? 39.730 -16.454 -36.632 1.00 76.44 942 ALA A O 1
ATOM 7498 N N . ARG A 1 943 ? 37.648 -17.209 -36.371 1.00 79.50 943 ARG A N 1
ATOM 7499 C CA . ARG A 1 943 ? 37.915 -18.536 -36.937 1.00 79.50 943 ARG A CA 1
ATOM 7500 C C . ARG A 1 943 ? 37.987 -18.472 -38.464 1.00 79.50 943 ARG A C 1
ATOM 7502 O O . ARG A 1 943 ? 38.955 -18.976 -39.021 1.00 79.50 943 ARG A O 1
ATOM 7509 N N . ILE A 1 944 ? 37.014 -17.834 -39.110 1.00 72.50 944 ILE A N 1
ATOM 7510 C CA . ILE A 1 944 ? 36.974 -17.648 -40.568 1.00 72.50 944 ILE A CA 1
ATOM 7511 C C . ILE A 1 944 ? 38.180 -16.825 -41.033 1.00 72.50 944 ILE A C 1
ATOM 7513 O O . ILE A 1 944 ? 38.805 -17.158 -42.032 1.00 72.50 944 ILE A O 1
ATOM 7517 N N . GLU A 1 945 ? 38.565 -15.800 -40.277 1.00 72.06 945 GLU A N 1
ATOM 7518 C CA . GLU A 1 945 ? 39.731 -14.969 -40.572 1.00 72.06 945 GLU A CA 1
ATOM 7519 C C . GLU A 1 945 ? 41.044 -15.759 -40.442 1.00 72.06 945 GLU A C 1
ATOM 7521 O O . GLU A 1 945 ? 41.929 -15.641 -41.286 1.00 72.06 945 GLU A O 1
ATOM 7526 N N . ARG A 1 946 ? 41.157 -16.649 -39.447 1.00 76.94 946 ARG A N 1
ATOM 7527 C CA . ARG A 1 946 ? 42.287 -17.591 -39.345 1.00 76.94 946 ARG A CA 1
ATOM 7528 C C . ARG A 1 946 ? 42.311 -18.602 -40.493 1.00 76.94 946 ARG A C 1
ATOM 7530 O O . ARG A 1 946 ? 43.386 -18.905 -41.010 1.00 76.94 946 ARG A O 1
ATOM 7537 N N . GLU A 1 947 ? 41.155 -19.127 -40.896 1.00 77.19 947 GLU A N 1
ATOM 7538 C CA . GLU A 1 947 ? 41.017 -20.020 -42.058 1.00 77.19 947 GLU A CA 1
ATOM 7539 C C . GLU A 1 947 ? 41.403 -19.291 -43.362 1.00 77.19 947 GLU A C 1
ATOM 7541 O O . GLU A 1 947 ? 42.119 -19.845 -44.194 1.00 77.19 947 GLU A O 1
ATOM 7546 N N . ARG A 1 948 ? 41.038 -18.011 -43.503 1.00 73.81 948 ARG A N 1
ATOM 7547 C CA . ARG A 1 948 ? 41.454 -17.143 -44.614 1.00 73.81 948 ARG A CA 1
ATOM 7548 C C . ARG A 1 948 ? 42.968 -16.955 -44.648 1.00 73.81 948 ARG A C 1
ATOM 7550 O O . ARG A 1 948 ? 43.582 -17.228 -45.673 1.00 73.81 948 ARG A O 1
ATOM 7557 N N . GLN A 1 949 ? 43.570 -16.569 -43.524 1.00 76.00 949 GLN A N 1
ATOM 7558 C CA . GLN A 1 949 ? 45.022 -16.383 -43.409 1.00 76.00 949 GLN A CA 1
ATOM 7559 C C . GLN A 1 949 ? 45.791 -17.675 -43.702 1.00 76.00 949 GLN A C 1
ATOM 7561 O O . GLN A 1 949 ? 46.815 -17.652 -44.375 1.00 76.00 949 GLN A O 1
ATOM 7566 N N . THR A 1 950 ? 45.297 -18.825 -43.238 1.00 77.12 950 THR A N 1
ATOM 7567 C CA . THR A 1 950 ? 45.929 -20.118 -43.547 1.00 77.12 950 THR A CA 1
ATOM 7568 C C . THR A 1 950 ? 45.806 -20.491 -45.022 1.00 77.12 950 THR A C 1
ATOM 7570 O O . THR A 1 950 ? 46.773 -20.991 -45.592 1.00 77.12 950 THR A O 1
ATOM 7573 N N . LEU A 1 951 ? 44.668 -20.228 -45.668 1.00 77.25 951 LEU A N 1
ATOM 7574 C CA . LEU A 1 951 ? 44.514 -20.425 -47.113 1.00 77.25 951 LEU A CA 1
ATOM 7575 C C . LEU A 1 951 ? 45.404 -19.481 -47.931 1.00 77.25 951 LEU A C 1
ATOM 7577 O O . LEU A 1 951 ? 45.956 -19.910 -48.941 1.00 77.25 951 LEU A O 1
ATOM 7581 N N . GLU A 1 952 ? 45.570 -18.236 -47.487 1.00 72.81 952 GLU A N 1
ATOM 7582 C CA . GLU A 1 952 ? 46.450 -17.240 -48.105 1.00 72.81 952 GLU A CA 1
ATOM 7583 C C . GLU A 1 952 ? 47.920 -17.667 -48.006 1.00 72.81 952 GLU A C 1
ATOM 7585 O O . GLU A 1 952 ? 48.602 -17.735 -49.025 1.00 72.81 952 GLU A O 1
ATOM 7590 N N . ILE A 1 953 ? 48.369 -18.119 -46.828 1.00 78.81 953 ILE A N 1
ATOM 7591 C CA . ILE A 1 953 ? 49.709 -18.701 -46.639 1.00 78.81 953 ILE A CA 1
ATOM 7592 C C . ILE A 1 953 ? 49.919 -19.910 -47.562 1.00 78.81 953 ILE A C 1
ATOM 7594 O O . ILE A 1 953 ? 50.942 -20.004 -48.232 1.00 78.81 953 ILE A O 1
ATOM 7598 N N . LEU A 1 954 ? 48.947 -20.824 -47.655 1.00 74.94 954 LEU A N 1
ATOM 7599 C CA . LEU A 1 954 ? 49.033 -21.986 -48.550 1.00 74.94 954 LEU A CA 1
ATOM 7600 C C . LEU A 1 954 ? 49.043 -21.590 -50.036 1.00 74.94 954 LEU A C 1
ATOM 7602 O O . LEU A 1 954 ? 49.653 -22.280 -50.858 1.00 74.94 954 LEU A O 1
ATOM 7606 N N . ALA A 1 955 ? 48.346 -20.515 -50.411 1.00 73.38 955 ALA A N 1
ATOM 7607 C CA . ALA A 1 955 ? 48.350 -19.980 -51.767 1.00 73.38 955 ALA A CA 1
ATOM 7608 C C . ALA A 1 955 ? 49.698 -19.326 -52.102 1.00 73.38 955 ALA A C 1
ATOM 7610 O O . ALA A 1 955 ? 50.239 -19.586 -53.177 1.00 73.38 955 ALA A O 1
ATOM 7611 N N . ASP A 1 956 ? 50.269 -18.566 -51.169 1.00 73.94 956 ASP A N 1
ATOM 7612 C CA . ASP A 1 956 ? 51.597 -17.968 -51.289 1.00 73.94 956 ASP A CA 1
ATOM 7613 C C . ASP A 1 956 ? 52.697 -19.032 -51.326 1.00 73.94 956 ASP A C 1
ATOM 7615 O O . ASP A 1 956 ? 53.599 -18.942 -52.154 1.00 73.94 956 ASP A O 1
ATOM 7619 N N . GLU A 1 957 ? 52.595 -20.100 -50.531 1.00 73.12 957 GLU A N 1
ATOM 7620 C CA . GLU A 1 957 ? 53.492 -21.260 -50.613 1.00 73.12 957 GLU A CA 1
ATOM 7621 C C . GLU A 1 957 ? 53.402 -21.943 -51.984 1.00 73.12 957 GLU A C 1
ATOM 7623 O O . GLU A 1 957 ? 54.424 -22.248 -52.598 1.00 73.12 957 GLU A O 1
ATOM 7628 N N . ARG A 1 958 ? 52.189 -22.147 -52.518 1.00 69.38 958 ARG A N 1
ATOM 7629 C CA . ARG A 1 958 ? 51.994 -22.697 -53.873 1.00 69.38 958 ARG A CA 1
ATOM 7630 C C . ARG A 1 958 ? 52.574 -21.791 -54.950 1.00 69.38 958 ARG A C 1
ATOM 7632 O O . ARG A 1 958 ? 53.155 -22.293 -55.911 1.00 69.38 958 ARG A O 1
ATOM 7639 N N . LYS A 1 959 ? 52.417 -20.478 -54.797 1.00 70.50 959 LYS A N 1
ATOM 7640 C CA . LYS A 1 959 ? 52.936 -19.473 -55.724 1.00 70.50 959 LYS A CA 1
ATOM 7641 C C . LYS A 1 959 ? 54.461 -19.398 -55.657 1.00 70.50 959 LYS A C 1
ATOM 7643 O O . LYS A 1 959 ? 55.097 -19.438 -56.696 1.00 70.50 959 LYS A O 1
ATOM 7648 N N . ALA A 1 960 ? 55.050 -19.451 -54.465 1.00 70.94 960 ALA A N 1
ATOM 7649 C CA . ALA A 1 960 ? 56.494 -19.542 -54.265 1.00 70.94 960 ALA A CA 1
ATOM 7650 C C . ALA A 1 960 ? 57.084 -20.841 -54.843 1.00 70.94 960 ALA A C 1
ATOM 7652 O O . ALA A 1 960 ? 58.168 -20.821 -55.420 1.00 70.94 960 ALA A O 1
ATOM 7653 N N . ILE A 1 961 ? 56.369 -21.968 -54.740 1.00 69.44 961 ILE A N 1
ATOM 7654 C CA . ILE A 1 961 ? 56.752 -23.230 -55.394 1.00 69.44 961 ILE A CA 1
ATOM 7655 C C . ILE A 1 961 ? 56.686 -23.095 -56.924 1.00 69.44 961 ILE A C 1
ATOM 7657 O O . ILE A 1 961 ? 57.591 -23.567 -57.611 1.00 69.44 961 ILE A O 1
ATOM 7661 N N . ALA A 1 962 ? 55.648 -22.446 -57.462 1.00 62.31 962 ALA A N 1
ATOM 7662 C CA . ALA A 1 962 ? 55.514 -22.184 -58.895 1.00 62.31 962 ALA A CA 1
ATOM 7663 C C . ALA A 1 962 ? 56.609 -21.232 -59.417 1.00 62.31 962 ALA A C 1
ATOM 7665 O O . ALA A 1 962 ? 57.259 -21.541 -60.411 1.00 62.31 962 ALA A O 1
ATOM 7666 N N . ASP A 1 963 ? 56.903 -20.150 -58.697 1.00 62.53 963 ASP A N 1
ATOM 7667 C CA . ASP A 1 963 ? 57.966 -19.197 -59.032 1.00 62.53 963 ASP A CA 1
ATOM 7668 C C . ASP A 1 963 ? 59.365 -19.838 -58.917 1.00 62.53 963 ASP A C 1
ATOM 7670 O O . ASP A 1 963 ? 60.256 -19.564 -59.726 1.00 62.53 963 ASP A O 1
ATOM 7674 N N . ALA A 1 964 ? 59.570 -20.757 -57.962 1.00 60.22 964 ALA A N 1
ATOM 7675 C CA . ALA A 1 964 ? 60.798 -21.549 -57.854 1.00 60.22 964 ALA A CA 1
ATOM 7676 C C . ALA A 1 964 ? 60.981 -22.536 -59.025 1.00 60.22 964 ALA A C 1
ATOM 7678 O O . ALA A 1 964 ? 62.119 -22.820 -59.417 1.00 60.22 964 ALA A O 1
ATOM 7679 N N . LEU A 1 965 ? 59.879 -23.039 -59.596 1.00 55.41 965 LEU A N 1
ATOM 7680 C CA . LEU A 1 965 ? 59.860 -23.874 -60.802 1.00 55.41 965 LEU A CA 1
ATOM 7681 C C . LEU A 1 965 ? 60.101 -23.049 -62.080 1.00 55.41 965 LEU A C 1
ATOM 7683 O O . LEU A 1 965 ? 60.861 -23.489 -62.946 1.00 55.41 965 LEU A O 1
ATOM 7687 N N . ASP A 1 966 ? 59.532 -21.846 -62.179 1.00 50.78 966 ASP A N 1
ATOM 7688 C CA . ASP A 1 966 ? 59.698 -20.956 -63.337 1.00 50.78 966 ASP A CA 1
ATOM 7689 C C . ASP A 1 966 ? 61.098 -20.312 -63.394 1.00 50.78 966 ASP A C 1
ATOM 7691 O O . ASP A 1 966 ? 61.672 -20.158 -64.478 1.00 50.78 966 ASP A O 1
ATOM 7695 N N . GLY A 1 967 ? 61.723 -20.048 -62.239 1.00 49.19 967 GLY A N 1
ATOM 7696 C CA . GLY A 1 967 ? 63.079 -19.493 -62.122 1.00 49.19 967 GLY A CA 1
ATOM 7697 C C . GLY A 1 967 ? 64.224 -20.387 -62.630 1.00 49.19 967 GLY A C 1
ATOM 7698 O O . GLY A 1 967 ? 65.358 -19.919 -62.715 1.00 49.19 967 GLY A O 1
ATOM 7699 N N . HIS A 1 968 ? 63.960 -21.648 -63.000 1.00 46.19 968 HIS A N 1
ATOM 7700 C CA . HIS A 1 968 ? 64.966 -22.590 -63.523 1.00 46.19 968 HIS A CA 1
ATOM 7701 C C . HIS A 1 968 ? 64.863 -22.865 -65.035 1.00 46.19 968 HIS A C 1
ATOM 7703 O O . HIS A 1 968 ? 65.509 -23.778 -65.556 1.00 46.19 968 HIS A O 1
ATOM 7709 N N . THR A 1 969 ? 64.131 -22.047 -65.796 1.00 45.97 969 THR A N 1
ATOM 7710 C CA . THR A 1 969 ? 64.100 -22.130 -67.271 1.00 45.97 969 THR A CA 1
ATOM 7711 C C . THR A 1 969 ? 65.219 -21.325 -67.947 1.00 45.97 969 THR A C 1
ATOM 7713 O O . THR A 1 969 ? 65.026 -20.589 -68.913 1.00 45.97 969 THR A O 1
ATOM 7716 N N . SER A 1 970 ? 66.453 -21.519 -67.487 1.00 49.09 970 SER A N 1
ATOM 7717 C CA . SER A 1 970 ? 67.649 -21.232 -68.281 1.00 49.09 970 SER A CA 1
ATOM 7718 C C . SER A 1 970 ? 68.737 -22.245 -67.949 1.00 49.09 970 SER A C 1
ATOM 7720 O O . SER A 1 970 ? 69.337 -22.212 -66.885 1.00 49.09 970 SER A O 1
ATOM 7722 N N . GLN A 1 971 ? 68.968 -23.148 -68.905 1.00 48.25 971 GLN A N 1
ATOM 7723 C CA . GLN A 1 971 ? 70.050 -24.137 -68.947 1.00 48.25 971 GLN A CA 1
ATOM 7724 C C . GLN A 1 971 ? 70.064 -25.203 -67.838 1.00 48.25 971 GLN A C 1
ATOM 7726 O O . GLN A 1 971 ? 70.980 -25.273 -67.026 1.00 48.25 971 GLN A O 1
ATOM 7731 N N . VAL A 1 972 ? 69.154 -26.173 -67.935 1.00 40.44 972 VAL A N 1
ATOM 7732 C CA . VAL A 1 972 ? 69.510 -27.553 -67.570 1.00 40.44 972 VAL A CA 1
ATOM 7733 C C . VAL A 1 972 ? 69.907 -28.267 -68.860 1.00 40.44 972 VAL A C 1
ATOM 7735 O O . VAL A 1 972 ? 69.063 -28.553 -69.710 1.00 40.44 972 VAL A O 1
ATOM 7738 N N . GLN A 1 973 ? 71.208 -28.513 -69.041 1.00 46.75 973 GLN A N 1
ATOM 7739 C CA . GLN A 1 973 ? 71.693 -29.450 -70.053 1.00 46.75 973 GLN A CA 1
ATOM 7740 C C . GLN A 1 973 ? 71.174 -30.842 -69.688 1.00 46.75 973 GLN A C 1
ATOM 7742 O O . GLN A 1 973 ? 71.661 -31.482 -68.759 1.00 46.75 973 GLN A O 1
ATOM 7747 N N . SER A 1 974 ? 70.154 -31.301 -70.407 1.00 43.88 974 SER A N 1
ATOM 7748 C CA . SER A 1 974 ? 69.750 -32.699 -70.361 1.00 43.88 974 SER A CA 1
ATOM 7749 C C . SER A 1 974 ? 70.795 -33.532 -71.103 1.00 43.88 974 SER A C 1
ATOM 7751 O O . SER A 1 974 ? 71.077 -33.274 -72.270 1.00 43.88 974 SER A O 1
ATOM 7753 N N . THR A 1 975 ? 71.362 -34.534 -70.437 1.00 47.81 975 THR A N 1
ATOM 7754 C CA . THR A 1 975 ? 72.188 -35.589 -71.051 1.00 47.81 975 THR A CA 1
ATOM 7755 C C . THR A 1 975 ? 71.346 -36.699 -71.691 1.00 47.81 975 THR A C 1
ATOM 7757 O O . THR A 1 975 ? 71.890 -37.712 -72.122 1.00 47.81 975 THR A O 1
ATOM 7760 N N . ALA A 1 976 ? 70.021 -36.540 -71.759 1.00 49.12 976 ALA A N 1
ATOM 7761 C CA . ALA A 1 976 ? 69.151 -37.481 -72.447 1.00 49.12 976 ALA A CA 1
ATOM 7762 C C . ALA A 1 976 ? 69.066 -37.131 -73.939 1.00 49.12 976 ALA A C 1
ATOM 7764 O O . ALA A 1 976 ? 68.703 -36.007 -74.293 1.00 49.12 976 ALA A O 1
ATOM 7765 N N . ASP A 1 977 ? 69.360 -38.107 -74.804 1.00 47.72 977 ASP A N 1
ATOM 7766 C CA . ASP A 1 977 ? 69.253 -37.947 -76.255 1.00 47.72 977 ASP A CA 1
ATOM 7767 C C . ASP A 1 977 ? 67.859 -37.416 -76.645 1.00 47.72 977 ASP A C 1
ATOM 7769 O O . ASP A 1 977 ? 66.835 -37.992 -76.240 1.00 47.72 977 ASP A O 1
ATOM 7773 N N . PRO A 1 978 ? 67.782 -36.326 -77.432 1.00 49.31 978 PRO A N 1
ATOM 7774 C CA . PRO A 1 978 ? 66.513 -35.740 -77.827 1.00 49.31 978 PRO A CA 1
ATOM 7775 C C . PRO A 1 978 ? 65.726 -36.741 -78.675 1.00 49.31 978 PRO A C 1
ATOM 7777 O O . PRO A 1 978 ? 66.191 -37.225 -79.710 1.00 49.31 978 PRO A O 1
ATOM 7780 N N . ARG A 1 979 ? 64.505 -37.063 -78.235 1.00 56.72 979 ARG A N 1
ATOM 7781 C CA . ARG A 1 979 ? 63.621 -37.964 -78.980 1.00 56.72 979 ARG A CA 1
ATOM 7782 C C . ARG A 1 979 ? 63.233 -37.314 -80.319 1.00 56.72 979 ARG A C 1
ATOM 7784 O O . ARG A 1 979 ? 62.796 -36.161 -80.318 1.00 56.72 979 ARG A O 1
ATOM 7791 N N . PRO A 1 980 ? 63.345 -38.021 -81.459 1.00 49.75 980 PRO A N 1
ATOM 7792 C CA . PRO A 1 980 ? 62.909 -37.489 -82.746 1.00 49.75 980 PRO A CA 1
ATOM 7793 C C . PRO A 1 980 ? 61.381 -37.343 -82.773 1.00 49.75 980 PRO A C 1
ATOM 7795 O O . PRO A 1 980 ? 60.654 -38.321 -82.932 1.00 49.75 980 PRO A O 1
ATOM 7798 N N . ASN A 1 981 ? 60.874 -36.118 -82.623 1.00 52.34 981 ASN A N 1
ATOM 7799 C CA . ASN A 1 981 ? 59.429 -35.856 -82.570 1.00 52.34 981 ASN A CA 1
ATOM 7800 C C . ASN A 1 981 ? 58.746 -35.778 -83.953 1.00 52.34 981 ASN A C 1
ATOM 7802 O O . ASN A 1 981 ? 57.562 -35.456 -84.026 1.00 52.34 981 ASN A O 1
ATOM 7806 N N . ALA A 1 982 ? 59.445 -36.090 -85.049 1.00 57.12 982 ALA A N 1
ATOM 7807 C CA . ALA A 1 982 ? 58.849 -36.169 -86.383 1.00 57.12 982 ALA A CA 1
ATOM 7808 C C . ALA A 1 982 ? 59.670 -37.058 -87.330 1.00 57.12 982 ALA A C 1
ATOM 7810 O O . ALA A 1 982 ? 60.898 -37.009 -87.320 1.00 57.12 982 ALA A O 1
ATOM 7811 N N . TYR A 1 983 ? 58.991 -37.834 -88.177 1.00 56.81 983 TYR A N 1
ATOM 7812 C CA . TYR A 1 983 ? 59.591 -38.465 -89.356 1.00 56.81 983 TYR A CA 1
ATOM 7813 C C . TYR A 1 983 ? 59.406 -37.533 -90.563 1.00 56.81 983 TYR A C 1
ATOM 7815 O O . TYR A 1 983 ? 58.304 -37.023 -90.777 1.00 56.81 983 TYR A O 1
ATOM 7823 N N . ILE A 1 984 ? 60.472 -37.293 -91.333 1.00 52.47 984 ILE A N 1
ATOM 7824 C CA . ILE A 1 984 ? 60.460 -36.457 -92.544 1.00 52.47 984 ILE A CA 1
ATOM 7825 C C . ILE A 1 984 ? 60.546 -37.391 -93.764 1.00 52.47 984 ILE A C 1
ATOM 7827 O O . ILE A 1 984 ? 61.614 -37.952 -94.000 1.00 52.47 984 ILE A O 1
ATOM 7831 N N . PRO A 1 985 ? 59.470 -37.584 -94.550 1.00 54.66 985 PRO A N 1
ATOM 7832 C CA . PRO A 1 985 ? 59.553 -38.268 -95.839 1.00 54.66 985 PRO A CA 1
ATOM 7833 C C . PRO A 1 985 ? 60.083 -37.317 -96.926 1.00 54.66 985 PRO A C 1
ATOM 7835 O O . PRO A 1 985 ? 59.677 -36.157 -96.988 1.00 54.66 985 PRO A O 1
ATOM 7838 N N . GLU A 1 986 ? 60.929 -37.823 -97.826 1.00 54.28 986 GLU A N 1
ATOM 7839 C CA . GLU A 1 986 ? 61.782 -37.054 -98.759 1.00 54.28 986 GLU A CA 1
ATOM 7840 C C . GLU A 1 986 ? 61.073 -36.129 -99.774 1.00 54.28 986 GLU A C 1
ATOM 7842 O O . GLU A 1 986 ? 61.746 -35.372 -100.465 1.00 54.28 986 GLU A O 1
ATOM 7847 N N . ASN A 1 987 ? 59.737 -36.111 -99.857 1.00 54.69 987 ASN A N 1
ATOM 7848 C CA . ASN A 1 987 ? 59.025 -35.375 -100.915 1.00 54.69 987 ASN A CA 1
ATOM 7849 C C . ASN A 1 987 ? 58.292 -34.094 -100.484 1.00 54.69 987 ASN A C 1
ATOM 7851 O O . ASN A 1 987 ? 57.856 -33.343 -101.351 1.00 54.69 987 ASN A O 1
ATOM 7855 N N . LEU A 1 988 ? 58.171 -33.786 -99.190 1.00 54.00 988 LEU A N 1
ATOM 7856 C CA . LEU A 1 988 ? 57.565 -32.529 -98.718 1.00 54.00 988 LEU A CA 1
ATOM 7857 C C . LEU A 1 988 ? 58.240 -32.110 -97.404 1.00 54.00 988 LEU A C 1
ATOM 7859 O O . LEU A 1 988 ? 58.001 -32.717 -96.366 1.00 54.00 988 LEU A O 1
ATOM 7863 N N . GLY A 1 989 ? 59.087 -31.078 -97.445 1.00 56.09 989 GLY A N 1
ATOM 7864 C CA . GLY A 1 989 ? 59.923 -30.615 -96.325 1.00 56.09 989 GLY A CA 1
ATOM 7865 C C . GLY A 1 989 ? 59.185 -29.934 -95.162 1.00 56.09 989 GLY A C 1
ATOM 7866 O O . GLY A 1 989 ? 59.609 -28.866 -94.727 1.00 56.09 989 GLY A O 1
ATOM 7867 N N . ILE A 1 990 ? 58.089 -30.513 -94.655 1.00 53.47 990 ILE A N 1
ATOM 7868 C CA . ILE A 1 990 ? 57.382 -30.032 -93.456 1.00 53.47 990 ILE A CA 1
ATOM 7869 C C . ILE A 1 990 ? 57.103 -31.214 -92.497 1.00 53.47 990 ILE A C 1
ATOM 7871 O O . ILE A 1 990 ? 56.519 -32.210 -92.932 1.00 53.47 990 ILE A O 1
ATOM 7875 N N . PRO A 1 991 ? 57.475 -31.124 -91.201 1.00 53.69 991 PRO A N 1
ATOM 7876 C CA . PRO A 1 991 ? 57.275 -32.198 -90.218 1.00 53.69 991 PRO A CA 1
ATOM 7877 C C . PRO A 1 991 ? 55.793 -32.497 -89.926 1.00 53.69 991 PRO A C 1
ATOM 7879 O O . PRO A 1 991 ? 55.012 -31.575 -89.685 1.00 53.69 991 PRO A O 1
ATOM 7882 N N . LYS A 1 992 ? 55.408 -33.783 -89.870 1.00 54.25 992 LYS A N 1
ATOM 7883 C CA . LYS A 1 992 ? 54.098 -34.236 -89.356 1.00 54.25 992 LYS A CA 1
ATOM 7884 C C . LYS A 1 992 ? 54.246 -34.821 -87.938 1.00 54.25 992 LYS A C 1
ATOM 7886 O O . LYS A 1 992 ? 55.087 -35.702 -87.761 1.00 54.25 992 LYS A O 1
ATOM 7891 N N . PRO A 1 993 ? 53.440 -34.390 -86.948 1.00 54.72 993 PRO A N 1
ATOM 7892 C CA . PRO A 1 993 ? 53.446 -34.981 -85.610 1.00 54.72 993 PRO A CA 1
ATOM 7893 C C . PRO A 1 993 ? 52.840 -36.393 -85.622 1.00 54.72 993 PRO A C 1
ATOM 7895 O O . PRO A 1 993 ? 51.906 -36.671 -86.380 1.00 54.72 993 PRO A O 1
ATOM 7898 N N . TYR A 1 994 ? 53.360 -37.288 -84.775 1.00 56.28 994 TYR A N 1
ATOM 7899 C CA . TYR A 1 994 ? 52.748 -38.598 -84.537 1.00 56.28 994 TYR A CA 1
ATOM 7900 C C . TYR A 1 994 ? 51.345 -38.396 -83.940 1.00 56.28 994 TYR A C 1
ATOM 7902 O O . TYR A 1 994 ? 51.161 -37.557 -83.061 1.00 56.28 994 TYR A O 1
ATOM 7910 N N . GLY A 1 995 ? 50.346 -39.125 -84.446 1.00 59.78 995 GLY A N 1
ATOM 7911 C CA . GLY A 1 995 ? 48.977 -39.074 -83.920 1.00 59.78 995 GLY A CA 1
ATOM 7912 C C . GLY A 1 995 ? 48.871 -39.581 -82.474 1.00 59.78 995 GLY A C 1
ATOM 7913 O O . GLY A 1 995 ? 49.870 -39.896 -81.834 1.00 59.78 995 GLY A O 1
ATOM 7914 N N . SER A 1 996 ? 47.643 -39.726 -81.973 1.00 56.97 996 SER A N 1
ATOM 7915 C CA . SER A 1 996 ? 47.296 -40.096 -80.586 1.00 56.97 996 SER A CA 1
ATOM 7916 C C . SER A 1 996 ? 47.887 -41.416 -80.048 1.00 56.97 996 SER A C 1
ATOM 7918 O O . SER A 1 996 ? 47.741 -41.697 -78.863 1.00 56.97 996 SER A O 1
ATOM 7920 N N . PHE A 1 997 ? 48.596 -42.196 -80.871 1.00 55.03 997 PHE A N 1
ATOM 7921 C CA . PHE A 1 997 ? 49.310 -43.415 -80.483 1.00 55.03 997 PHE A CA 1
ATOM 7922 C C . PHE A 1 997 ? 50.781 -43.358 -80.931 1.00 55.03 997 PHE A C 1
ATOM 7924 O O . PHE A 1 997 ? 51.179 -43.998 -81.905 1.00 55.03 997 PHE A O 1
ATOM 7931 N N . ALA A 1 998 ? 51.600 -42.565 -80.237 1.00 56.62 998 ALA A N 1
ATOM 7932 C CA . ALA A 1 998 ? 53.044 -42.523 -80.472 1.00 56.62 998 ALA A CA 1
ATOM 7933 C C . ALA A 1 998 ? 53.731 -43.812 -79.953 1.00 56.62 998 ALA A C 1
ATOM 7935 O O . ALA A 1 998 ? 53.370 -44.290 -78.874 1.00 56.62 998 ALA A O 1
ATOM 7936 N N . PRO A 1 999 ? 54.736 -44.379 -80.654 1.00 54.12 999 PRO A N 1
ATOM 7937 C CA . PRO A 1 999 ? 55.450 -45.565 -80.179 1.00 54.12 999 PRO A CA 1
ATOM 7938 C C . PRO A 1 999 ? 56.210 -45.275 -78.874 1.00 54.12 999 PRO A C 1
ATOM 7940 O O . PRO A 1 999 ? 57.124 -44.449 -78.834 1.00 54.12 999 PRO A O 1
ATOM 7943 N N . PHE A 1 1000 ? 55.835 -45.958 -77.791 1.00 54.69 1000 PHE A N 1
ATOM 7944 C CA . PHE A 1 1000 ? 56.453 -45.817 -76.473 1.00 54.69 1000 PHE A CA 1
ATOM 7945 C C . PHE A 1 1000 ? 57.654 -46.765 -76.332 1.00 54.69 1000 PHE A C 1
ATOM 7947 O O . PHE A 1 1000 ? 57.513 -47.979 -76.460 1.00 54.69 1000 PHE A O 1
ATOM 7954 N N . LYS A 1 1001 ? 58.845 -46.222 -76.049 1.00 49.19 1001 LYS A N 1
ATOM 7955 C CA . LYS A 1 1001 ? 60.029 -47.012 -75.666 1.00 49.19 1001 LYS A CA 1
ATOM 7956 C C . LYS A 1 1001 ? 59.939 -47.323 -74.158 1.00 49.19 1001 LYS A C 1
ATOM 7958 O O . LYS A 1 1001 ? 59.874 -46.353 -73.397 1.00 49.19 1001 LYS A O 1
ATOM 7963 N N . PRO A 1 1002 ? 59.925 -48.598 -73.717 1.00 50.19 1002 PRO A N 1
ATOM 7964 C CA . PRO A 1 1002 ? 59.829 -48.946 -72.296 1.00 50.19 1002 PRO A CA 1
ATOM 7965 C C . PRO A 1 1002 ? 60.986 -48.335 -71.493 1.00 50.19 1002 PRO A C 1
ATOM 7967 O O . PRO A 1 1002 ? 62.133 -48.395 -71.935 1.00 50.19 1002 PRO A O 1
ATOM 7970 N N . GLN A 1 1003 ? 60.687 -47.734 -70.339 1.00 53.16 1003 GLN A N 1
ATOM 7971 C CA . GLN A 1 1003 ? 61.692 -47.253 -69.383 1.00 53.16 1003 GLN A CA 1
ATOM 7972 C C . GLN A 1 1003 ? 61.982 -48.327 -68.329 1.00 53.16 1003 GLN A C 1
ATOM 7974 O O . GLN A 1 1003 ? 61.071 -49.027 -67.889 1.00 53.16 1003 GLN A O 1
ATOM 7979 N N . GLU A 1 1004 ? 63.246 -48.439 -67.918 1.00 58.19 1004 GLU A N 1
ATOM 7980 C CA . GLU A 1 1004 ? 63.655 -49.280 -66.792 1.00 58.19 1004 GLU A CA 1
ATOM 7981 C C . GLU A 1 1004 ? 63.120 -48.715 -65.461 1.00 58.19 1004 GLU A C 1
ATOM 7983 O O . GLU A 1 1004 ? 63.063 -47.492 -65.287 1.00 58.19 1004 GLU A O 1
ATOM 7988 N N . PRO A 1 1005 ? 62.706 -49.572 -64.511 1.00 54.28 1005 PRO A N 1
ATOM 7989 C CA . PRO A 1 1005 ? 62.145 -49.132 -63.238 1.00 54.28 1005 PRO A CA 1
ATOM 7990 C C . PRO A 1 1005 ? 63.204 -48.429 -62.370 1.00 54.28 1005 PRO A C 1
ATOM 7992 O O . PRO A 1 1005 ? 64.232 -49.008 -62.026 1.00 54.28 1005 PRO A O 1
ATOM 7995 N N . GLY A 1 1006 ? 62.936 -47.174 -61.993 1.00 47.12 1006 GLY A N 1
ATOM 7996 C CA . GLY A 1 1006 ? 63.810 -46.364 -61.137 1.00 47.12 1006 GLY A CA 1
ATOM 7997 C C . GLY A 1 1006 ? 63.881 -46.855 -59.683 1.00 47.12 1006 GLY A C 1
ATOM 7998 O O . GLY A 1 1006 ? 62.912 -47.382 -59.135 1.00 47.12 1006 GLY A O 1
ATOM 7999 N N . SER A 1 1007 ? 65.032 -46.647 -59.031 1.00 57.34 1007 SER A N 1
ATOM 8000 C CA . SER A 1 1007 ? 65.424 -47.243 -57.738 1.00 57.34 1007 SER A CA 1
ATOM 8001 C C . SER A 1 1007 ? 64.730 -46.677 -56.481 1.00 57.34 1007 SER A C 1
ATOM 8003 O O . SER A 1 1007 ? 65.271 -46.763 -55.378 1.00 57.34 1007 SER A O 1
ATOM 8005 N N . THR A 1 1008 ? 63.537 -46.098 -56.606 1.00 53.91 1008 THR A N 1
ATOM 8006 C CA . THR A 1 1008 ? 62.779 -45.480 -55.500 1.00 53.91 1008 THR A CA 1
ATOM 8007 C C . THR A 1 1008 ? 61.342 -45.997 -55.423 1.00 53.91 1008 THR A C 1
ATOM 8009 O O . THR A 1 1008 ? 60.399 -45.250 -55.185 1.00 53.91 1008 THR A O 1
ATOM 8012 N N . MET A 1 1009 ? 61.155 -47.317 -55.520 1.00 41.44 1009 MET A N 1
ATOM 8013 C CA . MET A 1 1009 ? 59.967 -47.952 -54.940 1.00 41.44 1009 MET A CA 1
ATOM 8014 C C . MET A 1 1009 ? 60.114 -48.029 -53.414 1.00 41.44 1009 MET A C 1
ATOM 8016 O O . MET A 1 1009 ? 60.591 -49.017 -52.856 1.00 41.44 1009 MET A O 1
ATOM 8020 N N . ARG A 1 1010 ? 59.670 -46.984 -52.707 1.00 50.03 1010 ARG A N 1
ATOM 8021 C CA . ARG A 1 1010 ? 59.286 -47.127 -51.297 1.00 50.03 1010 ARG A CA 1
ATOM 8022 C C . ARG A 1 1010 ? 57.933 -47.837 -51.248 1.00 50.03 1010 ARG A C 1
ATOM 8024 O O . ARG A 1 1010 ? 56.935 -47.331 -51.747 1.00 50.03 1010 ARG A O 1
ATOM 8031 N N . HIS A 1 1011 ? 57.937 -49.028 -50.662 1.00 49.09 1011 HIS A N 1
ATOM 8032 C CA . HIS A 1 1011 ? 56.780 -49.861 -50.350 1.00 49.09 1011 HIS A CA 1
ATOM 8033 C C . HIS A 1 1011 ? 55.575 -49.048 -49.834 1.00 49.09 1011 HIS A C 1
ATOM 8035 O O . HIS A 1 1011 ? 55.621 -48.494 -48.736 1.00 49.09 1011 HIS A O 1
ATOM 8041 N N . ILE A 1 1012 ? 54.470 -49.037 -50.583 1.00 47.00 1012 ILE A N 1
ATOM 8042 C CA . ILE A 1 1012 ? 53.164 -48.599 -50.077 1.00 47.00 1012 ILE A CA 1
ATOM 8043 C C . ILE A 1 1012 ? 52.610 -49.746 -49.221 1.00 47.00 1012 ILE A C 1
ATOM 8045 O O . ILE A 1 1012 ? 52.214 -50.788 -49.746 1.00 47.00 1012 ILE A O 1
ATOM 8049 N N . ARG A 1 1013 ? 52.596 -49.583 -47.891 1.00 54.97 1013 ARG A N 1
ATOM 8050 C CA . ARG A 1 1013 ? 51.830 -50.471 -47.000 1.00 54.97 1013 ARG A CA 1
ATOM 8051 C C . ARG A 1 1013 ? 50.339 -50.192 -47.206 1.00 54.97 1013 ARG A C 1
ATOM 8053 O O . ARG A 1 1013 ? 49.903 -49.056 -47.046 1.00 54.97 1013 ARG A O 1
ATOM 8060 N N . LYS A 1 1014 ? 49.561 -51.223 -47.549 1.00 49.78 1014 LYS A N 1
ATOM 8061 C CA . LYS A 1 1014 ? 48.094 -51.136 -47.620 1.00 49.78 1014 LYS A CA 1
ATOM 8062 C C . LYS A 1 1014 ? 47.526 -50.820 -46.221 1.00 49.78 1014 LYS A C 1
ATOM 8064 O O . LYS A 1 1014 ? 47.935 -51.487 -45.269 1.00 49.78 1014 LYS A O 1
ATOM 8069 N N . PRO A 1 1015 ? 46.614 -49.842 -46.072 1.00 53.09 1015 PRO A N 1
ATOM 8070 C CA . PRO A 1 1015 ? 45.971 -49.557 -44.793 1.00 53.09 1015 PRO A CA 1
ATOM 8071 C C . PRO A 1 1015 ? 45.012 -50.691 -44.401 1.00 53.09 1015 PRO A C 1
ATOM 8073 O O . PRO A 1 1015 ? 44.253 -51.188 -45.232 1.00 53.09 1015 PRO A O 1
ATOM 8076 N N . VAL A 1 1016 ? 45.065 -51.102 -43.131 1.00 52.66 1016 VAL A N 1
ATOM 8077 C CA . VAL A 1 1016 ? 44.153 -52.090 -42.537 1.00 52.66 1016 VAL A CA 1
ATOM 8078 C C . VAL A 1 1016 ? 42.826 -51.390 -42.201 1.00 52.66 1016 VAL A C 1
ATOM 8080 O O . VAL A 1 1016 ? 42.858 -50.382 -41.490 1.00 52.66 1016 VAL A O 1
ATOM 8083 N N . PRO A 1 1017 ? 41.670 -51.868 -42.698 1.00 54.94 1017 PRO A N 1
ATOM 8084 C CA . PRO A 1 1017 ? 40.369 -51.308 -42.341 1.00 54.94 1017 PRO A CA 1
ATOM 8085 C C . PRO A 1 1017 ? 40.027 -51.625 -40.876 1.00 54.94 1017 PRO A C 1
ATOM 8087 O O . PRO A 1 1017 ? 40.203 -52.754 -40.425 1.00 54.94 1017 PRO A O 1
ATOM 8090 N N . LYS A 1 1018 ? 39.548 -50.620 -40.130 1.00 52.19 1018 LYS A N 1
ATOM 8091 C CA . LYS A 1 1018 ? 39.000 -50.799 -38.777 1.00 52.19 1018 LYS A CA 1
ATOM 8092 C C . LYS A 1 1018 ? 37.602 -51.411 -38.875 1.00 52.19 1018 LYS A C 1
ATOM 8094 O O . LYS A 1 1018 ? 36.771 -50.905 -39.625 1.00 52.19 1018 LYS A O 1
ATOM 8099 N N . GLU A 1 1019 ? 37.362 -52.471 -38.112 1.00 51.81 1019 GLU A N 1
ATOM 8100 C CA . GLU A 1 1019 ? 36.046 -53.094 -37.980 1.00 51.81 1019 GLU A CA 1
ATOM 8101 C C . GLU A 1 1019 ? 35.068 -52.143 -37.279 1.00 51.81 1019 GLU A C 1
ATOM 8103 O O . GLU A 1 1019 ? 35.375 -51.550 -36.243 1.00 51.81 1019 GLU A O 1
ATOM 8108 N N . ILE A 1 1020 ? 33.889 -51.997 -37.879 1.00 46.91 1020 ILE A N 1
ATOM 8109 C CA . ILE A 1 1020 ? 32.723 -51.352 -37.284 1.00 46.91 1020 ILE A CA 1
ATOM 8110 C C . ILE A 1 1020 ? 32.023 -52.434 -36.462 1.00 46.91 1020 ILE A C 1
ATOM 8112 O O . ILE A 1 1020 ? 31.561 -53.427 -37.023 1.00 46.91 1020 ILE A O 1
ATOM 8116 N N . VAL A 1 1021 ? 31.966 -52.253 -35.144 1.00 50.53 1021 VAL A N 1
ATOM 8117 C CA . VAL A 1 1021 ? 31.102 -53.055 -34.272 1.00 50.53 1021 VAL A CA 1
ATOM 8118 C C . VAL A 1 1021 ? 29.718 -52.407 -34.295 1.00 50.53 1021 VAL A C 1
ATOM 8120 O O . VAL A 1 1021 ? 29.610 -51.203 -34.058 1.00 50.53 1021 VAL A O 1
ATOM 8123 N N . ILE A 1 1022 ? 28.705 -53.200 -34.654 1.00 46.50 1022 ILE A N 1
ATOM 8124 C CA . ILE A 1 1022 ? 27.278 -52.858 -34.536 1.00 46.50 1022 ILE A CA 1
ATOM 8125 C C . ILE A 1 1022 ? 26.889 -52.825 -33.061 1.00 46.50 1022 ILE A C 1
ATOM 8127 O O . ILE A 1 1022 ? 27.297 -53.769 -32.344 1.00 46.50 1022 ILE A O 1
#

Radius of gyration: 95.97 Å; chains: 1; bounding box: 192×104×354 Å

Sequence (1022 aa):
MFTRTFLAASHVLNDLLASGEIRAEQADSAKAKYTQLHGALVKALQTEKDLLLQAKALKRQKEDQDTALAGVGGLPGLGVGADDIDQLREDVEAALSEAALAQERQQLLQLEVTDLQRQRNELGARMEELAAEHAAALQPLINQARGEAAALTDELDEERRRVEAARQELDDARTRLASVQADIASLSEAKAVERANLVKIDPLPDKARRQADAVGSILKSVQVGGHGTIASEALGIQNGITLPHRKNSKMYHNLRNACGQVCQPGNFWSLFRMALRVAAGQLDSMNARLAEHEAQYRTAAARERELQEDHSKMLVSLDRGRVQVEAKARHADDIRKDVELASIEADKILTDQVELDLRIKNLVVELKAESDHLNRRQREKELMLRQYRLTEQQLKDARDMLPNLKFQVEQLHRDVNTLEARRKSQSRELQEIKRELDIQMAAFLHEEADGKGKVALFQLTFKEVALLESELAALKREEAEREMILRDLGSQRDRIALSIAQRLRKVKDVQMTSRIKEVELAELKKIRKEVGRRIRDFEKLYDLVKNQRNKFVNLIQAASQSTTEMKDKLKVLQNELDILQNEVGIKDKLLQQQHTQHQANIAERDQLRVELGRLGMVFRDKQTVVDEQISEVDKLNAIINGCEKEMLRLKKQYELVIEARNYTGIMLIDRNDELCVLYEKANIQEEVIRGGQLELRRRDDEARLLRLEVAELERSIAVMRRLVPSVPLLDTDVAALQKELFEARREAEALSLALENPSNQSRWRMLEGKIPDREELSAKIQRVGYTRLVAAFQQRWEYRTAGYSSSLPADVLLTCLSISDSLHWALSGLALEERLNDKKEQLLEKELILEEITSLSDKLRVQAAEGRADTLELAKRVNEYQSKLRAVTRKIMATVSELSMYQASALKLGAEKEELESAVSLAAQRLEAGEPPTDDTEREWARIERERQTLEILADERKAIADALDGHTSQVQSTADPRPNAYIPENLGIPKPYGSFAPFKPQEPGSTMRHIRKPVPKEIVI

InterPro domains:
  IPR049270 Cilia- and flagella-associated protein 58, central coiled coil [PF21771] (428-720)

Secondary structure (DSSP, 8-state):
-HHHHHHHHHHHHHHHHHTTSS-HHHHHHHHHHHHHHHHHHHHHHHHHHHHHHHHHHHHHHHTTTGGG-------------SGGGTHHHHHHHHHHHHHHHHHHHHHHHHHHHHHHHHHHHHHHHHHHHHHHHHHHHHHHHHHHHHHHHHHHHHHHHHHHHHHHHHHHHHHHHHHHHHHHHHHHHHHHHHHHHHHHHHHHHTTHHHHHHHHHHHHHHHHHHHHHHHHSSSS-S-------------------------------------------SSSHHHHHHHHHHHHHHHHHHHHHHHHHHHHHHHHHHHHHHHHHHHHHHHHHHHHHHHHHHHHHHHHHHHHHHHHHHHHHHHHHHHHHHHHHHHHHHHHHHHHHHHHHHHHHHHHHHHHHHHHHHHHHHHHHHHHHHHHHHHHHHHHHHHHHHHHHHHHHHHHHHHHHHHHSTT-TTSHHHHHHHHHHHHHHHHHHHHHHHHHHHHHHHHHHHHHHHHHHTTGGGGGGGGGGGGG--TTSTTSGGGSHHHHHHHHHHHHHHHHHHHHHHHHHHHHHHHHHHHHHHHHHHHHHHHHHHHHHHHHHHHHHHHHHHHHHHHHHHHHHHHHHHHHHHHHHHHHHHHHHHHHHHHHHHHHHHHHHHHHHHHHHHHHHHHHHHHHHHHHHHHHHHHHHHHHHHHHHHHHHHHHHHHHHHHHHHHHHHHHHHHHHHHHHHHHHHHHHHHHHHHHGGGHHHHHHHHHHHHHHHHHHHHHHHHHHHHHS-TT-TTS------PPPPTTTTSSSS-----------------------------SSSSHHHHHHHHHHHHHHHHHHHHHHHHHHHHHHHHHHHHHHHHHHHHHHHHHHHHHHHHHHHHHHHHHHHHHHHHHHHHHHHHHHHHHHHHHHHHHHHHHHHHHHHHHHHHHHHHHHTTS-SSHHHHHHHHHHHHHHHHHHHHHHHHHHHHHHHHTT-S-----SPPP---B--TTS-SPBPP-S-PPPPPPPPPS-----PPPPPPP---

Organism: NCBI:txid3068